Protein AF-0000000084941839 (afdb_homodimer)

Sequence (1114 aa):
MEEETMTANKMTRRGFLGLGAAAGVLAAGAALAGCSPKQRTEEESKEAAVEGPDTIDESLIADTVDCDVVVCGLGVSGVAALRAAAESGAKVVGVEKTSVPNCRSSMFAAFNCDTARQLGVEDIDPAAIANELMIQMAHRGDYRVINKWLANCGEAFEWYVGAYDGLLMVGPEDEYPEDPEQIYLYADAMAAPYRFGIDHERNFSGCCCVGGGNETHRPILEANIQKALDTGNAQTFFDSPVVQLDVADGRVTGAVCQNLADGSYTRYVAAKGVVLATGDYSFNDDMLKQYAPWVYANKDKYLFSHEAMDMNGNHASMGDGQRLGIAAGGHVDVAPHAVMAHIFQFGAEFFLELNERGQRFCNEDLSMTNIAKVMVNQPGSKVFQIVDATAEDYYPVETMLGYIRSDGEMFSAEADTLEDLAAQLGFTGEDAQEFVVSVERYNELCAKGHDDDFGKAAEKMHAIATPPFKAITYDTLKHTSVDDVSCMRLLVTMGGLVTNDNAQVLDDDLRPIAGLYAVGNTQGGRFVDDYPFSLSGASHGAALTYGYLAGKHVAQQMEEETMTANKMTRRGFLGLGAAAGVLAAGAALAGCSPKQRTEEESKEAAVEGPDTIDESLIADTVDCDVVVCGLGVSGVAALRAAAESGAKVVGVEKTSVPNCRSSMFAAFNCDTARQLGVEDIDPAAIANELMIQMAHRGDYRVINKWLANCGEAFEWYVGAYDGLLMVGPEDEYPEDPEQIYLYADAMAAPYRFGIDHERNFSGCCCVGGGNETHRPILEANIQKALDTGNAQTFFDSPVVQLDVADGRVTGAVCQNLADGSYTRYVAAKGVVLATGDYSFNDDMLKQYAPWVYANKDKYLFSHEAMDMNGNHASMGDGQRLGIAAGGHVDVAPHAVMAHIFQFGAEFFLELNERGQRFCNEDLSMTNIAKVMVNQPGSKVFQIVDATAEDYYPVETMLGYIRSDGEMFSAEADTLEDLAAQLGFTGEDAQEFVVSVERYNELCAKGHDDDFGKAAEKMHAIATPPFKAITYDTLKHTSVDDVSCMRLLVTMGGLVTNDNAQVLDDDLRPIAGLYAVGNTQGGRFVDDYPFSLSGASHGAALTYGYLAGKHVAQQ

Foldseek 3Di:
DDPPPPPPPPPDPVVPPPVPPPPPPPCPDDPPPPPDPPDPDPPVVPDVPLAFFDDDDPVQAPAEAEWAEEQFAQEQLSLLLLLLQLVLPTQYEYEHQAQAHDYDFFKAQAAPAPLCVLQPADHDDQVVVLVLQCVQQVNQFFSQQSSLLSVCLHVLVCVLQVLDPQEAEAHPPRDDDPALAHKYKHWDPPCDQDDPLAAPGAAHRRMMGIGGDDHGCRNSSVSSNVSSVVSVRYYYYYSWHWRAFDDDPLATFWTWIANNVPGGIYIYGHNLFYEYAQFAQLPALVCCVQAPVVCNVCVLLADAQRWDAHPVGHTRRRLNLQSNCVVSFFDWRHHNFAFDKFFPDPLQQQWFKAALLLAGQANSSDHRRVVQVSLCPTVLSKMKTKAFPCCCVVDVQQVSQVVQAVVPDRFQDWDQDLLVRCVSVPDDDNSSVSNNVNLVVLQVCLVVLADPPHGNHSVSRDHHDHDRMTIDMQRSNPCPDSSNSSGMYTHGIAIAGEARNLQFGAGPVGHGRGRYGYAARNYHSQGGNYRDPNYPNSRVSSRSSSSNSNSNVSSVD/DDPPPPPPPPPDPVVPPPPPPPPPPPCPDDPPPPPDPPDPDPPVVPDVPLAFFDDDDPVQAPAEAEWAEEQFAQEQLSLLLLLLQLVLPTQYEYEHQAPAHAYDFFKAQAADAPLCVLQPADHDDQVVVLVQQCVQQVNQFFSQQSSLLSVCLHVLVCVLQVLDPQEAEAHPPRDDDPALAHKYKHWDPPDDQDDPLAAPGAAHRRMMGIGGDDHGCRNSSVSSNVSSVVSVRYYYYYSWHWRAFDDDPLATFWTWIANNVPGGIYIYGHNLFYEYAQFAQLPALVCCVQAPVVCSVCVLLADAPRWDAHPVGHTRRRLNLQSNCVVSFFDWRHHNFAFDKFFPDPLQQQWFKAALLLAGFANSSDHRRVVQVSLSPTVLSKMKTKAFPCCCVVDVQQVSQVVQAVVPDRFQDWDQDLLVRCVSVPDDDNSSVSNVVNLVVLQVCLVVLADPPHGNHSVSRDHHDHDRMTIDMQRSNPCPDVSNSSGMYTHGIAIAGEARNLQFGAGPVGHGRGRYGYAARNYHSQGGNYRDPNYPNSRSSSRSSSSNSNSNVSSVD

Nearest PDB structures (foldseek):
  1q9i-assembly1_A  TM=7.075E-01  e=1.533E-30  Shewanella frigidimarina
  1p2e-assembly1_A  TM=7.133E-01  e=4.123E-30  Shewanella frigidimarina
  2bs2-assembly1_A  TM=5.502E-01  e=2.051E-16  Wolinella succinogenes
  5xmj-assembly1_A  TM=5.283E-01  e=3.463E-16  Megalodesulfovibrio gigas
  1qlb-assembly1_D  TM=5.433E-01  e=2.229E-15  Wolinella succinogenes

Organism: Slackia exigua (strain ATCC 700122 / DSM 15923 / CIP 105133 / JCM 11022 / KCTC 5966 / S-7) (NCBI:txid649764)

InterPro domains:
  IPR003953 FAD-dependent oxidoreductase 2, FAD-binding domain [PF00890] (68-525)
  IPR006311 Twin-arginine translocation pathway, signal sequence [PS51318] (1-33)
  IPR027477 Succinate dehydrogenase/fumarate reductase flavoprotein, catalytic domain superfamily [G3DSA:3.90.700.10] (345-476)
  IPR027477 Succinate dehydrogenase/fumarate reductase flavoprotein, catalytic domain superfamily [SSF56425] (348-473)
  IPR036188 FAD/NAD(P)-binding domain superfamily [G3DSA:3.50.50.60] (67-551)
  IPR036188 FAD/NAD(P)-binding domain superfamily [SSF51905] (64-556)
  IPR050315 FAD-dependent oxidoreductase 2 [PTHR43400] (64-556)

Solvent-accessible surface area (backbone atoms only — not comparable to full-atom values): 56462 Å² total; per-residue (Å²): 138,82,80,79,76,82,77,75,81,74,82,63,81,78,74,64,63,77,74,58,58,74,63,51,70,79,77,78,78,72,82,70,75,76,75,64,77,74,71,78,58,84,71,75,72,60,54,92,61,85,67,42,68,70,83,78,61,73,90,56,49,73,44,78,43,84,40,28,31,35,24,36,19,38,29,60,14,16,38,30,19,44,24,33,14,14,75,60,67,24,37,29,41,35,26,16,44,25,77,59,75,47,76,86,66,36,41,26,22,25,34,70,33,71,65,30,45,61,22,61,33,56,74,68,65,50,41,62,53,47,52,52,45,29,53,44,16,66,34,61,38,34,48,56,43,44,40,51,32,54,73,38,13,14,59,39,46,51,58,47,56,64,46,31,84,80,67,39,80,32,26,81,87,50,73,77,76,84,55,61,67,52,42,29,36,32,47,54,75,82,40,60,77,61,42,88,87,56,49,75,64,69,44,48,46,35,24,37,30,42,39,34,41,60,58,39,43,42,71,37,54,52,28,32,48,49,54,13,40,71,62,72,28,3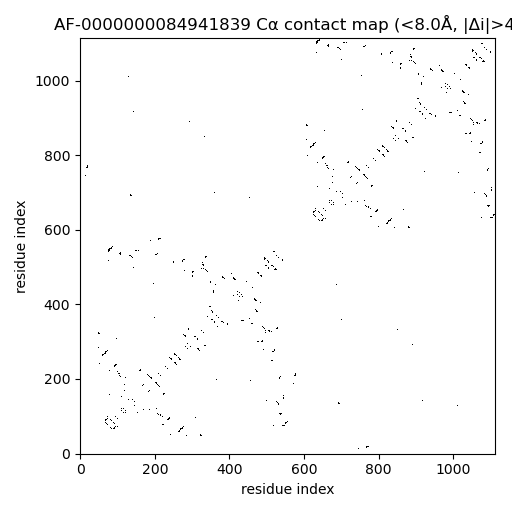8,46,75,42,58,28,20,37,71,57,41,70,39,70,55,97,76,23,36,40,28,36,32,26,34,33,67,90,80,66,46,25,39,33,39,40,11,78,38,16,35,36,30,17,38,38,24,30,74,73,21,65,70,55,25,53,67,29,28,43,51,52,48,76,41,46,79,38,42,41,72,71,73,74,54,48,26,86,84,68,44,75,52,34,52,25,57,37,39,30,44,39,42,63,73,47,33,24,60,54,71,40,53,29,8,52,45,43,37,26,76,53,87,66,39,41,47,41,52,53,26,37,73,57,18,40,68,65,64,47,44,52,46,55,42,43,44,46,43,54,44,39,61,74,35,50,84,23,28,41,33,39,47,44,28,58,63,44,64,79,81,39,65,54,68,63,51,41,57,69,48,25,71,80,63,65,62,65,70,33,70,23,76,42,65,69,54,31,32,47,65,71,65,38,52,73,70,26,29,54,32,33,46,52,38,47,51,50,49,33,52,26,40,75,68,54,45,36,87,76,49,43,41,34,52,93,39,52,62,63,66,79,46,60,51,32,35,30,38,69,32,35,18,66,61,72,73,40,93,53,46,40,38,21,31,31,38,66,45,36,31,38,15,30,26,39,50,72,65,25,30,24,13,25,88,71,64,43,70,36,48,29,34,31,31,22,34,34,14,18,16,38,64,42,25,53,32,57,56,79,36,40,53,27,44,68,50,16,41,12,33,21,41,7,34,52,31,13,43,52,43,43,69,96,138,81,82,79,76,80,77,75,80,73,81,61,78,78,74,66,63,77,76,60,59,75,62,51,68,80,78,77,77,73,83,70,76,76,75,65,78,74,71,79,59,84,68,74,73,60,55,90,61,84,66,44,66,70,83,78,60,73,89,55,50,74,44,76,43,84,39,29,32,35,26,37,19,38,30,60,14,17,38,30,19,45,23,32,13,14,76,60,67,24,36,28,40,34,27,16,44,26,78,60,76,47,76,84,66,36,42,25,23,25,34,70,33,72,65,32,44,60,24,62,33,57,74,70,65,50,41,62,53,46,53,54,43,29,52,42,16,64,34,61,38,34,49,58,42,43,40,50,31,55,73,38,12,15,60,40,47,50,56,47,57,63,46,31,82,79,66,38,80,31,26,82,88,48,73,78,76,84,54,60,67,52,42,29,37,32,49,52,76,81,41,59,79,61,41,87,88,55,48,76,65,70,42,48,47,34,25,36,29,42,40,33,43,58,58,39,44,42,70,36,55,52,28,31,48,47,56,15,41,71,63,72,28,38,46,78,41,58,27,20,36,74,57,42,70,39,70,55,96,76,23,36,40,28,36,32,26,34,34,68,89,80,66,44,26,39,33,38,39,10,77,36,15,36,37,29,18,38,37,24,28,76,74,23,66,72,55,24,53,67,30,29,44,50,54,49,76,41,46,80,38,42,41,75,52,84,74,52,49,26,88,86,68,44,76,53,34,52,24,57,36,40,30,46,38,41,64,74,47,31,25,61,55,70,40,52,27,8,52,45,45,38,25,76,54,86,66,39,41,47,41,53,53,27,36,72,55,19,40,66,63,64,47,44,54,47,54,42,43,43,46,41,54,44,38,63,73,35,49,82,24,27,38,33,38,47,42,28,58,62,43,62,80,81,40,64,54,70,65,50,40,57,70,48,26,71,79,62,68,62,64,68,33,68,24,76,42,65,68,55,31,32,47,64,72,65,37,53,74,69,26,30,52,33,34,47,52,40,47,53,50,49,31,52,26,40,73,68,53,46,38,87,76,47,45,43,34,50,93,39,53,61,64,68,78,46,59,50,34,35,28,37,67,33,36,20,68,60,72,73,40,98,53,46,42,39,21,32,28,35,63,45,37,32,38,16,30,26,39,51,73,66,25,31,25,13,25,87,69,65,43,72,37,49,30,35,30,30,21,34,35,14,18,16,37,63,42,25,52,32,55,53,78,34,40,54,27,43,69,50,17,42,12,34,21,41,7,34,52,30,12,43,52,45,45,71,96

pLDDT: mean 85.72, std 19.81, range [22.62, 98.94]

Radius of gyration: 30.37 Å; Cα contacts (8 Å, |Δi|>4): 2617; chains: 2; bounding box: 80×87×91 Å

Secondary structure (DSSP, 8-state):
------------GGGSGGGGGGG------------------TTTT-----PPPPPPPGGGEEEEEEEEEEEE--SHHHHHHHHHHHHTT--EEEE-SSSS-----SEEE--SSHHHHHHTPPP--HHHHHHHHHHHTTT-S-HHHHHHHHHHHHHHHHHHHTTSTTPEE--TTPPPPSSTT--EEEE-TT-PPP-TTT-SS--B--EEEEESSSSTTHHHHHHHHHHHHHTTSEEEESS--EEEEEEETTEEEEEEEE-TTT--EEEEEEEEEEEE-----TT-HHHHHHH-HHHHHTGGGEEE----B-TTS-BS-S-HHHHHHHHTTPPBPPSPBPEEEE---TTGGGSEEEETTS---S-S---HHHHHHHHHTSGGGEEEEEE-TTGGGTS-HHHHHHHH-TTS---SEEESSHHHHHHHTT--HHHHHHHHHHHHHHHHHHHHTS-TTT---GGG-----SSSEEEEEEETT----TT-TTSEEEEEE---B-B-TT-EEE-TTSPEEEEEEE-GGGBSSSSBSS---SBTTHHHHHHHHHHHHHHHHHHT-/------------GGGSGGGGGGG------------------TTTT-----PPPPPPPGGGEEEEEEEEEEEE--SHHHHHHHHHHHHTT--EEEE-SSSS-----SEEE--SSHHHHHHTPPP--HHHHHHHHHHHTTT-S-HHHHHHHHHHHHHHHHHHHTTSTTPEE--TTPPPPSSTT--EEEE-TT-PPP-TTT-SS--B--EEEEESSSSTTHHHHHHHHHHHHHTTSEEEESS--EEEEEEETTEEEEEEEE-TTT--EEEEEEEEEEEE-----TT-HHHHHHH-HHHHHTGGGEEE-S--B-TTS-BS-S-HHHHHHHHTTPPBPPSPBPEEEE---TTGGGSEEEETTS---S-S---HHHHHHHHHTSGGGEEEEEE-TTGGGTS-HHHHHHHH-TTS---SEEESSHHHHHHHTT--HHHHHHHHHHHHHHHHHHHHTS-TTT---GGG-----SSSEEEEEEETT----TT-TTSEEEEEE---B-B-TT-EEE-TTSPEEEEEEE-GGGBSSSSBSS---SBTTHHHHHHHHHHHHHHHHHHT-

Structure (mmCIF, N/CA/C/O backbone):
data_AF-0000000084941839-model_v1
#
loop_
_entity.id
_entity.type
_entity.pdbx_description
1 polymer 'Tat pathway signal sequence domain protein'
#
loop_
_atom_site.group_PDB
_atom_site.id
_atom_site.type_symbol
_atom_site.label_atom_id
_atom_site.label_alt_id
_atom_site.label_comp_id
_atom_site.label_asym_id
_atom_site.label_entity_id
_atom_site.label_seq_id
_atom_site.pdbx_PDB_ins_code
_atom_site.Cartn_x
_atom_site.Cartn_y
_atom_site.Cartn_z
_atom_site.occupancy
_atom_site.B_iso_or_equiv
_atom_site.auth_seq_id
_atom_site.auth_comp_id
_atom_site.auth_asym_id
_atom_site.auth_atom_id
_atom_site.pdbx_PDB_model_num
ATOM 1 N N . MET A 1 1 ? -26.016 19.984 -45.969 1 24.77 1 MET A N 1
ATOM 2 C CA . MET A 1 1 ? -25.5 20.25 -44.656 1 24.77 1 MET A CA 1
ATOM 3 C C . MET A 1 1 ? -25.703 19.047 -43.719 1 24.77 1 MET A C 1
ATOM 5 O O . MET A 1 1 ? -26.812 18.781 -43.25 1 24.77 1 MET A O 1
ATOM 9 N N . GLU A 1 2 ? -25.078 17.781 -43.906 1 24.02 2 GLU A N 1
ATOM 10 C CA . GLU A 1 2 ? -25.375 16.359 -43.719 1 24.02 2 GLU A CA 1
ATOM 11 C C . GLU A 1 2 ? -25.141 15.938 -42.281 1 24.02 2 GLU A C 1
ATOM 13 O O . GLU A 1 2 ? -24.078 16.203 -41.688 1 24.02 2 GLU A O 1
ATOM 18 N N . GLU A 1 3 ? -26.25 15.805 -41.469 1 23.88 3 GLU A N 1
ATOM 19 C CA . GLU A 1 3 ? -26.469 15.477 -40.062 1 23.88 3 GLU A CA 1
ATOM 20 C C . GLU A 1 3 ? -25.797 14.156 -39.688 1 23.88 3 GLU A C 1
ATOM 22 O O . GLU A 1 3 ? -26.188 13.094 -40.188 1 23.88 3 GLU A O 1
ATOM 27 N N . GLU A 1 4 ? -24.469 14.094 -39.562 1 23.94 4 GLU A N 1
ATOM 28 C CA . GLU A 1 4 ? -23.688 12.891 -39.281 1 23.94 4 GLU A CA 1
ATOM 29 C C . GLU A 1 4 ? -24.125 12.266 -37.969 1 23.94 4 GLU A C 1
ATOM 31 O O . GLU A 1 4 ? -24.016 12.883 -36.906 1 23.94 4 GLU A O 1
ATOM 36 N N . THR A 1 5 ? -25.156 11.375 -37.969 1 23.33 5 THR A N 1
ATOM 37 C CA . THR A 1 5 ? -25.844 10.602 -36.938 1 23.33 5 THR A CA 1
ATOM 38 C C . THR A 1 5 ? -24.828 9.805 -36.125 1 23.33 5 THR A C 1
ATOM 40 O O . THR A 1 5 ? -24.062 9.016 -36.656 1 23.33 5 THR A O 1
ATOM 43 N N . MET A 1 6 ? -24.391 10.297 -34.906 1 23.59 6 MET A N 1
ATOM 44 C CA . MET A 1 6 ? -23.516 9.719 -33.875 1 23.59 6 MET A CA 1
ATOM 45 C C . MET A 1 6 ? -24.016 8.352 -33.438 1 23.59 6 MET A C 1
ATOM 47 O O . MET A 1 6 ? -25.125 8.227 -32.906 1 23.59 6 MET A O 1
ATOM 51 N N . THR A 1 7 ? -23.812 7.277 -34.25 1 22.64 7 THR A N 1
ATOM 52 C CA . THR A 1 7 ? -24.219 5.902 -33.969 1 22.64 7 THR A CA 1
ATOM 53 C C . THR A 1 7 ? -23.797 5.465 -32.594 1 22.64 7 THR A C 1
ATOM 55 O O . THR A 1 7 ? -22.609 5.477 -32.25 1 22.64 7 THR A O 1
ATOM 58 N N . ALA A 1 8 ? -24.641 5.551 -31.516 1 26.36 8 ALA A N 1
ATOM 59 C CA . ALA A 1 8 ? -24.641 4.965 -30.188 1 26.36 8 ALA A CA 1
ATOM 60 C C . ALA A 1 8 ? -24.25 3.494 -30.219 1 26.36 8 ALA A C 1
ATOM 62 O O . ALA A 1 8 ? -24.891 2.691 -30.906 1 26.36 8 ALA A O 1
ATOM 63 N N . ASN A 1 9 ? -22.953 3.189 -30.172 1 24.44 9 ASN A N 1
ATOM 64 C CA . ASN A 1 9 ? -22.469 1.819 -30.078 1 24.44 9 ASN A CA 1
ATOM 65 C C . ASN A 1 9 ? -23.281 1.006 -29.078 1 24.44 9 ASN A C 1
ATOM 67 O O . ASN A 1 9 ? -23.281 1.303 -27.875 1 24.44 9 ASN A O 1
ATOM 71 N N . LYS A 1 10 ? -24.438 0.364 -29.484 1 26.31 10 LYS A N 1
ATOM 72 C CA . LYS A 1 10 ? -25.281 -0.622 -28.828 1 26.31 10 LYS A CA 1
ATOM 73 C C . LYS A 1 10 ? -24.438 -1.665 -28.094 1 26.31 10 LYS A C 1
ATOM 75 O O . LYS A 1 10 ? -23.625 -2.363 -28.703 1 26.31 10 LYS A O 1
ATOM 80 N N . MET A 1 11 ? -24.219 -1.519 -26.828 1 25.91 11 MET A N 1
ATOM 81 C CA . MET A 1 11 ? -23.656 -2.51 -25.906 1 25.91 11 MET A CA 1
ATOM 82 C C . MET A 1 11 ? -24.359 -3.854 -26.078 1 25.91 11 MET A C 1
ATOM 84 O O . MET A 1 11 ? -25.562 -3.967 -25.812 1 25.91 11 MET A O 1
ATOM 88 N N . THR A 1 12 ? -24.188 -4.641 -27.172 1 24.91 12 THR A N 1
ATOM 89 C CA . THR A 1 12 ? -24.797 -5.949 -27.375 1 24.91 12 THR A CA 1
ATOM 90 C C . THR A 1 12 ? -24.656 -6.805 -26.109 1 24.91 12 THR A C 1
ATOM 92 O O . THR A 1 12 ? -23.75 -6.578 -25.297 1 24.91 12 THR A O 1
ATOM 95 N N . ARG A 1 13 ? -25.734 -7.668 -25.781 1 25.05 13 ARG A N 1
ATOM 96 C CA . ARG A 1 13 ? -25.969 -8.703 -24.766 1 25.05 13 ARG A CA 1
ATOM 97 C C . ARG A 1 13 ? -24.75 -9.594 -24.609 1 25.05 13 ARG A C 1
ATOM 99 O O . ARG A 1 13 ? -24.672 -10.398 -23.688 1 25.05 13 ARG A O 1
ATOM 106 N N . ARG A 1 14 ? -23.984 -9.812 -25.703 1 24.14 14 ARG A N 1
ATOM 107 C CA . ARG A 1 14 ? -22.938 -10.836 -25.75 1 24.14 14 ARG A CA 1
ATOM 108 C C . ARG A 1 14 ? -21.875 -10.578 -24.672 1 24.14 14 ARG A C 1
ATOM 110 O O . ARG A 1 14 ? -21.094 -11.461 -24.344 1 24.14 14 ARG A O 1
ATOM 117 N N . GLY A 1 15 ? -21.688 -9.32 -24.438 1 26.67 15 GLY A N 1
ATOM 118 C CA . GLY A 1 15 ? -20.516 -9.078 -23.609 1 26.67 15 GLY A CA 1
ATOM 119 C C . GLY A 1 15 ? -20.719 -9.516 -22.172 1 26.67 15 GLY A C 1
ATOM 120 O O . GLY A 1 15 ? -19.812 -9.352 -21.344 1 26.67 15 GLY A O 1
ATOM 121 N N . PHE A 1 16 ? -22 -9.633 -21.688 1 25.78 16 PHE A N 1
ATOM 122 C CA . PHE A 1 16 ? -22.312 -9.703 -20.266 1 25.78 16 PHE A CA 1
ATOM 123 C C . PHE A 1 16 ? -22.031 -11.102 -19.719 1 25.78 16 PHE A C 1
ATOM 125 O O . PHE A 1 16 ? -21.859 -11.281 -18.516 1 25.78 16 PHE A O 1
ATOM 132 N N . LEU A 1 17 ? -22.109 -12.211 -20.469 1 27.2 17 LEU A N 1
ATOM 133 C CA . LEU A 1 17 ? -22.281 -13.562 -19.938 1 27.2 17 LEU A CA 1
ATOM 134 C C . LEU A 1 17 ? -21.016 -14.047 -19.25 1 27.2 17 LEU A C 1
ATOM 136 O O . LEU A 1 17 ? -21.016 -15.109 -18.625 1 27.2 17 LEU A O 1
ATOM 140 N N . GLY A 1 18 ? -19.938 -13.523 -19.672 1 27.64 18 GLY A N 1
ATOM 141 C CA . GLY A 1 18 ? -18.797 -14.305 -19.203 1 27.64 18 GLY A CA 1
ATOM 142 C C . GLY A 1 18 ? -18.641 -14.266 -17.688 1 27.64 18 GLY A C 1
ATOM 143 O O . GLY A 1 18 ? -17.75 -14.914 -17.141 1 27.64 18 GLY A O 1
ATOM 144 N N . LEU A 1 19 ? -19.141 -13.242 -17.094 1 28.06 19 LEU A N 1
ATOM 145 C CA . LEU A 1 19 ? -18.672 -13.133 -15.719 1 28.06 19 LEU A CA 1
ATOM 146 C C . LEU A 1 19 ? -19.391 -14.141 -14.82 1 28.06 19 LEU A C 1
ATOM 148 O O . LEU A 1 19 ? -19.156 -14.172 -13.609 1 28.06 19 LEU A O 1
ATOM 152 N N . GLY A 1 20 ? -20.594 -14.75 -15.273 1 27.61 20 GLY A N 1
ATOM 153 C CA . GLY A 1 20 ? -21.531 -15.367 -14.352 1 27.61 20 GLY A CA 1
ATOM 154 C C . GLY A 1 20 ? -21.016 -16.672 -13.766 1 27.61 20 GLY A C 1
ATOM 155 O O . GLY A 1 20 ? -21.656 -17.25 -12.875 1 27.61 20 GLY A O 1
ATOM 156 N N . ALA A 1 21 ? -20.219 -17.422 -14.516 1 28.25 21 ALA A N 1
ATOM 157 C CA . ALA A 1 21 ? -20.344 -18.844 -14.195 1 28.25 21 ALA A CA 1
ATOM 158 C C . ALA A 1 21 ? -19.812 -19.125 -12.789 1 28.25 21 ALA A C 1
ATOM 160 O O . ALA A 1 21 ? -19.562 -20.281 -12.445 1 28.25 21 ALA A O 1
ATOM 161 N N . ALA A 1 22 ? -19.438 -18.172 -12.094 1 27.8 22 ALA A N 1
ATOM 162 C CA . ALA A 1 22 ? -18.891 -18.75 -10.867 1 27.8 22 ALA A CA 1
ATOM 163 C C . ALA A 1 22 ? -19.984 -19.406 -10.023 1 27.8 22 ALA A C 1
ATOM 165 O O . ALA A 1 22 ? -19.688 -20.016 -8.992 1 27.8 22 ALA A O 1
ATOM 166 N N . ALA A 1 23 ? -21.312 -19.094 -10.25 1 27.36 23 ALA A N 1
ATOM 167 C CA . ALA A 1 23 ? -22.156 -19.359 -9.094 1 27.36 23 ALA A CA 1
ATOM 168 C C . ALA A 1 23 ? -22.484 -20.844 -8.984 1 27.36 23 ALA A C 1
ATOM 170 O O . ALA A 1 23 ? -23.359 -21.25 -8.227 1 27.36 23 ALA A O 1
ATOM 171 N N . GLY A 1 24 ? -22.188 -21.734 -9.898 1 25.73 24 GLY A N 1
ATOM 172 C CA . GLY A 1 24 ? -22.953 -22.953 -9.672 1 25.73 24 GLY A CA 1
ATOM 173 C C . GLY A 1 24 ? -22.609 -23.641 -8.359 1 25.73 24 GLY A C 1
ATOM 174 O O . GLY A 1 24 ? -21.562 -24.266 -8.242 1 25.73 24 GLY A O 1
ATOM 175 N N . VAL A 1 25 ? -22.75 -23.016 -7.223 1 26.11 25 VAL A N 1
ATOM 176 C CA . VAL A 1 25 ? -22.656 -23.766 -5.973 1 26.11 25 VAL A CA 1
ATOM 177 C C . VAL A 1 25 ? -23.734 -24.859 -5.953 1 26.11 25 VAL A C 1
ATOM 179 O O . VAL A 1 25 ? -24.922 -24.578 -6.102 1 26.11 25 VAL A O 1
ATOM 182 N N . LEU A 1 26 ? -23.547 -26.047 -6.465 1 22.89 26 LEU A N 1
ATOM 183 C CA . LEU A 1 26 ? -24.422 -27.141 -6.094 1 22.89 26 LEU A CA 1
ATOM 184 C C . LEU A 1 26 ? -24.656 -27.172 -4.586 1 22.89 26 LEU A C 1
ATOM 186 O O . LEU A 1 26 ? -23.703 -27.109 -3.807 1 22.89 26 LEU A O 1
ATOM 190 N N . ALA A 1 27 ? -25.906 -26.891 -4.086 1 25.44 27 ALA A N 1
ATOM 191 C CA . ALA A 1 27 ? -26.609 -27 -2.812 1 25.44 27 ALA A CA 1
ATOM 192 C C . ALA A 1 27 ? -26.562 -28.422 -2.273 1 25.44 27 ALA A C 1
ATOM 194 O O . ALA A 1 27 ? -27.312 -29.297 -2.727 1 25.44 27 ALA A O 1
ATOM 195 N N . ALA A 1 28 ? -25.625 -29.312 -2.27 1 25.56 28 ALA A N 1
ATOM 196 C CA . ALA A 1 28 ? -25.938 -30.484 -1.444 1 25.56 28 ALA A CA 1
ATOM 197 C C . ALA A 1 28 ? -26.375 -30.062 -0.042 1 25.56 28 ALA A C 1
ATOM 199 O O . ALA A 1 28 ? -25.734 -29.203 0.58 1 25.56 28 ALA A O 1
ATOM 200 N N . GLY A 1 29 ? -27.688 -30.297 0.452 1 25.44 29 GLY A N 1
ATOM 201 C CA . GLY A 1 29 ? -28.531 -30.016 1.609 1 25.44 29 GLY A CA 1
ATOM 202 C C . GLY A 1 29 ? -27.875 -30.422 2.922 1 25.44 29 GLY A C 1
ATOM 203 O O . GLY A 1 29 ? -28.328 -31.359 3.58 1 25.44 29 GLY A O 1
ATOM 204 N N . ALA A 1 30 ? -26.688 -30.828 3.178 1 26.2 30 ALA A N 1
ATOM 205 C CA . ALA A 1 30 ? -26.578 -31.203 4.586 1 26.2 30 ALA A CA 1
ATOM 206 C C . ALA A 1 30 ? -26.938 -30.031 5.496 1 26.2 30 ALA A C 1
ATOM 208 O O . ALA A 1 30 ? -26.656 -28.875 5.18 1 26.2 30 ALA A O 1
ATOM 209 N N . ALA A 1 31 ? -27.969 -30.219 6.441 1 24.42 31 ALA A N 1
ATOM 210 C CA . ALA A 1 31 ? -28.484 -29.438 7.562 1 24.42 31 ALA A CA 1
ATOM 211 C C . ALA A 1 31 ? -27.359 -28.75 8.32 1 24.42 31 ALA A C 1
ATOM 213 O O . ALA A 1 31 ? -26.594 -29.391 9.039 1 24.42 31 ALA A O 1
ATOM 214 N N . LEU A 1 32 ? -26.672 -27.922 7.723 1 24.8 32 LEU A N 1
ATOM 215 C CA . LEU A 1 32 ? -25.719 -27.188 8.547 1 24.8 32 LEU A CA 1
ATOM 216 C C . LEU A 1 32 ? -26.422 -26.453 9.688 1 24.8 32 LEU A C 1
ATOM 218 O O . LEU A 1 32 ? -27.312 -25.641 9.445 1 24.8 32 LEU A O 1
ATOM 222 N N . ALA A 1 33 ? -26.609 -27.125 10.898 1 26.72 33 ALA A N 1
ATOM 223 C CA . ALA A 1 33 ? -26.969 -26.469 12.156 1 26.72 33 ALA A CA 1
ATOM 224 C C . ALA A 1 33 ? -26.344 -25.094 12.266 1 26.72 33 ALA A C 1
ATOM 226 O O . ALA A 1 33 ? -25.203 -24.891 11.828 1 26.72 33 ALA A O 1
ATOM 227 N N . GLY A 1 34 ? -27.109 -24.078 12.367 1 27.91 34 GLY A N 1
ATOM 228 C CA . GLY A 1 34 ? -26.953 -22.641 12.516 1 27.91 34 GLY A CA 1
ATOM 229 C C . GLY A 1 34 ? -25.891 -22.25 13.516 1 27.91 34 GLY A C 1
ATOM 230 O O . GLY A 1 34 ? -26.062 -22.438 14.727 1 27.91 34 GLY A O 1
ATOM 231 N N . CYS A 1 35 ? -24.641 -22.609 13.297 1 27.81 35 CYS A N 1
ATOM 232 C CA . CYS A 1 35 ? -23.75 -22.109 14.328 1 27.81 35 CYS A CA 1
ATOM 233 C C . CYS A 1 35 ? -23.953 -20.625 14.547 1 27.81 35 CYS A C 1
ATOM 235 O O . CYS A 1 35 ? -23.891 -19.828 13.602 1 27.81 35 CYS A O 1
ATOM 237 N N . SER A 1 36 ? -24.781 -20.25 15.5 1 27.17 36 SER A N 1
ATOM 238 C CA . SER A 1 36 ? -24.891 -18.906 16.047 1 27.17 36 SER A CA 1
ATOM 239 C C . SER A 1 36 ? -23.531 -18.234 16.141 1 27.17 36 SER A C 1
ATOM 241 O O . SER A 1 36 ? -22.562 -18.859 16.562 1 27.17 36 SER A O 1
ATOM 243 N N . PRO A 1 37 ? -23.328 -17.234 15.406 1 31.61 37 PRO A N 1
ATOM 244 C CA . PRO A 1 37 ? -22.047 -16.562 15.586 1 31.61 37 PRO A CA 1
ATOM 245 C C . PRO A 1 37 ? -21.672 -16.406 17.062 1 31.61 37 PRO A C 1
ATOM 247 O O . PRO A 1 37 ? -22.484 -15.977 17.875 1 31.61 37 PRO A O 1
ATOM 250 N N . LYS A 1 38 ? -20.859 -17.297 17.516 1 31.61 38 LYS A N 1
ATOM 251 C CA . LYS A 1 38 ? -20.375 -17.094 18.875 1 31.61 38 LYS A CA 1
ATOM 252 C C . LYS A 1 38 ? -20.094 -15.625 19.156 1 31.61 38 LYS A C 1
ATOM 254 O O . LYS A 1 38 ? -19.344 -14.984 18.406 1 31.61 38 LYS A O 1
ATOM 259 N N . GLN A 1 39 ? -20.859 -14.922 19.891 1 28.86 39 GLN A N 1
ATOM 260 C CA . GLN A 1 39 ? -20.609 -13.602 20.453 1 28.86 39 GLN A CA 1
ATOM 261 C C . GLN A 1 39 ? -19.172 -13.5 20.984 1 28.86 39 GLN A C 1
ATOM 263 O O . GLN A 1 39 ? -18.734 -14.344 21.766 1 28.86 39 GLN A O 1
ATOM 268 N N . ARG A 1 40 ? -18.266 -12.844 20.266 1 33.88 40 ARG A N 1
ATOM 269 C CA . ARG A 1 40 ? -16.953 -12.547 20.828 1 33.88 40 ARG A CA 1
ATOM 270 C C . ARG A 1 40 ? -17.062 -12.172 22.297 1 33.88 40 ARG A C 1
ATOM 272 O O . ARG A 1 40 ? -17.859 -11.312 22.672 1 33.88 40 ARG A O 1
ATOM 279 N N . THR A 1 41 ? -16.641 -13.141 23.109 1 32.44 41 THR A N 1
ATOM 280 C CA . THR A 1 41 ? -16.578 -12.789 24.531 1 32.44 41 THR A CA 1
ATOM 281 C C . THR A 1 41 ? -15.758 -11.516 24.734 1 32.44 41 THR A C 1
ATOM 283 O O . THR A 1 41 ? -14.93 -11.164 23.891 1 32.44 41 THR A O 1
ATOM 286 N N . GLU A 1 42 ? -16.016 -10.547 25.625 1 35.94 42 GLU A N 1
ATOM 287 C CA . GLU A 1 42 ? -15.375 -9.352 26.156 1 35.94 42 GLU A CA 1
ATOM 288 C C . GLU A 1 42 ? -13.859 -9.547 26.266 1 35.94 42 GLU A C 1
ATOM 290 O O . GLU A 1 42 ? -13.094 -8.586 26.156 1 35.94 42 GLU A O 1
ATOM 295 N N . GLU A 1 43 ? -13.352 -10.672 26.547 1 36.09 43 GLU A N 1
ATOM 296 C CA . GLU A 1 43 ? -11.945 -10.914 26.859 1 36.09 43 GLU A CA 1
ATOM 297 C C . GLU A 1 43 ? -11.086 -10.898 25.594 1 36.09 43 GLU A C 1
ATOM 299 O O . GLU A 1 43 ? -9.93 -10.477 25.625 1 36.09 43 GLU A O 1
ATOM 304 N N . GLU A 1 44 ? -11.453 -11.484 24.547 1 36.75 44 GLU A N 1
ATOM 305 C CA . GLU A 1 44 ? -10.625 -11.688 23.359 1 36.75 44 GLU A CA 1
ATOM 306 C C . GLU A 1 44 ? -10.352 -10.375 22.641 1 36.75 44 GLU A C 1
ATOM 308 O O . GLU A 1 44 ? -9.461 -10.297 21.781 1 36.75 44 GLU A O 1
ATOM 313 N N . SER A 1 45 ? -11.297 -9.547 22.609 1 38.62 45 SER A N 1
ATOM 314 C CA . SER A 1 45 ? -11.023 -8.273 21.969 1 38.62 45 SER A CA 1
ATOM 315 C C . SER A 1 45 ? -9.891 -7.527 22.656 1 38.62 45 SER A C 1
ATOM 317 O O . SER A 1 45 ? -9.633 -6.359 22.359 1 38.62 45 SER A O 1
ATOM 319 N N . LYS A 1 46 ? -9.414 -8.039 23.75 1 38.06 46 LYS A N 1
ATOM 320 C CA . LYS A 1 46 ? -8.398 -7.238 24.422 1 38.06 46 LYS A CA 1
ATOM 321 C C . LYS A 1 46 ? -7.082 -7.25 23.641 1 38.06 46 LYS A C 1
ATOM 323 O O . LYS A 1 46 ? -6.156 -7.984 23.984 1 38.06 46 LYS A O 1
ATOM 328 N N . GLU A 1 47 ? -7.051 -7.238 22.375 1 44.62 47 GLU A N 1
ATOM 329 C CA . GLU A 1 47 ? -5.785 -6.902 21.734 1 44.62 47 GLU A CA 1
ATOM 330 C C . GLU A 1 47 ? -5.004 -5.879 22.562 1 44.62 47 GLU A C 1
ATOM 332 O O . GLU A 1 47 ? -5.598 -5.004 23.188 1 44.62 47 GLU A O 1
ATOM 337 N N . ALA A 1 48 ? -3.697 -6.059 22.844 1 49.31 48 ALA A N 1
ATOM 338 C CA . ALA A 1 48 ? -2.848 -5.152 23.609 1 49.31 48 ALA A CA 1
ATOM 339 C C . ALA A 1 48 ? -3.152 -3.695 23.281 1 49.31 48 ALA A C 1
ATOM 341 O O . ALA A 1 48 ? -2.613 -3.15 22.312 1 49.31 48 ALA A O 1
ATOM 342 N N . ALA A 1 49 ? -4.332 -3.297 23.562 1 57.44 49 ALA A N 1
ATOM 343 C CA . ALA A 1 49 ? -4.855 -1.946 23.375 1 57.44 49 ALA A CA 1
ATOM 344 C C . ALA A 1 49 ? -3.879 -0.898 23.906 1 57.44 49 ALA A C 1
ATOM 346 O O . ALA A 1 49 ? -3.283 -1.074 24.969 1 57.44 49 ALA A O 1
ATOM 347 N N . VAL A 1 50 ? -3.393 0.016 22.969 1 72 50 VAL A N 1
ATOM 348 C CA . VAL A 1 50 ? -2.666 1.196 23.438 1 72 50 VAL A CA 1
ATOM 349 C C . VAL A 1 50 ? -3.369 1.798 24.641 1 72 50 VAL A C 1
ATOM 351 O O . VAL A 1 50 ? -4.547 2.156 24.578 1 72 50 VAL A O 1
ATOM 354 N N . GLU A 1 51 ? -2.742 1.523 25.75 1 72.94 51 GLU A N 1
ATOM 355 C CA . GLU A 1 51 ? -3.326 2.01 27 1 72.94 51 GLU A CA 1
ATOM 356 C C . GLU A 1 51 ? -3.176 3.523 27.125 1 72.94 51 GLU A C 1
ATOM 358 O O . GLU A 1 51 ? -2.137 4.082 26.766 1 72.94 51 GLU A O 1
ATOM 363 N N . GLY A 1 52 ? -4.305 4.121 27.422 1 74.81 52 GLY A N 1
ATOM 364 C CA . GLY A 1 52 ? -4.234 5.539 27.734 1 74.81 52 GLY A CA 1
ATOM 365 C C . GLY A 1 52 ? -3.424 5.828 28.984 1 74.81 52 GLY A C 1
ATOM 366 O O . GLY A 1 52 ? -3.104 4.914 29.75 1 74.81 52 GLY A O 1
ATOM 367 N N . PRO A 1 53 ? -3.006 7.105 29.094 1 79.88 53 PRO A N 1
ATOM 368 C CA . PRO A 1 53 ? -2.227 7.469 30.281 1 79.88 53 PRO A CA 1
ATOM 369 C C . PRO A 1 53 ? -3.047 7.402 31.562 1 79.88 53 PRO A C 1
ATOM 371 O O . PRO A 1 53 ? -4.281 7.375 31.516 1 79.88 53 PRO A O 1
ATOM 374 N N . ASP A 1 54 ? -2.332 7.312 32.656 1 76.25 54 ASP A N 1
ATOM 375 C CA . ASP A 1 54 ? -2.961 7.301 33.969 1 76.25 54 ASP A CA 1
ATOM 376 C C . ASP A 1 54 ? -3.604 8.656 34.281 1 76.25 54 ASP A C 1
ATOM 378 O O . ASP A 1 54 ? -3.1 9.695 33.875 1 76.25 54 ASP A O 1
ATOM 382 N N . THR A 1 55 ? -4.676 8.57 35.031 1 88.25 55 THR A N 1
ATOM 383 C CA . THR A 1 55 ? -5.328 9.797 35.469 1 88.25 55 THR A CA 1
ATOM 384 C C . THR A 1 55 ? -4.531 10.453 36.594 1 88.25 55 THR A C 1
ATOM 386 O O . THR A 1 55 ? -4.031 9.766 37.5 1 88.25 55 THR A O 1
ATOM 389 N N . ILE A 1 56 ? -4.434 11.734 36.531 1 93.31 56 ILE A N 1
ATOM 390 C CA . ILE A 1 56 ? -3.701 12.484 37.562 1 93.31 56 ILE A CA 1
ATOM 391 C C . ILE A 1 56 ? -4.605 12.742 38.75 1 93.31 56 ILE A C 1
ATOM 393 O O . ILE A 1 56 ? -5.738 13.203 38.594 1 93.31 56 ILE A O 1
ATOM 397 N N . ASP A 1 57 ? -4.039 12.5 39.969 1 93 57 ASP A N 1
ATOM 398 C CA . ASP A 1 57 ? -4.781 12.766 41.219 1 93 57 ASP A CA 1
ATOM 399 C C . ASP A 1 57 ? -5.117 14.25 41.344 1 93 57 ASP A C 1
ATOM 401 O O . ASP A 1 57 ? -4.25 15.102 41.156 1 93 57 ASP A O 1
ATOM 405 N N . GLU A 1 58 ? -6.332 14.5 41.688 1 93.5 58 GLU A N 1
ATOM 406 C CA . GLU A 1 58 ? -6.816 15.875 41.781 1 93.5 58 GLU A CA 1
ATOM 407 C C . GLU A 1 58 ? -5.984 16.688 42.75 1 93.5 58 GLU A C 1
ATOM 409 O O . GLU A 1 58 ? -5.797 17.891 42.562 1 93.5 58 GLU A O 1
ATOM 414 N N . SER A 1 59 ? -5.473 16.047 43.75 1 93.38 59 SER A N 1
ATOM 415 C CA . SER A 1 59 ? -4.707 16.719 44.812 1 93.38 59 SER A CA 1
ATOM 416 C C . SER A 1 59 ? -3.369 17.219 44.281 1 93.38 59 SER A C 1
ATOM 418 O O . SER A 1 59 ? -2.732 18.078 44.875 1 93.38 59 SER A O 1
ATOM 420 N N . LEU A 1 60 ? -2.998 16.75 43.094 1 93.62 60 LEU A N 1
ATOM 421 C CA . LEU A 1 60 ? -1.699 17.109 42.531 1 93.62 60 LEU A CA 1
ATOM 422 C C . LEU A 1 60 ? -1.821 18.297 41.594 1 93.62 60 LEU A C 1
ATOM 424 O O . LEU A 1 60 ? -0.812 18.875 41.188 1 93.62 60 LEU A O 1
ATOM 428 N N . ILE A 1 61 ? -3.018 18.688 41.281 1 96.94 61 ILE A N 1
ATOM 429 C CA . ILE A 1 61 ? -3.246 19.828 40.406 1 96.94 61 ILE A CA 1
ATOM 430 C C . ILE A 1 61 ? -3.029 21.125 41.188 1 96.94 61 ILE A C 1
ATOM 432 O O . ILE A 1 61 ? -3.822 21.484 42.062 1 96.94 61 ILE A O 1
ATOM 436 N N . ALA A 1 62 ? -2.049 21.859 40.781 1 96.69 62 ALA A N 1
ATOM 437 C CA . ALA A 1 62 ? -1.622 23.047 41.531 1 96.69 62 ALA A CA 1
ATOM 438 C C . ALA A 1 62 ? -2.436 24.281 41.125 1 96.69 62 ALA A C 1
ATOM 440 O O . ALA A 1 62 ? -2.615 25.203 41.906 1 96.69 62 ALA A O 1
ATOM 441 N N . ASP A 1 63 ? -2.881 24.312 39.906 1 96.94 63 ASP A N 1
ATOM 442 C CA . ASP A 1 63 ? -3.584 25.484 39.375 1 96.94 63 ASP A CA 1
ATOM 443 C C . ASP A 1 63 ? -4.613 25.078 38.312 1 96.94 63 ASP A C 1
ATOM 445 O O . ASP A 1 63 ? -4.473 24.031 37.688 1 96.94 63 ASP A O 1
ATOM 449 N N . THR A 1 64 ? -5.66 25.875 38.219 1 98.12 64 THR A N 1
ATOM 450 C CA . THR A 1 64 ? -6.68 25.719 37.188 1 98.12 64 THR A CA 1
ATOM 451 C C . THR A 1 64 ? -6.891 27.031 36.438 1 98.12 64 THR A C 1
ATOM 453 O O . THR A 1 64 ? -7.152 28.062 37.062 1 98.12 64 THR A O 1
ATOM 456 N N . VAL A 1 65 ? -6.75 26.984 35.156 1 98.25 65 VAL A N 1
ATOM 457 C CA . VAL A 1 65 ? -6.832 28.172 34.312 1 98.25 65 VAL A CA 1
ATOM 458 C C . VAL A 1 65 ? -7.953 28.016 33.312 1 98.25 65 VAL A C 1
ATOM 460 O O . VAL A 1 65 ? -8.031 26.984 32.594 1 98.25 65 VAL A O 1
ATOM 463 N N . ASP A 1 66 ? -8.812 29.031 33.219 1 98.5 66 ASP A N 1
ATOM 464 C CA . ASP A 1 66 ? -9.875 29.016 32.219 1 98.5 66 ASP A CA 1
ATOM 465 C C . ASP A 1 66 ? -9.398 29.625 30.891 1 98.5 66 ASP A C 1
ATOM 467 O O . ASP A 1 66 ? -8.695 30.641 30.891 1 98.5 66 ASP A O 1
ATOM 471 N N . CYS A 1 67 ? -9.727 29.031 29.828 1 98.62 67 CYS A N 1
ATOM 472 C CA . CYS A 1 67 ? -9.484 29.516 28.469 1 98.62 67 CYS A CA 1
ATOM 473 C C . CYS A 1 67 ? -10.523 28.984 27.5 1 98.62 67 CYS A C 1
ATOM 475 O O . CYS A 1 67 ? -11.492 28.344 27.906 1 98.62 67 CYS A O 1
ATOM 477 N N . ASP A 1 68 ? -10.438 29.391 26.234 1 98.81 68 ASP A N 1
ATOM 478 C CA . ASP A 1 68 ? -11.367 28.891 25.219 1 98.81 68 ASP A CA 1
ATOM 479 C C . ASP A 1 68 ? -10.828 27.641 24.547 1 98.81 68 ASP A C 1
ATOM 481 O O . ASP A 1 68 ? -11.578 26.688 24.297 1 98.81 68 ASP A O 1
ATOM 485 N N . VAL A 1 69 ? -9.539 27.688 24.203 1 98.94 69 VAL A N 1
ATOM 486 C CA . VAL A 1 69 ? -8.914 26.609 23.438 1 98.94 69 VAL A CA 1
ATOM 487 C C . VAL A 1 69 ? -7.559 26.266 24.047 1 98.94 69 VAL A C 1
ATOM 489 O O . VAL A 1 69 ? -6.801 27.156 24.438 1 98.94 69 VAL A O 1
ATOM 492 N N . VAL A 1 70 ? -7.25 25.016 24.172 1 98.94 70 VAL A N 1
ATOM 493 C CA . VAL A 1 70 ? -5.91 24.531 24.516 1 98.94 70 VAL A CA 1
ATOM 494 C C . VAL A 1 70 ? -5.297 23.828 23.297 1 98.94 70 VAL A C 1
ATOM 496 O O . VAL A 1 70 ? -5.91 22.938 22.719 1 98.94 70 VAL A O 1
ATOM 499 N N . VAL A 1 71 ? -4.168 24.266 22.875 1 98.94 71 VAL A N 1
ATOM 500 C CA . VAL A 1 71 ? -3.408 23.609 21.812 1 98.94 71 VAL A CA 1
ATOM 501 C C . VAL A 1 71 ? -2.246 22.828 22.422 1 98.94 71 VAL A C 1
ATOM 503 O O . VAL A 1 71 ? -1.365 23.406 23.062 1 98.94 71 VAL A O 1
ATOM 506 N N . CYS A 1 72 ? -2.223 21.516 22.234 1 98.88 72 CYS A N 1
ATOM 507 C CA . CYS A 1 72 ? -1.195 20.641 22.781 1 98.88 72 CYS A CA 1
ATOM 508 C C . CYS A 1 72 ? -0.146 20.297 21.734 1 98.88 72 CYS A C 1
ATOM 510 O O . CYS A 1 72 ? -0.362 19.422 20.906 1 98.88 72 CYS A O 1
ATOM 512 N N . GLY A 1 73 ? 1.019 20.828 21.875 1 98.62 73 GLY A N 1
ATOM 513 C CA . GLY A 1 73 ? 2.096 20.703 20.906 1 98.62 73 GLY A CA 1
ATOM 514 C C . GLY A 1 73 ? 2.262 21.938 20.047 1 98.62 73 GLY A C 1
ATOM 515 O O . GLY A 1 73 ? 1.287 22.438 19.484 1 98.62 73 GLY A O 1
ATOM 516 N N . LEU A 1 74 ? 3.508 22.391 20 1 98.38 74 LEU A N 1
ATOM 517 C CA . LEU A 1 74 ? 3.791 23.578 19.219 1 98.38 74 LEU A CA 1
ATOM 518 C C . LEU A 1 74 ? 4.801 23.281 18.109 1 98.38 74 LEU A C 1
ATOM 520 O O . LEU A 1 74 ? 5.852 23.922 18.031 1 98.38 74 LEU A O 1
ATOM 524 N N . GLY A 1 75 ? 4.445 22.297 17.281 1 96.81 75 GLY A N 1
ATOM 525 C CA . GLY A 1 75 ? 5 22.141 15.945 1 96.81 75 GLY A CA 1
ATOM 526 C C . GLY A 1 75 ? 4.277 22.969 14.898 1 96.81 75 GLY A C 1
ATOM 527 O O . GLY A 1 75 ? 3.543 23.891 15.227 1 96.81 75 GLY A O 1
ATOM 528 N N . VAL A 1 76 ? 4.41 22.594 13.68 1 96.94 76 VAL A N 1
ATOM 529 C CA . VAL A 1 76 ? 3.85 23.375 12.586 1 96.94 76 VAL A CA 1
ATOM 530 C C . VAL A 1 76 ? 2.33 23.438 12.719 1 96.94 76 VAL A C 1
ATOM 532 O O . VAL A 1 76 ? 1.739 24.516 12.641 1 96.94 76 VAL A O 1
ATOM 535 N N . SER A 1 77 ? 1.708 22.328 12.93 1 98.31 77 SER A N 1
ATOM 536 C CA . SER A 1 77 ? 0.251 22.281 12.992 1 98.31 77 SER A CA 1
ATOM 537 C C . SER A 1 77 ? -0.27 22.969 14.25 1 98.31 77 SER A C 1
ATOM 539 O O . SER A 1 77 ? -1.27 23.688 14.195 1 98.31 77 SER A O 1
ATOM 541 N N . GLY A 1 78 ? 0.416 22.797 15.383 1 98.75 78 GLY A N 1
ATOM 542 C CA . GLY A 1 78 ? -0.006 23.406 16.625 1 98.75 78 GLY A CA 1
ATOM 543 C C . GLY A 1 78 ? 0.131 24.922 16.625 1 98.75 78 GLY A C 1
ATOM 544 O O . GLY A 1 78 ? -0.761 25.641 17.078 1 98.75 78 GLY A O 1
ATOM 545 N N . VAL A 1 79 ? 1.219 25.391 16.109 1 98.81 79 VAL A N 1
ATOM 546 C CA . VAL A 1 79 ? 1.442 26.844 16.016 1 98.81 79 VAL A CA 1
ATOM 547 C C . VAL A 1 79 ? 0.404 27.469 15.094 1 98.81 79 VAL A C 1
ATOM 549 O O . VAL A 1 79 ? -0.117 28.547 15.383 1 98.81 79 VAL A O 1
ATOM 552 N N . ALA A 1 80 ? 0.122 26.797 13.992 1 98.88 80 ALA A N 1
ATOM 553 C CA . ALA A 1 80 ? -0.916 27.297 13.086 1 98.88 80 ALA A CA 1
ATOM 554 C C . ALA A 1 80 ? -2.268 27.359 13.789 1 98.88 80 ALA A C 1
ATOM 556 O O . ALA A 1 80 ? -2.996 28.344 13.656 1 98.88 80 ALA A O 1
ATOM 557 N N . ALA A 1 81 ? -2.605 26.328 14.531 1 98.94 81 ALA A N 1
ATOM 558 C CA . ALA A 1 81 ? -3.871 26.297 15.258 1 98.94 81 ALA A CA 1
ATOM 559 C C . ALA A 1 81 ? -3.914 27.391 16.328 1 98.94 81 ALA A C 1
ATOM 561 O O . ALA A 1 81 ? -4.934 28.062 16.484 1 98.94 81 ALA A O 1
ATOM 562 N N . LEU A 1 82 ? -2.809 27.562 17.047 1 98.94 82 LEU A N 1
ATOM 563 C CA . LEU A 1 82 ? -2.676 28.594 18.078 1 98.94 82 LEU A CA 1
ATOM 564 C C . LEU A 1 82 ? -2.98 29.984 17.5 1 98.94 82 LEU A C 1
ATOM 566 O O . LEU A 1 82 ? -3.84 30.703 18.016 1 98.94 82 LEU A O 1
ATOM 570 N N . ARG A 1 83 ? -2.303 30.297 16.453 1 98.94 83 ARG A N 1
ATOM 571 C CA . ARG A 1 83 ? -2.453 31.625 15.867 1 98.94 83 ARG A CA 1
ATOM 572 C C . ARG A 1 83 ? -3.844 31.812 15.266 1 98.94 83 ARG A C 1
ATOM 574 O O . ARG A 1 83 ? -4.492 32.844 15.484 1 98.94 83 ARG A O 1
ATOM 581 N N . ALA A 1 84 ? -4.305 30.859 14.477 1 98.94 84 ALA A N 1
ATOM 582 C CA . ALA A 1 84 ? -5.594 30.969 13.805 1 98.94 84 ALA A CA 1
ATOM 583 C C . ALA A 1 84 ? -6.727 31.141 14.82 1 98.94 84 ALA A C 1
ATOM 585 O O . ALA A 1 84 ? -7.633 31.953 14.609 1 98.94 84 ALA A O 1
ATOM 586 N N . ALA A 1 85 ? -6.641 30.391 15.883 1 98.94 85 ALA A N 1
ATOM 587 C CA . ALA A 1 85 ? -7.664 30.5 16.922 1 98.94 85 ALA A CA 1
ATOM 588 C C . ALA A 1 85 ? -7.598 31.875 17.609 1 98.94 85 ALA A C 1
ATOM 590 O O . ALA A 1 85 ? -8.633 32.5 17.828 1 98.94 85 ALA A O 1
ATOM 591 N N . ALA A 1 86 ? -6.43 32.281 17.922 1 98.94 86 ALA A N 1
ATOM 592 C CA . ALA A 1 86 ? -6.242 33.594 18.594 1 98.94 86 ALA A CA 1
ATOM 593 C C . ALA A 1 86 ? -6.727 34.719 17.719 1 98.94 86 ALA A C 1
ATOM 595 O O . ALA A 1 86 ? -7.406 35.656 18.188 1 98.94 86 ALA A O 1
ATOM 596 N N . GLU A 1 87 ? -6.363 34.688 16.453 1 98.81 87 GLU A N 1
ATOM 597 C CA . GLU A 1 87 ? -6.777 35.719 15.492 1 98.81 87 GLU A CA 1
ATOM 598 C C . GLU A 1 87 ? -8.297 35.719 15.32 1 98.81 87 GLU A C 1
ATOM 600 O O . GLU A 1 87 ? -8.875 36.75 14.953 1 98.81 87 GLU A O 1
ATOM 605 N N . SER A 1 88 ? -8.867 34.594 15.617 1 98.69 88 SER A N 1
ATOM 606 C CA . SER A 1 88 ? -10.32 34.469 15.516 1 98.69 88 SER A CA 1
ATOM 607 C C . SER A 1 88 ? -11 34.938 16.797 1 98.69 88 SER A C 1
ATOM 609 O O . SER A 1 88 ? -12.227 34.812 16.938 1 98.69 88 SER A O 1
ATOM 611 N N . GLY A 1 89 ? -10.234 35.281 17.797 1 98.56 89 GLY A N 1
ATOM 612 C CA . GLY A 1 89 ? -10.773 35.938 18.984 1 98.56 89 GLY A CA 1
ATOM 613 C C . GLY A 1 89 ? -10.844 35.031 20.188 1 98.56 89 GLY A C 1
ATOM 614 O O . GLY A 1 89 ? -11.258 35.469 21.266 1 98.56 89 GLY A O 1
ATOM 615 N N . ALA A 1 90 ? -10.438 33.844 20.094 1 98.88 90 ALA A N 1
ATOM 616 C CA . ALA A 1 90 ? -10.477 32.906 21.219 1 98.88 90 ALA A CA 1
ATOM 617 C C . ALA A 1 90 ? -9.289 33.125 22.156 1 98.88 90 ALA A C 1
ATOM 619 O O . ALA A 1 90 ? -8.195 33.5 21.703 1 98.88 90 ALA A O 1
ATOM 620 N N . LYS A 1 91 ? -9.516 32.938 23.406 1 98.81 91 LYS A N 1
ATOM 621 C CA . LYS A 1 91 ? -8.422 32.844 24.359 1 98.81 91 LYS A CA 1
ATOM 622 C C . LYS A 1 91 ? -7.742 31.484 24.297 1 98.81 91 LYS A C 1
ATOM 624 O O . LYS A 1 91 ? -8.344 30.469 24.656 1 98.81 91 LYS A O 1
ATOM 629 N N . VAL A 1 92 ? -6.465 31.516 23.922 1 98.88 92 VAL A N 1
ATOM 630 C CA . VAL A 1 92 ? -5.824 30.25 23.578 1 98.88 92 VAL A CA 1
ATOM 631 C C . VAL A 1 92 ? -4.594 30.047 24.469 1 98.88 92 VAL A C 1
ATOM 633 O O . VAL A 1 92 ? -3.832 30.984 24.703 1 98.88 92 VAL A O 1
ATOM 636 N N . VAL A 1 93 ? -4.434 28.844 24.969 1 98.88 93 VAL A N 1
ATOM 637 C CA . VAL A 1 93 ? -3.213 28.406 25.656 1 98.88 93 VAL A CA 1
ATOM 638 C C . VAL A 1 93 ? -2.508 27.344 24.828 1 98.88 93 VAL A C 1
ATOM 640 O O . VAL A 1 93 ? -3.102 26.312 24.484 1 98.88 93 VAL A O 1
ATOM 643 N N . GLY A 1 94 ? -1.282 27.625 24.438 1 98.88 94 GLY A N 1
ATOM 644 C CA . GLY A 1 94 ? -0.441 26.625 23.781 1 98.88 94 GLY A CA 1
ATOM 645 C C . GLY A 1 94 ? 0.591 26.016 24.703 1 98.88 94 GLY A C 1
ATOM 646 O O . GLY A 1 94 ? 1.331 26.734 25.375 1 98.88 94 GLY A O 1
ATOM 647 N N . VAL A 1 95 ? 0.624 24.672 24.734 1 98.81 95 VAL A N 1
ATOM 648 C CA . VAL A 1 95 ? 1.603 24 25.578 1 98.81 95 VAL A CA 1
ATOM 649 C C . VAL A 1 95 ? 2.52 23.141 24.719 1 98.81 95 VAL A C 1
ATOM 651 O O . VAL A 1 95 ? 2.094 22.594 23.688 1 98.81 95 VAL A O 1
ATOM 654 N N . GLU A 1 96 ? 3.766 22.984 25.094 1 98.62 96 GLU A N 1
ATOM 655 C CA . GLU A 1 96 ? 4.777 22.234 24.359 1 98.62 96 GLU A CA 1
ATOM 656 C C . GLU A 1 96 ? 5.66 21.438 25.312 1 98.62 96 GLU A C 1
ATOM 658 O O . GLU A 1 96 ? 6.102 21.953 26.344 1 98.62 96 GLU A O 1
ATOM 663 N N . LYS A 1 97 ? 5.812 20.188 24.906 1 98.06 97 LYS A N 1
ATOM 664 C CA . LYS A 1 97 ? 6.594 19.234 25.703 1 98.06 97 LYS A CA 1
ATOM 665 C C . LYS A 1 97 ? 8.062 19.625 25.734 1 98.06 97 LYS A C 1
ATOM 667 O O . LYS A 1 97 ? 8.742 19.453 26.75 1 98.06 97 LYS A O 1
ATOM 672 N N . THR A 1 98 ? 8.594 20.156 24.672 1 97.62 98 THR A N 1
ATOM 673 C CA . THR A 1 98 ? 10.008 20.5 24.562 1 97.62 98 THR A CA 1
ATOM 674 C C . THR A 1 98 ? 10.227 21.969 24.938 1 97.62 98 THR A C 1
ATOM 676 O O . THR A 1 98 ? 9.273 22.703 25.188 1 97.62 98 THR A O 1
ATOM 679 N N . SER A 1 99 ? 11.508 22.391 24.969 1 97.38 99 SER A N 1
ATOM 680 C CA . SER A 1 99 ? 11.867 23.719 25.469 1 97.38 99 SER A CA 1
ATOM 681 C C . SER A 1 99 ? 11.75 24.766 24.375 1 97.38 99 SER A C 1
ATOM 683 O O . SER A 1 99 ? 11.828 25.969 24.641 1 97.38 99 SER A O 1
ATOM 685 N N . VAL A 1 100 ? 11.531 24.297 23.141 1 94.12 100 VAL A N 1
ATOM 686 C CA . VAL A 1 100 ? 11.398 25.188 22 1 94.12 100 VAL A CA 1
ATOM 687 C C . VAL A 1 100 ? 10.328 24.656 21.047 1 94.12 100 VAL A C 1
ATOM 689 O O . VAL A 1 100 ? 9.992 23.469 21.078 1 94.12 100 VAL A O 1
ATOM 692 N N . PRO A 1 101 ? 9.773 25.609 20.266 1 94.31 101 PRO A N 1
ATOM 693 C CA . PRO A 1 101 ? 8.891 25.078 19.219 1 94.31 101 PRO A CA 1
ATOM 694 C C . PRO A 1 101 ? 9.625 24.172 18.234 1 94.31 101 PRO A C 1
ATOM 696 O O . PRO A 1 101 ? 10.82 24.344 18 1 94.31 101 PRO A O 1
ATOM 699 N N . ASN A 1 102 ? 8.953 23.234 17.656 1 90.19 102 ASN A N 1
ATOM 700 C CA . ASN A 1 102 ? 9.609 22.219 16.828 1 90.19 102 ASN A CA 1
ATOM 701 C C . ASN A 1 102 ? 9.266 22.391 15.352 1 90.19 102 ASN A C 1
ATOM 703 O O . ASN A 1 102 ? 8.125 22.688 15.008 1 90.19 102 ASN A O 1
ATOM 707 N N . CYS A 1 103 ? 10.297 22.375 14.539 1 84.94 103 CYS A N 1
ATOM 708 C CA . CYS A 1 103 ? 10.102 22.344 13.094 1 84.94 103 CYS A CA 1
ATOM 709 C C . CYS A 1 103 ? 11.094 21.406 12.422 1 84.94 103 CYS A C 1
ATOM 711 O O . CYS A 1 103 ? 12.188 21.172 12.945 1 84.94 103 CYS A O 1
ATOM 713 N N . ARG A 1 104 ? 10.844 20.703 11.477 1 75.25 104 ARG A N 1
ATOM 714 C CA . ARG A 1 104 ? 11.727 19.719 10.852 1 75.25 104 ARG A CA 1
ATOM 715 C C . ARG A 1 104 ? 11.914 20.016 9.367 1 75.25 104 ARG A C 1
ATOM 717 O O . ARG A 1 104 ? 13.016 19.875 8.836 1 75.25 104 ARG A O 1
ATOM 724 N N . SER A 1 105 ? 10.922 20.297 8.57 1 80.31 105 SER A N 1
ATOM 725 C CA . SER A 1 105 ? 10.992 20.344 7.109 1 80.31 105 SER A CA 1
ATOM 726 C C . SER A 1 105 ? 10.852 21.781 6.609 1 80.31 105 SER A C 1
ATOM 728 O O . SER A 1 105 ? 10.359 22.656 7.328 1 80.31 105 SER A O 1
ATOM 730 N N . SER A 1 106 ? 11.586 21.938 5.395 1 90.19 106 SER A N 1
ATOM 731 C CA . SER A 1 106 ? 11.477 23.234 4.742 1 90.19 106 SER A CA 1
ATOM 732 C C . SER A 1 106 ? 10.539 23.172 3.539 1 90.19 106 SER A C 1
ATOM 734 O O . SER A 1 106 ? 10.375 24.172 2.824 1 90.19 106 SER A O 1
ATOM 736 N N . MET A 1 107 ? 9.945 22.047 3.35 1 92.81 107 MET A N 1
ATOM 737 C CA . MET A 1 107 ? 9.125 21.859 2.152 1 92.81 107 MET A CA 1
ATOM 738 C C . MET A 1 107 ? 7.648 21.766 2.514 1 92.81 107 MET A C 1
ATOM 740 O O . MET A 1 107 ? 7.273 21.047 3.443 1 92.81 107 MET A O 1
ATOM 744 N N . PHE A 1 108 ? 6.867 22.547 1.841 1 96.31 108 PHE A N 1
ATOM 745 C CA . PHE A 1 108 ? 5.422 22.578 2.045 1 96.31 108 PHE A CA 1
ATOM 746 C C . PHE A 1 108 ? 4.684 22.375 0.727 1 96.31 108 PHE A C 1
ATOM 748 O O . PHE A 1 108 ? 4.887 23.125 -0.226 1 96.31 108 PHE A O 1
ATOM 755 N N . ALA A 1 109 ? 3.852 21.359 0.664 1 96.31 109 ALA A N 1
ATOM 756 C CA . ALA A 1 109 ? 2.92 21.328 -0.46 1 96.31 109 ALA A CA 1
ATOM 757 C C . ALA A 1 109 ? 1.973 22.531 -0.424 1 96.31 109 ALA A C 1
ATOM 759 O O . ALA A 1 109 ? 1.152 22.641 0.489 1 96.31 109 ALA A O 1
ATOM 760 N N . ALA A 1 110 ? 2.117 23.375 -1.334 1 97.44 110 ALA A N 1
ATOM 761 C CA . ALA A 1 110 ? 1.326 24.594 -1.456 1 97.44 110 ALA A CA 1
ATOM 762 C C . ALA A 1 110 ? 1.259 25.062 -2.908 1 97.44 110 ALA A C 1
ATOM 764 O O . ALA A 1 110 ? 2.289 25.203 -3.57 1 97.44 110 ALA A O 1
ATOM 765 N N . PHE A 1 111 ? 0.063 25.297 -3.395 1 96.44 111 PHE A N 1
ATOM 766 C CA . PHE A 1 111 ? -0.18 25.719 -4.77 1 96.44 111 PHE A CA 1
ATOM 767 C C . PHE A 1 111 ? -1.518 26.438 -4.883 1 96.44 111 PHE A C 1
ATOM 769 O O . PHE A 1 111 ? -2.238 26.578 -3.895 1 96.44 111 PHE A O 1
ATOM 776 N N . ASN A 1 112 ? -1.789 27.016 -6.031 1 97.25 112 ASN A N 1
ATOM 777 C CA . ASN A 1 112 ? -3.027 27.719 -6.34 1 97.25 112 ASN A CA 1
ATOM 778 C C . ASN A 1 112 ? -3.211 28.938 -5.441 1 97.25 112 ASN A C 1
ATOM 780 O O . ASN A 1 112 ? -4.293 29.156 -4.891 1 97.25 112 ASN A O 1
ATOM 784 N N . CYS A 1 113 ? -2.133 29.688 -5.18 1 97.56 113 CYS A N 1
ATOM 785 C CA . CYS A 1 113 ? -2.111 30.953 -4.465 1 97.56 113 CYS A CA 1
ATOM 786 C C . CYS A 1 113 ? -1.084 31.906 -5.07 1 97.56 113 CYS A C 1
ATOM 788 O O . CYS A 1 113 ? -0.27 31.5 -5.902 1 97.56 113 CYS A O 1
ATOM 790 N N . ASP A 1 114 ? -1.139 33.156 -4.684 1 97.06 114 ASP A N 1
ATOM 791 C CA . ASP A 1 114 ? -0.275 34.156 -5.285 1 97.06 114 ASP A CA 1
ATOM 792 C C . ASP A 1 114 ? 1.194 33.875 -4.98 1 97.06 114 ASP A C 1
ATOM 794 O O . ASP A 1 114 ? 2.051 34 -5.859 1 97.06 114 ASP A O 1
ATOM 798 N N . THR A 1 115 ? 1.525 33.5 -3.789 1 96.81 115 THR A N 1
ATOM 799 C CA . THR A 1 115 ? 2.895 33.188 -3.389 1 96.81 115 THR A CA 1
ATOM 800 C C . THR A 1 115 ? 3.471 32.062 -4.25 1 96.81 115 THR A C 1
ATOM 802 O O . THR A 1 115 ? 4.578 32.188 -4.773 1 96.81 115 THR A O 1
ATOM 805 N N . ALA A 1 116 ? 2.754 30.984 -4.398 1 96.19 116 ALA A N 1
ATOM 806 C CA . ALA A 1 116 ? 3.207 29.844 -5.203 1 96.19 116 ALA A CA 1
ATOM 807 C C . ALA A 1 116 ? 3.426 30.266 -6.656 1 96.19 116 ALA A C 1
ATOM 809 O O . ALA A 1 116 ? 4.422 29.875 -7.273 1 96.19 116 ALA A O 1
ATOM 810 N N . ARG A 1 117 ? 2.537 31.047 -7.18 1 95.69 117 ARG A N 1
ATOM 811 C CA . ARG A 1 117 ? 2.654 31.516 -8.555 1 95.69 117 ARG A CA 1
ATOM 812 C C . ARG A 1 117 ? 3.898 32.375 -8.727 1 95.69 117 ARG A C 1
ATOM 814 O O . ARG A 1 117 ? 4.59 32.281 -9.742 1 95.69 117 ARG A O 1
ATOM 821 N N . GLN A 1 118 ? 4.133 33.188 -7.746 1 95.38 118 GLN A N 1
ATOM 822 C CA . GLN A 1 118 ? 5.316 34.062 -7.789 1 95.38 118 GLN A CA 1
ATOM 823 C C . GLN A 1 118 ? 6.594 33.219 -7.793 1 95.38 118 GLN A C 1
ATOM 825 O O . GLN A 1 118 ? 7.605 33.625 -8.367 1 95.38 118 GLN A O 1
ATOM 830 N N . LEU A 1 119 ? 6.551 32.094 -7.207 1 95.38 119 LEU A N 1
ATOM 831 C CA . LEU A 1 119 ? 7.707 31.203 -7.133 1 95.38 119 LEU A CA 1
ATOM 832 C C . LEU A 1 119 ? 7.82 30.359 -8.391 1 95.38 119 LEU A C 1
ATOM 834 O O . LEU A 1 119 ? 8.82 29.656 -8.594 1 95.38 119 LEU A O 1
ATOM 838 N N . GLY A 1 120 ? 6.789 30.359 -9.203 1 92.88 120 GLY A N 1
ATOM 839 C CA . GLY A 1 120 ? 6.828 29.625 -10.453 1 92.88 120 GLY A CA 1
ATOM 840 C C . GLY A 1 120 ? 6.047 28.328 -10.398 1 92.88 120 GLY A C 1
ATOM 841 O O . GLY A 1 120 ? 6.145 27.5 -11.312 1 92.88 120 GLY A O 1
ATOM 842 N N . VAL A 1 121 ? 5.285 28.125 -9.344 1 93.44 121 VAL A N 1
ATOM 843 C CA . VAL A 1 121 ? 4.441 26.938 -9.25 1 93.44 121 VAL A CA 1
ATOM 844 C C . VAL A 1 121 ? 3.137 27.172 -10.008 1 93.44 121 VAL A C 1
ATOM 846 O O . VAL A 1 121 ? 2.379 28.094 -9.688 1 93.44 121 VAL A O 1
ATOM 849 N N . GLU A 1 122 ? 2.879 26.375 -10.984 1 91.12 122 GLU A N 1
ATOM 850 C CA . GLU A 1 122 ? 1.646 26.484 -11.758 1 91.12 122 GLU A CA 1
ATOM 851 C C . GLU A 1 122 ? 0.449 25.953 -10.977 1 91.12 122 GLU A C 1
ATOM 853 O O . GLU A 1 122 ? 0.608 25.125 -10.086 1 91.12 122 GLU A O 1
ATOM 858 N N . ASP A 1 123 ? -0.662 26.5 -11.344 1 93.88 123 ASP A N 1
ATOM 859 C CA . ASP A 1 123 ? -1.879 25.984 -10.719 1 93.88 123 ASP A CA 1
ATOM 860 C C . ASP A 1 123 ? -2.107 24.531 -11.078 1 93.88 123 ASP A C 1
ATOM 862 O O . ASP A 1 123 ? -1.838 24.109 -12.211 1 93.88 123 ASP A O 1
ATOM 866 N N . ILE A 1 124 ? -2.574 23.781 -10.156 1 90.88 124 ILE A N 1
ATOM 867 C CA . ILE A 1 124 ? -2.791 22.344 -10.312 1 90.88 124 ILE A CA 1
ATOM 868 C C . ILE A 1 124 ? -4.215 22 -9.883 1 90.88 124 ILE A C 1
ATOM 870 O O . ILE A 1 124 ? -4.766 22.609 -8.969 1 90.88 124 ILE A O 1
ATOM 874 N N . ASP A 1 125 ? -4.824 21.016 -10.562 1 89.56 125 ASP A N 1
ATOM 875 C CA . ASP A 1 125 ? -6.102 20.469 -10.109 1 89.56 125 ASP A CA 1
ATOM 876 C C . ASP A 1 125 ? -5.926 19.609 -8.859 1 89.56 125 ASP A C 1
ATOM 878 O O . ASP A 1 125 ? -5.344 18.531 -8.922 1 89.56 125 ASP A O 1
ATOM 882 N N . PRO A 1 126 ? -6.477 20.078 -7.734 1 92.88 126 PRO A N 1
ATOM 883 C CA . PRO A 1 126 ? -6.281 19.312 -6.496 1 92.88 126 PRO A CA 1
ATOM 884 C C . PRO A 1 126 ? -6.82 17.891 -6.582 1 92.88 126 PRO A C 1
ATOM 886 O O . PRO A 1 126 ? -6.273 16.984 -5.957 1 92.88 126 PRO A O 1
ATOM 889 N N . ALA A 1 127 ? -7.844 17.688 -7.328 1 87.31 127 ALA A N 1
ATOM 890 C CA . ALA A 1 127 ? -8.453 16.359 -7.434 1 87.31 127 ALA A CA 1
ATOM 891 C C . ALA A 1 127 ? -7.512 15.375 -8.102 1 87.31 127 ALA A C 1
ATOM 893 O O . ALA A 1 127 ? -7.516 14.188 -7.773 1 87.31 127 ALA A O 1
ATOM 894 N N . ALA A 1 128 ? -6.734 15.828 -9.062 1 86.56 128 ALA A N 1
ATOM 895 C CA . ALA A 1 128 ? -5.75 14.969 -9.703 1 86.56 128 ALA A CA 1
ATOM 896 C C . ALA A 1 128 ? -4.707 14.484 -8.695 1 86.56 128 ALA A C 1
ATOM 898 O O . ALA A 1 128 ? -4.305 13.312 -8.727 1 86.56 128 ALA A O 1
ATOM 899 N N . ILE A 1 129 ? -4.266 15.398 -7.844 1 90.94 129 ILE A N 1
ATOM 900 C CA . ILE A 1 129 ? -3.305 15.047 -6.805 1 90.94 129 ILE A CA 1
ATOM 901 C C . ILE A 1 129 ? -3.939 14.062 -5.824 1 90.94 129 ILE A C 1
ATOM 903 O O . ILE A 1 129 ? -3.334 13.047 -5.477 1 90.94 129 ILE A O 1
ATOM 907 N N . ALA A 1 130 ? -5.148 14.391 -5.414 1 91.88 130 ALA A N 1
ATOM 908 C CA . ALA A 1 130 ? -5.836 13.539 -4.449 1 91.88 130 ALA A CA 1
ATOM 909 C C . ALA A 1 130 ? -5.965 12.109 -4.965 1 91.88 130 ALA A C 1
ATOM 911 O O . ALA A 1 130 ? -5.707 11.148 -4.23 1 91.88 130 ALA A O 1
ATOM 912 N N . ASN A 1 131 ? -6.371 11.953 -6.188 1 87.88 131 ASN A N 1
ATOM 913 C CA . ASN A 1 131 ? -6.551 10.625 -6.762 1 87.88 131 ASN A CA 1
ATOM 914 C C . ASN A 1 131 ? -5.23 9.859 -6.824 1 87.88 131 ASN A C 1
ATOM 916 O O . ASN A 1 131 ? -5.195 8.656 -6.559 1 87.88 131 ASN A O 1
ATOM 920 N N . GLU A 1 132 ? -4.176 10.539 -7.176 1 87.44 132 GLU A N 1
ATOM 921 C CA . GLU A 1 132 ? -2.869 9.891 -7.211 1 87.44 132 GLU A CA 1
ATOM 922 C C . GLU A 1 132 ? -2.422 9.469 -5.816 1 87.44 132 GLU A C 1
ATOM 924 O O . GLU A 1 132 ? -1.887 8.375 -5.633 1 87.44 132 GLU A O 1
ATOM 929 N N . LEU A 1 133 ? -2.609 10.367 -4.859 1 91.12 133 LEU A N 1
ATOM 930 C CA . LEU A 1 133 ? -2.246 10.039 -3.486 1 91.12 133 LEU A CA 1
ATOM 931 C C . LEU A 1 133 ? -3.025 8.82 -2.994 1 91.12 133 LEU A C 1
ATOM 933 O O . LEU A 1 133 ? -2.467 7.953 -2.32 1 91.12 133 LEU A O 1
ATOM 937 N N . MET A 1 134 ? -4.277 8.734 -3.316 1 89.5 134 MET A N 1
ATOM 938 C CA . MET A 1 134 ? -5.121 7.625 -2.883 1 89.5 134 MET A CA 1
ATOM 939 C C . MET A 1 134 ? -4.617 6.305 -3.455 1 89.5 134 MET A C 1
ATOM 941 O O . MET A 1 134 ? -4.613 5.285 -2.762 1 89.5 134 MET A O 1
ATOM 945 N N . ILE A 1 135 ? -4.195 6.312 -4.684 1 83.88 135 ILE A N 1
ATOM 946 C CA . ILE A 1 135 ? -3.648 5.113 -5.309 1 83.88 135 ILE A CA 1
ATOM 947 C C . ILE A 1 135 ? -2.428 4.633 -4.527 1 83.88 135 ILE A C 1
ATOM 949 O O . ILE A 1 135 ? -2.312 3.449 -4.211 1 83.88 135 ILE A O 1
ATOM 953 N N . GLN A 1 136 ? -1.583 5.543 -4.16 1 86.44 136 GLN A N 1
ATOM 954 C CA . GLN A 1 136 ? -0.335 5.195 -3.49 1 86.44 136 GLN A CA 1
ATOM 955 C C . GLN A 1 136 ? -0.589 4.742 -2.057 1 86.44 136 GLN A C 1
ATOM 957 O O . GLN A 1 136 ? 0.252 4.07 -1.455 1 86.44 136 GLN A O 1
ATOM 962 N N . MET A 1 137 ? -1.737 5.074 -1.526 1 89.38 137 MET A N 1
ATOM 963 C CA . MET A 1 137 ? -2.098 4.684 -0.167 1 89.38 137 MET A CA 1
ATOM 964 C C . MET A 1 137 ? -3.066 3.506 -0.177 1 89.38 137 MET A C 1
ATOM 966 O O . MET A 1 137 ? -3.77 3.266 0.806 1 89.38 137 MET A O 1
ATOM 970 N N . ALA A 1 138 ? -3.203 2.869 -1.266 1 83.38 138 ALA A N 1
ATOM 971 C CA . ALA A 1 138 ? -4.09 1.723 -1.445 1 83.38 138 ALA A CA 1
ATOM 972 C C . ALA A 1 138 ? -5.547 2.109 -1.19 1 83.38 138 ALA A C 1
ATOM 974 O O . ALA A 1 138 ? -6.336 1.291 -0.717 1 83.38 138 ALA A O 1
ATOM 975 N N . HIS A 1 139 ? -5.871 3.42 -1.317 1 86.75 139 HIS A N 1
ATOM 976 C CA . HIS A 1 139 ? -7.203 4.004 -1.201 1 86.75 139 HIS A CA 1
ATOM 977 C C . HIS A 1 139 ? -7.727 3.9 0.228 1 86.75 139 HIS A C 1
ATOM 979 O O . HIS A 1 139 ? -8.938 3.834 0.446 1 86.75 139 HIS A O 1
ATOM 985 N N . ARG A 1 140 ? -6.84 3.869 1.158 1 87.5 140 ARG A N 1
ATOM 986 C CA . ARG A 1 140 ? -7.242 3.715 2.553 1 87.5 140 ARG A CA 1
ATOM 987 C C . ARG A 1 140 ? -7.309 5.066 3.256 1 87.5 140 ARG A C 1
ATOM 989 O O . ARG A 1 140 ? -7.84 5.168 4.363 1 87.5 140 ARG A O 1
ATOM 996 N N . GLY A 1 141 ? -6.766 6.094 2.66 1 90.62 141 GLY A N 1
ATOM 997 C CA . GLY A 1 141 ? -6.91 7.426 3.219 1 90.62 141 GLY A CA 1
ATOM 998 C C . GLY A 1 141 ? -8.336 7.934 3.189 1 90.62 141 GLY A C 1
ATOM 999 O O . GLY A 1 141 ? -9.219 7.297 2.604 1 90.62 141 GLY A O 1
ATOM 1000 N N . ASP A 1 142 ? -8.57 9.031 3.885 1 92 142 ASP A N 1
ATOM 1001 C CA . ASP A 1 142 ? -9.883 9.68 3.84 1 92 142 ASP A CA 1
ATOM 1002 C C . ASP A 1 142 ? -9.93 10.758 2.762 1 92 142 ASP A C 1
ATOM 1004 O O . ASP A 1 142 ? -9.312 11.812 2.908 1 92 142 ASP A O 1
ATOM 1008 N N . TYR A 1 143 ? -10.727 10.539 1.686 1 91.06 143 TYR A N 1
ATOM 1009 C CA . TYR A 1 143 ? -10.828 11.445 0.547 1 91.06 143 TYR A CA 1
ATOM 1010 C C . TYR A 1 143 ? -11.211 12.852 0.998 1 91.06 143 TYR A C 1
ATOM 1012 O O . TYR A 1 143 ? -10.688 13.844 0.473 1 91.06 143 TYR A O 1
ATOM 1020 N N . ARG A 1 144 ? -12.094 12.938 1.93 1 90.62 144 ARG A N 1
ATOM 1021 C CA . ARG A 1 144 ? -12.602 14.227 2.379 1 90.62 144 ARG A CA 1
ATOM 1022 C C . ARG A 1 144 ? -11.508 15.039 3.064 1 90.62 144 ARG A C 1
ATOM 1024 O O . ARG A 1 144 ? -11.375 16.234 2.82 1 90.62 144 ARG A O 1
ATOM 1031 N N . VAL A 1 145 ? -10.719 14.336 3.92 1 94.62 145 VAL A N 1
ATOM 1032 C CA . VAL A 1 145 ? -9.625 14.969 4.641 1 94.62 145 VAL A CA 1
ATOM 1033 C C . VAL A 1 145 ? -8.555 15.43 3.654 1 94.62 145 VAL A C 1
ATOM 1035 O O . VAL A 1 145 ? -8.07 16.562 3.727 1 94.62 145 VAL A O 1
ATOM 1038 N N . ILE A 1 146 ? -8.242 14.625 2.688 1 95.5 146 ILE A N 1
ATOM 1039 C CA . ILE A 1 146 ? -7.191 14.906 1.712 1 95.5 146 ILE A CA 1
ATOM 1040 C C . ILE A 1 146 ? -7.637 16.031 0.791 1 95.5 146 ILE A C 1
ATOM 1042 O O . ILE A 1 146 ? -6.875 16.984 0.54 1 95.5 146 ILE A O 1
ATOM 1046 N N . ASN A 1 147 ? -8.875 16.016 0.339 1 94 147 ASN A N 1
ATOM 1047 C CA . ASN A 1 147 ? -9.391 17.031 -0.572 1 94 147 ASN A CA 1
ATOM 1048 C C . ASN A 1 147 ? -9.43 18.406 0.087 1 94 147 ASN A C 1
ATOM 1050 O O . ASN A 1 147 ? -9.102 19.422 -0.545 1 94 147 ASN A O 1
ATOM 1054 N N . LYS A 1 148 ? -9.859 18.438 1.3 1 95.25 148 LYS A N 1
ATOM 1055 C CA . LYS A 1 148 ? -9.938 19.703 2.008 1 95.25 148 LYS A CA 1
ATOM 1056 C C . LYS A 1 148 ? -8.547 20.312 2.186 1 95.25 148 LYS A C 1
ATOM 1058 O O . LYS A 1 148 ? -8.367 21.531 2.012 1 95.25 148 LYS A O 1
ATOM 1063 N N . TRP A 1 149 ? -7.617 19.547 2.535 1 97.56 149 TRP A N 1
ATOM 1064 C CA . TRP A 1 149 ? -6.238 20 2.643 1 97.56 149 TRP A CA 1
ATOM 1065 C C . TRP A 1 149 ? -5.758 20.594 1.318 1 97.56 149 TRP A C 1
ATOM 1067 O O . TRP A 1 149 ? -5.262 21.719 1.275 1 97.56 149 TRP A O 1
ATOM 1077 N N . LEU A 1 150 ? -5.918 19.812 0.294 1 97.06 150 LEU A N 1
ATOM 1078 C CA . LEU A 1 150 ? -5.383 20.203 -1.003 1 97.06 150 LEU A CA 1
ATOM 1079 C C . LEU A 1 150 ? -6.074 21.469 -1.514 1 97.06 150 LEU A C 1
ATOM 1081 O O . LEU A 1 150 ? -5.438 22.312 -2.139 1 97.06 150 LEU A O 1
ATOM 1085 N N . ALA A 1 151 ? -7.293 21.625 -1.213 1 95.56 151 ALA A N 1
ATOM 1086 C CA . ALA A 1 151 ? -8.062 22.781 -1.657 1 95.56 151 ALA A CA 1
ATOM 1087 C C . ALA A 1 151 ? -7.629 24.047 -0.919 1 95.56 151 ALA A C 1
ATOM 1089 O O . ALA A 1 151 ? -7.84 25.156 -1.402 1 95.56 151 ALA A O 1
ATOM 1090 N N . ASN A 1 152 ? -6.984 23.906 0.249 1 97.94 152 ASN A N 1
ATOM 1091 C CA . ASN A 1 152 ? -6.73 25.078 1.092 1 97.94 152 ASN A CA 1
ATOM 1092 C C . ASN A 1 152 ? -5.238 25.266 1.34 1 97.94 152 ASN A C 1
ATOM 1094 O O . ASN A 1 152 ? -4.836 26.219 2.018 1 97.94 152 ASN A O 1
ATOM 1098 N N . CYS A 1 153 ? -4.43 24.438 0.771 1 98.44 153 CYS A N 1
ATOM 1099 C CA . CYS A 1 153 ? -3.01 24.422 1.107 1 98.44 153 CYS A CA 1
ATOM 1100 C C . CYS A 1 153 ? -2.352 25.75 0.71 1 98.44 153 CYS A C 1
ATOM 1102 O O . CYS A 1 153 ? -1.492 26.25 1.432 1 98.44 153 CYS A O 1
ATOM 1104 N N . GLY A 1 154 ? -2.73 26.344 -0.414 1 98.38 154 GLY A N 1
ATOM 1105 C CA . GLY A 1 154 ? -2.158 27.594 -0.854 1 98.38 154 GLY A CA 1
ATOM 1106 C C . GLY A 1 154 ? -2.449 28.75 0.092 1 98.38 154 GLY A C 1
ATOM 1107 O O . GLY A 1 154 ? -1.538 29.484 0.485 1 98.38 154 GLY A O 1
ATOM 1108 N N . GLU A 1 155 ? -3.674 28.906 0.453 1 98.38 155 GLU A N 1
ATOM 1109 C CA . GLU A 1 155 ? -4.094 29.969 1.363 1 98.38 155 GLU A CA 1
ATOM 1110 C C . GLU A 1 155 ? -3.391 29.844 2.713 1 98.38 155 GLU A C 1
ATOM 1112 O O . GLU A 1 155 ? -2.902 30.844 3.258 1 98.38 155 GLU A O 1
ATOM 1117 N N . ALA A 1 156 ? -3.365 28.641 3.26 1 98.75 156 ALA A N 1
ATOM 1118 C CA . ALA A 1 156 ? -2.732 28.406 4.555 1 98.75 156 ALA A CA 1
ATOM 1119 C C . ALA A 1 156 ? -1.247 28.75 4.512 1 98.75 156 ALA A C 1
ATOM 1121 O O . ALA A 1 156 ? -0.715 29.359 5.449 1 98.75 156 ALA A O 1
ATOM 1122 N N . PHE A 1 157 ? -0.615 28.359 3.416 1 98.31 157 PHE A N 1
ATOM 1123 C CA . PHE A 1 157 ? 0.815 28.609 3.285 1 98.31 157 PHE A CA 1
ATOM 1124 C C . PHE A 1 157 ? 1.1 30.094 3.182 1 98.31 157 PHE A C 1
ATOM 1126 O O . PHE A 1 157 ? 2.012 30.609 3.834 1 98.31 157 PHE A O 1
ATOM 1133 N N . GLU A 1 158 ? 0.328 30.766 2.361 1 98.06 158 GLU A N 1
ATOM 1134 C CA . GLU A 1 158 ? 0.487 32.219 2.207 1 98.06 158 GLU A CA 1
ATOM 1135 C C . GLU A 1 158 ? 0.293 32.938 3.539 1 98.06 158 GLU A C 1
ATOM 1137 O O . GLU A 1 158 ? 1.054 33.844 3.873 1 98.06 158 GLU A O 1
ATOM 1142 N N . TRP A 1 159 ? -0.709 32.531 4.238 1 98.62 159 TRP A N 1
ATOM 1143 C CA . TRP A 1 159 ? -0.97 33.031 5.574 1 98.62 159 TRP A CA 1
ATOM 1144 C C . TRP A 1 159 ? 0.212 32.781 6.5 1 98.62 159 TRP A C 1
ATOM 1146 O O . TRP A 1 159 ? 0.651 33.688 7.227 1 98.62 159 TRP A O 1
ATOM 1156 N N . TYR A 1 160 ? 0.799 31.672 6.5 1 98.12 160 TYR A N 1
ATOM 1157 C CA . TYR A 1 160 ? 1.874 31.219 7.379 1 98.12 160 TYR A CA 1
ATOM 1158 C C . TYR A 1 160 ? 3.152 32 7.125 1 98.12 160 TYR A C 1
ATOM 1160 O O . TYR A 1 160 ? 3.74 32.562 8.055 1 98.12 160 TYR A O 1
ATOM 1168 N N . VAL A 1 161 ? 3.547 32.094 5.871 1 97.56 161 VAL A N 1
ATOM 1169 C CA . VAL A 1 161 ? 4.82 32.75 5.559 1 97.56 161 VAL A CA 1
ATOM 1170 C C . VAL A 1 161 ? 4.684 34.25 5.664 1 97.56 161 VAL A C 1
ATOM 1172 O O . VAL A 1 161 ? 5.668 34.969 5.887 1 97.56 161 VAL A O 1
ATOM 1175 N N . GLY A 1 162 ? 3.482 34.75 5.609 1 97.5 162 GLY A N 1
ATOM 1176 C CA . GLY A 1 162 ? 3.221 36.188 5.73 1 97.5 162 GLY A CA 1
ATOM 1177 C C . GLY A 1 162 ? 3.5 36.719 7.121 1 97.5 162 GLY A C 1
ATOM 1178 O O . GLY A 1 162 ? 3.598 37.938 7.312 1 97.5 162 GLY A O 1
ATOM 1179 N N . ALA A 1 163 ? 3.639 35.844 8.055 1 97.81 163 ALA A N 1
ATOM 1180 C CA . ALA A 1 163 ? 3.916 36.25 9.422 1 97.81 163 ALA A CA 1
ATOM 1181 C C . ALA A 1 163 ? 5.328 36.812 9.547 1 97.81 163 ALA A C 1
ATOM 1183 O O . ALA A 1 163 ? 5.617 37.594 10.469 1 97.81 163 ALA A O 1
ATOM 1184 N N . TYR A 1 164 ? 6.199 36.375 8.711 1 96.44 164 TYR A N 1
ATOM 1185 C CA . TYR A 1 164 ? 7.605 36.75 8.805 1 96.44 164 TYR A CA 1
ATOM 1186 C C . TYR A 1 164 ? 7.895 37.969 7.938 1 96.44 164 TYR A C 1
ATOM 1188 O O . TYR A 1 164 ? 7.641 37.969 6.73 1 96.44 164 TYR A O 1
ATOM 1196 N N . ASP A 1 165 ? 8.508 38.906 8.633 1 93.06 165 ASP A N 1
ATOM 1197 C CA . ASP A 1 165 ? 8.898 40.094 7.918 1 93.06 165 ASP A CA 1
ATOM 1198 C C . ASP A 1 165 ? 10.234 39.906 7.207 1 93.06 165 ASP A C 1
ATOM 1200 O O . ASP A 1 165 ? 11.133 39.25 7.723 1 93.06 165 ASP A O 1
ATOM 1204 N N . GLY A 1 166 ? 10.422 40.312 6.004 1 91.31 166 GLY A N 1
ATOM 1205 C CA . GLY A 1 166 ? 11.695 40.312 5.301 1 91.31 166 GLY A CA 1
ATOM 1206 C C . GLY A 1 166 ? 11.883 39.062 4.43 1 91.31 166 GLY A C 1
ATOM 1207 O O . GLY A 1 166 ? 13.008 38.719 4.074 1 91.31 166 GLY A O 1
ATOM 1208 N N . LEU A 1 167 ? 10.844 38.406 4.219 1 94.06 167 LEU A N 1
ATOM 1209 C CA . LEU A 1 167 ? 10.898 37.219 3.385 1 94.06 167 LEU A CA 1
ATOM 1210 C C . LEU A 1 167 ? 11.203 37.562 1.935 1 94.06 167 LEU A C 1
ATOM 1212 O O . LEU A 1 167 ? 10.57 38.469 1.367 1 94.06 167 LEU A O 1
ATOM 1216 N N . LEU A 1 168 ? 12.211 36.875 1.392 1 95.25 168 LEU A N 1
ATOM 1217 C CA . LEU A 1 168 ? 12.531 37.062 -0.02 1 95.25 168 LEU A CA 1
ATOM 1218 C C . LEU A 1 168 ? 11.898 35.938 -0.864 1 95.25 168 LEU A C 1
ATOM 1220 O O . LEU A 1 168 ? 11.938 34.781 -0.484 1 95.25 168 LEU A O 1
ATOM 1224 N N . MET A 1 169 ? 11.32 36.344 -1.955 1 95.81 169 MET A N 1
ATOM 1225 C CA . MET A 1 169 ? 10.781 35.406 -2.922 1 95.81 169 MET A CA 1
ATOM 1226 C C . MET A 1 169 ? 11.758 35.188 -4.066 1 95.81 169 MET A C 1
ATOM 1228 O O . MET A 1 169 ? 12.148 36.125 -4.75 1 95.81 169 MET A O 1
ATOM 1232 N N . VAL A 1 170 ? 12.117 33.938 -4.219 1 95.38 170 VAL A N 1
ATOM 1233 C CA . VAL A 1 170 ? 13.047 33.594 -5.289 1 95.38 170 VAL A CA 1
ATOM 1234 C C . VAL A 1 170 ? 12.312 32.812 -6.387 1 95.38 170 VAL A C 1
ATOM 1236 O O . VAL A 1 170 ? 12.125 31.609 -6.281 1 95.38 170 VAL A O 1
ATOM 1239 N N . GLY A 1 171 ? 11.953 33.531 -7.426 1 92.12 171 GLY A N 1
ATOM 1240 C CA . GLY A 1 171 ? 11.305 32.906 -8.57 1 92.12 171 GLY A CA 1
ATOM 1241 C C . GLY A 1 171 ? 12.258 32.125 -9.453 1 92.12 171 GLY A C 1
ATOM 1242 O O . GLY A 1 171 ? 13.461 32.062 -9.18 1 92.12 171 GLY A O 1
ATOM 1243 N N . PRO A 1 172 ? 11.672 31.594 -10.531 1 88.38 172 PRO A N 1
ATOM 1244 C CA . PRO A 1 172 ? 12.477 30.719 -11.391 1 88.38 172 PRO A CA 1
ATOM 1245 C C . PRO A 1 172 ? 13.656 31.453 -12.031 1 88.38 172 PRO A C 1
ATOM 1247 O O . PRO A 1 172 ? 14.688 30.828 -12.312 1 88.38 172 PRO A O 1
ATOM 1250 N N . GLU A 1 173 ? 13.609 32.75 -12.242 1 90.62 173 GLU A N 1
ATOM 1251 C CA . GLU A 1 173 ? 14.641 33.5 -12.945 1 90.62 173 GLU A CA 1
ATOM 1252 C C . GLU A 1 173 ? 15.492 34.312 -11.977 1 90.62 173 GLU A C 1
ATOM 1254 O O . GLU A 1 173 ? 16.438 35 -12.391 1 90.62 173 GLU A O 1
ATOM 1259 N N . ASP A 1 174 ? 15.172 34.156 -10.75 1 93 174 ASP A N 1
ATOM 1260 C CA . ASP A 1 174 ? 15.859 34.969 -9.758 1 93 174 ASP A CA 1
ATOM 1261 C C . ASP A 1 174 ? 17.109 34.25 -9.242 1 93 174 ASP A C 1
ATOM 1263 O O . ASP A 1 174 ? 17.188 33.031 -9.273 1 93 174 ASP A O 1
ATOM 1267 N N . GLU A 1 175 ? 18.047 35.062 -8.797 1 92.12 175 GLU A N 1
ATOM 1268 C CA . GLU A 1 175 ? 19.234 34.531 -8.141 1 92.12 175 GLU A CA 1
ATOM 1269 C C . GLU A 1 175 ? 19 34.281 -6.652 1 92.12 175 GLU A C 1
ATOM 1271 O O . GLU A 1 175 ? 18.234 35.031 -6.023 1 92.12 175 GLU A O 1
ATOM 1276 N N . TYR A 1 176 ? 19.672 33.375 -6.156 1 91.25 176 TYR A N 1
ATOM 1277 C CA . TYR A 1 176 ? 19.594 33.125 -4.719 1 91.25 176 TYR A CA 1
ATOM 1278 C C . TYR A 1 176 ? 20.344 34.188 -3.939 1 91.25 176 TYR A C 1
ATOM 1280 O O . TYR A 1 176 ? 21.328 34.75 -4.438 1 91.25 176 TYR A O 1
ATOM 1288 N N . PRO A 1 177 ? 19.891 34.344 -2.744 1 92.75 177 PRO A N 1
ATOM 1289 C CA . PRO A 1 177 ? 20.547 35.375 -1.952 1 92.75 177 PRO A CA 1
ATOM 1290 C C . PRO A 1 177 ? 21.984 35 -1.575 1 92.75 177 PRO A C 1
ATOM 1292 O O . PRO A 1 177 ? 22.266 33.844 -1.286 1 92.75 177 PRO A O 1
ATOM 1295 N N . GLU A 1 178 ? 22.828 36 -1.522 1 92.31 178 GLU A N 1
ATOM 1296 C CA . GLU A 1 178 ? 24.219 35.812 -1.121 1 92.31 178 GLU A CA 1
ATOM 1297 C C . GLU A 1 178 ? 24.344 35.656 0.392 1 92.31 178 GLU A C 1
ATOM 1299 O O . GLU A 1 178 ? 25.188 34.906 0.882 1 92.31 178 GLU A O 1
ATOM 1304 N N . ASP A 1 179 ? 23.547 36.406 1.075 1 92.62 179 ASP A N 1
ATOM 1305 C CA . ASP A 1 179 ? 23.516 36.344 2.531 1 92.62 179 ASP A CA 1
ATOM 1306 C C . ASP A 1 179 ? 22.953 35 2.998 1 92.62 179 ASP A C 1
ATOM 1308 O O . ASP A 1 179 ? 21.766 34.719 2.818 1 92.62 179 ASP A O 1
ATOM 1312 N N . PRO A 1 180 ? 23.719 34.156 3.609 1 89.31 180 PRO A N 1
ATOM 1313 C CA . PRO A 1 180 ? 23.219 32.875 4.039 1 89.31 180 PRO A CA 1
ATOM 1314 C C . PRO A 1 180 ? 22.141 32.969 5.117 1 89.31 180 PRO A C 1
ATOM 1316 O O . PRO A 1 180 ? 21.406 32 5.359 1 89.31 180 PRO A O 1
ATOM 1319 N N . GLU A 1 181 ? 22.016 34.094 5.723 1 90 181 GLU A N 1
ATOM 1320 C CA . GLU A 1 181 ? 21.047 34.281 6.801 1 90 181 GLU A CA 1
ATOM 1321 C C . GLU A 1 181 ? 19.703 34.75 6.262 1 90 181 GLU A C 1
ATOM 1323 O O . GLU A 1 181 ? 18.688 34.719 6.969 1 90 181 GLU A O 1
ATOM 1328 N N . GLN A 1 182 ? 19.672 35.188 4.996 1 93.75 182 GLN A N 1
ATOM 1329 C CA . GLN A 1 182 ? 18.422 35.625 4.383 1 93.75 182 GLN A CA 1
ATOM 1330 C C . GLN A 1 182 ? 17.453 34.469 4.199 1 93.75 182 GLN A C 1
ATOM 1332 O O . GLN A 1 182 ? 17.75 33.5 3.494 1 93.75 182 GLN A O 1
ATOM 1337 N N . ILE A 1 183 ? 16.328 34.656 4.879 1 94.69 183 ILE A N 1
ATOM 1338 C CA . ILE A 1 183 ? 15.273 33.656 4.695 1 94.69 183 ILE A CA 1
ATOM 1339 C C . ILE A 1 183 ? 14.555 33.906 3.371 1 94.69 183 ILE A C 1
ATOM 1341 O O . ILE A 1 183 ? 14.172 35.031 3.068 1 94.69 183 ILE A O 1
ATOM 1345 N N . TYR A 1 184 ? 14.375 32.875 2.555 1 95.25 184 TYR A N 1
ATOM 1346 C CA . TYR A 1 184 ? 13.734 33.031 1.254 1 95.25 184 TYR A CA 1
ATOM 1347 C C . TYR A 1 184 ? 12.875 31.828 0.923 1 95.25 184 TYR A C 1
ATOM 1349 O O . TYR A 1 184 ? 13.016 30.766 1.543 1 95.25 184 TYR A O 1
ATOM 1357 N N . LEU A 1 185 ? 11.938 32.094 0.018 1 95.62 185 LEU A N 1
ATOM 1358 C CA . LEU A 1 185 ? 11.102 31.031 -0.529 1 95.62 185 LEU A CA 1
ATOM 1359 C C . LEU A 1 185 ? 11.516 30.688 -1.953 1 95.62 185 LEU A C 1
ATOM 1361 O O . LEU A 1 185 ? 11.953 31.562 -2.705 1 95.62 185 LEU A O 1
ATOM 1365 N N . TYR A 1 186 ? 11.391 29.438 -2.299 1 93.69 186 TYR A N 1
ATOM 1366 C CA . TYR A 1 186 ? 11.609 28.969 -3.66 1 93.69 186 TYR A CA 1
ATOM 1367 C C . TYR A 1 186 ? 10.773 27.734 -3.947 1 93.69 186 TYR A C 1
ATOM 1369 O O . TYR A 1 186 ? 10.188 27.141 -3.033 1 93.69 186 TYR A O 1
ATOM 1377 N N . ALA A 1 187 ? 10.562 27.438 -5.199 1 92.25 187 ALA A N 1
ATOM 1378 C CA . ALA A 1 187 ? 9.812 26.234 -5.578 1 92.25 187 ALA A CA 1
ATOM 1379 C C . ALA A 1 187 ? 10.734 25.031 -5.73 1 92.25 187 ALA A C 1
ATOM 1381 O O . ALA A 1 187 ? 11.891 25.172 -6.133 1 92.25 187 ALA A O 1
ATOM 1382 N N . ASP A 1 188 ? 10.141 23.875 -5.246 1 80.12 188 ASP A N 1
ATOM 1383 C CA . ASP A 1 188 ? 10.852 22.625 -5.488 1 80.12 188 ASP A CA 1
ATOM 1384 C C . ASP A 1 188 ? 10.883 22.281 -6.977 1 80.12 188 ASP A C 1
ATOM 1386 O O . ASP A 1 188 ? 9.828 22.078 -7.594 1 80.12 188 ASP A O 1
ATOM 1390 N N . ALA A 1 189 ? 12.062 22.359 -7.602 1 62.62 189 ALA A N 1
ATOM 1391 C CA . ALA A 1 189 ? 12.258 22.203 -9.039 1 62.62 189 ALA A CA 1
ATOM 1392 C C . ALA A 1 189 ? 12.109 20.734 -9.461 1 62.62 189 ALA A C 1
ATOM 1394 O O . ALA A 1 189 ? 12.211 20.406 -10.641 1 62.62 189 ALA A O 1
ATOM 1395 N N . MET A 1 190 ? 12.008 19.875 -8.5 1 55.44 190 MET A N 1
ATOM 1396 C CA . MET A 1 190 ? 12.047 18.469 -8.875 1 55.44 190 MET A CA 1
ATOM 1397 C C . MET A 1 190 ? 10.945 18.141 -9.875 1 55.44 190 MET A C 1
ATOM 1399 O O . MET A 1 190 ? 10.977 17.094 -10.523 1 55.44 190 MET A O 1
ATOM 1403 N N . ALA A 1 191 ? 9.922 19.031 -10.055 1 57.09 191 ALA A N 1
ATOM 1404 C CA . ALA A 1 191 ? 8.828 18.328 -10.711 1 57.09 191 ALA A CA 1
ATOM 1405 C C . ALA A 1 191 ? 8.766 18.672 -12.195 1 57.09 191 ALA A C 1
ATOM 1407 O O . ALA A 1 191 ? 8.336 19.766 -12.562 1 57.09 191 ALA A O 1
ATOM 1408 N N . ALA A 1 192 ? 9.828 18 -12.992 1 61.31 192 ALA A N 1
ATOM 1409 C CA . ALA A 1 192 ? 9.492 17.938 -14.414 1 61.31 192 ALA A CA 1
ATOM 1410 C C . ALA A 1 192 ? 8.125 17.281 -14.617 1 61.31 192 ALA A C 1
ATOM 1412 O O . ALA A 1 192 ? 7.691 16.469 -13.805 1 61.31 192 ALA A O 1
ATOM 1413 N N . PRO A 1 193 ? 7.418 17.812 -15.57 1 65.75 193 PRO A N 1
ATOM 1414 C CA . PRO A 1 193 ? 6.137 17.172 -15.867 1 65.75 193 PRO A CA 1
ATOM 1415 C C . PRO A 1 193 ? 6.254 15.656 -16.016 1 65.75 193 PRO A C 1
ATOM 1417 O O . PRO A 1 193 ? 7.234 15.164 -16.578 1 65.75 193 PRO A O 1
ATOM 1420 N N . TYR A 1 194 ? 5.402 15.008 -15.359 1 72.19 194 TYR A N 1
ATOM 1421 C CA . TYR A 1 194 ? 5.332 13.555 -15.469 1 72.19 194 TYR A CA 1
ATOM 1422 C C . TYR A 1 194 ? 5.219 13.133 -16.922 1 72.19 194 TYR A C 1
ATOM 1424 O O . TYR A 1 194 ? 4.383 13.648 -17.672 1 72.19 194 TYR A O 1
ATOM 1432 N N . ARG A 1 195 ? 6.129 12.336 -17.406 1 74.31 195 ARG A N 1
ATOM 1433 C CA . ARG A 1 195 ? 6.117 11.773 -18.75 1 74.31 195 ARG A CA 1
ATOM 1434 C C . ARG A 1 195 ? 5.633 10.328 -18.75 1 74.31 195 ARG A C 1
ATOM 1436 O O . ARG A 1 195 ? 6.348 9.438 -18.297 1 74.31 195 ARG A O 1
ATOM 1443 N N . PHE A 1 196 ? 4.332 10.211 -19.25 1 68.06 196 PHE A N 1
ATOM 1444 C CA . PHE A 1 196 ? 3.736 8.883 -19.266 1 68.06 196 PHE A CA 1
ATOM 1445 C C . PHE A 1 196 ? 4.602 7.91 -20.062 1 68.06 196 PHE A C 1
ATOM 1447 O O . PHE A 1 196 ? 5.055 8.227 -21.172 1 68.06 196 PHE A O 1
ATOM 1454 N N . GLY A 1 197 ? 4.879 6.766 -19.5 1 67.12 197 GLY A N 1
ATOM 1455 C CA . GLY A 1 197 ? 5.676 5.738 -20.156 1 67.12 197 GLY A CA 1
ATOM 1456 C C . GLY A 1 197 ? 7.164 5.883 -19.906 1 67.12 197 GLY A C 1
ATOM 1457 O O . GLY A 1 197 ? 7.934 4.949 -20.141 1 67.12 197 GLY A O 1
ATOM 1458 N N . ILE A 1 198 ? 7.574 7.02 -19.359 1 75.94 198 ILE A N 1
ATOM 1459 C CA . ILE A 1 198 ? 8.992 7.258 -19.125 1 75.94 198 ILE A CA 1
ATOM 1460 C C . ILE A 1 198 ? 9.258 7.309 -17.609 1 75.94 198 ILE A C 1
ATOM 1462 O O . ILE A 1 198 ? 10.133 6.602 -17.109 1 75.94 198 ILE A O 1
ATOM 1466 N N . ASP A 1 199 ? 8.398 8.078 -16.984 1 76.75 199 ASP A N 1
ATOM 1467 C CA . ASP A 1 199 ? 8.57 8.211 -15.547 1 76.75 199 ASP A CA 1
ATOM 1468 C C . ASP A 1 199 ? 7.785 7.133 -14.805 1 76.75 199 ASP A C 1
ATOM 1470 O O . ASP A 1 199 ? 6.629 6.855 -15.133 1 76.75 199 ASP A O 1
ATOM 1474 N N . HIS A 1 200 ? 8.445 6.523 -13.93 1 76.62 200 HIS A N 1
ATOM 1475 C CA . HIS A 1 200 ? 7.832 5.43 -13.188 1 76.62 200 HIS A CA 1
ATOM 1476 C C . HIS A 1 200 ? 6.844 5.957 -12.148 1 76.62 200 HIS A C 1
ATOM 1478 O O . HIS A 1 200 ? 5.781 5.367 -11.945 1 76.62 200 HIS A O 1
ATOM 1484 N N . GLU A 1 201 ? 7.164 7 -11.531 1 77.62 201 GLU A N 1
ATOM 1485 C CA . GLU A 1 201 ? 6.309 7.598 -10.508 1 77.62 201 GLU A CA 1
ATOM 1486 C C . GLU A 1 201 ? 5.789 8.961 -10.953 1 77.62 201 GLU A C 1
ATOM 1488 O O . GLU A 1 201 ? 6.516 9.734 -11.578 1 77.62 201 GLU A O 1
ATOM 1493 N N . ARG A 1 202 ? 4.453 9.18 -10.758 1 79.25 202 ARG A N 1
ATOM 1494 C CA . ARG A 1 202 ? 3.84 10.453 -11.117 1 79.25 202 ARG A CA 1
ATOM 1495 C C . ARG A 1 202 ? 4.062 11.5 -10.031 1 79.25 202 ARG A C 1
ATOM 1497 O O . ARG A 1 202 ? 3.564 11.352 -8.914 1 79.25 202 ARG A O 1
ATOM 1504 N N . ASN A 1 203 ? 4.75 12.539 -10.359 1 83.81 203 ASN A N 1
ATOM 1505 C CA . ASN A 1 203 ? 5.043 13.609 -9.414 1 83.81 203 ASN A CA 1
ATOM 1506 C C . ASN A 1 203 ? 4.367 14.922 -9.82 1 83.81 203 ASN A C 1
ATOM 1508 O O . ASN A 1 203 ? 4.188 15.188 -11.008 1 83.81 203 ASN A O 1
ATOM 1512 N N . PHE A 1 204 ? 3.916 15.688 -8.859 1 87.75 204 PHE A N 1
ATOM 1513 C CA . PHE A 1 204 ? 3.309 17 -9.07 1 87.75 204 PHE A CA 1
ATOM 1514 C C . PHE A 1 204 ? 4.211 18.109 -8.539 1 87.75 204 PHE A C 1
ATOM 1516 O O . PHE A 1 204 ? 4.832 17.953 -7.484 1 87.75 204 PHE A O 1
ATOM 1523 N N . SER A 1 205 ? 4.289 19.203 -9.336 1 87.81 205 SER A N 1
ATOM 1524 C CA . SER A 1 205 ? 5.074 20.359 -8.93 1 87.81 205 SER A CA 1
ATOM 1525 C C . SER A 1 205 ? 4.246 21.312 -8.07 1 87.81 205 SER A C 1
ATOM 1527 O O . SER A 1 205 ? 3.881 22.391 -8.523 1 87.81 205 SER A O 1
ATOM 1529 N N . GLY A 1 206 ? 3.979 21.016 -6.93 1 92.12 206 GLY A N 1
ATOM 1530 C CA . GLY A 1 206 ? 3.166 21.828 -6.043 1 92.12 206 GLY A CA 1
ATOM 1531 C C . GLY A 1 206 ? 3.785 22.031 -4.672 1 92.12 206 GLY A C 1
ATOM 1532 O O . GLY A 1 206 ? 3.092 21.969 -3.656 1 92.12 206 GLY A O 1
ATOM 1533 N N . CYS A 1 207 ? 5.113 22.281 -4.66 1 94 207 CYS A N 1
ATOM 1534 C CA . CYS A 1 207 ? 5.82 22.375 -3.387 1 94 207 CYS A CA 1
ATOM 1535 C C . CYS A 1 207 ? 6.578 23.703 -3.287 1 94 207 CYS A C 1
ATOM 1537 O O . CYS A 1 207 ? 7.305 24.078 -4.207 1 94 207 CYS A O 1
ATOM 1539 N N . CYS A 1 208 ? 6.391 24.391 -2.229 1 95.31 208 CYS A N 1
ATOM 1540 C CA . CYS A 1 208 ? 7.145 25.594 -1.88 1 95.31 208 CYS A CA 1
ATOM 1541 C C . CYS A 1 208 ? 8.125 25.312 -0.747 1 95.31 208 CYS A C 1
ATOM 1543 O O . CYS A 1 208 ? 7.777 24.641 0.227 1 95.31 208 CYS A O 1
ATOM 1545 N N . CYS A 1 209 ? 9.32 25.828 -0.851 1 93.81 209 CYS A N 1
ATOM 1546 C CA . CYS A 1 209 ? 10.398 25.531 0.087 1 93.81 209 CYS A CA 1
ATOM 1547 C C . CYS A 1 209 ? 10.898 26.797 0.77 1 93.81 209 CYS A C 1
ATOM 1549 O O . CYS A 1 209 ? 10.781 27.891 0.212 1 93.81 209 CYS A O 1
ATOM 1551 N N . VAL A 1 210 ? 11.352 26.641 1.953 1 93.94 210 VAL A N 1
ATOM 1552 C CA . VAL A 1 210 ? 12 27.719 2.703 1 93.94 210 VAL A CA 1
ATOM 1553 C C . VAL A 1 210 ? 13.508 27.469 2.762 1 93.94 210 VAL A C 1
ATOM 1555 O O . VAL A 1 210 ? 13.945 26.359 3.096 1 93.94 210 VAL A O 1
ATOM 1558 N N . GLY A 1 211 ? 14.211 28.438 2.32 1 91.44 211 GLY A N 1
ATOM 1559 C CA . GLY A 1 211 ? 15.664 28.391 2.391 1 91.44 211 GLY A CA 1
ATOM 1560 C C . GLY A 1 211 ? 16.266 29.484 3.242 1 91.44 211 GLY A C 1
ATOM 1561 O O . GLY A 1 211 ? 15.555 30.406 3.656 1 91.44 211 GLY A O 1
ATOM 1562 N N . GLY A 1 212 ? 17.516 29.266 3.492 1 86.62 212 GLY A N 1
ATOM 1563 C CA . GLY A 1 212 ? 18.25 30.266 4.246 1 86.62 212 GLY A CA 1
ATOM 1564 C C . GLY A 1 212 ? 18.25 30.016 5.742 1 86.62 212 GLY A C 1
ATOM 1565 O O . GLY A 1 212 ? 17.438 29.234 6.238 1 86.62 212 GLY A O 1
ATOM 1566 N N . GLY A 1 213 ? 19.203 30.484 6.34 1 76.94 213 GLY A N 1
ATOM 1567 C CA . GLY A 1 213 ? 19.312 30.344 7.781 1 76.94 213 GLY A CA 1
ATOM 1568 C C . GLY A 1 213 ? 19.703 28.938 8.211 1 76.94 213 GLY A C 1
ATOM 1569 O O . GLY A 1 213 ? 19.875 28.047 7.371 1 76.94 213 GLY A O 1
ATOM 1570 N N . ASN A 1 214 ? 19.953 28.672 9.453 1 66.56 214 ASN A N 1
ATOM 1571 C CA . ASN A 1 214 ? 20.453 27.406 9.984 1 66.56 214 ASN A CA 1
ATOM 1572 C C . ASN A 1 214 ? 19.312 26.5 10.438 1 66.56 214 ASN A C 1
ATOM 1574 O O . ASN A 1 214 ? 19.531 25.344 10.773 1 66.56 214 ASN A O 1
ATOM 1578 N N . GLU A 1 215 ? 18.234 27.109 10.484 1 63.19 215 GLU A N 1
ATOM 1579 C CA . GLU A 1 215 ? 17.234 26.328 11.211 1 63.19 215 GLU A CA 1
ATOM 1580 C C . GLU A 1 215 ? 15.992 26.078 10.367 1 63.19 215 GLU A C 1
ATOM 1582 O O . GLU A 1 215 ? 14.875 26.062 10.883 1 63.19 215 GLU A O 1
ATOM 1587 N N . THR A 1 216 ? 16.031 25.719 9.172 1 76 216 THR A N 1
ATOM 1588 C CA . THR A 1 216 ? 14.891 25.391 8.312 1 76 216 THR A CA 1
ATOM 1589 C C . THR A 1 216 ? 13.922 26.562 8.242 1 76 216 THR A C 1
ATOM 1591 O O . THR A 1 216 ? 14.242 27.609 7.664 1 76 216 THR A O 1
ATOM 1594 N N . HIS A 1 217 ? 12.758 26.359 8.773 1 88 217 HIS A N 1
ATOM 1595 C CA . HIS A 1 217 ? 11.789 27.453 8.711 1 88 217 HIS A CA 1
ATOM 1596 C C . HIS A 1 217 ? 11.406 27.938 10.102 1 88 217 HIS A C 1
ATOM 1598 O O . HIS A 1 217 ? 10.328 28.5 10.297 1 88 217 HIS A O 1
ATOM 1604 N N . ARG A 1 218 ? 12.281 27.781 11.117 1 91.44 218 ARG A N 1
ATOM 1605 C CA . ARG A 1 218 ? 12.031 28.141 12.508 1 91.44 218 ARG A CA 1
ATOM 1606 C C . ARG A 1 218 ? 11.734 29.625 12.641 1 91.44 218 ARG A C 1
ATOM 1608 O O . ARG A 1 218 ? 10.836 30.016 13.391 1 91.44 218 ARG A O 1
ATOM 1615 N N . PRO A 1 219 ? 12.5 30.484 11.953 1 93.19 219 PRO A N 1
ATOM 1616 C CA . PRO A 1 219 ? 12.164 31.906 12.078 1 93.19 219 PRO A CA 1
ATOM 1617 C C . PRO A 1 219 ? 10.719 32.219 11.695 1 93.19 219 PRO A C 1
ATOM 1619 O O . PRO A 1 219 ? 10.07 33.062 12.328 1 93.19 219 PRO A O 1
ATOM 1622 N N . ILE A 1 220 ? 10.258 31.562 10.719 1 95.94 220 ILE A N 1
ATOM 1623 C CA . ILE A 1 220 ? 8.875 31.766 10.289 1 95.94 220 ILE A CA 1
ATOM 1624 C C . ILE A 1 220 ? 7.926 31.203 11.344 1 95.94 220 ILE A C 1
ATOM 1626 O O . ILE A 1 220 ? 6.906 31.812 11.656 1 95.94 220 ILE A O 1
ATOM 1630 N N . LEU A 1 221 ? 8.258 30 11.875 1 96.69 221 LEU A N 1
ATOM 1631 C CA . LEU A 1 221 ? 7.449 29.391 12.93 1 96.69 221 LEU A CA 1
ATOM 1632 C C . LEU A 1 221 ? 7.352 30.312 14.141 1 96.69 221 LEU A C 1
ATOM 1634 O O . LEU A 1 221 ? 6.262 30.531 14.68 1 96.69 221 LEU A O 1
ATOM 1638 N N . GLU A 1 222 ? 8.422 30.891 14.57 1 96 222 GLU A N 1
ATOM 1639 C CA . GLU A 1 222 ? 8.477 31.766 15.727 1 96 222 GLU A CA 1
ATOM 1640 C C . GLU A 1 222 ? 7.727 33.062 15.453 1 96 222 GLU A C 1
ATOM 1642 O O . GLU A 1 222 ? 7.094 33.625 16.359 1 96 222 GLU A O 1
ATOM 1647 N N . ALA A 1 223 ? 7.801 33.562 14.234 1 97.56 223 ALA A N 1
ATOM 1648 C CA . ALA A 1 223 ? 7.031 34.719 13.859 1 97.56 223 ALA A CA 1
ATOM 1649 C C . ALA A 1 223 ? 5.535 34.469 13.992 1 97.56 223 ALA A C 1
ATOM 1651 O O . ALA A 1 223 ? 4.773 35.375 14.359 1 97.56 223 ALA A O 1
ATOM 1652 N N . ASN A 1 224 ? 5.121 33.312 13.648 1 98.56 224 ASN A N 1
ATOM 1653 C CA . ASN A 1 224 ? 3.711 32.969 13.789 1 98.56 224 ASN A CA 1
ATOM 1654 C C . ASN A 1 224 ? 3.291 32.906 15.258 1 98.56 224 ASN A C 1
ATOM 1656 O O . ASN A 1 224 ? 2.178 33.281 15.609 1 98.56 224 ASN A O 1
ATOM 1660 N N . ILE A 1 225 ? 4.164 32.375 16.109 1 98.75 225 ILE A N 1
ATOM 1661 C CA . ILE A 1 225 ? 3.893 32.375 17.531 1 98.75 225 ILE A CA 1
ATOM 1662 C C . ILE A 1 225 ? 3.758 33.844 18.016 1 98.75 225 ILE A C 1
ATOM 1664 O O . ILE A 1 225 ? 2.83 34.156 18.75 1 98.75 225 ILE A O 1
ATOM 1668 N N . GLN A 1 226 ? 4.637 34.688 17.547 1 98.62 226 GLN A N 1
ATOM 1669 C CA . GLN A 1 226 ? 4.602 36.094 17.953 1 98.62 226 GLN A CA 1
ATOM 1670 C C . GLN A 1 226 ? 3.307 36.75 17.5 1 98.62 226 GLN A C 1
ATOM 1672 O O . GLN A 1 226 ? 2.711 37.531 18.25 1 98.62 226 GLN A O 1
ATOM 1677 N N . LYS A 1 227 ? 2.906 36.438 16.281 1 98.75 227 LYS A N 1
ATOM 1678 C CA . LYS A 1 227 ? 1.644 37 15.797 1 98.75 227 LYS A CA 1
ATOM 1679 C C . LYS A 1 227 ? 0.48 36.562 16.688 1 98.75 227 LYS A C 1
ATOM 1681 O O . LYS A 1 227 ? -0.439 37.344 16.938 1 98.75 227 LYS A O 1
ATOM 1686 N N . ALA A 1 228 ? 0.502 35.375 17.109 1 98.81 228 ALA A N 1
ATOM 1687 C CA . ALA A 1 228 ? -0.528 34.906 18.031 1 98.81 228 ALA A CA 1
ATOM 1688 C C . ALA A 1 228 ? -0.501 35.688 19.344 1 98.81 228 ALA A C 1
ATOM 1690 O O . ALA A 1 228 ? -1.543 36.125 19.828 1 98.81 228 ALA A O 1
ATOM 1691 N N . LEU A 1 229 ? 0.653 35.844 19.906 1 98.69 229 LEU A N 1
ATOM 1692 C CA . LEU A 1 229 ? 0.827 36.562 21.156 1 98.69 229 LEU A CA 1
ATOM 1693 C C . LEU A 1 229 ? 0.399 38 21.016 1 98.69 229 LEU A C 1
ATOM 1695 O O . LEU A 1 229 ? -0.203 38.562 21.938 1 98.69 229 LEU A O 1
ATOM 1699 N N . ASP A 1 230 ? 0.67 38.562 19.891 1 98.56 230 ASP A N 1
ATOM 1700 C CA . ASP A 1 230 ? 0.386 39.969 19.641 1 98.56 230 ASP A CA 1
ATOM 1701 C C . ASP A 1 230 ? -1.118 40.219 19.609 1 98.56 230 ASP A C 1
ATOM 1703 O O . ASP A 1 230 ? -1.559 41.375 19.75 1 98.56 230 ASP A O 1
ATOM 1707 N N . THR A 1 231 ? -1.856 39.188 19.422 1 98.44 231 THR A N 1
ATOM 1708 C CA . THR A 1 231 ? -3.305 39.344 19.453 1 98.44 231 THR A CA 1
ATOM 1709 C C . THR A 1 231 ? -3.77 39.719 20.875 1 98.44 231 THR A C 1
ATOM 1711 O O . THR A 1 231 ? -4.863 40.25 21.047 1 98.44 231 THR A O 1
ATOM 1714 N N . GLY A 1 232 ? -3.004 39.312 21.891 1 98.5 232 GLY A N 1
ATOM 1715 C CA . GLY A 1 232 ? -3.398 39.438 23.281 1 98.5 232 GLY A CA 1
ATOM 1716 C C . GLY A 1 232 ? -4.273 38.312 23.766 1 98.5 232 GLY A C 1
ATOM 1717 O O . GLY A 1 232 ? -4.633 38.25 24.953 1 98.5 232 GLY A O 1
ATOM 1718 N N . ASN A 1 233 ? -4.531 37.375 22.906 1 98.75 233 ASN A N 1
ATOM 1719 C CA . ASN A 1 233 ? -5.453 36.281 23.219 1 98.75 233 ASN A CA 1
ATOM 1720 C C . ASN A 1 233 ? -4.711 34.969 23.438 1 98.75 233 ASN A C 1
ATOM 1722 O O . ASN A 1 233 ? -5.324 33.938 23.781 1 98.75 233 ASN A O 1
ATOM 1726 N N . ALA A 1 234 ? -3.381 35 23.312 1 98.81 234 ALA A N 1
ATOM 1727 C CA . ALA A 1 234 ? -2.658 33.719 23.328 1 98.81 234 ALA A CA 1
ATOM 1728 C C . ALA A 1 234 ? -1.557 33.719 24.391 1 98.81 234 ALA A C 1
ATOM 1730 O O . ALA A 1 234 ? -0.948 34.781 24.641 1 98.81 234 ALA A O 1
ATOM 1731 N N . GLN A 1 235 ? -1.318 32.562 24.953 1 98.69 235 GLN A N 1
ATOM 1732 C CA . GLN A 1 235 ? -0.179 32.281 25.812 1 98.69 235 GLN A CA 1
ATOM 1733 C C . GLN A 1 235 ? 0.462 30.953 25.453 1 98.69 235 GLN A C 1
ATOM 1735 O O . GLN A 1 235 ? -0.223 30.031 25.016 1 98.69 235 GLN A O 1
ATOM 1740 N N . THR A 1 236 ? 1.765 30.922 25.656 1 98.69 236 THR A N 1
ATOM 1741 C CA . THR A 1 236 ? 2.467 29.672 25.391 1 98.69 236 THR A CA 1
ATOM 1742 C C . THR A 1 236 ? 3.262 29.234 26.625 1 98.69 236 THR A C 1
ATOM 1744 O O . THR A 1 236 ? 3.801 30.062 27.344 1 98.69 236 THR A O 1
ATOM 1747 N N . PHE A 1 237 ? 3.289 27.938 26.859 1 98.38 237 PHE A N 1
ATOM 1748 C CA . PHE A 1 237 ? 4.078 27.328 27.922 1 98.38 237 PHE A CA 1
ATOM 1749 C C . PHE A 1 237 ? 4.922 26.188 27.375 1 98.38 237 PHE A C 1
ATOM 1751 O O . PHE A 1 237 ? 4.387 25.234 26.797 1 98.38 237 PHE A O 1
ATOM 1758 N N . PHE A 1 238 ? 6.152 26.234 27.516 1 98.25 238 PHE A N 1
ATOM 1759 C CA . PHE A 1 238 ? 7.098 25.188 27.109 1 98.25 238 PHE A CA 1
ATOM 1760 C C . PHE A 1 238 ? 7.453 24.297 28.281 1 98.25 238 PHE A C 1
ATOM 1762 O O . PHE A 1 238 ? 7.047 24.547 29.422 1 98.25 238 PHE A O 1
ATOM 1769 N N . ASP A 1 239 ? 8.117 23.125 27.969 1 98.44 239 ASP A N 1
ATOM 1770 C CA . ASP A 1 239 ? 8.43 22.125 28.984 1 98.44 239 ASP A CA 1
ATOM 1771 C C . ASP A 1 239 ? 7.176 21.719 29.766 1 98.44 239 ASP A C 1
ATOM 1773 O O . ASP A 1 239 ? 7.223 21.562 30.984 1 98.44 239 ASP A O 1
ATOM 1777 N N . SER A 1 240 ? 6.121 21.641 29.047 1 98.25 240 SER A N 1
ATOM 1778 C CA . SER A 1 240 ? 4.809 21.422 29.641 1 98.25 240 SER A CA 1
ATOM 1779 C C . SER A 1 240 ? 4.008 20.391 28.859 1 98.25 240 SER A C 1
ATOM 1781 O O . SER A 1 240 ? 2.988 20.703 28.25 1 98.25 240 SER A O 1
ATOM 1783 N N . PRO A 1 241 ? 4.406 19.125 28.953 1 98.25 241 PRO A N 1
ATOM 1784 C CA . PRO A 1 241 ? 3.65 18.078 28.266 1 98.25 241 PRO A CA 1
ATOM 1785 C C . PRO A 1 241 ? 2.223 17.938 28.781 1 98.25 241 PRO A C 1
ATOM 1787 O O . PRO A 1 241 ? 1.986 18.062 29.984 1 98.25 241 PRO A O 1
ATOM 1790 N N . VAL A 1 242 ? 1.258 17.75 27.859 1 98.56 242 VAL A N 1
ATOM 1791 C CA . VAL A 1 242 ? -0.095 17.359 28.234 1 98.56 242 VAL A CA 1
ATOM 1792 C C . VAL A 1 242 ? -0.103 15.906 28.688 1 98.56 242 VAL A C 1
ATOM 1794 O O . VAL A 1 242 ? 0.502 15.047 28.047 1 98.56 242 VAL A O 1
ATOM 1797 N N . VAL A 1 243 ? -0.804 15.633 29.812 1 97.88 243 VAL A N 1
ATOM 1798 C CA . VAL A 1 243 ? -0.691 14.281 30.359 1 97.88 243 VAL A CA 1
ATOM 1799 C C . VAL A 1 243 ? -2.084 13.688 30.562 1 97.88 243 VAL A C 1
ATOM 1801 O O . VAL A 1 243 ? -2.227 12.484 30.781 1 97.88 243 VAL A O 1
ATOM 1804 N N . GLN A 1 244 ? -3.105 14.547 30.422 1 98.06 244 GLN A N 1
ATOM 1805 C CA . GLN A 1 244 ? -4.473 14.086 30.625 1 98.06 244 GLN A CA 1
ATOM 1806 C C . GLN A 1 244 ? -5.473 14.984 29.891 1 98.06 244 GLN A C 1
ATOM 1808 O O . GLN A 1 244 ? -5.301 16.203 29.859 1 98.06 244 GLN A O 1
ATOM 1813 N N . LEU A 1 245 ? -6.488 14.336 29.297 1 98.44 245 LEU A N 1
ATOM 1814 C CA . LEU A 1 245 ? -7.66 15.078 28.844 1 98.44 245 LEU A CA 1
ATOM 1815 C C . LEU A 1 245 ? -8.789 14.977 29.875 1 98.44 245 LEU A C 1
ATOM 1817 O O . LEU A 1 245 ? -9.008 13.914 30.453 1 98.44 245 LEU A O 1
ATOM 1821 N N . ASP A 1 246 ? -9.422 16.031 30.125 1 98 246 ASP A N 1
ATOM 1822 C CA . ASP A 1 246 ? -10.633 16.016 30.938 1 98 246 ASP A CA 1
ATOM 1823 C C . ASP A 1 246 ? -11.875 15.805 30.078 1 98 246 ASP A C 1
ATOM 1825 O O . ASP A 1 246 ? -12.062 16.5 29.078 1 98 246 ASP A O 1
ATOM 1829 N N . VAL A 1 247 ? -12.656 14.836 30.453 1 96.94 247 VAL A N 1
ATOM 1830 C CA . VAL A 1 247 ? -13.883 14.516 29.734 1 96.94 247 VAL A CA 1
ATOM 1831 C C . VAL A 1 247 ? -15.078 14.609 30.672 1 96.94 247 VAL A C 1
ATOM 1833 O O . VAL A 1 247 ? -15.039 14.086 31.781 1 96.94 247 VAL A O 1
ATOM 1836 N N . ALA A 1 248 ? -16.062 15.359 30.328 1 96.38 248 ALA A N 1
ATOM 1837 C CA . ALA A 1 248 ? -17.312 15.461 31.062 1 96.38 248 ALA A CA 1
ATOM 1838 C C . ALA A 1 248 ? -18.516 15.297 30.109 1 96.38 248 ALA A C 1
ATOM 1840 O O . ALA A 1 248 ? -18.625 16.031 29.125 1 96.38 248 ALA A O 1
ATOM 1841 N N . ASP A 1 249 ? -19.438 14.352 30.438 1 95.25 249 ASP A N 1
ATOM 1842 C CA . ASP A 1 249 ? -20.641 14.078 29.672 1 95.25 249 ASP A CA 1
ATOM 1843 C C . ASP A 1 249 ? -20.312 13.844 28.203 1 95.25 249 ASP A C 1
ATOM 1845 O O . ASP A 1 249 ? -20.953 14.422 27.312 1 95.25 249 ASP A O 1
ATOM 1849 N N . GLY A 1 250 ? -19.156 13.234 27.969 1 94.06 250 GLY A N 1
ATOM 1850 C CA . GLY A 1 250 ? -18.797 12.836 26.625 1 94.06 250 GLY A CA 1
ATOM 1851 C C . GLY A 1 250 ? -18.078 13.93 25.859 1 94.06 250 GLY A C 1
ATOM 1852 O O . GLY A 1 250 ? -17.688 13.734 24.703 1 94.06 250 GLY A O 1
ATOM 1853 N N . ARG A 1 251 ? -17.938 15.047 26.531 1 97.38 251 ARG A N 1
ATOM 1854 C CA . ARG A 1 251 ? -17.234 16.172 25.906 1 97.38 251 ARG A CA 1
ATOM 1855 C C . ARG A 1 251 ? -15.852 16.375 26.516 1 97.38 251 ARG A C 1
ATOM 1857 O O . ARG A 1 251 ? -15.688 16.266 27.734 1 97.38 251 ARG A O 1
ATOM 1864 N N . VAL A 1 252 ? -14.867 16.609 25.688 1 98.5 252 VAL A N 1
ATOM 1865 C CA . VAL A 1 252 ? -13.562 17.016 26.188 1 98.5 252 VAL A CA 1
ATOM 1866 C C . VAL A 1 252 ? -13.617 18.484 26.625 1 98.5 252 VAL A C 1
ATOM 1868 O O . VAL A 1 252 ? -13.93 19.359 25.828 1 98.5 252 VAL A O 1
ATOM 1871 N N . THR A 1 253 ? -13.234 18.719 27.875 1 98.44 253 THR A N 1
ATOM 1872 C CA . THR A 1 253 ? -13.469 20.031 28.469 1 98.44 253 THR A CA 1
ATOM 1873 C C . THR A 1 253 ? -12.148 20.688 28.859 1 98.44 253 THR A C 1
ATOM 1875 O O . THR A 1 253 ? -12.133 21.828 29.312 1 98.44 253 THR A O 1
ATOM 1878 N N . GLY A 1 254 ? -11.109 19.969 28.703 1 98.5 254 GLY A N 1
ATOM 1879 C CA . GLY A 1 254 ? -9.836 20.562 29.078 1 98.5 254 GLY A CA 1
ATOM 1880 C C . GLY A 1 254 ? -8.695 19.562 29.078 1 98.5 254 GLY A C 1
ATOM 1881 O O . GLY A 1 254 ? -8.828 18.453 28.531 1 98.5 254 GLY A O 1
ATOM 1882 N N . ALA A 1 255 ? -7.539 20.031 29.609 1 98.62 255 ALA A N 1
ATOM 1883 C CA . ALA A 1 255 ? -6.324 19.219 29.672 1 98.62 255 ALA A CA 1
ATOM 1884 C C . ALA A 1 255 ? -5.504 19.547 30.922 1 98.62 255 ALA A C 1
ATOM 1886 O O . ALA A 1 255 ? -5.551 20.672 31.422 1 98.62 255 ALA A O 1
ATOM 1887 N N . VAL A 1 256 ? -4.828 18.547 31.375 1 98.69 256 VAL A N 1
ATOM 1888 C CA . VAL A 1 256 ? -3.863 18.719 32.469 1 98.69 256 VAL A CA 1
ATOM 1889 C C . VAL A 1 256 ? -2.443 18.625 31.906 1 98.69 256 VAL A C 1
ATOM 1891 O O . VAL A 1 256 ? -2.125 17.703 31.156 1 98.69 256 VAL A O 1
ATOM 1894 N N . CYS A 1 257 ? -1.637 19.562 32.25 1 98.5 257 CYS A N 1
ATOM 1895 C CA . CYS A 1 257 ? -0.251 19.625 31.812 1 98.5 257 CYS A CA 1
ATOM 1896 C C . CYS A 1 257 ? 0.711 19.594 33 1 98.5 257 CYS A C 1
ATOM 1898 O O . CYS A 1 257 ? 0.397 20.109 34.062 1 98.5 257 CYS A O 1
ATOM 1900 N N . GLN A 1 258 ? 1.833 18.969 32.781 1 98 258 GLN A N 1
ATOM 1901 C CA . GLN A 1 258 ? 2.873 18.906 33.781 1 98 258 GLN A CA 1
ATOM 1902 C C . GLN A 1 258 ? 3.984 19.922 33.5 1 98 258 GLN A C 1
ATOM 1904 O O . GLN A 1 258 ? 4.488 19.984 32.375 1 98 258 GLN A O 1
ATOM 1909 N N . ASN A 1 259 ? 4.301 20.688 34.438 1 97.12 259 ASN A N 1
ATOM 1910 C CA . ASN A 1 259 ? 5.523 21.484 34.375 1 97.12 259 ASN A CA 1
ATOM 1911 C C . ASN A 1 259 ? 6.762 20.641 34.625 1 97.12 259 ASN A C 1
ATOM 1913 O O . ASN A 1 259 ? 6.984 20.203 35.75 1 97.12 259 ASN A O 1
ATOM 1917 N N . LEU A 1 260 ? 7.574 20.453 33.656 1 97.44 260 LEU A N 1
ATOM 1918 C CA . LEU A 1 260 ? 8.703 19.531 33.781 1 97.44 260 LEU A CA 1
ATOM 1919 C C . LEU A 1 260 ? 9.789 20.125 34.656 1 97.44 260 LEU A C 1
ATOM 1921 O O . LEU A 1 260 ? 10.633 19.406 35.188 1 97.44 260 LEU A O 1
ATOM 1925 N N . ALA A 1 261 ? 9.789 21.422 34.844 1 95.44 261 ALA A N 1
ATOM 1926 C CA . ALA A 1 261 ? 10.812 22.078 35.656 1 95.44 261 ALA A CA 1
ATOM 1927 C C . ALA A 1 261 ? 10.617 21.781 37.125 1 95.44 261 ALA A C 1
ATOM 1929 O O . ALA A 1 261 ? 11.586 21.609 37.875 1 95.44 261 ALA A O 1
ATOM 1930 N N . ASP A 1 262 ? 9.305 21.734 37.594 1 94.19 262 ASP A N 1
ATOM 1931 C CA . ASP A 1 262 ? 9.086 21.578 39.031 1 94.19 262 ASP A CA 1
ATOM 1932 C C . ASP A 1 262 ? 8.133 20.422 39.344 1 94.19 262 ASP A C 1
ATOM 1934 O O . ASP A 1 262 ? 7.848 20.125 40.5 1 94.19 262 ASP A O 1
ATOM 1938 N N . GLY A 1 263 ? 7.582 19.828 38.281 1 94.44 263 GLY A N 1
ATOM 1939 C CA . GLY A 1 263 ? 6.777 18.625 38.469 1 94.44 263 GLY A CA 1
ATOM 1940 C C . GLY A 1 263 ? 5.32 18.922 38.781 1 94.44 263 GLY A C 1
ATOM 1941 O O . GLY A 1 263 ? 4.5 18.016 38.844 1 94.44 263 GLY A O 1
ATOM 1942 N N . SER A 1 264 ? 4.926 20.188 38.844 1 95.69 264 SER A N 1
ATOM 1943 C CA . SER A 1 264 ? 3.551 20.562 39.156 1 95.69 264 SER A CA 1
ATOM 1944 C C . SER A 1 264 ? 2.629 20.344 37.969 1 95.69 264 SER A C 1
ATOM 1946 O O . SER A 1 264 ? 3.098 20.188 36.844 1 95.69 264 SER A O 1
ATOM 1948 N N . TYR A 1 265 ? 1.35 20.266 38.312 1 98.19 265 TYR A N 1
ATOM 1949 C CA . TYR A 1 265 ? 0.343 20.094 37.25 1 98.19 265 TYR A CA 1
ATOM 1950 C C . TYR A 1 265 ? -0.591 21.281 37.188 1 98.19 265 TYR A C 1
ATOM 1952 O O . TYR A 1 265 ? -0.967 21.859 38.219 1 98.19 265 TYR A O 1
ATOM 1960 N N . THR A 1 266 ? -0.886 21.734 36.031 1 98.5 266 THR A N 1
ATOM 1961 C CA . THR A 1 266 ? -1.864 22.797 35.781 1 98.5 266 THR A CA 1
ATOM 1962 C C . THR A 1 266 ? -3.008 22.266 34.906 1 98.5 266 THR A C 1
ATOM 1964 O O . THR A 1 266 ? -2.773 21.578 33.906 1 98.5 266 THR A O 1
ATOM 1967 N N . ARG A 1 267 ? -4.25 22.578 35.344 1 98.56 267 ARG A N 1
ATOM 1968 C CA . ARG A 1 267 ? -5.434 22.266 34.531 1 98.56 267 ARG A CA 1
ATOM 1969 C C . ARG A 1 267 ? -5.867 23.469 33.719 1 98.56 267 ARG A C 1
ATOM 1971 O O . ARG A 1 267 ? -6.012 24.578 34.25 1 98.56 267 ARG A O 1
ATOM 1978 N N . TYR A 1 268 ? -5.992 23.25 32.5 1 98.81 268 TYR A N 1
ATOM 1979 C CA . TYR A 1 268 ? -6.574 24.234 31.609 1 98.81 268 TYR A CA 1
ATOM 1980 C C . TYR A 1 268 ? -7.984 23.844 31.188 1 98.81 268 TYR A C 1
ATOM 1982 O O . TYR A 1 268 ? -8.18 22.828 30.516 1 98.81 268 TYR A O 1
ATOM 1990 N N . VAL A 1 269 ? -8.961 24.594 31.594 1 98.62 269 VAL A N 1
ATOM 1991 C CA . VAL A 1 269 ? -10.352 24.359 31.219 1 98.62 269 VAL A CA 1
ATOM 1992 C C . VAL A 1 269 ? -10.664 25.047 29.906 1 98.62 269 VAL A C 1
ATOM 1994 O O . VAL A 1 269 ? -10.617 26.266 29.797 1 98.62 269 VAL A O 1
ATOM 1997 N N . ALA A 1 270 ? -10.938 24.297 28.906 1 98.5 270 ALA A N 1
ATOM 1998 C CA . ALA A 1 270 ? -11.133 24.797 27.547 1 98.5 270 ALA A CA 1
ATOM 1999 C C . ALA A 1 270 ? -12.617 24.828 27.188 1 98.5 270 ALA A C 1
ATOM 2001 O O . ALA A 1 270 ? -13.203 23.812 26.828 1 98.5 270 ALA A O 1
ATOM 2002 N N . ALA A 1 271 ? -13.195 25.938 27.094 1 98.31 271 ALA A N 1
ATOM 2003 C CA . ALA A 1 271 ? -14.625 26.094 26.859 1 98.31 271 ALA A CA 1
ATOM 2004 C C . ALA A 1 271 ? -15.016 25.641 25.453 1 98.31 271 ALA A C 1
ATOM 2006 O O . ALA A 1 271 ? -16.125 25.141 25.25 1 98.31 271 ALA A O 1
ATOM 2007 N N . LYS A 1 272 ? -14.102 25.797 24.562 1 98.5 272 LYS A N 1
ATOM 2008 C CA . LYS A 1 272 ? -14.438 25.516 23.172 1 98.5 272 LYS A CA 1
ATOM 2009 C C . LYS A 1 272 ? -13.797 24.219 22.688 1 98.5 272 LYS A C 1
ATOM 2011 O O . LYS A 1 272 ? -14.344 23.531 21.828 1 98.5 272 LYS A O 1
ATOM 2016 N N . GLY A 1 273 ? -12.609 23.922 23.203 1 98.62 273 GLY A N 1
ATOM 2017 C CA . GLY A 1 273 ? -12.078 22.625 22.812 1 98.62 273 GLY A CA 1
ATOM 2018 C C . GLY A 1 273 ? -10.578 22.516 23.016 1 98.62 273 GLY A C 1
ATOM 2019 O O . GLY A 1 273 ? -9.93 23.484 23.406 1 98.62 273 GLY A O 1
ATOM 2020 N N . VAL A 1 274 ? -10.062 21.312 22.812 1 98.94 274 VAL A N 1
ATOM 2021 C CA . VAL A 1 274 ? -8.648 20.953 22.875 1 98.94 274 VAL A CA 1
ATOM 2022 C C . VAL A 1 274 ? -8.172 20.484 21.5 1 98.94 274 VAL A C 1
ATOM 2024 O O . VAL A 1 274 ? -8.836 19.656 20.859 1 98.94 274 VAL A O 1
ATOM 2027 N N . VAL A 1 275 ? -7.047 21.016 20.984 1 98.94 275 VAL A N 1
ATOM 2028 C CA . VAL A 1 275 ? -6.426 20.578 19.75 1 98.94 275 VAL A CA 1
ATOM 2029 C C . VAL A 1 275 ? -5.164 19.766 20.047 1 98.94 275 VAL A C 1
ATOM 2031 O O . VAL A 1 275 ? -4.184 20.312 20.562 1 98.94 275 VAL A O 1
ATOM 2034 N N . LEU A 1 276 ? -5.207 18.5 19.734 1 98.94 276 LEU A N 1
ATOM 2035 C CA . LEU A 1 276 ? -4.031 17.656 19.875 1 98.94 276 LEU A CA 1
ATOM 2036 C C . LEU A 1 276 ? -3.111 17.797 18.672 1 98.94 276 LEU A C 1
ATOM 2038 O O . LEU A 1 276 ? -3.479 17.406 17.547 1 98.94 276 LEU A O 1
ATOM 2042 N N . ALA A 1 277 ? -1.964 18.344 18.812 1 98.75 277 ALA A N 1
ATOM 2043 C CA . ALA A 1 277 ? -0.908 18.531 17.812 1 98.75 277 ALA A CA 1
ATOM 2044 C C . ALA A 1 277 ? 0.43 18.016 18.328 1 98.75 277 ALA A C 1
ATOM 2046 O O . ALA A 1 277 ? 1.448 18.703 18.234 1 98.75 277 ALA A O 1
ATOM 2047 N N . THR A 1 278 ? 0.483 16.812 18.828 1 97.94 278 THR A N 1
ATOM 2048 C CA . THR A 1 278 ? 1.589 16.328 19.641 1 97.94 278 THR A CA 1
ATOM 2049 C C . THR A 1 278 ? 2.566 15.508 18.797 1 97.94 278 THR A C 1
ATOM 2051 O O . THR A 1 278 ? 3.504 14.914 19.328 1 97.94 278 THR A O 1
ATOM 2054 N N . GLY A 1 279 ? 2.375 15.445 17.562 1 96.31 279 GLY A N 1
ATOM 2055 C CA . GLY A 1 279 ? 3.338 14.781 16.688 1 96.31 279 GLY A CA 1
ATOM 2056 C C . GLY A 1 279 ? 3.131 13.281 16.609 1 96.31 279 GLY A C 1
ATOM 2057 O O . GLY A 1 279 ? 1.997 12.805 16.672 1 96.31 279 GLY A O 1
ATOM 2058 N N . ASP A 1 280 ? 4.234 12.555 16.344 1 95.44 280 ASP A N 1
ATOM 2059 C CA . ASP A 1 280 ? 4.137 11.148 15.969 1 95.44 280 ASP A CA 1
ATOM 2060 C C . ASP A 1 280 ? 4.582 10.242 17.125 1 95.44 280 ASP A C 1
ATOM 2062 O O . ASP A 1 280 ? 4.574 10.648 18.281 1 95.44 280 ASP A O 1
ATOM 2066 N N . TYR A 1 281 ? 4.797 8.906 16.828 1 95.94 281 TYR A N 1
ATOM 2067 C CA . TYR A 1 281 ? 5.121 7.93 17.859 1 95.94 281 TYR A CA 1
ATOM 2068 C C . TYR A 1 281 ? 6.34 7.102 17.453 1 95.94 281 TYR A C 1
ATOM 2070 O O . TYR A 1 281 ? 6.422 5.914 17.781 1 95.94 281 TYR A O 1
ATOM 2078 N N . SER A 1 282 ? 7.273 7.66 16.75 1 93.56 282 SER A N 1
ATOM 2079 C CA . SER A 1 282 ? 8.414 6.973 16.156 1 93.56 282 SER A CA 1
ATOM 2080 C C . SER A 1 282 ? 9.266 6.289 17.219 1 93.56 282 SER A C 1
ATOM 2082 O O . SER A 1 282 ? 9.984 5.332 16.922 1 93.56 282 SER A O 1
ATOM 2084 N N . PHE A 1 283 ? 9.18 6.781 18.438 1 94.12 283 PHE A N 1
ATOM 2085 C CA . PHE A 1 283 ? 10.047 6.23 19.469 1 94.12 283 PHE A CA 1
ATOM 2086 C C . PHE A 1 283 ? 9.234 5.438 20.5 1 94.12 283 PHE A C 1
ATOM 2088 O O . PHE A 1 283 ? 9.727 5.145 21.594 1 94.12 283 PHE A O 1
ATOM 2095 N N . ASN A 1 284 ? 8.031 5.145 20.188 1 94.81 284 ASN A N 1
ATOM 2096 C CA . ASN A 1 284 ? 7.18 4.281 21 1 94.81 284 ASN A CA 1
ATOM 2097 C C . ASN A 1 284 ? 7.121 2.863 20.438 1 94.81 284 ASN A C 1
ATOM 2099 O O . ASN A 1 284 ? 6.32 2.578 19.547 1 94.81 284 ASN A O 1
ATOM 2103 N N . ASP A 1 285 ? 7.828 1.933 21.016 1 92.56 285 ASP A N 1
ATOM 2104 C CA . ASP A 1 285 ? 7.988 0.585 20.484 1 92.56 285 ASP A CA 1
ATOM 2105 C C . ASP A 1 285 ? 6.652 -0.152 20.438 1 92.56 285 ASP A C 1
ATOM 2107 O O . ASP A 1 285 ? 6.371 -0.895 19.5 1 92.56 285 ASP A O 1
ATOM 2111 N N . ASP A 1 286 ? 5.891 0.042 21.438 1 92.88 286 ASP A N 1
ATOM 2112 C CA . ASP A 1 286 ? 4.605 -0.647 21.484 1 92.88 286 ASP A CA 1
ATOM 2113 C C . ASP A 1 286 ? 3.703 -0.206 20.344 1 92.88 286 ASP A C 1
ATOM 2115 O O . ASP A 1 286 ? 3.041 -1.034 19.703 1 92.88 286 ASP A O 1
ATOM 2119 N N . MET A 1 287 ? 3.719 1.067 20.094 1 94.06 287 MET A N 1
ATOM 2120 C CA . MET A 1 287 ? 2.896 1.577 19 1 94.06 287 MET A CA 1
ATOM 2121 C C . MET A 1 287 ? 3.473 1.166 17.641 1 94.06 287 MET A C 1
ATOM 2123 O O . MET A 1 287 ? 2.727 0.845 16.719 1 94.06 287 MET A O 1
ATOM 2127 N N . LEU A 1 288 ? 4.812 1.177 17.5 1 92.12 288 LEU A N 1
ATOM 2128 C CA . LEU A 1 288 ? 5.434 0.72 16.266 1 92.12 288 LEU A CA 1
ATOM 2129 C C . LEU A 1 288 ? 5.059 -0.729 15.977 1 92.12 288 LEU A C 1
ATOM 2131 O O . LEU A 1 288 ? 4.727 -1.071 14.836 1 92.12 288 LEU A O 1
ATOM 2135 N N . LYS A 1 289 ? 5.082 -1.554 16.953 1 88.06 289 LYS A N 1
ATOM 2136 C CA . LYS A 1 289 ? 4.742 -2.965 16.781 1 88.06 289 LYS A CA 1
ATOM 2137 C C . LYS A 1 289 ? 3.309 -3.133 16.297 1 88.06 289 LYS A C 1
ATOM 2139 O O . LYS A 1 289 ? 3.035 -3.982 15.445 1 88.06 289 LYS A O 1
ATOM 2144 N N . GLN A 1 290 ? 2.516 -2.328 16.797 1 87.38 290 GLN A N 1
ATOM 2145 C CA . GLN A 1 290 ? 1.092 -2.477 16.516 1 87.38 290 GLN A CA 1
ATOM 2146 C C . GLN A 1 290 ? 0.727 -1.836 15.18 1 87.38 290 GLN A C 1
ATOM 2148 O O . GLN A 1 290 ? -0.066 -2.391 14.414 1 87.38 290 GLN A O 1
ATOM 2153 N N . TYR A 1 291 ? 1.28 -0.672 14.891 1 90.94 291 TYR A N 1
ATOM 2154 C CA . TYR A 1 291 ? 0.72 0.13 13.812 1 90.94 291 TYR A CA 1
ATOM 2155 C C . TYR A 1 291 ? 1.688 0.212 12.633 1 90.94 291 TYR A C 1
ATOM 2157 O O . TYR A 1 291 ? 1.291 0.557 11.516 1 90.94 291 TYR A O 1
ATOM 2165 N N . ALA A 1 292 ? 2.926 -0.065 12.875 1 89.19 292 ALA A N 1
ATOM 2166 C CA . ALA A 1 292 ? 3.951 -0.039 11.836 1 89.19 292 ALA A CA 1
ATOM 2167 C C . ALA A 1 292 ? 4.922 -1.205 12 1 89.19 292 ALA A C 1
ATOM 2169 O O . ALA A 1 292 ? 6.129 -1 12.133 1 89.19 292 ALA A O 1
ATOM 2170 N N . PRO A 1 293 ? 4.438 -2.365 11.805 1 82.31 293 PRO A N 1
ATOM 2171 C CA . PRO A 1 293 ? 5.254 -3.543 12.117 1 82.31 293 PRO A CA 1
ATOM 2172 C C . PRO A 1 293 ? 6.492 -3.65 11.227 1 82.31 293 PRO A C 1
ATOM 2174 O O . PRO A 1 293 ? 7.527 -4.16 11.656 1 82.31 293 PRO A O 1
ATOM 2177 N N . TRP A 1 294 ? 6.398 -3.236 10.055 1 80.62 294 TRP A N 1
ATOM 2178 C CA . TRP A 1 294 ? 7.555 -3.312 9.164 1 80.62 294 TRP A CA 1
ATOM 2179 C C . TRP A 1 294 ? 8.711 -2.475 9.695 1 80.62 294 TRP A C 1
ATOM 2181 O O . TRP A 1 294 ? 9.875 -2.877 9.609 1 80.62 294 TRP A O 1
ATOM 2191 N N . VAL A 1 295 ? 8.352 -1.307 10.227 1 83.19 295 VAL A N 1
ATOM 2192 C CA . VAL A 1 295 ? 9.375 -0.435 10.805 1 83.19 295 VAL A CA 1
ATOM 2193 C C . VAL A 1 295 ? 9.93 -1.055 12.086 1 83.19 295 VAL A C 1
ATOM 2195 O O . VAL A 1 295 ? 11.141 -1.037 12.32 1 83.19 295 VAL A O 1
ATOM 2198 N N . TYR A 1 296 ? 9.055 -1.541 12.836 1 86.06 296 TYR A N 1
ATOM 2199 C CA . TYR A 1 296 ? 9.5 -2.164 14.078 1 86.06 296 TYR A CA 1
ATOM 2200 C C . TYR A 1 296 ? 10.438 -3.334 13.797 1 86.06 296 TYR A C 1
ATOM 2202 O O . TYR A 1 296 ? 11.469 -3.48 14.461 1 86.06 296 TYR A O 1
ATOM 2210 N N . ALA A 1 297 ? 10.094 -4.16 12.828 1 80.06 297 ALA A N 1
ATOM 2211 C CA . ALA A 1 297 ? 10.875 -5.348 12.492 1 80.06 297 ALA A CA 1
ATOM 2212 C C . ALA A 1 297 ? 12.258 -4.961 11.969 1 80.06 297 ALA A C 1
ATOM 2214 O O . ALA A 1 297 ? 13.211 -5.727 12.102 1 80.06 297 ALA A O 1
ATOM 2215 N N . ASN A 1 298 ? 12.367 -3.771 11.43 1 80.69 298 ASN A N 1
ATOM 2216 C CA . ASN A 1 298 ? 13.617 -3.334 10.82 1 80.69 298 ASN A CA 1
ATOM 2217 C C . ASN A 1 298 ? 14.203 -2.119 11.539 1 80.69 298 ASN A C 1
ATOM 2219 O O . ASN A 1 298 ? 14.891 -1.303 10.93 1 80.69 298 ASN A O 1
ATOM 2223 N N . LYS A 1 299 ? 13.883 -1.941 12.75 1 81.62 299 LYS A N 1
ATOM 2224 C CA . LYS A 1 299 ? 14.211 -0.725 13.484 1 81.62 299 LYS A CA 1
ATOM 2225 C C . LYS A 1 299 ? 15.719 -0.494 13.523 1 81.62 299 LYS A C 1
ATOM 2227 O O . LYS A 1 299 ? 16.172 0.649 13.586 1 81.62 299 LYS A O 1
ATOM 2232 N N . ASP A 1 300 ? 16.5 -1.57 13.422 1 79.06 300 ASP A N 1
ATOM 2233 C CA . ASP A 1 300 ? 17.969 -1.466 13.461 1 79.06 300 ASP A CA 1
ATOM 2234 C C . ASP A 1 300 ? 18.5 -0.946 12.125 1 79.06 300 ASP A C 1
ATOM 2236 O O . ASP A 1 300 ? 19.672 -0.542 12.047 1 79.06 300 ASP A O 1
ATOM 2240 N N . LYS A 1 301 ? 17.688 -0.905 11.156 1 80.12 301 LYS A N 1
ATOM 2241 C CA . LYS A 1 301 ? 18.109 -0.489 9.82 1 80.12 301 LYS A CA 1
ATOM 2242 C C . LYS A 1 301 ? 17.75 0.971 9.562 1 80.12 301 LYS A C 1
ATOM 2244 O O . LYS A 1 301 ? 18.109 1.533 8.523 1 80.12 301 LYS A O 1
ATOM 2249 N N . TYR A 1 302 ? 17.047 1.569 10.5 1 77.94 302 TYR A N 1
ATOM 2250 C CA . TYR A 1 302 ? 16.609 2.955 10.359 1 77.94 302 TYR A CA 1
ATOM 2251 C C . TYR A 1 302 ? 17.344 3.859 11.344 1 77.94 302 TYR A C 1
ATOM 2253 O O . TYR A 1 302 ? 17.594 3.465 12.484 1 77.94 302 TYR A O 1
ATOM 2261 N N . LEU A 1 303 ? 17.719 5.02 10.805 1 78.62 303 LEU A N 1
ATOM 2262 C CA . LEU A 1 303 ? 18.125 6.109 11.688 1 78.62 303 LEU A CA 1
ATOM 2263 C C . LEU A 1 303 ? 16.969 7.062 11.938 1 78.62 303 LEU A C 1
ATOM 2265 O O . LEU A 1 303 ? 16.359 7.57 11 1 78.62 303 LEU A O 1
ATOM 2269 N N . PHE A 1 304 ? 16.766 7.297 13.172 1 76.38 304 PHE A N 1
ATOM 2270 C CA . PHE A 1 304 ? 15.742 8.266 13.531 1 76.38 304 PHE A CA 1
ATOM 2271 C C . PHE A 1 304 ? 16.344 9.656 13.688 1 76.38 304 PHE A C 1
ATOM 2273 O O . PHE A 1 304 ? 16.891 9.992 14.742 1 76.38 304 PHE A O 1
ATOM 2280 N N . SER A 1 305 ? 16.391 10.508 12.68 1 69.5 305 SER A N 1
ATOM 2281 C CA . SER A 1 305 ? 17.25 11.68 12.562 1 69.5 305 SER A CA 1
ATOM 2282 C C . SER A 1 305 ? 16.562 12.938 13.086 1 69.5 305 SER A C 1
ATOM 2284 O O . SER A 1 305 ? 17.234 13.922 13.422 1 69.5 305 SER A O 1
ATOM 2286 N N . HIS A 1 306 ? 15.359 13.102 13.336 1 76.31 306 HIS A N 1
ATOM 2287 C CA . HIS A 1 306 ? 14.75 14.383 13.656 1 76.31 306 HIS A CA 1
ATOM 2288 C C . HIS A 1 306 ? 13.914 14.297 14.938 1 76.31 306 HIS A C 1
ATOM 2290 O O . HIS A 1 306 ? 12.852 14.906 15.031 1 76.31 306 HIS A O 1
ATOM 2296 N N . GLU A 1 307 ? 14.641 13.742 15.844 1 85.12 307 GLU A N 1
ATOM 2297 C CA . GLU A 1 307 ? 13.914 13.57 17.094 1 85.12 307 GLU A CA 1
ATOM 2298 C C . GLU A 1 307 ? 14.195 14.719 18.062 1 85.12 307 GLU A C 1
ATOM 2300 O O . GLU A 1 307 ? 15.344 15.125 18.234 1 85.12 307 GLU A O 1
ATOM 2305 N N . ALA A 1 308 ? 13.117 15.281 18.562 1 90.88 308 ALA A N 1
ATOM 2306 C CA . ALA A 1 308 ? 13.227 16.266 19.656 1 90.88 308 ALA A CA 1
ATOM 2307 C C . ALA A 1 308 ? 13.219 15.57 21.016 1 90.88 308 ALA A C 1
ATOM 2309 O O . ALA A 1 308 ? 12.719 14.445 21.141 1 90.88 308 ALA A O 1
ATOM 2310 N N . MET A 1 309 ? 13.805 16.297 21.938 1 94.81 309 MET A N 1
ATOM 2311 C CA . MET A 1 309 ? 13.836 15.789 23.312 1 94.81 309 MET A CA 1
ATOM 2312 C C . MET A 1 309 ? 13.297 16.828 24.281 1 94.81 309 MET A C 1
ATOM 2314 O O . MET A 1 309 ? 13.398 18.031 24.047 1 94.81 309 MET A O 1
ATOM 2318 N N . ASP A 1 310 ? 12.719 16.359 25.328 1 96.19 310 ASP A N 1
ATOM 2319 C CA . ASP A 1 310 ? 12.312 17.297 26.375 1 96.19 310 ASP A CA 1
ATOM 2320 C C . ASP A 1 310 ? 13.5 17.703 27.234 1 96.19 310 ASP A C 1
ATOM 2322 O O . ASP A 1 310 ? 14.625 17.266 27 1 96.19 310 ASP A O 1
ATOM 2326 N N . MET A 1 311 ? 13.242 18.531 28.203 1 96.69 311 MET A N 1
ATOM 2327 C CA . MET A 1 311 ? 14.32 19.109 28.984 1 96.69 311 MET A CA 1
ATOM 2328 C C . MET A 1 311 ? 15.008 18.047 29.844 1 96.69 311 MET A C 1
ATOM 2330 O O . MET A 1 311 ? 16.125 18.25 30.328 1 96.69 311 MET A O 1
ATOM 2334 N N . ASN A 1 312 ? 14.375 16.875 30.031 1 96.5 312 ASN A N 1
ATOM 2335 C CA . ASN A 1 312 ? 14.938 15.797 30.828 1 96.5 312 ASN A CA 1
ATOM 2336 C C . ASN A 1 312 ? 15.633 14.758 29.953 1 96.5 312 ASN A C 1
ATOM 2338 O O . ASN A 1 312 ? 16.094 13.727 30.438 1 96.5 312 ASN A O 1
ATOM 2342 N N . GLY A 1 313 ? 15.633 14.953 28.688 1 95.06 313 GLY A N 1
ATOM 2343 C CA . GLY A 1 313 ? 16.344 14.062 27.781 1 95.06 313 GLY A CA 1
ATOM 2344 C C . GLY A 1 313 ? 15.469 12.93 27.25 1 95.06 313 GLY A C 1
ATOM 2345 O O . GLY A 1 313 ? 15.969 11.977 26.656 1 95.06 313 GLY A O 1
ATOM 2346 N N . ASN A 1 314 ? 14.242 13 27.516 1 95.56 314 ASN A N 1
ATOM 2347 C CA . ASN A 1 314 ? 13.328 11.992 26.984 1 95.56 314 ASN A CA 1
ATOM 2348 C C . ASN A 1 314 ? 12.852 12.344 25.578 1 95.56 314 ASN A C 1
ATOM 2350 O O . ASN A 1 314 ? 12.68 13.523 25.25 1 95.56 314 ASN A O 1
ATOM 2354 N N . HIS A 1 315 ? 12.602 11.289 24.781 1 95.5 315 HIS A N 1
ATOM 2355 C CA . HIS A 1 315 ? 12.133 11.484 23.406 1 95.5 315 HIS A CA 1
ATOM 2356 C C . HIS A 1 315 ? 10.758 12.141 23.391 1 95.5 315 HIS A C 1
ATOM 2358 O O . HIS A 1 315 ? 9.906 11.836 24.234 1 95.5 315 HIS A O 1
ATOM 2364 N N . ALA A 1 316 ? 10.508 12.945 22.406 1 95.31 316 ALA A N 1
ATOM 2365 C CA . ALA A 1 316 ? 9.25 13.672 22.297 1 95.31 316 ALA A CA 1
ATOM 2366 C C . ALA A 1 316 ? 8.227 12.875 21.484 1 95.31 316 ALA A C 1
ATOM 2368 O O . ALA A 1 316 ? 7.027 12.93 21.781 1 95.31 316 ALA A O 1
ATOM 2369 N N . SER A 1 317 ? 8.586 12.117 20.469 1 95.31 317 SER A N 1
ATOM 2370 C CA . SER A 1 317 ? 7.691 11.422 19.562 1 95.31 317 SER A CA 1
ATOM 2371 C C . SER A 1 317 ? 7.219 10.094 20.156 1 95.31 317 SER A C 1
ATOM 2373 O O . SER A 1 317 ? 7.539 9.023 19.641 1 95.31 317 SER A O 1
ATOM 2375 N N . MET A 1 318 ? 6.355 10.211 21.125 1 96 318 MET A N 1
ATOM 2376 C CA . MET A 1 318 ? 5.973 9.039 21.906 1 96 318 MET A CA 1
ATOM 2377 C C . MET A 1 318 ? 4.504 8.688 21.688 1 96 318 MET A C 1
ATOM 2379 O O . MET A 1 318 ? 3.982 7.762 22.312 1 96 318 MET A O 1
ATOM 2383 N N . GLY A 1 319 ? 3.824 9.422 20.828 1 96.94 319 GLY A N 1
ATOM 2384 C CA . GLY A 1 319 ? 2.422 9.148 20.562 1 96.94 319 GLY A CA 1
ATOM 2385 C C . GLY A 1 319 ? 1.494 9.656 21.641 1 96.94 319 GLY A C 1
ATOM 2386 O O . GLY A 1 319 ? 0.41 9.109 21.844 1 96.94 319 GLY A O 1
ATOM 2387 N N . ASP A 1 320 ? 1.903 10.727 22.328 1 97.31 320 ASP A N 1
ATOM 2388 C CA . ASP A 1 320 ? 1.151 11.234 23.469 1 97.31 320 ASP A CA 1
ATOM 2389 C C . ASP A 1 320 ? -0.277 11.602 23.062 1 97.31 320 ASP A C 1
ATOM 2391 O O . ASP A 1 320 ? -1.234 11.195 23.734 1 97.31 320 ASP A O 1
ATOM 2395 N N . GLY A 1 321 ? -0.396 12.352 22 1 97.94 321 GLY A N 1
ATOM 2396 C CA . GLY A 1 321 ? -1.717 12.773 21.562 1 97.94 321 GLY A CA 1
ATOM 2397 C C . GLY A 1 321 ? -2.596 11.617 21.109 1 97.94 321 GLY A C 1
ATOM 2398 O O . GLY A 1 321 ? -3.793 11.602 21.406 1 97.94 321 GLY A O 1
ATOM 2399 N N . GLN A 1 322 ? -2.035 10.688 20.391 1 97.19 322 GLN A N 1
ATOM 2400 C CA . GLN A 1 322 ? -2.779 9.5 19.984 1 97.19 322 GLN A CA 1
ATOM 2401 C C . GLN A 1 322 ? -3.32 8.75 21.203 1 97.19 322 GLN A C 1
ATOM 2403 O O . GLN A 1 322 ? -4.504 8.414 21.25 1 97.19 322 GLN A O 1
ATOM 2408 N N . ARG A 1 323 ? -2.479 8.578 22.188 1 97.06 323 ARG A N 1
ATOM 2409 C CA . ARG A 1 323 ? -2.859 7.828 23.375 1 97.06 323 ARG A CA 1
ATOM 2410 C C . ARG A 1 323 ? -3.93 8.578 24.172 1 97.06 323 ARG A C 1
ATOM 2412 O O . ARG A 1 323 ? -4.891 7.969 24.641 1 97.06 323 ARG A O 1
ATOM 2419 N N . LEU A 1 324 ? -3.791 9.859 24.328 1 97.81 324 LEU A N 1
ATOM 2420 C CA . LEU A 1 324 ? -4.781 10.688 25.016 1 97.81 324 LEU A CA 1
ATOM 2421 C C . LEU A 1 324 ? -6.117 10.648 24.281 1 97.81 324 LEU A C 1
ATOM 2423 O O . LEU A 1 324 ? -7.172 10.531 24.906 1 97.81 324 LEU A O 1
ATOM 2427 N N . GLY A 1 325 ? -6.062 10.789 22.906 1 97.75 325 GLY A N 1
ATOM 2428 C CA . GLY A 1 325 ? -7.273 10.758 22.109 1 97.75 325 GLY A CA 1
ATOM 2429 C C . GLY A 1 325 ? -8.008 9.43 22.188 1 97.75 325 GLY A C 1
ATOM 2430 O O . GLY A 1 325 ? -9.242 9.398 22.25 1 97.75 325 GLY A O 1
ATOM 2431 N N . ILE A 1 326 ? -7.246 8.336 22.141 1 95.38 326 ILE A N 1
ATOM 2432 C CA . ILE A 1 326 ? -7.832 7.008 22.281 1 95.38 326 ILE A CA 1
ATOM 2433 C C . ILE A 1 326 ? -8.555 6.887 23.609 1 95.38 326 ILE A C 1
ATOM 2435 O O . ILE A 1 326 ? -9.688 6.414 23.672 1 95.38 326 ILE A O 1
ATOM 2439 N N . ALA A 1 327 ? -7.926 7.348 24.703 1 95.12 327 ALA A N 1
ATOM 2440 C CA . ALA A 1 327 ? -8.5 7.285 26.047 1 95.12 327 ALA A CA 1
ATOM 2441 C C . ALA A 1 327 ? -9.789 8.094 26.125 1 95.12 327 ALA A C 1
ATOM 2443 O O . ALA A 1 327 ? -10.695 7.762 26.891 1 95.12 327 ALA A O 1
ATOM 2444 N N . ALA A 1 328 ? -9.891 9.109 25.312 1 96.81 328 ALA A N 1
ATOM 2445 C CA . ALA A 1 328 ? -11.062 9.977 25.297 1 96.81 328 ALA A CA 1
ATOM 2446 C C . ALA A 1 328 ? -12.141 9.43 24.359 1 96.81 328 ALA A C 1
ATOM 2448 O O . ALA A 1 328 ? -13.195 10.047 24.188 1 96.81 328 ALA A O 1
ATOM 2449 N N . GLY A 1 329 ? -11.875 8.305 23.719 1 95.25 329 GLY A N 1
ATOM 2450 C CA . GLY A 1 329 ? -12.875 7.648 22.891 1 95.25 329 GLY A CA 1
ATOM 2451 C C . GLY A 1 329 ? -12.609 7.789 21.406 1 95.25 329 GLY A C 1
ATOM 2452 O O . GLY A 1 329 ? -13.43 7.375 20.578 1 95.25 329 GLY A O 1
ATOM 2453 N N . GLY A 1 330 ? -11.484 8.336 21.062 1 95.75 330 GLY A N 1
ATOM 2454 C CA . GLY A 1 330 ? -11.164 8.539 19.656 1 95.75 330 GLY A CA 1
ATOM 2455 C C . GLY A 1 330 ? -10.805 7.25 18.938 1 95.75 330 GLY A C 1
ATOM 2456 O O . GLY A 1 330 ? -10.133 6.383 19.516 1 95.75 330 GLY A O 1
ATOM 2457 N N . HIS A 1 331 ? -11.273 7.164 17.719 1 92.5 331 HIS A N 1
ATOM 2458 C CA . HIS A 1 331 ? -10.914 6.062 16.844 1 92.5 331 HIS A CA 1
ATOM 2459 C C . HIS A 1 331 ? -9.57 6.32 16.156 1 92.5 331 HIS A C 1
ATOM 2461 O O . HIS A 1 331 ? -9.297 7.441 15.734 1 92.5 331 HIS A O 1
ATOM 2467 N N . VAL A 1 332 ? -8.734 5.305 16.156 1 92.88 332 VAL A N 1
ATOM 2468 C CA . VAL A 1 332 ? -7.434 5.438 15.5 1 92.88 332 VAL A CA 1
ATOM 2469 C C . VAL A 1 332 ? -7.465 4.727 14.148 1 92.88 332 VAL A C 1
ATOM 2471 O O . VAL A 1 332 ? -8.195 3.746 13.977 1 92.88 332 VAL A O 1
ATOM 2474 N N . ASP A 1 333 ? -6.676 5.227 13.203 1 91.88 333 ASP A N 1
ATOM 2475 C CA . ASP A 1 333 ? -6.539 4.559 11.914 1 91.88 333 ASP A CA 1
ATOM 2476 C C . ASP A 1 333 ? -6.207 3.078 12.086 1 91.88 333 ASP A C 1
ATOM 2478 O O . ASP A 1 333 ? -5.418 2.715 12.961 1 91.88 333 ASP A O 1
ATOM 2482 N N . VAL A 1 334 ? -6.785 2.283 11.273 1 86.06 334 VAL A N 1
ATOM 2483 C CA . VAL A 1 334 ? -6.457 0.861 11.297 1 86.06 334 VAL A CA 1
ATOM 2484 C C . VAL A 1 334 ? -5.082 0.638 10.672 1 86.06 334 VAL A C 1
ATOM 2486 O O . VAL A 1 334 ? -4.75 1.248 9.648 1 86.06 334 VAL A O 1
ATOM 2489 N N . ALA A 1 335 ? -4.281 -0.136 11.266 1 88.19 335 ALA A N 1
ATOM 2490 C CA . ALA A 1 335 ? -2.963 -0.472 10.734 1 88.19 335 ALA A CA 1
ATOM 2491 C C . ALA A 1 335 ? -3.076 -1.142 9.367 1 88.19 335 ALA A C 1
ATOM 2493 O O . ALA A 1 335 ? -4.094 -1.764 9.055 1 88.19 335 ALA A O 1
ATOM 2494 N N . PRO A 1 336 ? -2.037 -1.118 8.602 1 87.81 336 PRO A N 1
ATOM 2495 C CA . PRO A 1 336 ? -0.741 -0.484 8.859 1 87.81 336 PRO A CA 1
ATOM 2496 C C . PRO A 1 336 ? -0.77 1.026 8.641 1 87.81 336 PRO A C 1
ATOM 2498 O O . PRO A 1 336 ? -1.451 1.51 7.73 1 87.81 336 PRO A O 1
ATOM 2501 N N . HIS A 1 337 ? -0.033 1.734 9.461 1 92.25 337 HIS A N 1
ATOM 2502 C CA . HIS A 1 337 ? 0.167 3.17 9.305 1 92.25 337 HIS A CA 1
ATOM 2503 C C . HIS A 1 337 ? 1.28 3.465 8.305 1 92.25 337 HIS A C 1
ATOM 2505 O O . HIS A 1 337 ? 2.098 2.592 8.008 1 92.25 337 HIS A O 1
ATOM 2511 N N . ALA A 1 338 ? 1.224 4.633 7.715 1 92 338 ALA A N 1
ATOM 2512 C CA . ALA A 1 338 ? 2.293 5.059 6.816 1 92 338 ALA A CA 1
ATOM 2513 C C . ALA A 1 338 ? 3.51 5.543 7.598 1 92 338 ALA A C 1
ATOM 2515 O O . ALA A 1 338 ? 3.375 6.062 8.711 1 92 338 ALA A O 1
ATOM 2516 N N . VAL A 1 339 ? 4.641 5.332 7.02 1 89.38 339 VAL A N 1
ATOM 2517 C CA . VAL A 1 339 ? 5.898 5.824 7.57 1 89.38 339 VAL A CA 1
ATOM 2518 C C . VAL A 1 339 ? 6.68 6.574 6.492 1 89.38 339 VAL A C 1
ATOM 2520 O O . VAL A 1 339 ? 6.676 6.176 5.324 1 89.38 339 VAL A O 1
ATOM 2523 N N . MET A 1 340 ? 7.223 7.637 6.863 1 89.69 340 MET A N 1
ATOM 2524 C CA . MET A 1 340 ? 8.133 8.359 5.977 1 89.69 340 MET A CA 1
ATOM 2525 C C . MET A 1 340 ? 9.578 7.996 6.27 1 89.69 340 MET A C 1
ATOM 2527 O O . MET A 1 340 ? 10.133 8.398 7.293 1 89.69 340 MET A O 1
ATOM 2531 N N . ALA A 1 341 ? 10.148 7.25 5.426 1 84.81 341 ALA A N 1
ATOM 2532 C CA . ALA A 1 341 ? 11.539 6.82 5.531 1 84.81 341 ALA A CA 1
ATOM 2533 C C . ALA A 1 341 ? 12.25 6.938 4.188 1 84.81 341 ALA A C 1
ATOM 2535 O O . ALA A 1 341 ? 11.695 6.562 3.15 1 84.81 341 ALA A O 1
ATOM 2536 N N . HIS A 1 342 ? 13.422 7.598 4.211 1 81.56 342 HIS A N 1
ATOM 2537 C CA . HIS A 1 342 ? 14.141 7.863 2.971 1 81.56 342 HIS A CA 1
ATOM 2538 C C . HIS A 1 342 ? 15.578 7.363 3.053 1 81.56 342 HIS A C 1
ATOM 2540 O O . HIS A 1 342 ? 16.141 7.242 4.145 1 81.56 342 HIS A O 1
ATOM 2546 N N . ILE A 1 343 ? 16.094 6.996 1.926 1 81.12 343 ILE A N 1
ATOM 2547 C CA . ILE A 1 343 ? 17.531 6.844 1.736 1 81.12 343 ILE A CA 1
ATOM 2548 C C . ILE A 1 343 ? 18.016 7.855 0.703 1 81.12 343 ILE A C 1
ATOM 2550 O O . ILE A 1 343 ? 17.375 8.062 -0.33 1 81.12 343 ILE A O 1
ATOM 2554 N N . PHE A 1 344 ? 19.016 8.531 0.982 1 76 344 PHE A N 1
ATOM 2555 C CA . PHE A 1 344 ? 19.516 9.57 0.084 1 76 344 PHE A CA 1
ATOM 2556 C C . PHE A 1 344 ? 20.359 8.969 -1.029 1 76 344 PHE A C 1
ATOM 2558 O O . PHE A 1 344 ? 21.578 8.875 -0.908 1 76 344 PHE A O 1
ATOM 2565 N N . GLN A 1 345 ? 19.688 8.516 -2.047 1 77.88 345 GLN A N 1
ATOM 2566 C CA . GLN A 1 345 ? 20.328 8.016 -3.252 1 77.88 345 GLN A CA 1
ATOM 2567 C C . GLN A 1 345 ? 20 8.891 -4.457 1 77.88 345 GLN A C 1
ATOM 2569 O O . GLN A 1 345 ? 19.453 8.406 -5.445 1 77.88 345 GLN A O 1
ATOM 2574 N N . PHE A 1 346 ? 20.516 10.055 -4.484 1 69.44 346 PHE A N 1
ATOM 2575 C CA . PHE A 1 346 ? 20.203 10.969 -5.582 1 69.44 346 PHE A CA 1
ATOM 2576 C C . PHE A 1 346 ? 20.734 10.422 -6.902 1 69.44 346 PHE A C 1
ATOM 2578 O O . PHE A 1 346 ? 21.875 9.922 -6.965 1 69.44 346 PHE A O 1
ATOM 2585 N N . GLY A 1 347 ? 19.891 10.422 -7.859 1 77.62 347 GLY A N 1
ATOM 2586 C CA . GLY A 1 347 ? 20.266 10.055 -9.219 1 77.62 347 GLY A CA 1
ATOM 2587 C C . GLY A 1 347 ? 20.234 8.562 -9.461 1 77.62 347 GLY A C 1
ATOM 2588 O O . GLY A 1 347 ? 20.656 8.094 -10.531 1 77.62 347 GLY A O 1
ATOM 2589 N N . ALA A 1 348 ? 19.703 7.84 -8.453 1 80 348 ALA A N 1
ATOM 2590 C CA . ALA A 1 348 ? 19.703 6.383 -8.578 1 80 348 ALA A CA 1
ATOM 2591 C C . ALA A 1 348 ? 19.016 5.949 -9.867 1 80 348 ALA A C 1
ATOM 2593 O O . ALA A 1 348 ? 19.375 4.926 -10.461 1 80 348 ALA A O 1
ATOM 2594 N N . GLU A 1 349 ? 18.094 6.723 -10.391 1 84.25 349 GLU A N 1
ATOM 2595 C CA . GLU A 1 349 ? 17.312 6.375 -11.586 1 84.25 349 GLU A CA 1
ATOM 2596 C C . GLU A 1 349 ? 18.219 6.293 -12.812 1 84.25 349 GLU A C 1
ATOM 2598 O O . GLU A 1 349 ? 17.844 5.691 -13.828 1 84.25 349 GLU A O 1
ATOM 2603 N N . PHE A 1 350 ? 19.453 6.812 -12.742 1 88.44 350 PHE A N 1
ATOM 2604 C CA . PHE A 1 350 ? 20.328 6.867 -13.898 1 88.44 350 PHE A CA 1
ATOM 2605 C C . PHE A 1 350 ? 21.375 5.762 -13.836 1 88.44 350 PHE A C 1
ATOM 2607 O O . PHE A 1 350 ? 22.141 5.566 -14.781 1 88.44 350 PHE A O 1
ATOM 2614 N N . PHE A 1 351 ? 21.359 5.082 -12.75 1 90.81 351 PHE A N 1
ATOM 2615 C CA . PHE A 1 351 ? 22.5 4.188 -12.547 1 90.81 351 PHE A CA 1
ATOM 2616 C C . PHE A 1 351 ? 22.031 2.766 -12.281 1 90.81 351 PHE A C 1
ATOM 2618 O O . PHE A 1 351 ? 20.828 2.523 -12.125 1 90.81 351 PHE A O 1
ATOM 2625 N N . LEU A 1 352 ? 23.031 1.855 -12.406 1 95.62 352 LEU A N 1
ATOM 2626 C CA . LEU A 1 352 ? 22.844 0.448 -12.078 1 95.62 352 LEU A CA 1
ATOM 2627 C C . LEU A 1 352 ? 23.109 0.196 -10.602 1 95.62 352 LEU A C 1
ATOM 2629 O O . LEU A 1 352 ? 24.062 0.726 -10.039 1 95.62 352 LEU A O 1
ATOM 2633 N N . GLU A 1 353 ? 22.234 -0.563 -9.969 1 95.56 353 GLU A N 1
ATOM 2634 C CA . GLU A 1 353 ? 22.453 -0.995 -8.594 1 95.56 353 GLU A CA 1
ATOM 2635 C C . GLU A 1 353 ? 22.516 -2.516 -8.5 1 95.56 353 GLU A C 1
ATOM 2637 O O . GLU A 1 353 ? 21.734 -3.217 -9.141 1 95.56 353 GLU A O 1
ATOM 2642 N N . LEU A 1 354 ? 23.5 -2.98 -7.758 1 96.25 354 LEU A N 1
ATOM 2643 C CA . LEU A 1 354 ? 23.672 -4.41 -7.523 1 96.25 354 LEU A CA 1
ATOM 2644 C C . LEU A 1 354 ? 23.625 -4.73 -6.035 1 96.25 354 LEU A C 1
ATOM 2646 O O . LEU A 1 354 ? 24.047 -3.916 -5.207 1 96.25 354 LEU A O 1
ATOM 2650 N N . ASN A 1 355 ? 23.078 -5.906 -5.688 1 92.5 355 ASN A N 1
ATOM 2651 C CA . ASN A 1 355 ? 23.094 -6.344 -4.297 1 92.5 355 ASN A CA 1
ATOM 2652 C C . ASN A 1 355 ? 24.375 -7.086 -3.951 1 92.5 355 ASN A C 1
ATOM 2654 O O . ASN A 1 355 ? 25.297 -7.141 -4.762 1 92.5 355 ASN A O 1
ATOM 2658 N N . GLU A 1 356 ? 24.516 -7.68 -2.791 1 92 356 GLU A N 1
ATOM 2659 C CA . GLU A 1 356 ? 25.734 -8.312 -2.291 1 92 356 GLU A CA 1
ATOM 2660 C C . GLU A 1 356 ? 26 -9.633 -3.006 1 92 356 GLU A C 1
ATOM 2662 O O . GLU A 1 356 ? 27.078 -10.203 -2.867 1 92 356 GLU A O 1
ATOM 2667 N N . ARG A 1 357 ? 25.094 -10.062 -3.816 1 90.19 357 ARG A N 1
ATOM 2668 C CA . ARG A 1 357 ? 25.281 -11.258 -4.625 1 90.19 357 ARG A CA 1
ATOM 2669 C C . ARG A 1 357 ? 25.672 -10.898 -6.059 1 90.19 357 ARG A C 1
ATOM 2671 O O . ARG A 1 357 ? 25.766 -11.781 -6.918 1 90.19 357 ARG A O 1
ATOM 2678 N N . GLY A 1 358 ? 25.812 -9.609 -6.312 1 94.12 358 GLY A N 1
ATOM 2679 C CA . GLY A 1 358 ? 26.172 -9.133 -7.637 1 94.12 358 GLY A CA 1
ATOM 2680 C C . GLY A 1 358 ? 25 -9.086 -8.602 1 94.12 358 GLY A C 1
ATOM 2681 O O . GLY A 1 358 ? 25.188 -9.055 -9.82 1 94.12 358 GLY A O 1
ATOM 2682 N N . GLN A 1 359 ? 23.797 -9.078 -8.047 1 92.19 359 GLN A N 1
ATOM 2683 C CA . GLN A 1 359 ? 22.609 -9.18 -8.883 1 92.19 359 GLN A CA 1
ATOM 2684 C C . GLN A 1 359 ? 21.828 -7.863 -8.914 1 92.19 359 GLN A C 1
ATOM 2686 O O . GLN A 1 359 ? 21.75 -7.168 -7.898 1 92.19 359 GLN A O 1
ATOM 2691 N N . ARG A 1 360 ? 21.391 -7.504 -10.117 1 93.94 360 ARG A N 1
ATOM 2692 C CA . ARG A 1 360 ? 20.375 -6.457 -10.227 1 93.94 360 ARG A CA 1
ATOM 2693 C C . ARG A 1 360 ? 19.047 -6.918 -9.648 1 93.94 360 ARG A C 1
ATOM 2695 O O . ARG A 1 360 ? 18.688 -8.086 -9.781 1 93.94 360 ARG A O 1
ATOM 2702 N N . PHE A 1 361 ? 18.234 -6.035 -9.008 1 90.44 361 PHE A N 1
ATOM 2703 C CA . PHE A 1 361 ? 17.125 -6.555 -8.203 1 90.44 361 PHE A CA 1
ATOM 2704 C C . PHE A 1 361 ? 15.883 -5.699 -8.383 1 90.44 361 PHE A C 1
ATOM 2706 O O . PHE A 1 361 ? 14.812 -6.047 -7.879 1 90.44 361 PHE A O 1
ATOM 2713 N N . CYS A 1 362 ? 16 -4.598 -9.109 1 91.81 362 CYS A N 1
ATOM 2714 C CA . CYS A 1 362 ? 14.82 -3.76 -9.289 1 91.81 362 CYS A CA 1
ATOM 2715 C C . CYS A 1 362 ? 15.008 -2.797 -10.453 1 91.81 362 CYS A C 1
ATOM 2717 O O . CYS A 1 362 ? 16.078 -2.754 -11.062 1 91.81 362 CYS A O 1
ATOM 2719 N N . ASN A 1 363 ? 13.867 -2.166 -10.906 1 92.75 363 ASN A N 1
ATOM 2720 C CA . ASN A 1 363 ? 13.953 -0.934 -11.688 1 92.75 363 ASN A CA 1
ATOM 2721 C C . ASN A 1 363 ? 14.461 0.231 -10.844 1 92.75 363 ASN A C 1
ATOM 2723 O O . ASN A 1 363 ? 13.773 0.683 -9.922 1 92.75 363 ASN A O 1
ATOM 2727 N N . GLU A 1 364 ? 15.578 0.761 -11.133 1 93.88 364 GLU A N 1
ATOM 2728 C CA . GLU A 1 364 ? 16.234 1.759 -10.289 1 93.88 364 GLU A CA 1
ATOM 2729 C C . GLU A 1 364 ? 15.516 3.104 -10.375 1 93.88 364 GLU A C 1
ATOM 2731 O O . GLU A 1 364 ? 15.781 4.004 -9.578 1 93.88 364 GLU A O 1
ATOM 2736 N N . ASP A 1 365 ? 14.641 3.252 -11.359 1 90.31 365 ASP A N 1
ATOM 2737 C CA . ASP A 1 365 ? 13.883 4.492 -11.492 1 90.31 365 ASP A CA 1
ATOM 2738 C C . ASP A 1 365 ? 12.805 4.594 -10.422 1 90.31 365 ASP A C 1
ATOM 2740 O O . ASP A 1 365 ? 11.609 4.562 -10.727 1 90.31 365 ASP A O 1
ATOM 2744 N N . LEU A 1 366 ? 13.25 4.676 -9.18 1 88.25 366 LEU A N 1
ATOM 2745 C CA . LEU A 1 366 ? 12.383 4.75 -8.008 1 88.25 366 LEU A CA 1
ATOM 2746 C C . LEU A 1 366 ? 12.781 5.922 -7.117 1 88.25 366 LEU A C 1
ATOM 2748 O O . LEU A 1 366 ? 13.945 6.32 -7.086 1 88.25 366 LEU A O 1
ATOM 2752 N N . SER A 1 367 ? 11.812 6.445 -6.453 1 83.62 367 SER A N 1
ATOM 2753 C CA . SER A 1 367 ? 12.086 7.48 -5.461 1 83.62 367 SER A CA 1
ATOM 2754 C C . SER A 1 367 ? 12.945 6.941 -4.324 1 83.62 367 SER A C 1
ATOM 2756 O O . SER A 1 367 ? 13.07 5.727 -4.156 1 83.62 367 SER A O 1
ATOM 2758 N N . MET A 1 368 ? 13.461 7.871 -3.514 1 81.62 368 MET A N 1
ATOM 2759 C CA . MET A 1 368 ? 14.336 7.535 -2.396 1 81.62 368 MET A CA 1
ATOM 2760 C C . MET A 1 368 ? 13.609 6.664 -1.377 1 81.62 368 MET A C 1
ATOM 2762 O O . MET A 1 368 ? 14.219 5.816 -0.726 1 81.62 368 MET A O 1
ATOM 2766 N N . THR A 1 369 ? 12.344 6.867 -1.263 1 83.12 369 THR A N 1
ATOM 2767 C CA . THR A 1 369 ? 11.555 6.078 -0.331 1 83.12 369 THR A CA 1
ATOM 2768 C C . THR A 1 369 ? 11.336 4.664 -0.867 1 83.12 369 THR A C 1
ATOM 2770 O O . THR A 1 369 ? 11.5 3.686 -0.133 1 83.12 369 THR A O 1
ATOM 2773 N N . ASN A 1 370 ? 11.008 4.555 -2.104 1 87.06 370 ASN A N 1
ATOM 2774 C CA . ASN A 1 370 ? 10.641 3.266 -2.676 1 87.06 370 ASN A CA 1
ATOM 2775 C C . ASN A 1 370 ? 11.867 2.379 -2.893 1 87.06 370 ASN A C 1
ATOM 2777 O O . ASN A 1 370 ? 11.797 1.162 -2.715 1 87.06 370 ASN A O 1
ATOM 2781 N N . ILE A 1 371 ? 12.977 2.973 -3.258 1 86.88 371 ILE A N 1
ATOM 2782 C CA . ILE A 1 371 ? 14.172 2.158 -3.439 1 86.88 371 ILE A CA 1
ATOM 2783 C C . ILE A 1 371 ? 14.656 1.646 -2.086 1 86.88 371 ILE A C 1
ATOM 2785 O O . ILE A 1 371 ? 15.18 0.532 -1.987 1 86.88 371 ILE A O 1
ATOM 2789 N N . ALA A 1 372 ? 14.484 2.475 -1.053 1 83.62 372 ALA A N 1
ATOM 2790 C CA . ALA A 1 372 ? 14.844 2.064 0.302 1 83.62 372 ALA A CA 1
ATOM 2791 C C . ALA A 1 372 ? 14.078 0.813 0.721 1 83.62 372 ALA A C 1
ATOM 2793 O O . ALA A 1 372 ? 14.648 -0.088 1.345 1 83.62 372 ALA A O 1
ATOM 2794 N N . LYS A 1 373 ? 12.852 0.741 0.405 1 83.5 373 LYS A N 1
ATOM 2795 C CA . LYS A 1 373 ? 12.016 -0.407 0.75 1 83.5 373 LYS A CA 1
ATOM 2796 C C . LYS A 1 373 ? 12.531 -1.68 0.082 1 83.5 373 LYS A C 1
ATOM 2798 O O . LYS A 1 373 ? 12.516 -2.754 0.685 1 83.5 373 LYS A O 1
ATOM 2803 N N . VAL A 1 374 ? 12.945 -1.537 -1.145 1 86.62 374 VAL A N 1
ATOM 2804 C CA . VAL A 1 374 ? 13.469 -2.689 -1.874 1 86.62 374 VAL A CA 1
ATOM 2805 C C . VAL A 1 374 ? 14.812 -3.113 -1.285 1 86.62 374 VAL A C 1
ATOM 2807 O O . VAL A 1 374 ? 15.07 -4.305 -1.12 1 86.62 374 VAL A O 1
ATOM 2810 N N . MET A 1 375 ? 15.594 -2.156 -0.894 1 86.31 375 MET A N 1
ATOM 2811 C CA . MET A 1 375 ? 16.953 -2.398 -0.406 1 86.31 375 MET A CA 1
ATOM 2812 C C . MET A 1 375 ? 16.922 -3.164 0.913 1 86.31 375 MET A C 1
ATOM 2814 O O . MET A 1 375 ? 17.781 -4.023 1.152 1 86.31 375 MET A O 1
ATOM 2818 N N . VAL A 1 376 ? 15.992 -2.848 1.722 1 80.69 376 VAL A N 1
ATOM 2819 C CA . VAL A 1 376 ? 15.922 -3.447 3.051 1 80.69 376 VAL A CA 1
ATOM 2820 C C . VAL A 1 376 ? 15.734 -4.957 2.926 1 80.69 376 VAL A C 1
ATOM 2822 O O . VAL A 1 376 ? 16.188 -5.719 3.781 1 80.69 376 VAL A O 1
ATOM 2825 N N . ASN A 1 377 ? 15.195 -5.402 1.798 1 79 377 ASN A N 1
ATOM 2826 C CA . ASN A 1 377 ? 14.906 -6.82 1.601 1 79 377 ASN A CA 1
ATOM 2827 C C . ASN A 1 377 ? 16.047 -7.527 0.871 1 79 377 ASN A C 1
ATOM 2829 O O . ASN A 1 377 ? 15.977 -8.734 0.626 1 79 377 ASN A O 1
ATOM 2833 N N . GLN A 1 378 ? 17.047 -6.77 0.542 1 85.5 378 GLN A N 1
ATOM 2834 C CA . GLN A 1 378 ? 18.203 -7.383 -0.103 1 85.5 378 GLN A CA 1
ATOM 2835 C C . GLN A 1 378 ? 19.172 -7.965 0.929 1 85.5 378 GLN A C 1
ATOM 2837 O O . GLN A 1 378 ? 19.141 -7.586 2.102 1 85.5 378 GLN A O 1
ATOM 2842 N N . PRO A 1 379 ? 20.047 -8.938 0.516 1 83.62 379 PRO A N 1
ATOM 2843 C CA . PRO A 1 379 ? 21.031 -9.492 1.458 1 83.62 379 PRO A CA 1
ATOM 2844 C C . PRO A 1 379 ? 21.859 -8.422 2.145 1 83.62 379 PRO A C 1
ATOM 2846 O O . PRO A 1 379 ? 22.422 -7.551 1.475 1 83.62 379 PRO A O 1
ATOM 2849 N N . GLY A 1 380 ? 21.828 -8.469 3.494 1 79.81 380 GLY A N 1
ATOM 2850 C CA . GLY A 1 380 ? 22.609 -7.527 4.277 1 79.81 380 GLY A CA 1
ATOM 2851 C C . GLY A 1 380 ? 22.031 -6.117 4.246 1 79.81 380 GLY A C 1
ATOM 2852 O O . GLY A 1 380 ? 22.609 -5.199 4.84 1 79.81 380 GLY A O 1
ATOM 2853 N N . SER A 1 381 ? 20.906 -5.961 3.516 1 85.5 381 SER A N 1
ATOM 2854 C CA . SER A 1 381 ? 20.328 -4.637 3.299 1 85.5 381 SER A CA 1
ATOM 2855 C C . SER A 1 381 ? 21.391 -3.658 2.785 1 85.5 381 SER A C 1
ATOM 2857 O O . SER A 1 381 ? 21.5 -2.539 3.289 1 85.5 381 SER A O 1
ATOM 2859 N N . LYS A 1 382 ? 22.188 -4.137 1.888 1 88.5 382 LYS A N 1
ATOM 2860 C CA . LYS A 1 382 ? 23.328 -3.42 1.318 1 88.5 382 LYS A CA 1
ATOM 2861 C C . LYS A 1 382 ? 23.328 -3.504 -0.205 1 88.5 382 LYS A C 1
ATOM 2863 O O . LYS A 1 382 ? 23.062 -4.566 -0.773 1 88.5 382 LYS A O 1
ATOM 2868 N N . VAL A 1 383 ? 23.516 -2.311 -0.842 1 92 383 VAL A N 1
ATOM 2869 C CA . VAL A 1 383 ? 23.547 -2.299 -2.301 1 92 383 VAL A CA 1
ATOM 2870 C C . VAL A 1 383 ? 24.703 -1.438 -2.791 1 92 383 VAL A C 1
ATOM 2872 O O . VAL A 1 383 ? 25.281 -0.675 -2.02 1 92 383 VAL A O 1
ATOM 2875 N N . PHE A 1 384 ? 25.062 -1.596 -4.051 1 93.94 384 PHE A N 1
ATOM 2876 C CA . PHE A 1 384 ? 26.172 -0.894 -4.699 1 93.94 384 PHE A CA 1
ATOM 2877 C C . PHE A 1 384 ? 25.688 -0.181 -5.957 1 93.94 384 PHE A C 1
ATOM 2879 O O . PHE A 1 384 ? 25.172 -0.816 -6.875 1 93.94 384 PHE A O 1
ATOM 2886 N N . GLN A 1 385 ? 25.781 1.083 -5.898 1 93.69 385 GLN A N 1
ATOM 2887 C CA . GLN A 1 385 ? 25.562 1.846 -7.125 1 93.69 385 GLN A CA 1
ATOM 2888 C C . GLN A 1 385 ? 26.844 1.92 -7.953 1 93.69 385 GLN A C 1
ATOM 2890 O O . GLN A 1 385 ? 27.875 2.367 -7.465 1 93.69 385 GLN A O 1
ATOM 2895 N N . ILE A 1 386 ? 26.812 1.446 -9.211 1 96.69 386 ILE A N 1
ATOM 2896 C CA . ILE A 1 386 ? 27.984 1.366 -10.07 1 96.69 386 ILE A CA 1
ATOM 2897 C C . ILE A 1 386 ? 27.953 2.48 -11.117 1 96.69 386 ILE A C 1
ATOM 2899 O O . ILE A 1 386 ? 26.922 2.682 -11.773 1 96.69 386 ILE A O 1
ATOM 2903 N N . VAL A 1 387 ? 29.047 3.191 -11.219 1 95.62 387 VAL A N 1
ATOM 2904 C CA . VAL A 1 387 ? 29.156 4.25 -12.219 1 95.62 387 VAL A CA 1
ATOM 2905 C C . VAL A 1 387 ? 30.469 4.098 -12.984 1 95.62 387 VAL A C 1
ATOM 2907 O O . VAL A 1 387 ? 31.375 3.373 -12.547 1 95.62 387 VAL A O 1
ATOM 2910 N N . ASP A 1 388 ? 30.5 4.645 -14.133 1 96.75 388 ASP A N 1
ATOM 2911 C CA . ASP A 1 388 ? 31.75 4.637 -14.875 1 96.75 388 ASP A CA 1
ATOM 2912 C C . ASP A 1 388 ? 32.25 6.059 -15.117 1 96.75 388 ASP A C 1
ATOM 2914 O O . ASP A 1 388 ? 31.797 7.004 -14.477 1 96.75 388 ASP A O 1
ATOM 2918 N N . ALA A 1 389 ? 33.25 6.211 -15.93 1 96.12 389 ALA A N 1
ATOM 2919 C CA . ALA A 1 389 ? 33.938 7.48 -16.109 1 96.12 389 ALA A CA 1
ATOM 2920 C C . ALA A 1 389 ? 33.031 8.516 -16.766 1 96.12 389 ALA A C 1
ATOM 2922 O O . ALA A 1 389 ? 33.25 9.727 -16.641 1 96.12 389 ALA A O 1
ATOM 2923 N N . THR A 1 390 ? 31.938 8.094 -17.406 1 95.81 390 THR A N 1
ATOM 2924 C CA . THR A 1 390 ? 31.109 9.016 -18.156 1 95.81 390 THR A CA 1
ATOM 2925 C C . THR A 1 390 ? 29.938 9.516 -17.297 1 95.81 390 THR A C 1
ATOM 2927 O O . THR A 1 390 ? 29.141 10.344 -17.75 1 95.81 390 THR A O 1
ATOM 2930 N N . ALA A 1 391 ? 29.844 9.07 -16.094 1 94.44 391 ALA A N 1
ATOM 2931 C CA . ALA A 1 391 ? 28.688 9.359 -15.242 1 94.44 391 ALA A CA 1
ATOM 2932 C C . ALA A 1 391 ? 28.484 10.859 -15.102 1 94.44 391 ALA A C 1
ATOM 2934 O O . ALA A 1 391 ? 27.344 11.336 -15.078 1 94.44 391 ALA A O 1
ATOM 2935 N N . GLU A 1 392 ? 29.484 11.625 -15.031 1 92.62 392 GLU A N 1
ATOM 2936 C CA . GLU A 1 392 ? 29.422 13.07 -14.82 1 92.62 392 GLU A CA 1
ATOM 2937 C C . GLU A 1 392 ? 28.797 13.773 -16.016 1 92.62 392 GLU A C 1
ATOM 2939 O O . GLU A 1 392 ? 28.359 14.922 -15.898 1 92.62 392 GLU A O 1
ATOM 2944 N N . ASP A 1 393 ? 28.719 13.094 -17.156 1 93.12 393 ASP A N 1
ATOM 2945 C CA . ASP A 1 393 ? 28.156 13.688 -18.375 1 93.12 393 ASP A CA 1
ATOM 2946 C C . ASP A 1 393 ? 26.641 13.82 -18.266 1 93.12 393 ASP A C 1
ATOM 2948 O O . ASP A 1 393 ? 26.047 14.656 -18.953 1 93.12 393 ASP A O 1
ATOM 2952 N N . TYR A 1 394 ? 26.062 12.969 -17.438 1 88.94 394 TYR A N 1
ATOM 2953 C CA . TYR A 1 394 ? 24.609 12.992 -17.422 1 88.94 394 TYR A CA 1
ATOM 2954 C C . TYR A 1 394 ? 24.078 13.18 -16 1 88.94 394 TYR A C 1
ATOM 2956 O O . TYR A 1 394 ? 22.891 13.453 -15.805 1 88.94 394 TYR A O 1
ATOM 2964 N N . TYR A 1 395 ? 24.938 13.094 -15.047 1 89.88 395 TYR A N 1
ATOM 2965 C CA . TYR A 1 395 ? 24.578 13.359 -13.664 1 89.88 395 TYR A CA 1
ATOM 2966 C C . TYR A 1 395 ? 25.781 13.859 -12.875 1 89.88 395 TYR A C 1
ATOM 2968 O O . TYR A 1 395 ? 26.875 13.312 -12.984 1 89.88 395 TYR A O 1
ATOM 2976 N N . PRO A 1 396 ? 25.578 14.914 -12.047 1 89.38 396 PRO A N 1
ATOM 2977 C CA . PRO A 1 396 ? 26.703 15.43 -11.258 1 89.38 396 PRO A CA 1
ATOM 2978 C C . PRO A 1 396 ? 26.984 14.594 -10.016 1 89.38 396 PRO A C 1
ATOM 2980 O O . PRO A 1 396 ? 26.75 15.039 -8.891 1 89.38 396 PRO A O 1
ATOM 2983 N N . VAL A 1 397 ? 27.641 13.484 -10.18 1 88.12 397 VAL A N 1
ATOM 2984 C CA . VAL A 1 397 ? 27.828 12.469 -9.148 1 88.12 397 VAL A CA 1
ATOM 2985 C C . VAL A 1 397 ? 28.703 13.016 -8.023 1 88.12 397 VAL A C 1
ATOM 2987 O O . VAL A 1 397 ? 28.344 12.93 -6.848 1 88.12 397 VAL A O 1
ATOM 2990 N N . GLU A 1 398 ? 29.812 13.594 -8.344 1 85.38 398 GLU A N 1
ATOM 2991 C CA . GLU A 1 398 ? 30.766 14.047 -7.336 1 85.38 398 GLU A CA 1
ATOM 2992 C C . GLU A 1 398 ? 30.188 15.188 -6.5 1 85.38 398 GLU A C 1
ATOM 2994 O O . GLU A 1 398 ? 30.344 15.211 -5.277 1 85.38 398 GLU A O 1
ATOM 2999 N N . THR A 1 399 ? 29.531 16.031 -7.207 1 82.81 399 THR A N 1
ATOM 3000 C CA . THR A 1 399 ? 28.891 17.141 -6.504 1 82.81 399 THR A CA 1
ATOM 3001 C C . THR A 1 399 ? 27.828 16.625 -5.539 1 82.81 399 THR A C 1
ATOM 3003 O O . THR A 1 399 ? 27.781 17.047 -4.383 1 82.81 399 THR A O 1
ATOM 3006 N N . MET A 1 400 ? 27.094 15.727 -5.996 1 80.5 400 MET A N 1
ATOM 3007 C CA . MET A 1 400 ? 26 15.211 -5.184 1 80.5 400 MET A CA 1
ATOM 3008 C C . MET A 1 400 ? 26.531 14.383 -4.02 1 80.5 400 MET A C 1
ATOM 3010 O O . MET A 1 400 ? 26 14.43 -2.914 1 80.5 400 MET A O 1
ATOM 3014 N N . LEU A 1 401 ? 27.531 13.625 -4.27 1 80.44 401 LEU A N 1
ATOM 3015 C CA . LEU A 1 401 ? 28.141 12.836 -3.209 1 80.44 401 LEU A CA 1
ATOM 3016 C C . LEU A 1 401 ? 28.688 13.727 -2.105 1 80.44 401 LEU A C 1
ATOM 3018 O O . LEU A 1 401 ? 28.641 13.375 -0.926 1 80.44 401 LEU A O 1
ATOM 3022 N N . GLY A 1 402 ? 29.25 14.836 -2.492 1 74.81 402 GLY A N 1
ATOM 3023 C CA . GLY A 1 402 ? 29.719 15.805 -1.52 1 74.81 402 GLY A CA 1
ATOM 3024 C C . GLY A 1 402 ? 28.625 16.328 -0.604 1 74.81 402 GLY A C 1
ATOM 3025 O O . GLY A 1 402 ? 28.875 16.578 0.578 1 74.81 402 GLY A O 1
ATOM 3026 N N . TYR A 1 403 ? 27.516 16.344 -1.176 1 69.12 403 TYR A N 1
ATOM 3027 C CA . TYR A 1 403 ? 26.375 16.828 -0.404 1 69.12 403 TYR A CA 1
ATOM 3028 C C . TYR A 1 403 ? 25.875 15.758 0.555 1 69.12 403 TYR A C 1
ATOM 3030 O O . TYR A 1 403 ? 25.406 16.062 1.654 1 69.12 403 TYR A O 1
ATOM 3038 N N . ILE A 1 404 ? 25.984 14.555 0.134 1 69.88 404 ILE A N 1
ATOM 3039 C CA . ILE A 1 404 ? 25.297 13.5 0.891 1 69.88 404 ILE A CA 1
ATOM 3040 C C . ILE A 1 404 ? 26.281 12.875 1.884 1 69.88 404 ILE A C 1
ATOM 3042 O O . ILE A 1 404 ? 25.875 12.383 2.939 1 69.88 404 ILE A O 1
ATOM 3046 N N . ARG A 1 405 ? 27.547 12.852 1.538 1 72.62 405 ARG A N 1
ATOM 3047 C CA . ARG A 1 405 ? 28.531 12.18 2.387 1 72.62 405 ARG A CA 1
ATOM 3048 C C . ARG A 1 405 ? 29.438 13.188 3.078 1 72.62 405 ARG A C 1
ATOM 3050 O O . ARG A 1 405 ? 30.516 13.516 2.57 1 72.62 405 ARG A O 1
ATOM 3057 N N . SER A 1 406 ? 28.984 13.594 4.207 1 60.88 406 SER A N 1
ATOM 3058 C CA . SER A 1 406 ? 29.719 14.602 4.961 1 60.88 406 SER A CA 1
ATOM 3059 C C . SER A 1 406 ? 31.016 14.023 5.531 1 60.88 406 SER A C 1
ATOM 3061 O O . SER A 1 406 ? 31.922 14.773 5.891 1 60.88 406 SER A O 1
ATOM 3063 N N . ASP A 1 407 ? 31.016 12.711 5.625 1 60.25 407 ASP A N 1
ATOM 3064 C CA . ASP A 1 407 ? 32.188 12.125 6.273 1 60.25 407 ASP A CA 1
ATOM 3065 C C . ASP A 1 407 ? 33.344 11.977 5.293 1 60.25 407 ASP A C 1
ATOM 3067 O O . ASP A 1 407 ? 34.438 11.531 5.672 1 60.25 407 ASP A O 1
ATOM 3071 N N . GLY A 1 408 ? 33.062 12.375 4.113 1 62.28 408 GLY A N 1
ATOM 3072 C CA . GLY A 1 408 ? 34.156 12.383 3.156 1 62.28 408 GLY A CA 1
ATOM 3073 C C . GLY A 1 408 ? 34.281 11.086 2.377 1 62.28 408 GLY A C 1
ATOM 3074 O O . GLY A 1 408 ? 35.062 10.984 1.438 1 62.28 408 GLY A O 1
ATOM 3075 N N . GLU A 1 409 ? 33.562 10.094 2.832 1 64.44 409 GLU A N 1
ATOM 3076 C CA . GLU A 1 409 ? 33.656 8.859 2.059 1 64.44 409 GLU A CA 1
ATOM 3077 C C . GLU A 1 409 ? 32.906 8.977 0.734 1 64.44 409 GLU A C 1
ATOM 3079 O O . GLU A 1 409 ? 31.672 8.969 0.708 1 64.44 409 GLU A O 1
ATOM 3084 N N . MET A 1 410 ? 33.594 9.156 -0.275 1 80.56 410 MET A N 1
ATOM 3085 C CA . MET A 1 410 ? 33.031 9.359 -1.602 1 80.56 410 MET A CA 1
ATOM 3086 C C . MET A 1 410 ? 32.688 8.031 -2.27 1 80.56 410 MET A C 1
ATOM 3088 O O . MET A 1 410 ? 31.734 7.355 -1.897 1 80.56 410 MET A O 1
ATOM 3092 N N . PHE A 1 411 ? 33.625 7.543 -2.98 1 89 411 PHE A N 1
ATOM 3093 C CA . PHE A 1 411 ? 33.469 6.254 -3.641 1 89 411 PHE A CA 1
ATOM 3094 C C . PHE A 1 411 ? 34.031 5.133 -2.779 1 89 411 PHE A C 1
ATOM 3096 O O . PHE A 1 411 ? 35.094 5.289 -2.156 1 89 411 PHE A O 1
ATOM 3103 N N . SER A 1 412 ? 33.375 4.109 -2.654 1 90.44 412 SER A N 1
ATOM 3104 C CA . SER A 1 412 ? 33.781 2.975 -1.836 1 90.44 412 SER A CA 1
ATOM 3105 C C . SER A 1 412 ? 34.875 2.162 -2.529 1 90.44 412 SER A C 1
ATOM 3107 O O . SER A 1 412 ? 35.594 1.412 -1.881 1 90.44 412 SER A O 1
ATOM 3109 N N . ALA A 1 413 ? 34.938 2.277 -3.857 1 95.12 413 ALA A N 1
ATOM 3110 C CA . ALA A 1 413 ? 35.938 1.571 -4.648 1 95.12 413 ALA A CA 1
ATOM 3111 C C . ALA A 1 413 ? 36.125 2.223 -6.02 1 95.12 413 ALA A C 1
ATOM 3113 O O . ALA A 1 413 ? 35.219 2.912 -6.504 1 95.12 413 ALA A O 1
ATOM 3114 N N . GLU A 1 414 ? 37.219 2.068 -6.559 1 96.81 414 GLU A N 1
ATOM 3115 C CA . GLU A 1 414 ? 37.594 2.508 -7.906 1 96.81 414 GLU A CA 1
ATOM 3116 C C . GLU A 1 414 ? 38.594 1.558 -8.547 1 96.81 414 GLU A C 1
ATOM 3118 O O . GLU A 1 414 ? 39.562 1.15 -7.906 1 96.81 414 GLU A O 1
ATOM 3123 N N . ALA A 1 415 ? 38.281 1.227 -9.805 1 98.31 415 ALA A N 1
ATOM 3124 C CA . ALA A 1 415 ? 39.156 0.307 -10.492 1 98.31 415 ALA A CA 1
ATOM 3125 C C . ALA A 1 415 ? 39.031 0.442 -12.008 1 98.31 415 ALA A C 1
ATOM 3127 O O . ALA A 1 415 ? 38.062 0.99 -12.508 1 98.31 415 ALA A O 1
ATOM 3128 N N . ASP A 1 416 ? 39.969 -0.127 -12.719 1 98.25 416 ASP A N 1
ATOM 3129 C CA . ASP A 1 416 ? 40 -0.033 -14.18 1 98.25 416 ASP A CA 1
ATOM 3130 C C . ASP A 1 416 ? 39.312 -1.245 -14.812 1 98.25 416 ASP A C 1
ATOM 3132 O O . ASP A 1 416 ? 39 -1.244 -16.016 1 98.25 416 ASP A O 1
ATOM 3136 N N . THR A 1 417 ? 39.094 -2.229 -14.008 1 98.25 417 THR A N 1
ATOM 3137 C CA . THR A 1 417 ? 38.312 -3.379 -14.484 1 98.25 417 THR A CA 1
ATOM 3138 C C . THR A 1 417 ? 37.188 -3.701 -13.531 1 98.25 417 THR A C 1
ATOM 3140 O O . THR A 1 417 ? 37.25 -3.377 -12.344 1 98.25 417 THR A O 1
ATOM 3143 N N . LEU A 1 418 ? 36.156 -4.34 -14.094 1 98.38 418 LEU A N 1
ATOM 3144 C CA . LEU A 1 418 ? 35.031 -4.727 -13.281 1 98.38 418 LEU A CA 1
ATOM 3145 C C . LEU A 1 418 ? 35.406 -5.785 -12.258 1 98.38 418 LEU A C 1
ATOM 3147 O O . LEU A 1 418 ? 34.906 -5.789 -11.133 1 98.38 418 LEU A O 1
ATOM 3151 N N . GLU A 1 419 ? 36.312 -6.691 -12.625 1 98.25 419 GLU A N 1
ATOM 3152 C CA . GLU A 1 419 ? 36.812 -7.727 -11.719 1 98.25 419 GLU A CA 1
ATOM 3153 C C . GLU A 1 419 ? 37.5 -7.117 -10.508 1 98.25 419 GLU A C 1
ATOM 3155 O O . GLU A 1 419 ? 37.25 -7.523 -9.367 1 98.25 419 GLU A O 1
ATOM 3160 N N . ASP A 1 420 ? 38.312 -6.133 -10.789 1 98.31 420 ASP A N 1
ATOM 3161 C CA . ASP A 1 420 ? 39.031 -5.469 -9.703 1 98.31 420 ASP A CA 1
ATOM 3162 C C . ASP A 1 420 ? 38.094 -4.672 -8.82 1 98.31 420 ASP A C 1
ATOM 3164 O O . ASP A 1 420 ? 38.25 -4.613 -7.602 1 98.31 420 ASP A O 1
ATOM 3168 N N . LEU A 1 421 ? 37.125 -4.031 -9.438 1 98.38 421 LEU A N 1
ATOM 3169 C CA . LEU A 1 421 ? 36.125 -3.305 -8.664 1 98.38 421 LEU A CA 1
ATOM 3170 C C . LEU A 1 421 ? 35.375 -4.246 -7.73 1 98.38 421 LEU A C 1
ATOM 3172 O O . LEU A 1 421 ? 35.188 -3.947 -6.547 1 98.38 421 LEU A O 1
ATOM 3176 N N . ALA A 1 422 ? 34.938 -5.406 -8.25 1 98.25 422 ALA A N 1
ATOM 3177 C CA . ALA A 1 422 ? 34.219 -6.406 -7.461 1 98.25 422 ALA A CA 1
ATOM 3178 C C . ALA A 1 422 ? 35.062 -6.879 -6.281 1 98.25 422 ALA A C 1
ATOM 3180 O O . ALA A 1 422 ? 34.562 -7.008 -5.164 1 98.25 422 ALA A O 1
ATOM 3181 N N . ALA A 1 423 ? 36.344 -7.078 -6.535 1 97.94 423 ALA A N 1
ATOM 3182 C CA . ALA A 1 423 ? 37.25 -7.543 -5.492 1 97.94 423 ALA A CA 1
ATOM 3183 C C . ALA A 1 423 ? 37.406 -6.5 -4.383 1 97.94 423 ALA A C 1
ATOM 3185 O O . ALA A 1 423 ? 37.406 -6.844 -3.197 1 97.94 423 ALA A O 1
ATOM 3186 N N . GLN A 1 424 ? 37.5 -5.258 -4.742 1 97.38 424 GLN A N 1
ATOM 3187 C CA . GLN A 1 424 ? 37.625 -4.18 -3.77 1 97.38 424 GLN A CA 1
ATOM 3188 C C . GLN A 1 424 ? 36.375 -4.051 -2.914 1 97.38 424 GLN A C 1
ATOM 3190 O O . GLN A 1 424 ? 36.438 -3.631 -1.758 1 97.38 424 GLN A O 1
ATOM 3195 N N . LEU A 1 425 ? 35.25 -4.41 -3.48 1 96.38 425 LEU A N 1
ATOM 3196 C CA . LEU A 1 425 ? 34 -4.309 -2.783 1 96.38 425 LEU A CA 1
ATOM 3197 C C . LEU A 1 425 ? 33.719 -5.559 -1.95 1 96.38 425 LEU A C 1
ATOM 3199 O O . LEU A 1 425 ? 32.719 -5.641 -1.255 1 96.38 425 LEU A O 1
ATOM 3203 N N . GLY A 1 426 ? 34.562 -6.582 -2.09 1 95.5 426 GLY A N 1
ATOM 3204 C CA . GLY A 1 426 ? 34.469 -7.746 -1.223 1 95.5 426 GLY A CA 1
ATOM 3205 C C . GLY A 1 426 ? 33.75 -8.914 -1.857 1 95.5 426 GLY A C 1
ATOM 3206 O O . GLY A 1 426 ? 33.469 -9.922 -1.198 1 95.5 426 GLY A O 1
ATOM 3207 N N . PHE A 1 427 ? 33.406 -8.797 -3.158 1 96.38 427 PHE A N 1
ATOM 3208 C CA . PHE A 1 427 ? 32.781 -9.906 -3.855 1 96.38 427 PHE A CA 1
ATOM 3209 C C . PHE A 1 427 ? 33.781 -11.031 -4.102 1 96.38 427 PHE A C 1
ATOM 3211 O O . PHE A 1 427 ? 34.906 -10.781 -4.488 1 96.38 427 PHE A O 1
ATOM 3218 N N . THR A 1 428 ? 33.375 -12.219 -3.777 1 95.62 428 THR A N 1
ATOM 3219 C CA . THR A 1 428 ? 34.219 -13.383 -3.99 1 95.62 428 THR A CA 1
ATOM 3220 C C . THR A 1 428 ? 33.438 -14.516 -4.648 1 95.62 428 THR A C 1
ATOM 3222 O O . THR A 1 428 ? 32.219 -14.477 -4.699 1 95.62 428 THR A O 1
ATOM 3225 N N . GLY A 1 429 ? 34.125 -15.398 -5.316 1 95.06 429 GLY A N 1
ATOM 3226 C CA . GLY A 1 429 ? 33.531 -16.609 -5.863 1 95.06 429 GLY A CA 1
ATOM 3227 C C . GLY A 1 429 ? 32.438 -16.328 -6.895 1 95.06 429 GLY A C 1
ATOM 3228 O O . GLY A 1 429 ? 32.656 -15.555 -7.836 1 95.06 429 GLY A O 1
ATOM 3229 N N . GLU A 1 430 ? 31.328 -16.969 -6.688 1 91.88 430 GLU A N 1
ATOM 3230 C CA . GLU A 1 430 ? 30.219 -16.859 -7.633 1 91.88 430 GLU A CA 1
ATOM 3231 C C . GLU A 1 430 ? 29.625 -15.461 -7.648 1 91.88 430 GLU A C 1
ATOM 3233 O O . GLU A 1 430 ? 29.172 -14.984 -8.688 1 91.88 430 GLU A O 1
ATOM 3238 N N . ASP A 1 431 ? 29.719 -14.812 -6.527 1 93.31 431 ASP A N 1
ATOM 3239 C CA . ASP A 1 431 ? 29.172 -13.461 -6.438 1 93.31 431 ASP A CA 1
ATOM 3240 C C . ASP A 1 431 ? 30 -12.477 -7.27 1 93.31 431 ASP A C 1
ATOM 3242 O O . ASP A 1 431 ? 29.453 -11.562 -7.883 1 93.31 431 ASP A O 1
ATOM 3246 N N . ALA A 1 432 ? 31.312 -12.688 -7.277 1 97.31 432 ALA A N 1
ATOM 3247 C CA . ALA A 1 432 ? 32.188 -11.836 -8.086 1 97.31 432 ALA A CA 1
ATOM 3248 C C . ALA A 1 432 ? 31.922 -12.023 -9.57 1 97.31 432 ALA A C 1
ATOM 3250 O O . ALA A 1 432 ? 31.906 -11.055 -10.336 1 97.31 432 ALA A O 1
ATOM 3251 N N . GLN A 1 433 ? 31.75 -13.234 -9.938 1 97.25 433 GLN A N 1
ATOM 3252 C CA . GLN A 1 433 ? 31.422 -13.523 -11.328 1 97.25 433 GLN A CA 1
ATOM 3253 C C . GLN A 1 433 ? 30.078 -12.906 -11.711 1 97.25 433 GLN A C 1
ATOM 3255 O O . GLN A 1 433 ? 29.938 -12.32 -12.781 1 97.25 433 GLN A O 1
ATOM 3260 N N . GLU A 1 434 ? 29.125 -13.102 -10.789 1 95.31 434 GLU A N 1
ATOM 3261 C CA . GLU A 1 434 ? 27.797 -12.562 -11.031 1 95.31 434 GLU A CA 1
ATOM 3262 C C . GLU A 1 434 ? 27.828 -11.039 -11.156 1 95.31 434 GLU A C 1
ATOM 3264 O O . GLU A 1 434 ? 27.078 -10.453 -11.938 1 95.31 434 GLU A O 1
ATOM 3269 N N . PHE A 1 435 ? 28.719 -10.383 -10.414 1 97.62 435 PHE A N 1
ATOM 3270 C CA . PHE A 1 435 ? 28.906 -8.938 -10.484 1 97.62 435 PHE A CA 1
ATOM 3271 C C . PHE A 1 435 ? 29.234 -8.5 -11.906 1 97.62 435 PHE A C 1
ATOM 3273 O O . PHE A 1 435 ? 28.594 -7.602 -12.453 1 97.62 435 PHE A O 1
ATOM 3280 N N . VAL A 1 436 ? 30.094 -9.164 -12.5 1 98.31 436 VAL A N 1
ATOM 3281 C CA . VAL A 1 436 ? 30.547 -8.82 -13.844 1 98.31 436 VAL A CA 1
ATOM 3282 C C . VAL A 1 436 ? 29.469 -9.148 -14.859 1 98.31 436 VAL A C 1
ATOM 3284 O O . VAL A 1 436 ? 29.172 -8.344 -15.742 1 98.31 436 VAL A O 1
ATOM 3287 N N . VAL A 1 437 ? 28.844 -10.289 -14.711 1 97.75 437 VAL A N 1
ATOM 3288 C CA . VAL A 1 437 ? 27.812 -10.742 -15.625 1 97.75 437 VAL A CA 1
ATOM 3289 C C . VAL A 1 437 ? 26.641 -9.758 -15.609 1 97.75 437 VAL A C 1
ATOM 3291 O O . VAL A 1 437 ? 26.062 -9.453 -16.656 1 97.75 437 VAL A O 1
ATOM 3294 N N . SER A 1 438 ? 26.297 -9.281 -14.406 1 97.44 438 SER A N 1
ATOM 3295 C CA . SER A 1 438 ? 25.188 -8.344 -14.266 1 97.44 438 SER A CA 1
ATOM 3296 C C . SER A 1 438 ? 25.469 -7.027 -14.969 1 97.44 438 SER A C 1
ATOM 3298 O O . SER A 1 438 ? 24.594 -6.461 -15.625 1 97.44 438 SER A O 1
ATOM 3300 N N . VAL A 1 439 ? 26.672 -6.512 -14.82 1 98.25 439 VAL A N 1
ATOM 3301 C CA . VAL A 1 439 ? 27.031 -5.266 -15.484 1 98.25 439 VAL A CA 1
ATOM 3302 C C . VAL A 1 439 ? 27.016 -5.465 -17 1 98.25 439 VAL A C 1
ATOM 3304 O O . VAL A 1 439 ? 26.531 -4.613 -17.734 1 98.25 439 VAL A O 1
ATOM 3307 N N . GLU A 1 440 ? 27.562 -6.535 -17.453 1 97.81 440 GLU A N 1
ATOM 3308 C CA . GLU A 1 440 ? 27.578 -6.828 -18.891 1 97.81 440 GLU A CA 1
ATOM 3309 C C . GLU A 1 440 ? 26.172 -6.969 -19.453 1 97.81 440 GLU A C 1
ATOM 3311 O O . GLU A 1 440 ? 25.875 -6.469 -20.531 1 97.81 440 GLU A O 1
ATOM 3316 N N . ARG A 1 441 ? 25.375 -7.652 -18.672 1 97.31 441 ARG A N 1
ATOM 3317 C CA . ARG A 1 441 ? 23.984 -7.785 -19.078 1 97.31 441 ARG A CA 1
ATOM 3318 C C . ARG A 1 441 ? 23.312 -6.422 -19.188 1 97.31 441 ARG A C 1
ATOM 3320 O O . ARG A 1 441 ? 22.578 -6.152 -20.141 1 97.31 441 ARG A O 1
ATOM 3327 N N . TYR A 1 442 ? 23.562 -5.637 -18.203 1 97.38 442 TYR A N 1
ATOM 3328 C CA . TYR A 1 442 ? 23 -4.293 -18.219 1 97.38 442 TYR A CA 1
ATOM 3329 C C . TYR A 1 442 ? 23.484 -3.52 -19.438 1 97.38 442 TYR A C 1
ATOM 3331 O O . TYR A 1 442 ? 22.703 -2.803 -20.078 1 97.38 442 TYR A O 1
ATOM 3339 N N . ASN A 1 443 ? 24.703 -3.658 -19.797 1 98.12 443 ASN A N 1
ATOM 3340 C CA . ASN A 1 443 ? 25.266 -3.008 -20.984 1 98.12 443 ASN A CA 1
ATOM 3341 C C . ASN A 1 443 ? 24.594 -3.51 -22.266 1 98.12 443 ASN A C 1
ATOM 3343 O O . ASN A 1 443 ? 24.375 -2.734 -23.188 1 98.12 443 ASN A O 1
ATOM 3347 N N . GLU A 1 444 ? 24.312 -4.773 -22.328 1 97.88 444 GLU A N 1
ATOM 3348 C CA . GLU A 1 444 ? 23.594 -5.328 -23.484 1 97.88 444 GLU A CA 1
ATOM 3349 C C . GLU A 1 444 ? 22.203 -4.707 -23.609 1 97.88 444 GLU A C 1
ATOM 3351 O O . GLU A 1 444 ? 21.75 -4.414 -24.719 1 97.88 444 GLU A O 1
ATOM 3356 N N . LEU A 1 445 ? 21.531 -4.543 -22.484 1 96.69 445 LEU A N 1
ATOM 3357 C CA . LEU A 1 445 ? 20.203 -3.939 -22.484 1 96.69 445 LEU A CA 1
ATOM 3358 C C . LEU A 1 445 ? 20.266 -2.479 -22.922 1 96.69 445 LEU A C 1
ATOM 3360 O O . LEU A 1 445 ? 19.391 -2.004 -23.641 1 96.69 445 LEU A O 1
ATOM 3364 N N . CYS A 1 446 ? 21.25 -1.786 -22.453 1 96.94 446 CYS A N 1
ATOM 3365 C CA . CYS A 1 446 ? 21.469 -0.408 -22.891 1 96.94 446 CYS A CA 1
ATOM 3366 C C . CYS A 1 446 ? 21.641 -0.327 -24.406 1 96.94 446 CYS A C 1
ATOM 3368 O O . CYS A 1 446 ? 21.047 0.54 -25.047 1 96.94 446 CYS A O 1
ATOM 3370 N N . ALA A 1 447 ? 22.422 -1.193 -24.922 1 97.25 447 ALA A N 1
ATOM 3371 C CA . ALA A 1 447 ? 22.656 -1.227 -26.375 1 97.25 447 ALA A CA 1
ATOM 3372 C C . ALA A 1 447 ? 21.375 -1.54 -27.125 1 97.25 447 ALA A C 1
ATOM 3374 O O . ALA A 1 447 ? 21.125 -0.992 -28.203 1 97.25 447 ALA A O 1
ATOM 3375 N N . LYS A 1 448 ? 20.609 -2.398 -26.531 1 95.81 448 LYS A N 1
ATOM 3376 C CA . LYS A 1 448 ? 19.328 -2.783 -27.109 1 95.81 448 LYS A CA 1
ATOM 3377 C C . LYS A 1 448 ? 18.328 -1.63 -27.047 1 95.81 448 LYS A C 1
ATOM 3379 O O . LYS A 1 448 ? 17.391 -1.565 -27.859 1 95.81 448 LYS A O 1
ATOM 3384 N N . GLY A 1 449 ? 18.438 -0.8 -26.078 1 94.94 449 GLY A N 1
ATOM 3385 C CA . GLY A 1 449 ? 17.531 0.328 -25.891 1 94.94 449 GLY A CA 1
ATOM 3386 C C . GLY A 1 449 ? 16.266 -0.042 -25.156 1 94.94 449 GLY A C 1
ATOM 3387 O O . GLY A 1 449 ? 15.258 0.672 -25.25 1 94.94 449 GLY A O 1
ATOM 3388 N N . HIS A 1 450 ? 16.266 -1.181 -24.578 1 93.12 450 HIS A N 1
ATOM 3389 C CA . HIS A 1 450 ? 15.125 -1.665 -23.812 1 93.12 450 HIS A CA 1
ATOM 3390 C C . HIS A 1 450 ? 15.578 -2.545 -22.641 1 93.12 450 HIS A C 1
ATOM 3392 O O . HIS A 1 450 ? 16.406 -3.445 -22.828 1 93.12 450 HIS A O 1
ATOM 3398 N N . ASP A 1 451 ? 15.078 -2.221 -21.469 1 94.12 451 ASP A N 1
ATOM 3399 C CA . ASP A 1 451 ? 15.391 -3.014 -20.281 1 94.12 451 ASP A CA 1
ATOM 3400 C C . ASP A 1 451 ? 14.43 -4.191 -20.141 1 94.12 451 ASP A C 1
ATOM 3402 O O . ASP A 1 451 ? 13.445 -4.109 -19.406 1 94.12 451 ASP A O 1
ATOM 3406 N N . ASP A 1 452 ? 14.805 -5.281 -20.688 1 88.62 452 ASP A N 1
ATOM 3407 C CA . ASP A 1 452 ? 13.969 -6.477 -20.688 1 88.62 452 ASP A CA 1
ATOM 3408 C C . ASP A 1 452 ? 13.844 -7.07 -19.297 1 88.62 452 ASP A C 1
ATOM 3410 O O . ASP A 1 452 ? 12.969 -7.895 -19.031 1 88.62 452 ASP A O 1
ATOM 3414 N N . ASP A 1 453 ? 14.703 -6.625 -18.422 1 89.62 453 ASP A N 1
ATOM 3415 C CA . ASP A 1 453 ? 14.758 -7.277 -17.109 1 89.62 453 ASP A CA 1
ATOM 3416 C C . ASP A 1 453 ? 13.836 -6.59 -16.125 1 89.62 453 ASP A C 1
ATOM 3418 O O . ASP A 1 453 ? 13.094 -7.254 -15.383 1 89.62 453 ASP A O 1
ATOM 3422 N N . PHE A 1 454 ? 13.859 -5.18 -16.078 1 91.56 454 PHE A N 1
ATOM 3423 C CA . PHE A 1 454 ? 13.117 -4.508 -15.023 1 91.56 454 PHE A CA 1
ATOM 3424 C C . PHE A 1 454 ? 12.344 -3.32 -15.578 1 91.56 454 PHE A C 1
ATOM 3426 O O . PHE A 1 454 ? 11.586 -2.67 -14.844 1 91.56 454 PHE A O 1
ATOM 3433 N N . GLY A 1 455 ? 12.523 -2.969 -16.797 1 89.12 455 GLY A N 1
ATOM 3434 C CA . GLY A 1 455 ? 11.672 -2.002 -17.484 1 89.12 455 GLY A CA 1
ATOM 3435 C C . GLY A 1 455 ? 12.086 -0.565 -17.234 1 89.12 455 GLY A C 1
ATOM 3436 O O . GLY A 1 455 ? 11.258 0.345 -17.281 1 89.12 455 GLY A O 1
ATOM 3437 N N . LYS A 1 456 ? 13.297 -0.391 -16.891 1 91.94 456 LYS A N 1
ATOM 3438 C CA . LYS A 1 456 ? 13.797 0.977 -16.797 1 91.94 456 LYS A CA 1
ATOM 3439 C C . LYS A 1 456 ? 13.672 1.693 -18.141 1 91.94 456 LYS A C 1
ATOM 3441 O O . LYS A 1 456 ? 13.945 1.108 -19.188 1 91.94 456 LYS A O 1
ATOM 3446 N N . ALA A 1 457 ? 13.25 2.969 -18.125 1 90.75 457 ALA A N 1
ATOM 3447 C CA . ALA A 1 457 ? 13.086 3.717 -19.359 1 90.75 457 ALA A CA 1
ATOM 3448 C C . ALA A 1 457 ? 14.406 3.832 -20.109 1 90.75 457 ALA A C 1
ATOM 3450 O O . ALA A 1 457 ? 15.453 4.059 -19.5 1 90.75 457 ALA A O 1
ATOM 3451 N N . ALA A 1 458 ? 14.289 3.756 -21.391 1 92.44 458 ALA A N 1
ATOM 3452 C CA . ALA A 1 458 ? 15.477 3.773 -22.234 1 92.44 458 ALA A CA 1
ATOM 3453 C C . ALA A 1 458 ? 16.281 5.051 -22.031 1 92.44 458 ALA A C 1
ATOM 3455 O O . ALA A 1 458 ? 17.516 5.023 -22.031 1 92.44 458 ALA A O 1
ATOM 3456 N N . GLU A 1 459 ? 15.633 6.18 -21.797 1 91.88 459 GLU A N 1
ATOM 3457 C CA . GLU A 1 459 ? 16.266 7.484 -21.641 1 91.88 459 GLU A CA 1
ATOM 3458 C C . GLU A 1 459 ? 17.078 7.555 -20.359 1 91.88 459 GLU A C 1
ATOM 3460 O O . GLU A 1 459 ? 17.922 8.438 -20.203 1 91.88 459 GLU A O 1
ATOM 3465 N N . LYS A 1 460 ? 16.875 6.625 -19.516 1 93 460 LYS A N 1
ATOM 3466 C CA . LYS A 1 460 ? 17.547 6.648 -18.219 1 93 460 LYS A CA 1
ATOM 3467 C C . LYS A 1 460 ? 18.594 5.539 -18.125 1 93 460 LYS A C 1
ATOM 3469 O O . LYS A 1 460 ? 19.203 5.348 -17.062 1 93 460 LYS A O 1
ATOM 3474 N N . MET A 1 461 ? 18.734 4.793 -19.141 1 95.12 461 MET A N 1
ATOM 3475 C CA . MET A 1 461 ? 19.719 3.719 -19.172 1 95.12 461 MET A CA 1
ATOM 3476 C C . MET A 1 461 ? 21.062 4.23 -19.688 1 95.12 461 MET A C 1
ATOM 3478 O O . MET A 1 461 ? 21.141 4.754 -20.797 1 95.12 461 MET A O 1
ATOM 3482 N N . HIS A 1 462 ? 22.094 4.113 -18.938 1 96.44 462 HIS A N 1
ATOM 3483 C CA . HIS A 1 462 ? 23.453 4.477 -19.297 1 96.44 462 HIS A CA 1
ATOM 3484 C C . HIS A 1 462 ? 24.406 3.311 -19.062 1 96.44 462 HIS A C 1
ATOM 3486 O O . HIS A 1 462 ? 24.547 2.826 -17.938 1 96.44 462 HIS A O 1
ATOM 3492 N N . ALA A 1 463 ? 25.094 2.963 -20.078 1 97.38 463 ALA A N 1
ATOM 3493 C CA . ALA A 1 463 ? 25.984 1.811 -20.016 1 97.38 463 ALA A CA 1
ATOM 3494 C C . ALA A 1 463 ? 27.156 2.074 -19.062 1 97.38 463 ALA A C 1
ATOM 3496 O O . ALA A 1 463 ? 27.609 3.211 -18.938 1 97.38 463 ALA A O 1
ATOM 3497 N N . ILE A 1 464 ? 27.578 1.064 -18.422 1 97.81 464 ILE A N 1
ATOM 3498 C CA . ILE A 1 464 ? 28.781 1.048 -17.594 1 97.81 464 ILE A CA 1
ATOM 3499 C C . ILE A 1 464 ? 29.906 0.341 -18.344 1 97.81 464 ILE A C 1
ATOM 3501 O O . ILE A 1 464 ? 30.141 -0.854 -18.141 1 97.81 464 ILE A O 1
ATOM 3505 N N . ALA A 1 465 ? 30.656 1.131 -19.094 1 96.88 465 ALA A N 1
ATOM 3506 C CA . ALA A 1 465 ? 31.547 0.474 -20.047 1 96.88 465 ALA A CA 1
ATOM 3507 C C . ALA A 1 465 ? 32.906 1.157 -20.062 1 96.88 465 ALA A C 1
ATOM 3509 O O . ALA A 1 465 ? 33.875 0.586 -20.562 1 96.88 465 ALA A O 1
ATOM 3510 N N . THR A 1 466 ? 33 2.328 -19.562 1 97.69 466 THR A N 1
ATOM 3511 C CA . THR A 1 466 ? 34.219 3.105 -19.688 1 97.69 466 THR A CA 1
ATOM 3512 C C . THR A 1 466 ? 34.906 3.248 -18.328 1 97.69 466 THR A C 1
ATOM 3514 O O . THR A 1 466 ? 34.406 3.943 -17.438 1 97.69 466 THR A O 1
ATOM 3517 N N . PRO A 1 467 ? 36.031 2.701 -18.094 1 97.31 467 PRO A N 1
ATOM 3518 C CA . PRO A 1 467 ? 36.75 2.869 -16.812 1 97.31 467 PRO A CA 1
ATOM 3519 C C . PRO A 1 467 ? 37.281 4.293 -16.625 1 97.31 467 PRO A C 1
ATOM 3521 O O . PRO A 1 467 ? 37.406 5.047 -17.594 1 97.31 467 PRO A O 1
ATOM 3524 N N . PRO A 1 468 ? 37.781 4.645 -15.5 1 97.56 468 PRO A N 1
ATOM 3525 C CA . PRO A 1 468 ? 37.625 3.838 -14.289 1 97.56 468 PRO A CA 1
ATOM 3526 C C . PRO A 1 468 ? 36.156 3.639 -13.883 1 97.56 468 PRO A C 1
ATOM 3528 O O . PRO A 1 468 ? 35.344 4.52 -14.102 1 97.56 468 PRO A O 1
ATOM 3531 N N . PHE A 1 469 ? 35.938 2.434 -13.344 1 98 469 PHE A N 1
ATOM 3532 C CA . PHE A 1 469 ? 34.656 2.109 -12.719 1 98 469 PHE A CA 1
ATOM 3533 C C . PHE A 1 469 ? 34.688 2.449 -11.234 1 98 469 PHE A C 1
ATOM 3535 O O . PHE A 1 469 ? 35.688 2.291 -10.57 1 98 469 PHE A O 1
ATOM 3542 N N . LYS A 1 470 ? 33.594 2.959 -10.734 1 96.44 470 LYS A N 1
ATOM 3543 C CA . LYS A 1 470 ? 33.469 3.324 -9.32 1 96.44 470 LYS A CA 1
ATOM 3544 C C . LYS A 1 470 ? 32.156 2.787 -8.727 1 96.44 470 LYS A C 1
ATOM 3546 O O . LYS A 1 470 ? 31.234 2.445 -9.453 1 96.44 470 LYS A O 1
ATOM 3551 N N . ALA A 1 471 ? 32.219 2.686 -7.383 1 95.19 471 ALA A N 1
ATOM 3552 C CA . ALA A 1 471 ? 31.016 2.217 -6.68 1 95.19 471 ALA A CA 1
ATOM 3553 C C . ALA A 1 471 ? 30.703 3.105 -5.477 1 95.19 471 ALA A C 1
ATOM 3555 O O . ALA A 1 471 ? 31.625 3.617 -4.824 1 95.19 471 ALA A O 1
ATOM 3556 N N . ILE A 1 472 ? 29.469 3.354 -5.289 1 90.56 472 ILE A N 1
ATOM 3557 C CA . ILE A 1 472 ? 28.938 3.965 -4.07 1 90.56 472 ILE A CA 1
ATOM 3558 C C . ILE A 1 472 ? 28.172 2.924 -3.264 1 90.56 472 ILE A C 1
ATOM 3560 O O . ILE A 1 472 ? 27.203 2.346 -3.758 1 90.56 472 ILE A O 1
ATOM 3564 N N . THR A 1 473 ? 28.609 2.676 -2.008 1 89.44 473 THR A N 1
ATOM 3565 C CA . THR A 1 473 ? 27.984 1.653 -1.182 1 89.44 473 THR A CA 1
ATOM 3566 C C . THR A 1 473 ? 26.938 2.273 -0.258 1 89.44 473 THR A C 1
ATOM 3568 O O . THR A 1 473 ? 27.219 3.266 0.42 1 89.44 473 THR A O 1
ATOM 3571 N N . TYR A 1 474 ? 25.781 1.751 -0.353 1 87.31 474 TYR A N 1
ATOM 3572 C CA . TYR A 1 474 ? 24.719 2.059 0.602 1 87.31 474 TYR A CA 1
ATOM 3573 C C . TYR A 1 474 ? 24.469 0.882 1.536 1 87.31 474 TYR A C 1
ATOM 3575 O O . TYR A 1 474 ? 23.984 -0.171 1.105 1 87.31 474 TYR A O 1
ATOM 3583 N N . ASP A 1 475 ? 24.859 1.039 2.76 1 84.62 475 ASP A N 1
ATOM 3584 C CA . ASP A 1 475 ? 24.75 0.023 3.803 1 84.62 475 ASP A CA 1
ATOM 3585 C C . ASP A 1 475 ? 23.859 0.499 4.949 1 84.62 475 ASP A C 1
ATOM 3587 O O . ASP A 1 475 ? 24.281 1.319 5.77 1 84.62 475 ASP A O 1
ATOM 3591 N N . THR A 1 476 ? 22.656 -0.062 4.988 1 79.88 476 THR A N 1
ATOM 3592 C CA . THR A 1 476 ? 21.672 0.433 5.945 1 79.88 476 THR A CA 1
ATOM 3593 C C . THR A 1 476 ? 22.062 0.056 7.371 1 79.88 476 THR A C 1
ATOM 3595 O O . THR A 1 476 ? 21.547 0.619 8.336 1 79.88 476 THR A O 1
ATOM 3598 N N . LEU A 1 477 ? 22.969 -0.907 7.512 1 76.62 477 LEU A N 1
ATOM 3599 C CA . LEU A 1 477 ? 23.344 -1.367 8.836 1 76.62 477 LEU A CA 1
ATOM 3600 C C . LEU A 1 477 ? 24.484 -0.52 9.398 1 76.62 477 LEU A C 1
ATOM 3602 O O . LEU A 1 477 ? 24.828 -0.621 10.578 1 76.62 477 LEU A O 1
ATOM 3606 N N . LYS A 1 478 ? 25.094 0.245 8.492 1 68.81 478 LYS A N 1
ATOM 3607 C CA . LYS A 1 478 ? 26.203 1.083 8.961 1 68.81 478 LYS A CA 1
ATOM 3608 C C . LYS A 1 478 ? 25.688 2.383 9.57 1 68.81 478 LYS A C 1
ATOM 3610 O O . LYS A 1 478 ? 26.469 3.234 9.992 1 68.81 478 LYS A O 1
ATOM 3615 N N . HIS A 1 479 ? 24.719 2.289 10.516 1 58.06 479 HIS A N 1
ATOM 3616 C CA . HIS A 1 479 ? 24.062 3.428 11.141 1 58.06 479 HIS A CA 1
ATOM 3617 C C . HIS A 1 479 ? 25.047 4.25 11.969 1 58.06 479 HIS A C 1
ATOM 3619 O O . HIS A 1 479 ? 25.078 4.145 13.195 1 58.06 479 HIS A O 1
ATOM 3625 N N . THR A 1 480 ? 26.078 4.82 11.414 1 51.94 480 THR A N 1
ATOM 3626 C CA . THR A 1 480 ? 27.094 5.363 12.305 1 51.94 480 THR A CA 1
ATOM 3627 C C . THR A 1 480 ? 26.719 6.77 12.758 1 51.94 480 THR A C 1
ATOM 3629 O O . THR A 1 480 ? 27.047 7.176 13.875 1 51.94 480 THR A O 1
ATOM 3632 N N . SER A 1 481 ? 26.234 7.566 11.961 1 54.84 481 SER A N 1
ATOM 3633 C CA . SER A 1 481 ? 25.969 8.945 12.367 1 54.84 481 SER A CA 1
ATOM 3634 C C . SER A 1 481 ? 24.906 9.586 11.477 1 54.84 481 SER A C 1
ATOM 3636 O O . SER A 1 481 ? 24.641 9.102 10.375 1 54.84 481 SER A O 1
ATOM 3638 N N . VAL A 1 482 ? 24.078 10.344 12.086 1 55.41 482 VAL A N 1
ATOM 3639 C CA . VAL A 1 482 ? 23.141 11.172 11.328 1 55.41 482 VAL A CA 1
ATOM 3640 C C . VAL A 1 482 ? 23.812 11.688 10.062 1 55.41 482 VAL A C 1
ATOM 3642 O O . VAL A 1 482 ? 23.141 12.023 9.086 1 55.41 482 VAL A O 1
ATOM 3645 N N . ASP A 1 483 ? 25.156 11.5 10.117 1 56.44 483 ASP A N 1
ATOM 3646 C CA . ASP A 1 483 ? 25.906 12.008 8.977 1 56.44 483 ASP A CA 1
ATOM 3647 C C . ASP A 1 483 ? 26.125 10.906 7.938 1 56.44 483 ASP A C 1
ATOM 3649 O O . ASP A 1 483 ? 26.531 11.195 6.809 1 56.44 483 ASP A O 1
ATOM 3653 N N . ASP A 1 484 ? 25.812 9.75 8.406 1 59.91 484 ASP A N 1
ATOM 3654 C CA . ASP A 1 484 ? 25.953 8.648 7.461 1 59.91 484 ASP A CA 1
ATOM 3655 C C . ASP A 1 484 ? 24.719 8.531 6.57 1 59.91 484 ASP A C 1
ATOM 3657 O O . ASP A 1 484 ? 23.625 8.18 7.043 1 59.91 484 ASP A O 1
ATOM 3661 N N . VAL A 1 485 ? 24.812 8.961 5.355 1 60.41 485 VAL A N 1
ATOM 3662 C CA . VAL A 1 485 ? 23.703 9.078 4.418 1 60.41 485 VAL A CA 1
ATOM 3663 C C . VAL A 1 485 ? 23.438 7.73 3.756 1 60.41 485 VAL A C 1
ATOM 3665 O O . VAL A 1 485 ? 22.578 7.621 2.881 1 60.41 485 VAL A O 1
ATOM 3668 N N . SER A 1 486 ? 24.125 6.699 4.289 1 67.31 486 SER A N 1
ATOM 3669 C CA . SER A 1 486 ? 23.953 5.41 3.629 1 67.31 486 SER A CA 1
ATOM 3670 C C . SER A 1 486 ? 22.844 4.598 4.285 1 67.31 486 SER A C 1
ATOM 3672 O O . SER A 1 486 ? 22.516 3.504 3.822 1 67.31 486 SER A O 1
ATOM 3674 N N . CYS A 1 487 ? 22.219 5.277 5.262 1 72.06 487 CYS A N 1
ATOM 3675 C CA . CYS A 1 487 ? 21.188 4.504 5.945 1 72.06 487 CYS A CA 1
ATOM 3676 C C . CYS A 1 487 ? 19.797 5.07 5.672 1 72.06 487 CYS A C 1
ATOM 3678 O O . CYS A 1 487 ? 19.672 6.211 5.223 1 72.06 487 CYS A O 1
ATOM 3680 N N . MET A 1 488 ? 18.844 4.242 5.918 1 79.5 488 MET A N 1
ATOM 3681 C CA . MET A 1 488 ? 17.453 4.676 5.867 1 79.5 488 MET A CA 1
ATOM 3682 C C . MET A 1 488 ? 17.109 5.574 7.051 1 79.5 488 MET A C 1
ATOM 3684 O O . MET A 1 488 ? 17.484 5.273 8.188 1 79.5 488 MET A O 1
ATOM 3688 N N . ARG A 1 489 ? 16.531 6.723 6.727 1 83.5 489 ARG A N 1
ATOM 3689 C CA . ARG A 1 489 ? 16.156 7.676 7.762 1 83.5 489 ARG A CA 1
ATOM 3690 C C . ARG A 1 489 ? 14.641 7.684 7.965 1 83.5 489 ARG A C 1
ATOM 3692 O O . ARG A 1 489 ? 13.883 7.977 7.035 1 83.5 489 ARG A O 1
ATOM 3699 N N . LEU A 1 490 ? 14.281 7.254 9.141 1 87.75 490 LEU A N 1
ATOM 3700 C CA . LEU A 1 490 ? 12.875 7.406 9.516 1 87.75 490 LEU A CA 1
ATOM 3701 C C . LEU A 1 490 ? 12.594 8.828 9.977 1 87.75 490 LEU A C 1
ATOM 3703 O O . LEU A 1 490 ? 13.117 9.266 11.008 1 87.75 490 LEU A O 1
ATOM 3707 N N . LEU A 1 491 ? 11.789 9.492 9.242 1 88.5 491 LEU A N 1
ATOM 3708 C CA . LEU A 1 491 ? 11.523 10.891 9.562 1 88.5 491 LEU A CA 1
ATOM 3709 C C . LEU A 1 491 ? 10.328 11.023 10.492 1 88.5 491 LEU A C 1
ATOM 3711 O O . LEU A 1 491 ? 10.336 11.836 11.422 1 88.5 491 LEU A O 1
ATOM 3715 N N . VAL A 1 492 ? 9.305 10.258 10.227 1 91.94 492 VAL A N 1
ATOM 3716 C CA . VAL A 1 492 ? 8.094 10.367 11.031 1 91.94 492 VAL A CA 1
ATOM 3717 C C . VAL A 1 492 ? 7.184 9.172 10.773 1 91.94 492 VAL A C 1
ATOM 3719 O O . VAL A 1 492 ? 7.258 8.555 9.703 1 91.94 492 VAL A O 1
ATOM 3722 N N . THR A 1 493 ? 6.414 8.781 11.758 1 92.44 493 THR A N 1
ATOM 3723 C CA . THR A 1 493 ? 5.285 7.875 11.57 1 92.44 493 THR A CA 1
ATOM 3724 C C . THR A 1 493 ? 3.99 8.656 11.367 1 92.44 493 THR A C 1
ATOM 3726 O O . THR A 1 493 ? 3.818 9.742 11.938 1 92.44 493 THR A O 1
ATOM 3729 N N . MET A 1 494 ? 3.221 8.07 10.531 1 92.75 494 MET A N 1
ATOM 3730 C CA . MET A 1 494 ? 1.965 8.75 10.242 1 92.75 494 MET A CA 1
ATOM 3731 C C . MET A 1 494 ? 0.771 7.855 10.555 1 92.75 494 MET A C 1
ATOM 3733 O O . MET A 1 494 ? 0.895 6.629 10.555 1 92.75 494 MET A O 1
ATOM 3737 N N . GLY A 1 495 ? -0.349 8.328 10.695 1 89.94 495 GLY A N 1
ATOM 3738 C CA . GLY A 1 495 ? -1.544 7.691 11.227 1 89.94 495 GLY A CA 1
ATOM 3739 C C . GLY A 1 495 ? -1.907 8.172 12.625 1 89.94 495 GLY A C 1
ATOM 3740 O O . GLY A 1 495 ? -1.025 8.469 13.43 1 89.94 495 GLY A O 1
ATOM 3741 N N . GLY A 1 496 ? -3.086 8.266 12.836 1 95.69 496 GLY A N 1
ATOM 3742 C CA . GLY A 1 496 ? -3.508 8.844 14.102 1 95.69 496 GLY A CA 1
ATOM 3743 C C . GLY A 1 496 ? -5.008 8.766 14.32 1 95.69 496 GLY A C 1
ATOM 3744 O O . GLY A 1 496 ? -5.648 7.789 13.93 1 95.69 496 GLY A O 1
ATOM 3745 N N . LEU A 1 497 ? -5.449 9.711 15.078 1 97.25 497 LEU A N 1
ATOM 3746 C CA . LEU A 1 497 ? -6.871 9.781 15.406 1 97.25 497 LEU A CA 1
ATOM 3747 C C . LEU A 1 497 ? -7.691 10.164 14.188 1 97.25 497 LEU A C 1
ATOM 3749 O O . LEU A 1 497 ? -7.457 11.211 13.578 1 97.25 497 LEU A O 1
ATOM 3753 N N . VAL A 1 498 ? -8.625 9.312 13.836 1 94.94 498 VAL A N 1
ATOM 3754 C CA . VAL A 1 498 ? -9.492 9.578 12.695 1 94.94 498 VAL A CA 1
ATOM 3755 C C . VAL A 1 498 ? -10.289 10.859 12.938 1 94.94 498 VAL A C 1
ATOM 3757 O O . VAL A 1 498 ? -10.812 11.07 14.031 1 94.94 498 VAL A O 1
ATOM 3760 N N . THR A 1 499 ? -10.32 11.727 11.938 1 96 499 THR A N 1
ATOM 3761 C CA . THR A 1 499 ? -11.047 12.992 12.047 1 96 499 THR A CA 1
ATOM 3762 C C . THR A 1 499 ? -11.992 13.18 10.867 1 96 499 THR A C 1
ATOM 3764 O O . THR A 1 499 ? -11.844 12.531 9.836 1 96 499 THR A O 1
ATOM 3767 N N . ASN A 1 500 ? -12.977 14.016 11.086 1 91.88 500 ASN A N 1
ATOM 3768 C CA . ASN A 1 500 ? -13.68 14.555 9.93 1 91.88 500 ASN A CA 1
ATOM 3769 C C . ASN A 1 500 ? -12.875 15.664 9.25 1 91.88 500 ASN A C 1
ATOM 3771 O O . ASN A 1 500 ? -11.734 15.922 9.625 1 91.88 500 ASN A O 1
ATOM 3775 N N . ASP A 1 501 ? -13.406 16.328 8.227 1 91.88 501 ASP A N 1
ATOM 3776 C CA . ASP A 1 501 ? -12.648 17.281 7.422 1 91.88 501 ASP A CA 1
ATOM 3777 C C . ASP A 1 501 ? -12.523 18.625 8.133 1 91.88 501 ASP A C 1
ATOM 3779 O O . ASP A 1 501 ? -11.867 19.531 7.633 1 91.88 501 ASP A O 1
ATOM 3783 N N . ASN A 1 502 ? -13.047 18.781 9.406 1 96 502 ASN A N 1
ATOM 3784 C CA . ASN A 1 502 ? -12.781 19.922 10.273 1 96 502 ASN A CA 1
ATOM 3785 C C . ASN A 1 502 ? -11.727 19.594 11.328 1 96 502 ASN A C 1
ATOM 3787 O O . ASN A 1 502 ? -11.453 20.391 12.219 1 96 502 ASN A O 1
ATOM 3791 N N . ALA A 1 503 ? -11.234 18.375 11.297 1 98 503 ALA A N 1
ATOM 3792 C CA . ALA A 1 503 ? -10.188 17.859 12.172 1 98 503 ALA A CA 1
ATOM 3793 C C . ALA A 1 503 ? -10.75 17.484 13.539 1 98 503 ALA A C 1
ATOM 3795 O O . ALA A 1 503 ? -10 17.359 14.516 1 98 503 ALA A O 1
ATOM 3796 N N . GLN A 1 504 ? -12.094 17.406 13.656 1 98.06 504 GLN A N 1
ATOM 3797 C CA . GLN A 1 504 ? -12.672 16.875 14.883 1 98.06 504 GLN A CA 1
ATOM 3798 C C . GLN A 1 504 ? -12.461 15.359 14.984 1 98.06 504 GLN A C 1
ATOM 3800 O O . GLN A 1 504 ? -12.688 14.633 14.016 1 98.06 504 GLN A O 1
ATOM 3805 N N . VAL A 1 505 ? -12.008 14.938 16.094 1 98.12 505 VAL A N 1
ATOM 3806 C CA . VAL A 1 505 ? -11.742 13.516 16.312 1 98.12 505 VAL A CA 1
ATOM 3807 C C . VAL A 1 505 ? -13.062 12.742 16.328 1 98.12 505 VAL A C 1
ATOM 3809 O O . VAL A 1 505 ? -14.047 13.195 16.922 1 98.12 505 VAL A O 1
ATOM 3812 N N . LEU A 1 506 ? -13.047 11.602 15.664 1 94.12 506 LEU A N 1
ATOM 3813 C CA . LEU A 1 506 ? -14.242 10.766 15.578 1 94.12 506 LEU A CA 1
ATOM 3814 C C . LEU A 1 506 ? -14.125 9.562 16.516 1 94.12 506 LEU A C 1
ATOM 3816 O O . LEU A 1 506 ? -13.023 9.062 16.766 1 94.12 506 LEU A O 1
ATOM 3820 N N . ASP A 1 507 ? -15.242 9.148 17.047 1 93 507 ASP A N 1
ATOM 3821 C CA . ASP A 1 507 ? -15.289 7.934 17.844 1 93 507 ASP A CA 1
ATOM 3822 C C . ASP A 1 507 ? -15.445 6.691 16.969 1 93 507 ASP A C 1
ATOM 3824 O O . ASP A 1 507 ? -15.281 6.762 15.758 1 93 507 ASP A O 1
ATOM 3828 N N . ASP A 1 508 ? -15.688 5.527 17.5 1 83.19 508 ASP A N 1
ATOM 3829 C CA . ASP A 1 508 ? -15.734 4.258 16.781 1 83.19 508 ASP A CA 1
ATOM 3830 C C . ASP A 1 508 ? -16.938 4.203 15.836 1 83.19 508 ASP A C 1
ATOM 3832 O O . ASP A 1 508 ? -16.953 3.408 14.898 1 83.19 508 ASP A O 1
ATOM 3836 N N . ASP A 1 509 ? -17.922 5.113 16.125 1 78.31 509 ASP A N 1
ATOM 3837 C CA . ASP A 1 509 ? -19.094 5.18 15.273 1 78.31 509 ASP A CA 1
ATOM 3838 C C . ASP A 1 509 ? -18.969 6.312 14.25 1 78.31 509 ASP A C 1
ATOM 3840 O O . ASP A 1 509 ? -19.938 6.672 13.594 1 78.31 509 ASP A O 1
ATOM 3844 N N . LEU A 1 510 ? -17.781 6.977 14.289 1 82.88 510 LEU A N 1
ATOM 3845 C CA . LEU A 1 510 ? -17.422 8.047 13.367 1 82.88 510 LEU A CA 1
ATOM 3846 C C . LEU A 1 510 ? -18.266 9.289 13.617 1 82.88 510 LEU A C 1
ATOM 3848 O O . LEU A 1 510 ? -18.734 9.93 12.672 1 82.88 510 LEU A O 1
ATOM 3852 N N . ARG A 1 511 ? -18.625 9.43 14.82 1 88.56 511 ARG A N 1
ATOM 3853 C CA . ARG A 1 511 ? -19.219 10.68 15.273 1 88.56 511 ARG A CA 1
ATOM 3854 C C . ARG A 1 511 ? -18.188 11.578 15.945 1 88.56 511 ARG A C 1
ATOM 3856 O O . ARG A 1 511 ? -17.328 11.086 16.672 1 88.56 511 ARG A O 1
ATOM 3863 N N . PRO A 1 512 ? -18.312 12.82 15.711 1 94.19 512 PRO A N 1
ATOM 3864 C CA . PRO A 1 512 ? -17.328 13.711 16.328 1 94.19 512 PRO A CA 1
ATOM 3865 C C . PRO A 1 512 ? -17.406 13.711 17.859 1 94.19 512 PRO A C 1
ATOM 3867 O O . PRO A 1 512 ? -18.5 13.664 18.422 1 94.19 512 PRO A O 1
ATOM 3870 N N . ILE A 1 513 ? -16.312 13.641 18.5 1 97.31 513 ILE A N 1
ATOM 3871 C CA . ILE A 1 513 ? -16.203 13.867 19.938 1 97.31 513 ILE A CA 1
ATOM 3872 C C . ILE A 1 513 ? -16.172 15.367 20.219 1 97.31 513 ILE A C 1
ATOM 3874 O O . ILE A 1 513 ? -15.242 16.062 19.781 1 97.31 513 ILE A O 1
ATOM 3878 N N . ALA A 1 514 ? -17.156 15.828 20.906 1 97.88 514 ALA A N 1
ATOM 3879 C CA . ALA A 1 514 ? -17.281 17.266 21.156 1 97.88 514 ALA A CA 1
ATOM 3880 C C . ALA A 1 514 ? -16.031 17.797 21.875 1 97.88 514 ALA A C 1
ATOM 3882 O O . ALA A 1 514 ? -15.57 17.188 22.844 1 97.88 514 ALA A O 1
ATOM 3883 N N . GLY A 1 515 ? -15.453 18.844 21.344 1 98.69 515 GLY A N 1
ATOM 3884 C CA . GLY A 1 515 ? -14.367 19.547 22 1 98.69 515 GLY A CA 1
ATOM 3885 C C . GLY A 1 515 ? -13 18.953 21.703 1 98.69 515 GLY A C 1
ATOM 3886 O O . GLY A 1 515 ? -11.992 19.406 22.25 1 98.69 515 GLY A O 1
ATOM 3887 N N . LEU A 1 516 ? -12.922 17.953 20.844 1 98.88 516 LEU A N 1
ATOM 3888 C CA . LEU A 1 516 ? -11.633 17.312 20.609 1 98.88 516 LEU A CA 1
ATOM 3889 C C . LEU A 1 516 ? -11.25 17.406 19.141 1 98.88 516 LEU A C 1
ATOM 3891 O O . LEU A 1 516 ? -12.023 17.016 18.266 1 98.88 516 LEU A O 1
ATOM 3895 N N . TYR A 1 517 ? -10.062 17.938 18.922 1 98.88 517 TYR A N 1
ATOM 3896 C CA . TYR A 1 517 ? -9.484 18.062 17.594 1 98.88 517 TYR A CA 1
ATOM 3897 C C . TYR A 1 517 ? -8.117 17.391 17.531 1 98.88 517 TYR A C 1
ATOM 3899 O O . TYR A 1 517 ? -7.438 17.25 18.547 1 98.88 517 TYR A O 1
ATOM 3907 N N . ALA A 1 518 ? -7.723 16.938 16.359 1 98.88 518 ALA A N 1
ATOM 3908 C CA . ALA A 1 518 ? -6.371 16.422 16.125 1 98.88 518 ALA A CA 1
ATOM 3909 C C . ALA A 1 518 ? -5.82 16.938 14.797 1 98.88 518 ALA A C 1
ATOM 3911 O O . ALA A 1 518 ? -6.531 16.938 13.789 1 98.88 518 ALA A O 1
ATOM 3912 N N . VAL A 1 519 ? -4.566 17.375 14.812 1 98.62 519 VAL A N 1
ATOM 3913 C CA . VAL A 1 519 ? -3.922 17.906 13.609 1 98.62 519 VAL A CA 1
ATOM 3914 C C . VAL A 1 519 ? -2.475 17.422 13.547 1 98.62 519 VAL A C 1
ATOM 3916 O O . VAL A 1 519 ? -1.947 16.891 14.531 1 98.62 519 VAL A O 1
ATOM 3919 N N . GLY A 1 520 ? -1.84 17.562 12.383 1 97.44 520 GLY A N 1
ATOM 3920 C CA . GLY A 1 520 ? -0.479 17.078 12.195 1 97.44 520 GLY A CA 1
ATOM 3921 C C . GLY A 1 520 ? -0.368 15.57 12.234 1 97.44 520 GLY A C 1
ATOM 3922 O O . GLY A 1 520 ? -1.268 14.867 11.773 1 97.44 520 GLY A O 1
ATOM 3923 N N . ASN A 1 521 ? 0.734 15.133 12.734 1 96.31 521 ASN A N 1
ATOM 3924 C CA . ASN A 1 521 ? 0.983 13.695 12.719 1 96.31 521 ASN A CA 1
ATOM 3925 C C . ASN A 1 521 ? 0.148 12.969 13.766 1 96.31 521 ASN A C 1
ATOM 3927 O O . ASN A 1 521 ? 0.126 11.734 13.805 1 96.31 521 ASN A O 1
ATOM 3931 N N . THR A 1 522 ? -0.604 13.727 14.539 1 98.06 522 THR A N 1
ATOM 3932 C CA . THR A 1 522 ? -1.558 13.141 15.477 1 98.06 522 THR A CA 1
ATOM 3933 C C . THR A 1 522 ? -2.883 12.844 14.781 1 98.06 522 THR A C 1
ATOM 3935 O O . THR A 1 522 ? -3.686 12.055 15.281 1 98.06 522 THR A O 1
ATOM 3938 N N . GLN A 1 523 ? -3.068 13.461 13.688 1 97.88 523 GLN A N 1
ATOM 3939 C CA . GLN A 1 523 ? -4.305 13.352 12.914 1 97.88 523 GLN A CA 1
ATOM 3940 C C . GLN A 1 523 ? -4.285 12.117 12.016 1 97.88 523 GLN A C 1
ATOM 3942 O O . GLN A 1 523 ? -3.27 11.82 11.375 1 97.88 523 GLN A O 1
ATOM 3947 N N . GLY A 1 524 ? -5.395 11.398 12.039 1 95 524 GLY A N 1
ATOM 3948 C CA . GLY A 1 524 ? -5.598 10.281 11.133 1 95 524 GLY A CA 1
ATOM 3949 C C . GLY A 1 524 ? -6.305 10.68 9.852 1 95 524 GLY A C 1
ATOM 3950 O O . GLY A 1 524 ? -6.758 11.812 9.711 1 95 524 GLY A O 1
ATOM 3951 N N . GLY A 1 525 ? -6.34 9.734 8.906 1 90.06 525 GLY A N 1
ATOM 3952 C CA . GLY A 1 525 ? -7.051 9.922 7.652 1 90.06 525 GLY A CA 1
ATOM 3953 C C . GLY A 1 525 ? -6.211 10.609 6.59 1 90.06 525 GLY A C 1
ATOM 3954 O O . GLY A 1 525 ? -6.609 10.68 5.426 1 90.06 525 GLY A O 1
ATOM 3955 N N . ARG A 1 526 ? -5.039 11.117 6.938 1 92.31 526 ARG A N 1
ATOM 3956 C CA . ARG A 1 526 ? -4.195 11.859 6 1 92.31 526 ARG A CA 1
ATOM 3957 C C . ARG A 1 526 ? -3.326 10.906 5.18 1 92.31 526 ARG A C 1
ATOM 3959 O O . ARG A 1 526 ? -3.518 10.773 3.971 1 92.31 526 ARG A O 1
ATOM 3966 N N . PHE A 1 527 ? -2.4 10.211 5.844 1 93.06 527 PHE A N 1
ATOM 3967 C CA . PHE A 1 527 ? -1.497 9.273 5.191 1 93.06 527 PHE A CA 1
ATOM 3968 C C . PHE A 1 527 ? -1.51 7.922 5.902 1 93.06 527 PHE A C 1
ATOM 3970 O O . PHE A 1 527 ? -1.175 7.836 7.086 1 93.06 527 PHE A O 1
ATOM 3977 N N . VAL A 1 528 ? -1.9 6.945 5.168 1 89.69 528 VAL A N 1
ATOM 3978 C CA . VAL A 1 528 ? -1.96 5.598 5.723 1 89.69 528 VAL A CA 1
ATOM 3979 C C . VAL A 1 528 ? -1.402 4.598 4.715 1 89.69 528 VAL A C 1
ATOM 3981 O O . VAL A 1 528 ? -1.181 4.938 3.551 1 89.69 528 VAL A O 1
ATOM 3984 N N . ASP A 1 529 ? -1.045 3.438 5.129 1 87.38 529 ASP A N 1
ATOM 3985 C CA . ASP A 1 529 ? -0.488 2.342 4.34 1 87.38 529 ASP A CA 1
ATOM 3986 C C . ASP A 1 529 ? 0.907 2.688 3.824 1 87.38 529 ASP A C 1
ATOM 3988 O O . ASP A 1 529 ? 1.91 2.271 4.406 1 87.38 529 ASP A O 1
ATOM 3992 N N . ASP A 1 530 ? 0.977 3.508 2.893 1 87.19 530 ASP A N 1
ATOM 3993 C CA . ASP A 1 530 ? 2.244 3.996 2.361 1 87.19 530 ASP A CA 1
ATOM 3994 C C . ASP A 1 530 ? 2.229 5.516 2.211 1 87.19 530 ASP A C 1
ATOM 3996 O O . ASP A 1 530 ? 1.196 6.102 1.873 1 87.19 530 ASP A O 1
ATOM 4000 N N . TYR A 1 531 ? 3.344 6.094 2.543 1 89.62 531 TYR A N 1
ATOM 4001 C CA . TYR A 1 531 ? 3.453 7.531 2.34 1 89.62 531 TYR A CA 1
ATOM 4002 C C . TYR A 1 531 ? 3.697 7.859 0.872 1 89.62 531 TYR A C 1
ATOM 4004 O O . TYR A 1 531 ? 4.691 7.418 0.288 1 89.62 531 TYR A O 1
ATOM 4012 N N . PRO A 1 532 ? 2.797 8.672 0.306 1 86.5 532 PRO A N 1
ATOM 4013 C CA . PRO A 1 532 ? 2.939 8.969 -1.121 1 86.5 532 PRO A CA 1
ATOM 4014 C C . PRO A 1 532 ? 4.07 9.945 -1.409 1 86.5 532 PRO A C 1
ATOM 4016 O O . PRO A 1 532 ? 4.262 10.914 -0.667 1 86.5 532 PRO A O 1
ATOM 4019 N N . PHE A 1 533 ? 4.824 9.711 -2.443 1 83.12 533 PHE A N 1
ATOM 4020 C CA . PHE A 1 533 ? 5.949 10.562 -2.809 1 83.12 533 PHE A CA 1
ATOM 4021 C C . PHE A 1 533 ? 5.602 11.438 -4.008 1 83.12 533 PHE A C 1
ATOM 4023 O O . PHE A 1 533 ? 6.461 12.156 -4.531 1 83.12 533 PHE A O 1
ATOM 4030 N N . SER A 1 534 ? 4.383 11.531 -4.367 1 87 534 SER A N 1
ATOM 4031 C CA . SER A 1 534 ? 3.969 12.219 -5.586 1 87 534 SER A CA 1
ATOM 4032 C C . SER A 1 534 ? 3.891 13.727 -5.367 1 87 534 SER A C 1
ATOM 4034 O O . SER A 1 534 ? 3.828 14.492 -6.332 1 87 534 SER A O 1
ATOM 4036 N N . LEU A 1 535 ? 3.893 14.125 -4.16 1 90.94 535 LEU A N 1
ATOM 4037 C CA . LEU A 1 535 ? 3.809 15.547 -3.826 1 90.94 535 LEU A CA 1
ATOM 4038 C C . LEU A 1 535 ? 4.758 15.891 -2.686 1 90.94 535 LEU A C 1
ATOM 4040 O O . LEU A 1 535 ? 4.473 15.594 -1.522 1 90.94 535 LEU A O 1
ATOM 4044 N N . SER A 1 536 ? 5.824 16.562 -3.07 1 90.31 536 SER A N 1
ATOM 4045 C CA . SER A 1 536 ? 6.793 16.953 -2.051 1 90.31 536 SER A CA 1
ATOM 4046 C C . SER A 1 536 ? 6.16 17.875 -1.016 1 90.31 536 SER A C 1
ATOM 4048 O O . SER A 1 536 ? 5.352 18.75 -1.36 1 90.31 536 SER A O 1
ATOM 4050 N N . GLY A 1 537 ? 6.539 17.672 0.262 1 93.19 537 GLY A N 1
ATOM 4051 C CA . GLY A 1 537 ? 6.062 18.547 1.322 1 93.19 537 GLY A CA 1
ATOM 4052 C C . GLY A 1 537 ? 4.633 18.25 1.737 1 93.19 537 GLY A C 1
ATOM 4053 O O . GLY A 1 537 ? 4.023 19.016 2.48 1 93.19 537 GLY A O 1
ATOM 4054 N N . ALA A 1 538 ? 4.129 17.109 1.276 1 94.69 538 ALA A N 1
ATOM 4055 C CA . ALA A 1 538 ? 2.729 16.766 1.518 1 94.69 538 ALA A CA 1
ATOM 4056 C C . ALA A 1 538 ? 2.418 16.734 3.012 1 94.69 538 ALA A C 1
ATOM 4058 O O . ALA A 1 538 ? 1.417 17.312 3.453 1 94.69 538 ALA A O 1
ATOM 4059 N N . SER A 1 539 ? 3.242 16.141 3.822 1 94.44 539 SER A N 1
ATOM 4060 C CA . SER A 1 539 ? 2.977 16.016 5.25 1 94.44 539 SER A CA 1
ATOM 4061 C C . SER A 1 539 ? 2.953 17.375 5.926 1 94.44 539 SER A C 1
ATOM 4063 O O . SER A 1 539 ? 2.045 17.672 6.703 1 94.44 539 SER A O 1
ATOM 4065 N N . HIS A 1 540 ? 3.893 18.219 5.621 1 95.12 540 HIS A N 1
ATOM 4066 C CA . HIS A 1 540 ? 3.949 19.547 6.199 1 95.12 540 HIS A CA 1
ATOM 4067 C C . HIS A 1 540 ? 2.791 20.422 5.711 1 95.12 540 HIS A C 1
ATOM 4069 O O . HIS A 1 540 ? 2.23 21.203 6.48 1 95.12 540 HIS A O 1
ATOM 4075 N N . GLY A 1 541 ? 2.598 20.312 4.418 1 96.88 541 GLY A N 1
ATOM 4076 C CA . GLY A 1 541 ? 1.466 21.047 3.887 1 96.88 541 GLY A CA 1
ATOM 4077 C C . GLY A 1 541 ? 0.153 20.688 4.559 1 96.88 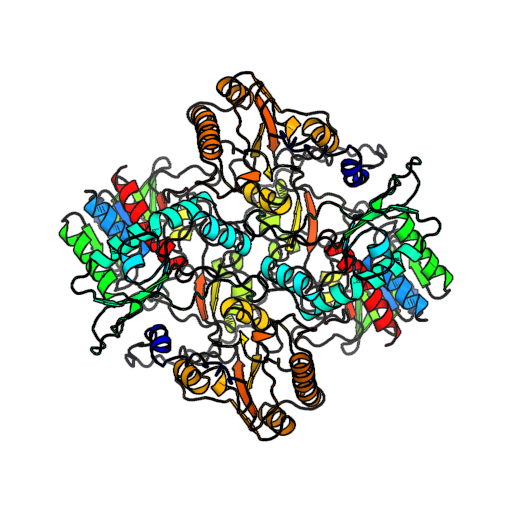541 GLY A C 1
ATOM 4078 O O . GLY A 1 541 ? -0.631 21.578 4.902 1 96.88 541 GLY A O 1
ATOM 4079 N N . ALA A 1 542 ? -0.058 19.406 4.727 1 97.56 542 ALA A N 1
ATOM 4080 C CA . ALA A 1 542 ? -1.28 18.953 5.379 1 97.56 542 ALA A CA 1
ATOM 4081 C C . ALA A 1 542 ? -1.323 19.391 6.84 1 97.56 542 ALA A C 1
ATOM 4083 O O . ALA A 1 542 ? -2.371 19.812 7.34 1 97.56 542 ALA A O 1
ATOM 4084 N N . ALA A 1 543 ? -0.194 19.281 7.543 1 97.5 543 ALA A N 1
ATOM 4085 C CA . ALA A 1 543 ? -0.114 19.688 8.945 1 97.5 543 ALA A CA 1
ATOM 4086 C C . ALA A 1 543 ? -0.445 21.156 9.109 1 97.5 543 ALA A C 1
ATOM 4088 O O . ALA A 1 543 ? -1.28 21.531 9.938 1 97.5 543 ALA A O 1
ATOM 4089 N N . LEU A 1 544 ? 0.184 21.969 8.297 1 98.38 544 LEU A N 1
ATOM 4090 C CA . LEU A 1 544 ? -0.036 23.406 8.352 1 98.38 544 LEU A CA 1
ATOM 4091 C C . LEU A 1 544 ? -1.494 23.75 8.062 1 98.38 544 LEU A C 1
ATOM 4093 O O . LEU A 1 544 ? -2.117 24.516 8.797 1 98.38 544 LEU A O 1
ATOM 4097 N N . THR A 1 545 ? -2.01 23.156 7.016 1 98.75 545 THR A N 1
ATOM 4098 C CA . THR A 1 545 ? -3.352 23.484 6.547 1 98.75 545 THR A CA 1
ATOM 4099 C C . THR A 1 545 ? -4.395 23.109 7.598 1 98.75 545 THR A C 1
ATOM 4101 O O . THR A 1 545 ? -5.293 23.891 7.898 1 98.75 545 THR A O 1
ATOM 4104 N N . TYR A 1 546 ? -4.242 21.969 8.156 1 98.75 546 TYR A N 1
ATOM 4105 C CA . TYR A 1 546 ? -5.246 21.547 9.117 1 98.75 546 TYR A CA 1
ATOM 4106 C C . TYR A 1 546 ? -5.09 22.312 10.438 1 98.75 546 TYR A C 1
ATOM 4108 O O . TYR A 1 546 ? -6.078 22.578 11.125 1 98.75 546 TYR A O 1
ATOM 4116 N N . GLY A 1 547 ? -3.828 22.656 10.844 1 98.88 547 GLY A N 1
ATOM 4117 C CA . GLY A 1 547 ? -3.697 23.562 11.977 1 98.88 547 GLY A CA 1
ATOM 4118 C C . GLY A 1 547 ? -4.453 24.875 11.781 1 98.88 547 GLY A C 1
ATOM 4119 O O . GLY A 1 547 ? -5.191 25.297 12.672 1 98.88 547 GLY A O 1
ATOM 4120 N N . TYR A 1 548 ? -4.289 25.469 10.625 1 98.88 548 TYR A N 1
ATOM 4121 C CA . TYR A 1 548 ? -4.922 26.719 10.227 1 98.88 548 TYR A CA 1
ATOM 4122 C C . TYR A 1 548 ? -6.441 26.594 10.25 1 98.88 548 TYR A C 1
ATOM 4124 O O . TYR A 1 548 ? -7.125 27.422 10.875 1 98.88 548 TYR A O 1
ATOM 4132 N N . LEU A 1 549 ? -6.953 25.516 9.664 1 98.69 549 LEU A N 1
ATOM 4133 C CA . LEU A 1 549 ? -8.391 25.328 9.531 1 98.69 549 LEU A CA 1
ATOM 4134 C C . LEU A 1 549 ? -9.016 24.969 10.883 1 98.69 549 LEU A C 1
ATOM 4136 O O . LEU A 1 549 ? -10.078 25.469 11.234 1 98.69 549 LEU A O 1
ATOM 4140 N N . ALA A 1 550 ? -8.375 24.078 11.617 1 98.75 550 ALA A N 1
ATOM 4141 C CA . ALA A 1 550 ? -8.891 23.641 12.906 1 98.75 550 ALA A CA 1
ATOM 4142 C C . ALA A 1 550 ? -8.922 24.781 13.914 1 98.75 550 ALA A C 1
ATOM 4144 O O . ALA A 1 550 ? -9.859 24.891 14.711 1 98.75 550 ALA A O 1
ATOM 4145 N N . GLY A 1 551 ? -7.855 25.594 13.875 1 98.88 551 GLY A N 1
ATOM 4146 C CA . GLY A 1 551 ? -7.848 26.766 14.742 1 98.88 551 GLY A CA 1
ATOM 4147 C C . GLY A 1 551 ? -9.039 27.672 14.523 1 98.88 551 GLY A C 1
ATOM 4148 O O . GLY A 1 551 ? -9.688 28.109 15.484 1 98.88 551 GLY A O 1
ATOM 4149 N N . LYS A 1 552 ? -9.352 27.953 13.289 1 98.69 552 LYS A N 1
ATOM 4150 C CA . LYS A 1 552 ? -10.5 28.781 12.953 1 98.69 552 LYS A CA 1
ATOM 4151 C C . LYS A 1 552 ? -11.805 28.125 13.375 1 98.69 552 LYS A C 1
ATOM 4153 O O . LYS A 1 552 ? -12.688 28.781 13.938 1 98.69 552 LYS A O 1
ATOM 4158 N N . HIS A 1 553 ? -11.93 26.844 13.125 1 98.62 553 HIS A N 1
ATOM 4159 C CA . HIS A 1 553 ? -13.164 26.109 13.391 1 98.62 553 HIS A CA 1
ATOM 4160 C C . HIS A 1 553 ? -13.445 26.031 14.891 1 98.62 553 HIS A C 1
ATOM 4162 O O . HIS A 1 553 ? -14.578 26.266 15.32 1 98.62 553 HIS A O 1
ATOM 4168 N N . VAL A 1 554 ? -12.414 25.688 15.68 1 98.62 554 VAL A N 1
ATOM 4169 C CA . VAL A 1 554 ? -12.609 25.5 17.109 1 98.62 554 VAL A CA 1
ATOM 4170 C C . VAL A 1 554 ? -12.953 26.844 17.766 1 98.62 554 VAL A C 1
ATOM 4172 O O . VAL A 1 554 ? -13.734 26.906 18.719 1 98.62 554 VAL A O 1
ATOM 4175 N N . ALA A 1 555 ? -12.391 27.891 17.25 1 98.38 555 ALA A N 1
ATOM 4176 C CA . ALA A 1 555 ? -12.656 29.219 17.797 1 98.38 555 ALA A CA 1
ATOM 4177 C C . ALA A 1 555 ? -14.117 29.625 17.594 1 98.38 555 ALA A C 1
ATOM 4179 O O . ALA A 1 555 ? -14.656 30.422 18.344 1 98.38 555 ALA A O 1
ATOM 4180 N N . GLN A 1 556 ? -14.758 29.078 16.625 1 96.44 556 GLN A N 1
ATOM 4181 C CA . GLN A 1 556 ? -16.125 29.438 16.266 1 96.44 556 GLN A CA 1
ATOM 4182 C C . GLN A 1 556 ? -17.141 28.594 17.031 1 96.44 556 GLN A C 1
ATOM 4184 O O . GLN A 1 556 ? -18.344 28.844 16.953 1 96.44 556 GLN A O 1
ATOM 4189 N N . GLN A 1 557 ? -16.625 27.672 17.719 1 94 557 GLN A N 1
ATOM 4190 C CA . GLN A 1 557 ? -17.547 26.844 18.484 1 94 557 GLN A CA 1
ATOM 4191 C C . GLN A 1 557 ? -18.109 27.594 19.688 1 94 557 GLN A C 1
ATOM 4193 O O . GLN A 1 557 ? -19.266 27.375 20.078 1 94 557 GLN A O 1
ATOM 4198 N N . MET B 1 1 ? 22.984 21.641 -46.969 1 23.75 1 MET B N 1
ATOM 4199 C CA . MET B 1 1 ? 23.094 20.422 -46.188 1 23.75 1 MET B CA 1
ATOM 4200 C C . MET B 1 1 ? 23.312 20.75 -44.719 1 23.75 1 MET B C 1
ATOM 4202 O O . MET B 1 1 ? 24.453 20.812 -44.25 1 23.75 1 MET B O 1
ATOM 4206 N N . GLU B 1 2 ? 22.641 21.703 -44.031 1 23.95 2 GLU B N 1
ATOM 4207 C CA . GLU B 1 2 ? 22.844 22.578 -42.875 1 23.95 2 GLU B CA 1
ATOM 4208 C C . GLU B 1 2 ? 22.703 21.812 -41.562 1 23.95 2 GLU B C 1
ATOM 4210 O O . GLU B 1 2 ? 21.703 21.109 -41.344 1 23.95 2 GLU B O 1
ATOM 4215 N N . GLU B 1 3 ? 23.828 21.469 -40.875 1 23.44 3 GLU B N 1
ATOM 4216 C CA . GLU B 1 3 ? 24.172 20.703 -39.688 1 23.44 3 GLU B CA 1
ATOM 4217 C C . GLU B 1 3 ? 23.453 21.266 -38.438 1 23.44 3 GLU B C 1
ATOM 4219 O O . GLU B 1 3 ? 23.719 22.391 -38.031 1 23.44 3 GLU B O 1
ATOM 4224 N N . GLU B 1 4 ? 22.156 21.109 -38.312 1 24.2 4 GLU B N 1
ATOM 4225 C CA . GLU B 1 4 ? 21.344 21.625 -37.219 1 24.2 4 GLU B CA 1
ATOM 4226 C C . GLU B 1 4 ? 21.859 21.109 -35.875 1 24.2 4 GLU B C 1
ATOM 4228 O O . GLU B 1 4 ? 21.875 19.906 -35.625 1 24.2 4 GLU B O 1
ATOM 4233 N N . THR B 1 5 ? 22.828 21.844 -35.219 1 23.39 5 THR B N 1
ATOM 4234 C CA . THR B 1 5 ? 23.562 21.672 -33.969 1 23.39 5 THR B CA 1
ATOM 4235 C C . THR B 1 5 ? 22.609 21.453 -32.812 1 23.39 5 THR B C 1
ATOM 4237 O O . THR B 1 5 ? 21.719 22.266 -32.562 1 23.39 5 THR B O 1
ATOM 4240 N N . MET B 1 6 ? 22.391 20.188 -32.344 1 23.5 6 MET B N 1
ATOM 4241 C CA . MET B 1 6 ? 21.641 19.656 -31.203 1 23.5 6 MET B CA 1
ATOM 4242 C C . MET B 1 6 ? 22.078 20.328 -29.906 1 23.5 6 MET B C 1
ATOM 4244 O O . MET B 1 6 ? 23.219 20.156 -29.469 1 23.5 6 MET B O 1
ATOM 4248 N N . THR B 1 7 ? 21.719 21.594 -29.672 1 22.62 7 THR B N 1
ATOM 4249 C CA . THR B 1 7 ? 22.078 22.344 -28.469 1 22.62 7 THR B CA 1
ATOM 4250 C C . THR B 1 7 ? 21.766 21.531 -27.219 1 22.62 7 THR B C 1
ATOM 4252 O O . THR B 1 7 ? 20.609 21.172 -26.969 1 22.62 7 THR B O 1
ATOM 4255 N N . ALA B 1 8 ? 22.703 20.75 -26.625 1 26.02 8 ALA B N 1
ATOM 4256 C CA . ALA B 1 8 ? 22.828 20.125 -25.297 1 26.02 8 ALA B CA 1
ATOM 4257 C C . ALA B 1 8 ? 22.406 21.109 -24.203 1 26.02 8 ALA B C 1
ATOM 4259 O O . ALA B 1 8 ? 22.969 22.188 -24.078 1 26.02 8 ALA B O 1
ATOM 4260 N N . ASN B 1 9 ? 21.141 21.172 -23.891 1 23.77 9 ASN B N 1
ATOM 4261 C CA . ASN B 1 9 ? 20.656 21.953 -22.766 1 23.77 9 ASN B CA 1
ATOM 4262 C C . ASN B 1 9 ? 21.531 21.766 -21.531 1 23.77 9 ASN B C 1
ATOM 4264 O O . ASN B 1 9 ? 21.625 20.656 -20.984 1 23.77 9 ASN B O 1
ATOM 4268 N N . LYS B 1 10 ? 22.672 22.531 -21.375 1 26.25 10 LYS B N 1
ATOM 4269 C CA . LYS B 1 10 ? 23.578 22.719 -20.25 1 26.25 10 LYS B CA 1
ATOM 4270 C C . LYS B 1 10 ? 22.797 22.844 -18.938 1 26.25 10 LYS B C 1
ATOM 4272 O O . LYS B 1 10 ? 21.969 23.734 -18.781 1 26.25 10 LYS B O 1
ATOM 4277 N N . MET B 1 11 ? 22.656 21.797 -18.203 1 25.73 11 MET B N 1
ATOM 4278 C CA . MET B 1 11 ? 22.188 21.75 -16.812 1 25.73 11 MET B CA 1
ATOM 4279 C C . MET B 1 11 ? 22.906 22.781 -15.961 1 25.73 11 MET B C 1
ATOM 4281 O O . MET B 1 11 ? 24.109 22.703 -15.773 1 25.73 11 MET B O 1
ATOM 4285 N N . THR B 1 12 ? 22.672 24.125 -16.078 1 24.7 12 THR B N 1
ATOM 4286 C CA . THR B 1 12 ? 23.297 25.172 -15.281 1 24.7 12 THR B CA 1
ATOM 4287 C C . THR B 1 12 ? 23.266 24.797 -13.797 1 24.7 12 THR B C 1
ATOM 4289 O O . THR B 1 12 ? 22.438 24 -13.367 1 24.7 12 THR B O 1
ATOM 4292 N N . ARG B 1 13 ? 24.406 25.172 -12.992 1 25.06 13 ARG B N 1
ATOM 4293 C CA . ARG B 1 13 ? 24.734 25.125 -11.562 1 25.06 13 ARG B CA 1
ATOM 4294 C C . ARG B 1 13 ? 23.531 25.547 -10.719 1 25.06 13 ARG B C 1
ATOM 4296 O O . ARG B 1 13 ? 23.531 25.375 -9.5 1 25.06 13 ARG B O 1
ATOM 4303 N N . ARG B 1 14 ? 22.703 26.469 -11.219 1 24.19 14 ARG B N 1
ATOM 4304 C CA . ARG B 1 14 ? 21.672 27.125 -10.414 1 24.19 14 ARG B CA 1
ATOM 4305 C C . ARG B 1 14 ? 20.703 26.109 -9.836 1 24.19 14 ARG B C 1
ATOM 4307 O O . ARG B 1 14 ? 19.922 26.422 -8.922 1 24.19 14 ARG B O 1
ATOM 4314 N N . GLY B 1 15 ? 20.5 25.078 -10.586 1 26.33 15 GLY B N 1
ATOM 4315 C CA . GLY B 1 15 ? 19.406 24.234 -10.148 1 26.33 15 GLY B CA 1
ATOM 4316 C C . GLY B 1 15 ? 19.703 23.469 -8.875 1 26.33 15 GLY B C 1
ATOM 4317 O O . GLY B 1 15 ? 18.859 22.734 -8.375 1 26.33 15 GLY B O 1
ATOM 4318 N N . PHE B 1 16 ? 21.031 23.219 -8.547 1 25.53 16 PHE B N 1
ATOM 4319 C CA . PHE B 1 16 ? 21.438 22.219 -7.562 1 25.53 16 PHE B CA 1
ATOM 4320 C C . PHE B 1 16 ? 21.234 22.734 -6.145 1 25.53 16 PHE B C 1
ATOM 4322 O O . PHE B 1 16 ? 21.156 21.953 -5.195 1 25.53 16 PHE B O 1
ATOM 4329 N N . LEU B 1 17 ? 21.25 24.047 -5.828 1 26.72 17 LEU B N 1
ATOM 4330 C CA . LEU B 1 17 ? 21.5 24.547 -4.484 1 26.72 17 LEU B CA 1
ATOM 4331 C C . LEU B 1 17 ? 20.312 24.281 -3.568 1 26.72 17 LEU B C 1
ATOM 4333 O O . LEU B 1 17 ? 20.391 24.516 -2.359 1 26.72 17 LEU B O 1
ATOM 4337 N N . GLY B 1 18 ? 19.188 24.203 -4.148 1 27.22 18 GLY B N 1
ATOM 4338 C CA . GLY B 1 18 ? 18.109 24.328 -3.172 1 27.22 18 GLY B CA 1
ATOM 4339 C C . GLY B 1 18 ? 18.062 23.172 -2.193 1 27.22 18 GLY B C 1
ATOM 4340 O O . GLY B 1 18 ? 17.219 23.141 -1.299 1 27.22 18 GLY B O 1
ATOM 4341 N N . LEU B 1 19 ? 18.578 22.062 -2.596 1 27.73 19 LEU B N 1
ATOM 4342 C CA . LEU B 1 19 ? 18.219 20.953 -1.736 1 27.73 19 LEU B CA 1
ATOM 4343 C C . LEU B 1 19 ? 19 20.984 -0.428 1 27.73 19 LEU B C 1
ATOM 4345 O O . LEU B 1 19 ? 18.844 20.094 0.414 1 27.73 19 LEU B O 1
ATOM 4349 N N . GLY B 1 20 ? 20.188 21.75 -0.325 1 27.2 20 GLY B N 1
ATOM 4350 C CA . GLY B 1 20 ? 21.188 21.5 0.694 1 27.2 20 GLY B CA 1
ATOM 4351 C C . GLY B 1 20 ? 20.75 21.922 2.086 1 27.2 20 GLY B C 1
ATOM 4352 O O . GLY B 1 20 ? 21.438 21.656 3.068 1 27.2 20 GLY B O 1
ATOM 4353 N N . ALA B 1 21 ? 19.906 22.938 2.215 1 28.06 21 ALA B N 1
ATOM 4354 C CA . ALA B 1 21 ? 20.078 23.641 3.484 1 28.06 21 ALA B CA 1
ATOM 4355 C C . ALA B 1 21 ? 19.656 22.766 4.656 1 28.06 21 ALA B C 1
ATOM 4357 O O . ALA B 1 21 ? 19.406 23.281 5.754 1 28.06 21 ALA B O 1
ATOM 4358 N N . ALA B 1 22 ? 19.328 21.594 4.441 1 27.42 22 ALA B N 1
ATOM 4359 C CA . ALA B 1 22 ? 18.859 21.031 5.703 1 27.42 22 ALA B CA 1
ATOM 4360 C C . ALA B 1 22 ? 20 20.891 6.699 1 27.42 22 ALA B C 1
ATOM 4362 O O . ALA B 1 22 ? 19.781 20.562 7.867 1 27.42 22 ALA B O 1
ATOM 4363 N N . ALA B 1 23 ? 21.328 20.875 6.246 1 27.22 23 ALA B N 1
ATOM 4364 C CA . ALA B 1 23 ? 22.219 20.203 7.184 1 27.22 23 ALA B CA 1
ATOM 4365 C C . ALA B 1 23 ? 22.578 21.109 8.344 1 27.22 23 ALA B C 1
ATOM 4367 O O . ALA B 1 23 ? 23.516 20.828 9.109 1 27.22 23 ALA B O 1
ATOM 4368 N N . GLY B 1 24 ? 22.281 22.375 8.438 1 25.56 24 GLY B N 1
ATOM 4369 C CA . GLY B 1 24 ? 23.109 23.016 9.445 1 25.56 24 GLY B CA 1
ATOM 4370 C C . GLY B 1 24 ? 22.844 22.484 10.844 1 25.56 24 GLY B C 1
ATOM 4371 O O . GLY B 1 24 ? 21.844 22.828 11.461 1 25.56 24 GLY B O 1
ATOM 4372 N N . VAL B 1 25 ? 22.984 21.219 11.125 1 25.98 25 VAL B N 1
ATOM 4373 C CA . VAL B 1 25 ? 22.969 20.812 12.523 1 25.98 25 VAL B CA 1
ATOM 4374 C C . VAL B 1 25 ? 24.109 21.5 13.273 1 25.98 25 VAL B C 1
ATOM 4376 O O . VAL B 1 25 ? 25.281 21.391 12.883 1 25.98 25 VAL B O 1
ATOM 4379 N N . LEU B 1 26 ? 23.984 22.688 13.82 1 22.94 26 LEU B N 1
ATOM 4380 C CA . LEU B 1 26 ? 24.938 23.141 14.828 1 22.94 26 LEU B CA 1
ATOM 4381 C C . LEU B 1 26 ? 25.203 22.031 15.844 1 22.94 26 LEU B C 1
ATOM 4383 O O . LEU B 1 26 ? 24.266 21.453 16.406 1 22.94 26 LEU B O 1
ATOM 4387 N N . ALA B 1 27 ? 26.453 21.422 15.852 1 25.69 27 ALA B N 1
ATOM 4388 C CA . ALA B 1 27 ? 27.203 20.516 16.734 1 25.69 27 ALA B CA 1
ATOM 4389 C C . ALA B 1 27 ? 27.312 21.094 18.141 1 25.69 27 ALA B C 1
ATOM 4391 O O . ALA B 1 27 ? 28.125 22 18.391 1 25.69 27 ALA B O 1
ATOM 4392 N N . ALA B 1 28 ? 26.438 21.688 18.875 1 25.86 28 ALA B N 1
ATOM 4393 C CA . ALA B 1 28 ? 26.891 21.859 20.25 1 25.86 28 ALA B CA 1
ATOM 4394 C C . ALA B 1 28 ? 27.375 20.531 20.828 1 25.86 28 ALA B C 1
ATOM 4396 O O . ALA B 1 28 ? 26.734 19.5 20.672 1 25.86 28 ALA B O 1
ATOM 4397 N N . GLY B 1 29 ? 28.734 20.328 21.234 1 25.47 29 GLY B N 1
ATOM 4398 C CA . GLY B 1 29 ? 29.625 19.281 21.703 1 25.47 29 GLY B CA 1
ATOM 4399 C C . GLY B 1 29 ? 29.094 18.547 22.922 1 25.47 29 GLY B C 1
ATOM 4400 O O . GLY B 1 29 ? 29.688 18.641 24 1 25.47 29 GLY B O 1
ATOM 4401 N N . ALA B 1 30 ? 27.984 18.641 23.531 1 25.33 30 ALA B N 1
ATOM 4402 C CA . ALA B 1 30 ? 28.031 17.828 24.75 1 25.33 30 ALA B CA 1
ATOM 4403 C C . ALA B 1 30 ? 28.359 16.375 24.438 1 25.33 30 ALA B C 1
ATOM 4405 O O . ALA B 1 30 ? 27.953 15.844 23.406 1 25.33 30 ALA B O 1
ATOM 4406 N N . ALA B 1 31 ? 29.453 15.75 25.109 1 24.38 31 ALA B N 1
ATOM 4407 C CA . ALA B 1 31 ? 29.969 14.391 25.219 1 24.38 31 ALA B CA 1
ATOM 4408 C C . ALA B 1 31 ? 28.844 13.375 25.281 1 24.38 31 ALA B C 1
ATOM 4410 O O . ALA B 1 31 ? 28.141 13.281 26.281 1 24.38 31 ALA B O 1
ATOM 4411 N N . LEU B 1 32 ? 28.094 13.25 24.312 1 24.62 32 LEU B N 1
ATOM 4412 C CA . LEU B 1 32 ? 27.156 12.125 24.406 1 24.62 32 LEU B CA 1
ATOM 4413 C C . LEU B 1 32 ? 27.906 10.812 24.625 1 24.62 32 LEU B C 1
ATOM 4415 O O . LEU B 1 32 ? 28.766 10.445 23.812 1 24.62 32 LEU B O 1
ATOM 4419 N N . ALA B 1 33 ? 28.219 10.398 25.906 1 27.05 33 ALA B N 1
ATOM 4420 C CA . ALA B 1 33 ? 28.641 9.047 26.266 1 27.05 33 ALA B CA 1
ATOM 4421 C C . ALA B 1 33 ? 27.969 8 25.375 1 27.05 33 ALA B C 1
ATOM 4423 O O . ALA B 1 33 ? 26.797 8.141 25.016 1 27.05 33 ALA B O 1
ATOM 4424 N N . GLY B 1 34 ? 28.719 7.258 24.641 1 27.95 34 GLY B N 1
ATOM 4425 C CA . GLY B 1 34 ? 28.547 6.176 23.688 1 27.95 34 GLY B CA 1
ATOM 4426 C C . GLY B 1 34 ? 27.547 5.129 24.141 1 27.95 34 GLY B C 1
ATOM 4427 O O . GLY B 1 34 ? 27.828 4.359 25.062 1 27.95 34 GLY B O 1
ATOM 4428 N N . CYS B 1 35 ? 26.297 5.473 24.359 1 27.91 35 CYS B N 1
ATOM 4429 C CA . CYS B 1 35 ? 25.484 4.32 24.734 1 27.91 35 CYS B CA 1
ATOM 4430 C C . CYS B 1 35 ? 25.703 3.172 23.75 1 27.91 35 CYS B C 1
ATOM 4432 O O . CYS B 1 35 ? 25.562 3.35 22.531 1 27.91 35 CYS B O 1
ATOM 4434 N N . SER B 1 36 ? 26.578 2.273 24.078 1 27.17 36 SER B N 1
ATOM 4435 C CA . SER B 1 36 ? 26.719 0.972 23.438 1 27.17 36 SER B CA 1
ATOM 4436 C C . SER B 1 36 ? 25.359 0.394 23.047 1 27.17 36 SER B C 1
ATOM 4438 O O . SER B 1 36 ? 24.406 0.461 23.828 1 27.17 36 SER B O 1
ATOM 4440 N N . PRO B 1 37 ? 25.125 0.266 21.828 1 31.56 37 PRO B N 1
ATOM 4441 C CA . PRO B 1 37 ? 23.859 -0.375 21.484 1 31.56 37 PRO B CA 1
ATOM 4442 C C . PRO B 1 37 ? 23.547 -1.594 22.359 1 31.56 37 PRO B C 1
ATOM 4444 O O . PRO B 1 37 ? 24.406 -2.471 22.5 1 31.56 37 PRO B O 1
ATOM 4447 N N . LYS B 1 38 ? 22.797 -1.416 23.359 1 31.42 38 LYS B N 1
ATOM 4448 C CA . LYS B 1 38 ? 22.391 -2.596 24.125 1 31.42 38 LYS B CA 1
ATOM 4449 C C . LYS B 1 38 ? 22.094 -3.773 23.203 1 31.42 38 LYS B C 1
ATOM 4451 O O . LYS B 1 38 ? 21.297 -3.65 22.281 1 31.42 38 LYS B O 1
ATOM 4456 N N . GLN B 1 39 ? 22.875 -4.762 23.109 1 28.53 39 GLN B N 1
ATOM 4457 C CA . GLN B 1 39 ? 22.625 -6.062 22.5 1 28.53 39 GLN B CA 1
ATOM 4458 C C . GLN B 1 39 ? 21.219 -6.562 22.812 1 28.53 39 GLN B C 1
ATOM 4460 O O . GLN B 1 39 ? 20.828 -6.617 23.984 1 28.53 39 GLN B O 1
ATOM 4465 N N . ARG B 1 40 ? 20.266 -6.473 21.906 1 33.88 40 ARG B N 1
ATOM 4466 C CA . ARG B 1 40 ? 18.969 -7.117 22.094 1 33.88 40 ARG B CA 1
ATOM 4467 C C . ARG B 1 40 ? 19.141 -8.477 22.766 1 33.88 40 ARG B C 1
ATOM 4469 O O . ARG B 1 40 ? 19.938 -9.305 22.312 1 33.88 40 ARG B O 1
ATOM 4476 N N . THR B 1 41 ? 18.781 -8.492 24.047 1 32.56 41 THR B N 1
ATOM 4477 C CA . THR B 1 41 ? 18.766 -9.789 24.703 1 32.56 41 THR B CA 1
ATOM 4478 C C . THR B 1 41 ? 17.922 -10.789 23.906 1 32.56 41 THR B C 1
ATOM 4480 O O . THR B 1 41 ? 17.047 -10.391 23.125 1 32.56 41 THR B O 1
ATOM 4483 N N . GLU B 1 42 ? 18.203 -12.102 23.719 1 36.09 42 GLU B N 1
ATOM 4484 C CA . GLU B 1 42 ? 17.531 -13.289 23.188 1 36.09 42 GLU B CA 1
ATOM 4485 C C . GLU B 1 42 ? 16.047 -13.273 23.5 1 36.09 42 GLU B C 1
ATOM 4487 O O . GLU B 1 42 ? 15.242 -13.852 22.766 1 36.09 42 GLU B O 1
ATOM 4492 N N . GLU B 1 43 ? 15.586 -12.75 24.562 1 35.97 43 GLU B N 1
ATOM 4493 C CA . GLU B 1 43 ? 14.211 -12.859 25.047 1 35.97 43 GLU B CA 1
ATOM 4494 C C . GLU B 1 43 ? 13.289 -11.93 24.266 1 35.97 43 GLU B C 1
ATOM 4496 O O . GLU B 1 43 ? 12.109 -12.227 24.078 1 35.97 43 GLU B O 1
ATOM 4501 N N . GLU B 1 44 ? 13.617 -10.734 24 1 36.59 44 GLU B N 1
ATOM 4502 C CA . GLU B 1 44 ? 12.734 -9.711 23.438 1 36.59 44 GLU B CA 1
ATOM 4503 C C . GLU B 1 44 ? 12.375 -10.023 22 1 36.59 44 GLU B C 1
ATOM 4505 O O . GLU B 1 44 ? 11.438 -9.445 21.438 1 36.59 44 GLU B O 1
ATOM 4510 N N . SER B 1 45 ? 13.281 -10.531 21.297 1 38.66 45 SER B N 1
ATOM 4511 C CA . SER B 1 45 ? 12.922 -10.859 19.922 1 38.66 45 SER B CA 1
ATOM 4512 C C . SER B 1 45 ? 11.797 -11.891 19.891 1 38.66 45 SER B C 1
ATOM 4514 O O . SER B 1 45 ? 11.469 -12.43 18.828 1 38.66 45 SER B O 1
ATOM 4516 N N . LYS B 1 46 ? 11.398 -12.391 21.016 1 37.84 46 LYS B N 1
ATOM 4517 C CA . LYS B 1 46 ? 10.406 -13.461 20.906 1 37.84 46 LYS B CA 1
ATOM 4518 C C . LYS B 1 46 ? 9.047 -12.906 20.5 1 37.84 46 LYS B C 1
ATOM 4520 O O . LYS B 1 46 ? 8.156 -12.758 21.328 1 37.84 46 LYS B O 1
ATOM 4525 N N . GLU B 1 47 ? 8.93 -11.969 19.656 1 44.03 47 GLU B N 1
ATOM 4526 C CA . GLU B 1 47 ? 7.621 -11.734 19.062 1 44.03 47 GLU B CA 1
ATOM 4527 C C . GLU B 1 47 ? 6.875 -13.047 18.844 1 44.03 47 GLU B C 1
ATOM 4529 O O . GLU B 1 47 ? 7.492 -14.078 18.547 1 44.03 47 GLU B O 1
ATOM 4534 N N . ALA B 1 48 ? 5.625 -13.219 19.234 1 49.44 48 ALA B N 1
ATOM 4535 C CA . ALA B 1 48 ? 4.82 -14.43 19.078 1 49.44 48 ALA B CA 1
ATOM 4536 C C . ALA B 1 48 ? 5.062 -15.078 17.719 1 49.44 48 ALA B C 1
ATOM 4538 O O . ALA B 1 48 ? 4.469 -14.672 16.719 1 49.44 48 ALA B O 1
ATOM 4539 N N . ALA B 1 49 ? 6.238 -15.508 17.531 1 57.38 49 ALA B N 1
ATOM 4540 C CA . ALA B 1 49 ? 6.699 -16.219 16.344 1 57.38 49 ALA B CA 1
ATOM 4541 C C . ALA B 1 49 ? 5.727 -17.328 15.961 1 57.38 49 ALA B C 1
ATOM 4543 O O . ALA B 1 49 ? 5.207 -18.031 16.828 1 57.38 49 ALA B O 1
ATOM 4544 N N . VAL B 1 50 ? 5.152 -17.219 14.703 1 72.25 50 VAL B N 1
ATOM 4545 C CA . VAL B 1 50 ? 4.414 -18.344 14.164 1 72.25 50 VAL B CA 1
ATOM 4546 C C . VAL B 1 50 ? 5.164 -19.641 14.461 1 72.25 50 VAL B C 1
ATOM 4548 O O . VAL B 1 50 ? 6.324 -19.797 14.07 1 72.25 50 VAL B O 1
ATOM 4551 N N . GLU B 1 51 ? 4.621 -20.312 15.445 1 72.88 51 GLU B N 1
ATOM 4552 C CA . GLU B 1 51 ? 5.254 -21.562 15.867 1 72.88 51 GLU B CA 1
ATOM 4553 C C . GLU B 1 51 ? 5.066 -22.656 14.82 1 72.88 51 GLU B C 1
ATOM 4555 O O . GLU B 1 51 ? 3.992 -22.781 14.227 1 72.88 51 GLU B O 1
ATOM 4560 N N . GLY B 1 52 ? 6.191 -23.25 14.484 1 74.94 52 GLY B N 1
ATOM 4561 C CA . GLY B 1 52 ? 6.094 -24.422 13.633 1 74.94 52 GLY B CA 1
ATOM 4562 C C . GLY B 1 52 ? 5.352 -25.562 14.289 1 74.94 52 GLY B C 1
ATOM 4563 O O . GLY B 1 52 ? 5.105 -25.547 15.492 1 74.94 52 GLY B O 1
ATOM 4564 N N . PRO B 1 53 ? 4.906 -26.5 13.438 1 79.69 53 PRO B N 1
ATOM 4565 C CA . PRO B 1 53 ? 4.191 -27.656 13.992 1 79.69 53 PRO B CA 1
ATOM 4566 C C . PRO B 1 53 ? 5.09 -28.562 14.836 1 79.69 53 PRO B C 1
ATOM 4568 O O . PRO B 1 53 ? 6.316 -28.469 14.75 1 79.69 53 PRO B O 1
ATOM 4571 N N . ASP B 1 54 ? 4.445 -29.328 15.656 1 76.62 54 ASP B N 1
ATOM 4572 C CA . ASP B 1 54 ? 5.152 -30.297 16.484 1 76.62 54 ASP B CA 1
ATOM 4573 C C . ASP B 1 54 ? 5.773 -31.406 15.641 1 76.62 54 ASP B C 1
ATOM 4575 O O . ASP B 1 54 ? 5.219 -31.781 14.609 1 76.62 54 ASP B O 1
ATOM 4579 N N . THR B 1 55 ? 6.898 -31.875 16.109 1 88.44 55 THR B N 1
ATOM 4580 C CA . THR B 1 55 ? 7.539 -33 15.453 1 88.44 55 THR B CA 1
ATOM 4581 C C . THR B 1 55 ? 6.801 -34.312 15.75 1 88.44 55 THR B C 1
ATOM 4583 O O . THR B 1 55 ? 6.379 -34.531 16.891 1 88.44 55 THR B O 1
ATOM 4586 N N . ILE B 1 56 ? 6.664 -35.094 14.758 1 93.31 56 ILE B N 1
ATOM 4587 C CA . ILE B 1 56 ? 5.973 -36.375 14.906 1 93.31 56 ILE B CA 1
ATOM 4588 C C . ILE B 1 56 ? 6.945 -37.438 15.445 1 93.31 56 ILE B C 1
ATOM 4590 O O . ILE B 1 56 ? 8.047 -37.594 14.914 1 93.31 56 ILE B O 1
ATOM 4594 N N . ASP B 1 57 ? 6.465 -38.219 16.469 1 92.94 57 ASP B N 1
ATOM 4595 C CA . ASP B 1 57 ? 7.277 -39.281 17.031 1 92.94 57 ASP B CA 1
ATOM 4596 C C . ASP B 1 57 ? 7.57 -40.344 15.977 1 92.94 57 ASP B C 1
ATOM 4598 O O . ASP B 1 57 ? 6.664 -40.812 15.273 1 92.94 57 ASP B O 1
ATOM 4602 N N . GLU B 1 58 ? 8.789 -40.75 15.922 1 93.5 58 GLU B N 1
ATOM 4603 C CA . GLU B 1 58 ? 9.227 -41.719 14.914 1 93.5 58 GLU B CA 1
ATOM 4604 C C . GLU B 1 58 ? 8.43 -43 15.008 1 93.5 58 GLU B C 1
ATOM 4606 O O . GLU B 1 58 ? 8.188 -43.688 14 1 93.5 58 GLU B O 1
ATOM 4611 N N . SER B 1 59 ? 8.016 -43.344 16.188 1 93.38 59 SER B N 1
ATOM 4612 C CA . SER B 1 59 ? 7.293 -44.594 16.422 1 93.38 59 SER B CA 1
ATOM 4613 C C . SER B 1 59 ? 5.91 -44.562 15.781 1 93.38 59 SER B C 1
ATOM 4615 O O . SER B 1 59 ? 5.285 -45.625 15.586 1 93.38 59 SER B O 1
ATOM 4617 N N . LEU B 1 60 ? 5.48 -43.406 15.391 1 93.62 60 LEU B N 1
ATOM 4618 C CA . LEU B 1 60 ? 4.141 -43.25 14.844 1 93.62 60 LEU B CA 1
ATOM 4619 C C . LEU B 1 60 ? 4.16 -43.312 13.32 1 93.62 60 LEU B C 1
ATOM 4621 O O . LEU B 1 60 ? 3.109 -43.406 12.68 1 93.62 60 LEU B O 1
ATOM 4625 N N . ILE B 1 61 ? 5.32 -43.344 12.742 1 96.94 61 ILE B N 1
ATOM 4626 C CA . ILE B 1 61 ? 5.453 -43.406 11.289 1 96.94 61 ILE B CA 1
ATOM 4627 C C . ILE B 1 61 ? 5.23 -44.844 10.836 1 96.94 61 ILE B C 1
ATOM 4629 O O . ILE B 1 61 ? 6.059 -45.75 11.102 1 96.94 61 ILE B O 1
ATOM 4633 N N . ALA B 1 62 ? 4.211 -45.062 10.102 1 96.75 62 ALA B N 1
ATOM 4634 C CA . ALA B 1 62 ? 3.785 -46.406 9.719 1 96.75 62 ALA B CA 1
ATOM 4635 C C . ALA B 1 62 ? 4.527 -46.875 8.469 1 96.75 62 ALA B C 1
ATOM 4637 O O . ALA B 1 62 ? 4.719 -48.094 8.281 1 96.75 62 ALA B O 1
ATOM 4638 N N . ASP B 1 63 ? 4.906 -46 7.598 1 96.88 63 ASP B N 1
ATOM 4639 C CA . ASP B 1 63 ? 5.539 -46.344 6.332 1 96.88 63 ASP B CA 1
ATOM 4640 C C . ASP B 1 63 ? 6.508 -45.25 5.875 1 96.88 63 ASP B C 1
ATOM 4642 O O . ASP B 1 63 ? 6.359 -44.094 6.25 1 96.88 63 ASP B O 1
ATOM 4646 N N . THR B 1 64 ? 7.512 -45.688 5.152 1 98.12 64 THR B N 1
ATOM 4647 C CA . THR B 1 64 ? 8.469 -44.781 4.516 1 98.12 64 THR B CA 1
ATOM 4648 C C . THR B 1 64 ? 8.586 -45.094 3.023 1 98.12 64 THR B C 1
ATOM 4650 O O . THR B 1 64 ? 8.852 -46.219 2.637 1 98.12 64 THR B O 1
ATOM 4653 N N . VAL B 1 65 ? 8.367 -44.094 2.24 1 98.25 65 VAL B N 1
ATOM 4654 C CA . VAL B 1 65 ? 8.359 -44.25 0.789 1 98.25 65 VAL B CA 1
ATOM 4655 C C . VAL B 1 65 ? 9.414 -43.344 0.162 1 98.25 65 VAL B C 1
ATOM 4657 O O . VAL B 1 65 ? 9.484 -42.156 0.473 1 98.25 65 VAL B O 1
ATOM 4660 N N . ASP B 1 66 ? 10.234 -43.938 -0.728 1 98.5 66 ASP B N 1
ATOM 4661 C CA . ASP B 1 66 ? 11.234 -43.156 -1.446 1 98.5 66 ASP B CA 1
ATOM 4662 C C . ASP B 1 66 ? 10.648 -42.562 -2.73 1 98.5 66 ASP B C 1
ATOM 4664 O O . ASP B 1 66 ? 9.906 -43.25 -3.447 1 98.5 66 ASP B O 1
ATOM 4668 N N . CYS B 1 67 ? 10.93 -41.344 -3.008 1 98.62 67 CYS B N 1
ATOM 4669 C CA . CYS B 1 67 ? 10.586 -40.656 -4.246 1 98.62 67 CYS B CA 1
ATOM 4670 C C . CYS B 1 67 ? 11.586 -39.562 -4.551 1 98.62 67 CYS B C 1
ATOM 4672 O O . CYS B 1 67 ? 12.594 -39.406 -3.863 1 98.62 67 CYS B O 1
ATOM 4674 N N . ASP B 1 68 ? 11.406 -38.875 -5.664 1 98.81 68 ASP B N 1
ATOM 4675 C CA . ASP B 1 68 ? 12.281 -37.75 -6.023 1 98.81 68 ASP B CA 1
ATOM 4676 C C . ASP B 1 68 ? 11.742 -36.438 -5.488 1 98.81 68 ASP B C 1
ATOM 4678 O O . ASP B 1 68 ? 12.508 -35.594 -4.988 1 98.81 68 ASP B O 1
ATOM 4682 N N . VAL B 1 69 ? 10.43 -36.25 -5.668 1 98.94 69 VAL B N 1
ATOM 4683 C CA . VAL B 1 69 ? 9.797 -34.969 -5.328 1 98.94 69 VAL B CA 1
ATOM 4684 C C . VAL B 1 69 ? 8.492 -35.219 -4.574 1 98.94 69 VAL B C 1
ATOM 4686 O O . VAL B 1 69 ? 7.73 -36.125 -4.934 1 98.94 69 VAL B O 1
ATOM 4689 N N . VAL B 1 70 ? 8.234 -34.5 -3.52 1 98.94 70 VAL B N 1
ATOM 4690 C CA . VAL B 1 70 ? 6.938 -34.469 -2.855 1 98.94 70 VAL B CA 1
ATOM 4691 C C . VAL B 1 70 ? 6.27 -33.125 -3.08 1 98.94 70 VAL B C 1
ATOM 4693 O O . VAL B 1 70 ? 6.875 -32.094 -2.828 1 98.94 70 VAL B O 1
ATOM 4696 N N . VAL B 1 71 ? 5.109 -33.125 -3.621 1 98.94 71 VAL B N 1
ATOM 4697 C CA . VAL B 1 71 ? 4.305 -31.906 -3.773 1 98.94 71 VAL B CA 1
ATOM 4698 C C . VAL B 1 71 ? 3.209 -31.875 -2.713 1 98.94 71 VAL B C 1
ATOM 4700 O O . VAL B 1 71 ? 2.352 -32.75 -2.672 1 98.94 71 VAL B O 1
ATOM 4703 N N . CYS B 1 72 ? 3.219 -30.875 -1.847 1 98.88 72 CYS B N 1
ATOM 4704 C CA . CYS B 1 72 ? 2.258 -30.734 -0.758 1 98.88 72 CYS B CA 1
ATOM 4705 C C . CYS B 1 72 ? 1.155 -29.75 -1.124 1 98.88 72 CYS B C 1
ATOM 4707 O O . CYS B 1 72 ? 1.348 -28.531 -1.032 1 98.88 72 CYS B O 1
ATOM 4709 N N . GLY B 1 73 ? -0.014 -30.234 -1.349 1 98.62 73 GLY B N 1
ATOM 4710 C CA . GLY B 1 73 ? -1.147 -29.453 -1.82 1 98.62 73 GLY B CA 1
ATOM 4711 C C . GLY B 1 73 ? -1.409 -29.625 -3.305 1 98.62 73 GLY B C 1
ATOM 4712 O O . GLY B 1 73 ? -0.49 -29.516 -4.121 1 98.62 73 GLY B O 1
ATOM 4713 N N . LEU B 1 74 ? -2.668 -29.922 -3.586 1 98.38 74 LEU B N 1
ATOM 4714 C CA . LEU B 1 74 ? -3.041 -30.125 -4.984 1 98.38 74 LEU B CA 1
ATOM 4715 C C . LEU B 1 74 ? -4.105 -29.125 -5.41 1 98.38 74 LEU B C 1
ATOM 4717 O O . LEU B 1 74 ? -5.184 -29.516 -5.867 1 98.38 74 LEU B O 1
ATOM 4721 N N . GLY B 1 75 ? -3.785 -27.844 -5.242 1 96.81 75 GLY B N 1
ATOM 4722 C CA . GLY B 1 75 ? -4.414 -26.75 -5.961 1 96.81 75 GLY B CA 1
ATOM 4723 C C . GLY B 1 75 ? -3.783 -26.484 -7.312 1 96.81 75 GLY B C 1
ATOM 4724 O O . GLY B 1 75 ? -3.061 -27.328 -7.848 1 96.81 75 GLY B O 1
ATOM 4725 N N . VAL B 1 76 ? -3.982 -25.328 -7.832 1 96.94 76 VAL B N 1
ATOM 4726 C CA . VAL B 1 76 ? -3.518 -25 -9.18 1 96.94 76 VAL B CA 1
ATOM 4727 C C . VAL B 1 76 ? -1.995 -25.109 -9.242 1 96.94 76 VAL B C 1
ATOM 4729 O O . VAL B 1 76 ? -1.446 -25.75 -10.141 1 96.94 76 VAL B O 1
ATOM 4732 N N . SER B 1 77 ? -1.322 -24.516 -8.297 1 98.31 77 SER B N 1
ATOM 4733 C CA . SER B 1 77 ? 0.137 -24.5 -8.328 1 98.31 77 SER B CA 1
ATOM 4734 C C . SER B 1 77 ? 0.714 -25.891 -8.055 1 98.31 77 SER B C 1
ATOM 4736 O O . SER B 1 77 ? 1.685 -26.297 -8.695 1 98.31 77 SER B O 1
ATOM 4738 N N . GLY B 1 78 ? 0.111 -26.641 -7.125 1 98.81 78 GLY B N 1
ATOM 4739 C CA . GLY B 1 78 ? 0.59 -27.969 -6.801 1 98.81 78 GLY B CA 1
ATOM 4740 C C . GLY B 1 78 ? 0.402 -28.969 -7.934 1 98.81 78 GLY B C 1
ATOM 4741 O O . GLY B 1 78 ? 1.297 -29.766 -8.227 1 98.81 78 GLY B O 1
ATOM 4742 N N . VAL B 1 79 ? -0.73 -28.922 -8.555 1 98.81 79 VAL B N 1
ATOM 4743 C CA . VAL B 1 79 ? -1.006 -29.812 -9.68 1 98.81 79 VAL B CA 1
ATOM 4744 C C . VAL B 1 79 ? -0.049 -29.5 -10.828 1 98.81 79 VAL B C 1
ATOM 4746 O O . VAL B 1 79 ? 0.453 -30.406 -11.492 1 98.81 79 VAL B O 1
ATOM 4749 N N . ALA B 1 80 ? 0.187 -28.219 -11.07 1 98.88 80 ALA B N 1
ATOM 4750 C CA . ALA B 1 80 ? 1.149 -27.844 -12.102 1 98.88 80 ALA B CA 1
ATOM 4751 C C . ALA B 1 80 ? 2.541 -28.375 -11.781 1 98.88 80 ALA B C 1
ATOM 4753 O O . ALA B 1 80 ? 3.225 -28.922 -12.656 1 98.88 80 ALA B O 1
ATOM 4754 N N . ALA B 1 81 ? 2.957 -28.25 -10.539 1 98.94 81 ALA B N 1
ATOM 4755 C CA . ALA B 1 81 ? 4.266 -28.75 -10.125 1 98.94 81 ALA B CA 1
ATOM 4756 C C . ALA B 1 81 ? 4.34 -30.266 -10.25 1 98.94 81 ALA B C 1
ATOM 4758 O O . ALA B 1 81 ? 5.348 -30.797 -10.711 1 98.94 81 ALA B O 1
ATOM 4759 N N . LEU B 1 82 ? 3.273 -30.953 -9.836 1 98.94 82 LEU B N 1
ATOM 4760 C CA . LEU B 1 82 ? 3.174 -32.406 -9.93 1 98.94 82 LEU B CA 1
ATOM 4761 C C . LEU B 1 82 ? 3.396 -32.875 -11.359 1 98.94 82 LEU B C 1
ATOM 4763 O O . LEU B 1 82 ? 4.262 -33.719 -11.617 1 98.94 82 LEU B O 1
ATOM 4767 N N . ARG B 1 83 ? 2.643 -32.312 -12.25 1 98.94 83 ARG B N 1
ATOM 4768 C CA . ARG B 1 83 ? 2.715 -32.75 -13.641 1 98.94 83 ARG B CA 1
ATOM 4769 C C . ARG B 1 83 ? 4.059 -32.375 -14.258 1 98.94 83 ARG B C 1
ATOM 4771 O O . ARG B 1 83 ? 4.688 -33.219 -14.93 1 98.94 83 ARG B O 1
ATOM 4778 N N . ALA B 1 84 ? 4.496 -31.141 -14.086 1 98.94 84 ALA B N 1
ATOM 4779 C CA . ALA B 1 84 ? 5.738 -30.688 -14.703 1 98.94 84 ALA B CA 1
ATOM 4780 C C . ALA B 1 84 ? 6.922 -31.531 -14.242 1 98.94 84 ALA B C 1
ATOM 4782 O O . ALA B 1 84 ? 7.785 -31.891 -15.047 1 98.94 84 ALA B O 1
ATOM 4783 N N . ALA B 1 85 ? 6.93 -31.844 -12.969 1 98.94 85 ALA B N 1
ATOM 4784 C CA . ALA B 1 85 ? 8.016 -32.656 -12.445 1 98.94 85 ALA B CA 1
ATOM 4785 C C . ALA B 1 85 ? 7.949 -34.094 -13.016 1 98.94 85 ALA B C 1
ATOM 4787 O O . ALA B 1 85 ? 8.969 -34.656 -13.422 1 98.94 85 ALA B O 1
ATOM 4788 N N . ALA B 1 86 ? 6.789 -34.625 -13.047 1 98.94 86 ALA B N 1
ATOM 4789 C CA . ALA B 1 86 ? 6.605 -36 -13.562 1 98.94 86 ALA B CA 1
ATOM 4790 C C . ALA B 1 86 ? 6.992 -36.062 -15.039 1 98.94 86 ALA B C 1
ATOM 4792 O O . ALA B 1 86 ? 7.672 -37 -15.453 1 98.94 86 ALA B O 1
ATOM 4793 N N . GLU B 1 87 ? 6.555 -35.094 -15.805 1 98.81 87 GLU B N 1
ATOM 4794 C CA . GLU B 1 87 ? 6.871 -35.031 -17.219 1 98.81 87 GLU B CA 1
ATOM 4795 C C . GLU B 1 87 ? 8.375 -34.875 -17.453 1 98.81 87 GLU B C 1
ATOM 4797 O O . GLU B 1 87 ? 8.898 -35.281 -18.5 1 98.81 87 GLU B O 1
ATOM 4802 N N . SER B 1 88 ? 8.992 -34.344 -16.453 1 98.69 88 SER B N 1
ATOM 4803 C CA . SER B 1 88 ? 10.438 -34.156 -16.531 1 98.69 88 SER B CA 1
ATOM 4804 C C . SER B 1 88 ? 11.188 -35.406 -16.078 1 98.69 88 SER B C 1
ATOM 4806 O O . SER B 1 88 ? 12.422 -35.406 -15.984 1 98.69 88 SER B O 1
ATOM 4808 N N . GLY B 1 89 ? 10.469 -36.406 -15.633 1 98.5 89 GLY B N 1
ATOM 4809 C CA . GLY B 1 89 ? 11.062 -37.719 -15.398 1 98.5 89 GLY B CA 1
ATOM 4810 C C . GLY B 1 89 ? 11.242 -38.031 -13.922 1 98.5 89 GLY B C 1
ATOM 4811 O O . GLY B 1 89 ? 11.711 -39.125 -13.562 1 98.5 89 GLY B O 1
ATOM 4812 N N . ALA B 1 90 ? 10.875 -37.188 -13.055 1 98.88 90 ALA B N 1
ATOM 4813 C CA . ALA B 1 90 ? 11.016 -37.406 -11.617 1 98.88 90 ALA B CA 1
ATOM 4814 C C . ALA B 1 90 ? 9.883 -38.312 -11.094 1 98.88 90 ALA B C 1
ATOM 4816 O O . ALA B 1 90 ? 8.75 -38.219 -11.578 1 98.88 90 ALA B O 1
ATOM 4817 N N . LYS B 1 91 ? 10.188 -39.094 -10.148 1 98.81 91 LYS B N 1
ATOM 4818 C CA . LYS B 1 91 ? 9.156 -39.781 -9.383 1 98.81 91 LYS B CA 1
ATOM 4819 C C . LYS B 1 91 ? 8.523 -38.875 -8.352 1 98.81 91 LYS B C 1
ATOM 4821 O O . LYS B 1 91 ? 9.172 -38.438 -7.391 1 98.81 91 LYS B O 1
ATOM 4826 N N . VAL B 1 92 ? 7.227 -38.625 -8.539 1 98.88 92 VAL B N 1
ATOM 4827 C CA . VAL B 1 92 ? 6.605 -37.562 -7.77 1 98.88 92 VAL B CA 1
ATOM 4828 C C . VAL B 1 92 ? 5.441 -38.125 -6.949 1 98.88 92 VAL B C 1
ATOM 4830 O O . VAL B 1 92 ? 4.664 -38.938 -7.445 1 98.88 92 VAL B O 1
ATOM 4833 N N . VAL B 1 93 ? 5.348 -37.719 -5.695 1 98.88 93 VAL B N 1
ATOM 4834 C CA . VAL B 1 93 ? 4.191 -37.969 -4.848 1 98.88 93 VAL B CA 1
ATOM 4835 C C . VAL B 1 93 ? 3.467 -36.656 -4.539 1 98.88 93 VAL B C 1
ATOM 4837 O O . VAL B 1 93 ? 4.07 -35.719 -4.023 1 98.88 93 VAL B O 1
ATOM 4840 N N . GLY B 1 94 ? 2.213 -36.594 -4.93 1 98.88 94 GLY 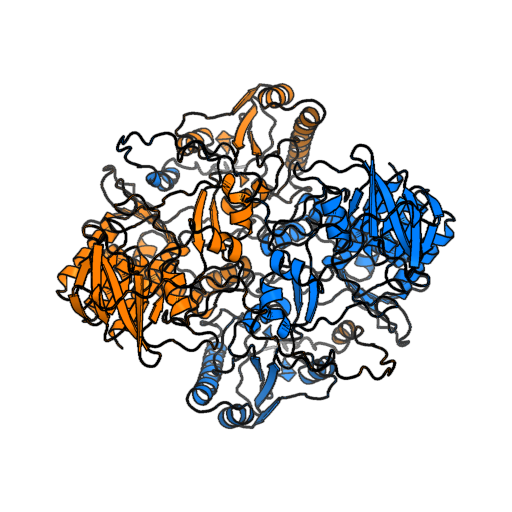B N 1
ATOM 4841 C CA . GLY B 1 94 ? 1.364 -35.469 -4.559 1 98.88 94 GLY B CA 1
ATOM 4842 C C . GLY B 1 94 ? 0.414 -35.781 -3.422 1 98.88 94 GLY B C 1
ATOM 4843 O O . GLY B 1 94 ? -0.309 -36.781 -3.473 1 98.88 94 GLY B O 1
ATOM 4844 N N . VAL B 1 95 ? 0.438 -34.938 -2.385 1 98.81 95 VAL B N 1
ATOM 4845 C CA . VAL B 1 95 ? -0.462 -35.125 -1.256 1 98.81 95 VAL B CA 1
ATOM 4846 C C . VAL B 1 95 ? -1.406 -33.938 -1.116 1 98.81 95 VAL B C 1
ATOM 4848 O O . VAL B 1 95 ? -1.028 -32.812 -1.411 1 98.81 95 VAL B O 1
ATOM 4851 N N . GLU B 1 96 ? -2.621 -34.156 -0.674 1 98.62 96 GLU B N 1
ATOM 4852 C CA . GLU B 1 96 ? -3.654 -33.156 -0.517 1 98.62 96 GLU B CA 1
ATOM 4853 C C . GLU B 1 96 ? -4.449 -33.344 0.769 1 98.62 96 GLU B C 1
ATOM 4855 O O . GLU B 1 96 ? -4.844 -34.469 1.082 1 98.62 96 GLU B O 1
ATOM 4860 N N . LYS B 1 97 ? -4.57 -32.219 1.455 1 98.06 97 LYS B N 1
ATOM 4861 C CA . LYS B 1 97 ? -5.266 -32.219 2.74 1 98.06 97 LYS B CA 1
ATOM 4862 C C . LYS B 1 97 ? -6.746 -32.531 2.564 1 98.06 97 LYS B C 1
ATOM 4864 O O . LYS B 1 97 ? -7.348 -33.219 3.408 1 98.06 97 LYS B O 1
ATOM 4869 N N . THR B 1 98 ? -7.367 -32.094 1.501 1 97.69 98 THR B N 1
ATOM 4870 C CA . THR B 1 98 ? -8.797 -32.312 1.269 1 97.69 98 THR B CA 1
ATOM 4871 C C . THR B 1 98 ? -9.047 -33.562 0.433 1 97.69 98 THR B C 1
ATOM 4873 O O . THR B 1 98 ? -8.102 -34.188 -0.023 1 97.69 98 THR B O 1
ATOM 4876 N N . SER B 1 99 ? -10.336 -33.875 0.209 1 97.44 99 SER B N 1
ATOM 4877 C CA . SER B 1 99 ? -10.703 -35.125 -0.434 1 97.44 99 SER B CA 1
ATOM 4878 C C . SER B 1 99 ? -10.695 -35 -1.953 1 97.44 99 SER B C 1
ATOM 4880 O O . SER B 1 99 ? -10.805 -36 -2.67 1 97.44 99 SER B O 1
ATOM 4882 N N . VAL B 1 100 ? -10.531 -33.781 -2.43 1 94.12 100 VAL B N 1
ATOM 4883 C CA . VAL B 1 100 ? -10.508 -33.5 -3.861 1 94.12 100 VAL B CA 1
ATOM 4884 C C . VAL B 1 100 ? -9.484 -32.406 -4.156 1 94.12 100 VAL B C 1
ATOM 4886 O O . VAL B 1 100 ? -9.094 -31.641 -3.264 1 94.12 100 VAL B O 1
ATOM 4889 N N . PRO B 1 101 ? -9 -32.406 -5.418 1 94.31 101 PRO B N 1
ATOM 4890 C CA . PRO B 1 101 ? -8.172 -31.25 -5.762 1 94.31 101 PRO B CA 1
ATOM 4891 C C . PRO B 1 101 ? -8.93 -29.922 -5.68 1 94.31 101 PRO B C 1
ATOM 4893 O O . PRO B 1 101 ? -10.148 -29.906 -5.879 1 94.31 101 PRO B O 1
ATOM 4896 N N . ASN B 1 102 ? -8.25 -28.859 -5.41 1 90.38 102 ASN B N 1
ATOM 4897 C CA . ASN B 1 102 ? -8.922 -27.594 -5.141 1 90.38 102 ASN B CA 1
ATOM 4898 C C . ASN B 1 102 ? -8.688 -26.594 -6.266 1 90.38 102 ASN B C 1
ATOM 4900 O O . ASN B 1 102 ? -7.582 -26.5 -6.797 1 90.38 102 ASN B O 1
ATOM 4904 N N . CYS B 1 103 ? -9.766 -25.984 -6.719 1 85.06 103 CYS B N 1
ATOM 4905 C CA . CYS B 1 103 ? -9.672 -24.891 -7.668 1 85.06 103 CYS B CA 1
ATOM 4906 C C . CYS B 1 103 ? -10.672 -23.781 -7.328 1 85.06 103 CYS B C 1
ATOM 4908 O O . CYS B 1 103 ? -11.711 -24.062 -6.73 1 85.06 103 CYS B O 1
ATOM 4910 N N . ARG B 1 104 ? -10.43 -22.609 -7.461 1 75.81 104 ARG B N 1
ATOM 4911 C CA . ARG B 1 104 ? -11.305 -21.516 -7.066 1 75.81 104 ARG B CA 1
ATOM 4912 C C . ARG B 1 104 ? -11.625 -20.609 -8.258 1 75.81 104 ARG B C 1
ATOM 4914 O O . ARG B 1 104 ? -12.781 -20.25 -8.469 1 75.81 104 ARG B O 1
ATOM 4921 N N . SER B 1 105 ? -10.734 -20.094 -9.008 1 80.25 105 SER B N 1
ATOM 4922 C CA . SER B 1 105 ? -10.93 -19.047 -10.008 1 80.25 105 SER B CA 1
ATOM 4923 C C . SER B 1 105 ? -10.859 -19.609 -11.422 1 80.25 105 SER B C 1
ATOM 4925 O O . SER B 1 105 ? -10.344 -20.703 -11.633 1 80.25 105 SER B O 1
ATOM 4927 N N . SER B 1 106 ? -11.656 -18.844 -12.289 1 90.06 106 SER B N 1
ATOM 4928 C CA . SER B 1 106 ? -11.625 -19.203 -13.703 1 90.06 106 SER B CA 1
ATOM 4929 C C . SER B 1 106 ? -10.766 -18.234 -14.508 1 90.06 106 SER B C 1
ATOM 4931 O O . SER B 1 106 ? -10.664 -18.359 -15.734 1 90.06 106 SER B O 1
ATOM 4933 N N . MET B 1 107 ? -10.141 -17.328 -13.82 1 92.75 107 MET B N 1
ATOM 4934 C CA . MET B 1 107 ? -9.391 -16.297 -14.523 1 92.75 107 MET B CA 1
ATOM 4935 C C . MET B 1 107 ? -7.891 -16.469 -14.312 1 92.75 107 MET B C 1
ATOM 4937 O O . MET B 1 107 ? -7.438 -16.688 -13.188 1 92.75 107 MET B O 1
ATOM 4941 N N . PHE B 1 108 ? -7.18 -16.453 -15.406 1 96.25 108 PHE B N 1
ATOM 4942 C CA . PHE B 1 108 ? -5.727 -16.594 -15.383 1 96.25 108 PHE B CA 1
ATOM 4943 C C . PHE B 1 108 ? -5.066 -15.445 -16.141 1 96.25 108 PHE B C 1
ATOM 4945 O O . PHE B 1 108 ? -5.352 -15.234 -17.328 1 96.25 108 PHE B O 1
ATOM 4952 N N . ALA B 1 109 ? -4.199 -14.711 -15.477 1 96.25 109 ALA B N 1
ATOM 4953 C CA . ALA B 1 109 ? -3.34 -13.82 -16.25 1 96.25 109 ALA B CA 1
ATOM 4954 C C . ALA B 1 109 ? -2.432 -14.609 -17.188 1 96.25 109 ALA B C 1
ATOM 4956 O O . ALA B 1 109 ? -1.56 -15.359 -16.734 1 96.25 109 ALA B O 1
ATOM 4957 N N . ALA B 1 110 ? -2.662 -14.492 -18.422 1 97.44 110 ALA B N 1
ATOM 4958 C CA . ALA B 1 110 ? -1.92 -15.188 -19.469 1 97.44 110 ALA B CA 1
ATOM 4959 C C . ALA B 1 110 ? -1.958 -14.398 -20.781 1 97.44 110 ALA B C 1
ATOM 4961 O O . ALA B 1 110 ? -3.033 -14.023 -21.25 1 97.44 110 ALA B O 1
ATOM 4962 N N . PHE B 1 111 ? -0.805 -14.156 -21.344 1 96.44 111 PHE B N 1
ATOM 4963 C CA . PHE B 1 111 ? -0.665 -13.391 -22.578 1 96.44 111 PHE B CA 1
ATOM 4964 C C . PHE B 1 111 ? 0.639 -13.742 -23.281 1 96.44 111 PHE B C 1
ATOM 4966 O O . PHE B 1 111 ? 1.42 -14.555 -22.781 1 96.44 111 PHE B O 1
ATOM 4973 N N . ASN B 1 112 ? 0.822 -13.242 -24.484 1 97.25 112 ASN B N 1
ATOM 4974 C CA . ASN B 1 112 ? 2.014 -13.445 -25.297 1 97.25 112 ASN B CA 1
ATOM 4975 C C . ASN B 1 112 ? 2.217 -14.914 -25.656 1 97.25 112 ASN B C 1
ATOM 4977 O O . ASN B 1 112 ? 3.326 -15.438 -25.531 1 97.25 112 ASN B O 1
ATOM 4981 N N . CYS B 1 113 ? 1.137 -15.633 -25.953 1 97.56 113 CYS B N 1
ATOM 4982 C CA . CYS B 1 113 ? 1.122 -17 -26.453 1 97.56 113 CYS B CA 1
ATOM 4983 C C . CYS B 1 113 ? 0.029 -17.203 -27.5 1 97.56 113 CYS B C 1
ATOM 4985 O O . CYS B 1 113 ? -0.824 -16.328 -27.672 1 97.56 113 CYS B O 1
ATOM 4987 N N . ASP B 1 114 ? 0.067 -18.297 -28.172 1 97.06 114 ASP B N 1
ATOM 4988 C CA . ASP B 1 114 ? -0.864 -18.531 -29.281 1 97.06 114 ASP B CA 1
ATOM 4989 C C . ASP B 1 114 ? -2.303 -18.625 -28.766 1 97.06 114 ASP B C 1
ATOM 4991 O O . ASP B 1 114 ? -3.215 -18.062 -29.391 1 97.06 114 ASP B O 1
ATOM 4995 N N . THR B 1 115 ? -2.549 -19.297 -27.688 1 96.81 115 THR B N 1
ATOM 4996 C CA . THR B 1 115 ? -3.879 -19.438 -27.109 1 96.81 115 THR B CA 1
ATOM 4997 C C . THR B 1 115 ? -4.473 -18.062 -26.781 1 96.81 115 THR B C 1
ATOM 4999 O O . THR B 1 115 ? -5.617 -17.781 -27.156 1 96.81 115 THR B O 1
ATOM 5002 N N . ALA B 1 116 ? -3.732 -17.219 -26.109 1 96.19 116 ALA B N 1
ATOM 5003 C CA . ALA B 1 116 ? -4.199 -15.875 -25.75 1 96.19 116 ALA B CA 1
ATOM 5004 C C . ALA B 1 116 ? -4.527 -15.062 -27 1 96.19 116 ALA B C 1
ATOM 5006 O O . ALA B 1 116 ? -5.547 -14.367 -27.047 1 96.19 116 ALA B O 1
ATOM 5007 N N . ARG B 1 117 ? -3.695 -15.141 -27.984 1 95.69 117 ARG B N 1
ATOM 5008 C CA . ARG B 1 117 ? -3.918 -14.422 -29.234 1 95.69 117 ARG B CA 1
ATOM 5009 C C . ARG B 1 117 ? -5.199 -14.891 -29.922 1 95.69 117 ARG B C 1
ATOM 5011 O O . ARG B 1 117 ? -5.949 -14.078 -30.469 1 95.69 117 ARG B O 1
ATOM 5018 N N . GLN B 1 118 ? -5.387 -16.172 -29.875 1 95.38 118 GLN B N 1
ATOM 5019 C CA . GLN B 1 118 ? -6.594 -16.734 -30.469 1 95.38 118 GLN B CA 1
ATOM 5020 C C . GLN B 1 118 ? -7.844 -16.219 -29.75 1 95.38 118 GLN B C 1
ATOM 5022 O O . GLN B 1 118 ? -8.906 -16.094 -30.375 1 95.38 118 GLN B O 1
ATOM 5027 N N . LEU B 1 119 ? -7.734 -15.922 -28.531 1 95.38 119 LEU B N 1
ATOM 5028 C CA . LEU B 1 119 ? -8.852 -15.422 -27.734 1 95.38 119 LEU B CA 1
ATOM 5029 C C . LEU B 1 119 ? -9.016 -13.922 -27.922 1 95.38 119 LEU B C 1
ATOM 5031 O O . LEU B 1 119 ? -10.008 -13.336 -27.453 1 95.38 119 LEU B O 1
ATOM 5035 N N . GLY B 1 120 ? -8.047 -13.281 -28.531 1 92.88 120 GLY B N 1
ATOM 5036 C CA . GLY B 1 120 ? -8.141 -11.852 -28.781 1 92.88 120 GLY B CA 1
ATOM 5037 C C . GLY B 1 120 ? -7.316 -11.016 -27.828 1 92.88 120 GLY B C 1
ATOM 5038 O O . GLY B 1 120 ? -7.445 -9.789 -27.797 1 92.88 120 GLY B O 1
ATOM 5039 N N . VAL B 1 121 ? -6.492 -11.68 -27.031 1 93.44 121 VAL B N 1
ATOM 5040 C CA . VAL B 1 121 ? -5.602 -10.953 -26.125 1 93.44 121 VAL B CA 1
ATOM 5041 C C . VAL B 1 121 ? -4.359 -10.5 -26.891 1 93.44 121 VAL B C 1
ATOM 5043 O O . VAL B 1 121 ? -3.613 -11.32 -27.422 1 93.44 121 VAL B O 1
ATOM 5046 N N . GLU B 1 122 ? -4.141 -9.211 -26.953 1 91.25 122 GLU B N 1
ATOM 5047 C CA . GLU B 1 122 ? -2.965 -8.672 -27.625 1 91.25 122 GLU B CA 1
ATOM 5048 C C . GLU B 1 122 ? -1.704 -8.883 -26.797 1 91.25 122 GLU B C 1
ATOM 5050 O O . GLU B 1 122 ? -1.778 -9.016 -25.562 1 91.25 122 GLU B O 1
ATOM 5055 N N . ASP B 1 123 ? -0.627 -8.938 -27.516 1 93.88 123 ASP B N 1
ATOM 5056 C CA . ASP B 1 123 ? 0.644 -9.039 -26.797 1 93.88 123 ASP B CA 1
ATOM 5057 C C . ASP B 1 123 ? 0.896 -7.797 -25.953 1 93.88 123 ASP B C 1
ATOM 5059 O O . ASP B 1 123 ? 0.57 -6.68 -26.359 1 93.88 123 ASP B O 1
ATOM 5063 N N . ILE B 1 124 ? 1.441 -7.988 -24.828 1 90.56 124 ILE B N 1
ATOM 5064 C CA . ILE B 1 124 ? 1.695 -6.922 -23.859 1 90.56 124 ILE B CA 1
ATOM 5065 C C . ILE B 1 124 ? 3.152 -6.977 -23.406 1 90.56 124 ILE B C 1
ATOM 5067 O O . ILE B 1 124 ? 3.742 -8.055 -23.312 1 90.56 124 ILE B O 1
ATOM 5071 N N . ASP B 1 125 ? 3.758 -5.809 -23.141 1 89 125 ASP B N 1
ATOM 5072 C CA . ASP B 1 125 ? 5.078 -5.754 -22.516 1 89 125 ASP B CA 1
ATOM 5073 C C . ASP B 1 125 ? 5.008 -6.137 -21.047 1 89 125 ASP B C 1
ATOM 5075 O O . ASP B 1 125 ? 4.465 -5.387 -20.234 1 89 125 ASP B O 1
ATOM 5079 N N . PRO B 1 126 ? 5.613 -7.266 -20.688 1 92.62 126 PRO B N 1
ATOM 5080 C CA . PRO B 1 126 ? 5.523 -7.707 -19.297 1 92.62 126 PRO B CA 1
ATOM 5081 C C . PRO B 1 126 ? 6.102 -6.688 -18.312 1 92.62 126 PRO B C 1
ATOM 5083 O O . PRO B 1 126 ? 5.629 -6.574 -17.188 1 92.62 126 PRO B O 1
ATOM 5086 N N . ALA B 1 127 ? 7.074 -5.957 -18.719 1 87.06 127 ALA B N 1
ATOM 5087 C CA . ALA B 1 127 ? 7.727 -4.988 -17.844 1 87.06 127 ALA B CA 1
ATOM 5088 C C . ALA B 1 127 ? 6.77 -3.859 -17.469 1 87.06 127 ALA B C 1
ATOM 5090 O O . ALA B 1 127 ? 6.836 -3.322 -16.359 1 87.06 127 ALA B O 1
ATOM 5091 N N . ALA B 1 128 ? 5.91 -3.465 -18.391 1 85.94 128 ALA B N 1
ATOM 5092 C CA . ALA B 1 128 ? 4.914 -2.439 -18.094 1 85.94 128 ALA B CA 1
ATOM 5093 C C . ALA B 1 128 ? 3.957 -2.902 -17 1 85.94 128 ALA B C 1
ATOM 5095 O O . ALA B 1 128 ? 3.598 -2.127 -16.109 1 85.94 128 ALA B O 1
ATOM 5096 N N . ILE B 1 129 ? 3.555 -4.16 -17.094 1 90.62 129 ILE B N 1
ATOM 5097 C CA . ILE B 1 129 ? 2.674 -4.734 -16.094 1 90.62 129 ILE B CA 1
ATOM 5098 C C . ILE B 1 129 ? 3.402 -4.809 -14.75 1 90.62 129 ILE B C 1
ATOM 5100 O O . ILE B 1 129 ? 2.855 -4.422 -13.719 1 90.62 129 ILE B O 1
ATOM 5104 N N . ALA B 1 130 ? 4.617 -5.309 -14.812 1 91.69 130 ALA B N 1
ATOM 5105 C CA . ALA B 1 130 ? 5.398 -5.461 -13.586 1 91.69 130 ALA B CA 1
ATOM 5106 C C . ALA B 1 130 ? 5.539 -4.129 -12.852 1 91.69 130 ALA B C 1
ATOM 5108 O O . ALA B 1 130 ? 5.359 -4.062 -11.633 1 91.69 130 ALA B O 1
ATOM 5109 N N . ASN B 1 131 ? 5.875 -3.084 -13.547 1 87.94 131 ASN B N 1
ATOM 5110 C CA . ASN B 1 131 ? 6.066 -1.772 -12.938 1 87.94 131 ASN B CA 1
ATOM 5111 C C . ASN B 1 131 ? 4.773 -1.252 -12.32 1 87.94 131 ASN B C 1
ATOM 5113 O O . ASN B 1 131 ? 4.789 -0.66 -11.234 1 87.94 131 ASN B O 1
ATOM 5117 N N . GLU B 1 132 ? 3.668 -1.471 -13 1 87.06 132 GLU B N 1
ATOM 5118 C CA . GLU B 1 132 ? 2.381 -1.052 -12.453 1 87.06 132 GLU B CA 1
ATOM 5119 C C . GLU B 1 132 ? 2.037 -1.837 -11.188 1 87.06 132 GLU B C 1
ATOM 5121 O O . GLU B 1 132 ? 1.553 -1.266 -10.211 1 87.06 132 GLU B O 1
ATOM 5126 N N . LEU B 1 133 ? 2.256 -3.137 -11.25 1 90.94 133 LEU B N 1
ATOM 5127 C CA . LEU B 1 133 ? 1.988 -3.963 -10.078 1 90.94 133 LEU B CA 1
ATOM 5128 C C . LEU B 1 133 ? 2.834 -3.514 -8.891 1 90.94 133 LEU B C 1
ATOM 5130 O O . LEU B 1 133 ? 2.346 -3.465 -7.758 1 90.94 133 LEU B O 1
ATOM 5134 N N . MET B 1 134 ? 4.07 -3.186 -9.117 1 89.31 134 MET B N 1
ATOM 5135 C CA . MET B 1 134 ? 4.973 -2.758 -8.055 1 89.31 134 MET B CA 1
ATOM 5136 C C . MET B 1 134 ? 4.477 -1.473 -7.402 1 89.31 134 MET B C 1
ATOM 5138 O O . MET B 1 134 ? 4.543 -1.324 -6.18 1 89.31 134 MET B O 1
ATOM 5142 N N . ILE B 1 135 ? 3.969 -0.558 -8.18 1 83.69 135 ILE B N 1
ATOM 5143 C CA . ILE B 1 135 ? 3.42 0.686 -7.652 1 83.69 135 ILE B CA 1
ATOM 5144 C C . ILE B 1 135 ? 2.266 0.377 -6.703 1 83.69 135 ILE B C 1
ATOM 5146 O O . ILE B 1 135 ? 2.209 0.911 -5.594 1 83.69 135 ILE B O 1
ATOM 5150 N N . GLN B 1 136 ? 1.423 -0.516 -7.105 1 86.25 136 GLN B N 1
ATOM 5151 C CA . GLN B 1 136 ? 0.229 -0.828 -6.324 1 86.25 136 GLN B CA 1
ATOM 5152 C C . GLN B 1 136 ? 0.584 -1.603 -5.059 1 86.25 136 GLN B C 1
ATOM 5154 O O . GLN B 1 136 ? -0.2 -1.644 -4.109 1 86.25 136 GLN B O 1
ATOM 5159 N N . MET B 1 137 ? 1.757 -2.195 -5.035 1 89.38 137 MET B N 1
ATOM 5160 C CA . MET B 1 137 ? 2.213 -2.953 -3.875 1 89.38 137 MET B CA 1
ATOM 5161 C C . MET B 1 137 ? 3.211 -2.145 -3.053 1 89.38 137 MET B C 1
ATOM 5163 O O . MET B 1 137 ? 3.98 -2.707 -2.271 1 89.38 137 MET B O 1
ATOM 5167 N N . ALA B 1 138 ? 3.293 -0.896 -3.289 1 83.31 138 ALA B N 1
ATOM 5168 C CA . ALA B 1 138 ? 4.199 0.015 -2.598 1 83.31 138 ALA B CA 1
ATOM 5169 C C . ALA B 1 138 ? 5.656 -0.39 -2.814 1 83.31 138 ALA B C 1
ATOM 5171 O O . ALA B 1 138 ? 6.5 -0.193 -1.936 1 83.31 138 ALA B O 1
ATOM 5172 N N . HIS B 1 139 ? 5.926 -1.136 -3.906 1 86.5 139 HIS B N 1
ATOM 5173 C CA . HIS B 1 139 ? 7.246 -1.57 -4.355 1 86.5 139 HIS B CA 1
ATOM 5174 C C . HIS B 1 139 ? 7.859 -2.568 -3.381 1 86.5 139 HIS B C 1
ATOM 5176 O O . HIS B 1 139 ? 9.086 -2.652 -3.26 1 86.5 139 HIS B O 1
ATOM 5182 N N . ARG B 1 140 ? 7.047 -3.281 -2.703 1 87.25 140 ARG B N 1
ATOM 5183 C CA . ARG B 1 140 ? 7.539 -4.219 -1.7 1 87.25 140 ARG B CA 1
ATOM 5184 C C . ARG B 1 140 ? 7.609 -5.633 -2.262 1 87.25 140 ARG B C 1
ATOM 5186 O O . ARG B 1 140 ? 8.195 -6.523 -1.644 1 87.25 140 ARG B O 1
ATOM 5193 N N . GLY B 1 141 ? 7.012 -5.883 -3.389 1 90.38 141 GLY B N 1
ATOM 5194 C CA . GLY B 1 141 ? 7.152 -7.18 -4.031 1 90.38 141 GLY B CA 1
ATOM 5195 C C . GLY B 1 141 ? 8.562 -7.453 -4.52 1 90.38 141 GLY B C 1
ATOM 5196 O O . GLY B 1 141 ? 9.422 -6.574 -4.477 1 90.38 141 GLY B O 1
ATOM 5197 N N . ASP B 1 142 ? 8.797 -8.695 -4.91 1 91.69 142 ASP B N 1
ATOM 5198 C CA . ASP B 1 142 ? 10.078 -9.047 -5.512 1 91.69 142 ASP B CA 1
ATOM 5199 C C . ASP B 1 142 ? 10.016 -8.945 -7.031 1 91.69 142 ASP B C 1
ATOM 5201 O O . ASP B 1 142 ? 9.383 -9.773 -7.691 1 91.69 142 ASP B O 1
ATOM 5205 N N . TYR B 1 143 ? 10.75 -7.977 -7.625 1 90.38 143 TYR B N 1
ATOM 5206 C CA . TYR B 1 143 ? 10.742 -7.711 -9.055 1 90.38 143 TYR B CA 1
ATOM 5207 C C . TYR B 1 143 ? 11.117 -8.969 -9.844 1 90.38 143 TYR B C 1
ATOM 5209 O O . TYR B 1 143 ? 10.539 -9.234 -10.898 1 90.38 143 TYR B O 1
ATOM 5217 N N . ARG B 1 144 ? 12.062 -9.688 -9.352 1 90 144 ARG B N 1
ATOM 5218 C CA . ARG B 1 144 ? 12.562 -10.859 -10.062 1 90 144 ARG B CA 1
ATOM 5219 C C . ARG B 1 144 ? 11.492 -11.945 -10.148 1 90 144 ARG B C 1
ATOM 5221 O O . ARG B 1 144 ? 11.305 -12.562 -11.203 1 90 144 ARG B O 1
ATOM 5228 N N . VAL B 1 145 ? 10.773 -12.156 -9.023 1 94.38 145 VAL B N 1
ATOM 5229 C CA . VAL B 1 145 ? 9.703 -13.148 -8.961 1 94.38 145 VAL B CA 1
ATOM 5230 C C . VAL B 1 145 ? 8.555 -12.727 -9.875 1 94.38 145 VAL B C 1
ATOM 5232 O O . VAL B 1 145 ? 8.047 -13.547 -10.648 1 94.38 145 VAL B O 1
ATOM 5235 N N . ILE B 1 146 ? 8.203 -11.484 -9.875 1 95.44 146 ILE B N 1
ATOM 5236 C CA . ILE B 1 146 ? 7.094 -10.961 -10.664 1 95.44 146 ILE B CA 1
ATOM 5237 C C . ILE B 1 146 ? 7.441 -11.008 -12.148 1 95.44 146 ILE B C 1
ATOM 5239 O O . ILE B 1 146 ? 6.637 -11.453 -12.969 1 95.44 146 ILE B O 1
ATOM 5243 N N . ASN B 1 147 ? 8.656 -10.609 -12.5 1 93.94 147 ASN B N 1
ATOM 5244 C CA . ASN B 1 147 ? 9.078 -10.578 -13.898 1 93.94 147 ASN B CA 1
ATOM 5245 C C . ASN B 1 147 ? 9.117 -11.977 -14.508 1 93.94 147 ASN B C 1
ATOM 5247 O O . ASN B 1 147 ? 8.719 -12.172 -15.656 1 93.94 147 ASN B O 1
ATOM 5251 N N . LYS B 1 148 ? 9.625 -12.898 -13.758 1 95.31 148 LYS B N 1
ATOM 5252 C CA . LYS B 1 148 ? 9.695 -14.273 -14.258 1 95.31 148 LYS B CA 1
ATOM 5253 C C . LYS B 1 148 ? 8.305 -14.844 -14.508 1 95.31 148 LYS B C 1
ATOM 5255 O O . LYS B 1 148 ? 8.078 -15.508 -15.523 1 95.31 148 LYS B O 1
ATOM 5260 N N . TRP B 1 149 ? 7.426 -14.617 -13.633 1 97.56 149 TRP B N 1
ATOM 5261 C CA . TRP B 1 149 ? 6.043 -15.039 -13.82 1 97.56 149 TRP B CA 1
ATOM 5262 C C . TRP B 1 149 ? 5.461 -14.438 -15.102 1 97.56 149 TRP B C 1
ATOM 5264 O O . TRP B 1 149 ? 4.934 -15.164 -15.945 1 97.56 149 TRP B O 1
ATOM 5274 N N . LEU B 1 150 ? 5.578 -13.148 -15.195 1 97 150 LEU B N 1
ATOM 5275 C CA . LEU B 1 150 ? 4.949 -12.453 -16.312 1 97 150 LEU B CA 1
ATOM 5276 C C . LEU B 1 150 ? 5.566 -12.883 -17.641 1 97 150 LEU B C 1
ATOM 5278 O O . LEU B 1 150 ? 4.867 -12.984 -18.641 1 97 150 LEU B O 1
ATOM 5282 N N . ALA B 1 151 ? 6.797 -13.18 -17.641 1 95.56 151 ALA B N 1
ATOM 5283 C CA . ALA B 1 151 ? 7.496 -13.586 -18.844 1 95.56 151 ALA B CA 1
ATOM 5284 C C . ALA B 1 151 ? 7.066 -14.984 -19.281 1 95.56 151 ALA B C 1
ATOM 5286 O O . ALA B 1 151 ? 7.207 -15.352 -20.453 1 95.56 151 ALA B O 1
ATOM 5287 N N . ASN B 1 152 ? 6.512 -15.797 -18.375 1 98 152 ASN B N 1
ATOM 5288 C CA . ASN B 1 152 ? 6.27 -17.203 -18.672 1 98 152 ASN B CA 1
ATOM 5289 C C . ASN B 1 152 ? 4.789 -17.547 -18.562 1 98 152 ASN B C 1
ATOM 5291 O O . ASN B 1 152 ? 4.398 -18.703 -18.812 1 98 152 ASN B O 1
ATOM 5295 N N . CYS B 1 153 ? 3.971 -16.609 -18.266 1 98.44 153 CYS B N 1
ATOM 5296 C CA . CYS B 1 153 ? 2.576 -16.891 -17.938 1 98.44 153 CYS B CA 1
ATOM 5297 C C . CYS B 1 153 ? 1.852 -17.469 -19.156 1 98.44 153 CYS B C 1
ATOM 5299 O O . CYS B 1 153 ? 1.026 -18.375 -19 1 98.44 153 CYS B O 1
ATOM 5301 N N . GLY B 1 154 ? 2.139 -17 -20.359 1 98.38 154 GLY B N 1
ATOM 5302 C CA . GLY B 1 154 ? 1.5 -17.516 -21.547 1 98.38 154 GLY B CA 1
ATOM 5303 C C . GLY B 1 154 ? 1.815 -18.984 -21.812 1 98.38 154 GLY B C 1
ATOM 5304 O O . GLY B 1 154 ? 0.91 -19.781 -22.047 1 98.38 154 GLY B O 1
ATOM 5305 N N . GLU B 1 155 ? 3.051 -19.328 -21.781 1 98.38 155 GLU B N 1
ATOM 5306 C CA . GLU B 1 155 ? 3.49 -20.703 -22.016 1 98.38 155 GLU B CA 1
ATOM 5307 C C . GLU B 1 155 ? 2.883 -21.656 -20.984 1 98.38 155 GLU B C 1
ATOM 5309 O O . GLU B 1 155 ? 2.398 -22.734 -21.344 1 98.38 155 GLU B O 1
ATOM 5314 N N . ALA B 1 156 ? 2.934 -21.281 -19.719 1 98.75 156 ALA B N 1
ATOM 5315 C CA . ALA B 1 156 ? 2.389 -22.109 -18.656 1 98.75 156 ALA B CA 1
ATOM 5316 C C . ALA B 1 156 ? 0.894 -22.344 -18.844 1 98.75 156 ALA B C 1
ATOM 5318 O O . ALA B 1 156 ? 0.404 -23.469 -18.656 1 98.75 156 ALA B O 1
ATOM 5319 N N . PHE B 1 157 ? 0.204 -21.281 -19.219 1 98.31 157 PHE B N 1
ATOM 5320 C CA . PHE B 1 157 ? -1.239 -21.375 -19.406 1 98.31 157 PHE B CA 1
ATOM 5321 C C . PHE B 1 157 ? -1.578 -22.281 -20.578 1 98.31 157 PHE B C 1
ATOM 5323 O O . PHE B 1 157 ? -2.467 -23.141 -20.469 1 98.31 157 PHE B O 1
ATOM 5330 N N . GLU B 1 158 ? -0.876 -22.094 -21.672 1 98.06 158 GLU B N 1
ATOM 5331 C CA . GLU B 1 158 ? -1.091 -22.922 -22.844 1 98.06 158 GLU B CA 1
ATOM 5332 C C . GLU B 1 158 ? -0.838 -24.406 -22.516 1 98.06 158 GLU B C 1
ATOM 5334 O O . GLU B 1 158 ? -1.607 -25.266 -22.938 1 98.06 158 GLU B O 1
ATOM 5339 N N . TRP B 1 159 ? 0.214 -24.641 -21.828 1 98.62 159 TRP B N 1
ATOM 5340 C CA . TRP B 1 159 ? 0.54 -25.969 -21.359 1 98.62 159 TRP B CA 1
ATOM 5341 C C . TRP B 1 159 ? -0.574 -26.531 -20.469 1 98.62 159 TRP B C 1
ATOM 5343 O O . TRP B 1 159 ? -0.997 -27.672 -20.641 1 98.62 159 TRP B O 1
ATOM 5353 N N . TYR B 1 160 ? -1.12 -25.812 -19.594 1 98.12 160 TYR B N 1
ATOM 5354 C CA . TYR B 1 160 ? -2.121 -26.203 -18.609 1 98.12 160 TYR B CA 1
ATOM 5355 C C . TYR B 1 160 ? -3.439 -26.562 -19.297 1 98.12 160 TYR B C 1
ATOM 5357 O O . TYR B 1 160 ? -3.986 -27.656 -19.062 1 98.12 160 TYR B O 1
ATOM 5365 N N . VAL B 1 161 ? -3.92 -25.703 -20.156 1 97.56 161 VAL B N 1
ATOM 5366 C CA . VAL B 1 161 ? -5.23 -25.922 -20.75 1 97.56 161 VAL B CA 1
ATOM 5367 C C . VAL B 1 161 ? -5.137 -26.984 -21.844 1 97.56 161 VAL B C 1
ATOM 5369 O O . VAL B 1 161 ? -6.133 -27.641 -22.156 1 97.56 161 VAL B O 1
ATOM 5372 N N . GLY B 1 162 ? -3.957 -27.234 -22.328 1 97.5 162 GLY B N 1
ATOM 5373 C CA . GLY B 1 162 ? -3.738 -28.25 -23.328 1 97.5 162 GLY B CA 1
ATOM 5374 C C . GLY B 1 162 ? -3.949 -29.672 -22.812 1 97.5 162 GLY B C 1
ATOM 5375 O O . GLY B 1 162 ? -4.074 -30.609 -23.594 1 97.5 162 GLY B O 1
ATOM 5376 N N . ALA B 1 163 ? -3.99 -29.797 -21.531 1 97.88 163 ALA B N 1
ATOM 5377 C CA . ALA B 1 163 ? -4.195 -31.125 -20.938 1 97.88 163 ALA B CA 1
ATOM 5378 C C . ALA B 1 163 ? -5.613 -31.625 -21.188 1 97.88 163 ALA B C 1
ATOM 5380 O O . ALA B 1 163 ? -5.867 -32.812 -21.141 1 97.88 163 ALA B O 1
ATOM 5381 N N . TYR B 1 164 ? -6.523 -30.703 -21.328 1 96.44 164 TYR B N 1
ATOM 5382 C CA . TYR B 1 164 ? -7.93 -31.062 -21.453 1 96.44 164 TYR B CA 1
ATOM 5383 C C . TYR B 1 164 ? -8.312 -31.234 -22.922 1 96.44 164 TYR B C 1
ATOM 5385 O O . TYR B 1 164 ? -8.148 -30.297 -23.719 1 96.44 164 TYR B O 1
ATOM 5393 N N . ASP B 1 165 ? -8.906 -32.375 -23.125 1 92.94 165 ASP B N 1
ATOM 5394 C CA . ASP B 1 165 ? -9.375 -32.656 -24.484 1 92.94 165 ASP B CA 1
ATOM 5395 C C . ASP B 1 165 ? -10.742 -32.031 -24.719 1 92.94 165 ASP B C 1
ATOM 5397 O O . ASP B 1 165 ? -11.586 -32 -23.828 1 92.94 165 ASP B O 1
ATOM 5401 N N . GLY B 1 166 ? -11.023 -31.391 -25.797 1 91.25 166 GLY B N 1
ATOM 5402 C CA . GLY B 1 166 ? -12.336 -30.891 -26.156 1 91.25 166 GLY B CA 1
ATOM 5403 C C . GLY B 1 166 ? -12.539 -29.422 -25.797 1 91.25 166 GLY B C 1
ATOM 5404 O O . GLY B 1 166 ? -13.672 -28.953 -25.703 1 91.25 166 GLY B O 1
ATOM 5405 N N . LEU B 1 167 ? -11.508 -28.797 -25.5 1 94 167 LEU B N 1
ATOM 5406 C CA . LEU B 1 167 ? -11.578 -27.375 -25.141 1 94 167 LEU B CA 1
ATOM 5407 C C . LEU B 1 167 ? -11.984 -26.547 -26.359 1 94 167 LEU B C 1
ATOM 5409 O O . LEU B 1 167 ? -11.414 -26.688 -27.438 1 94 167 LEU B O 1
ATOM 5413 N N . LEU B 1 168 ? -12.984 -25.688 -26.125 1 95.25 168 LEU B N 1
ATOM 5414 C CA . LEU B 1 168 ? -13.398 -24.75 -27.156 1 95.25 168 LEU B CA 1
ATOM 5415 C C . LEU B 1 168 ? -12.797 -23.375 -26.922 1 95.25 168 LEU B C 1
ATOM 5417 O O . LEU B 1 168 ? -12.766 -22.891 -25.797 1 95.25 168 LEU B O 1
ATOM 5421 N N . MET B 1 169 ? -12.297 -22.812 -27.984 1 95.81 169 MET B N 1
ATOM 5422 C CA . MET B 1 169 ? -11.781 -21.438 -27.938 1 95.81 169 MET B CA 1
ATOM 5423 C C . MET B 1 169 ? -12.828 -20.453 -28.453 1 95.81 169 MET B C 1
ATOM 5425 O O . MET B 1 169 ? -13.281 -20.562 -29.594 1 95.81 169 MET B O 1
ATOM 5429 N N . VAL B 1 170 ? -13.156 -19.531 -27.609 1 95.38 170 VAL B N 1
ATOM 5430 C CA . VAL B 1 170 ? -14.141 -18.516 -27.984 1 95.38 170 VAL B CA 1
ATOM 5431 C C . VAL B 1 170 ? -13.445 -17.172 -28.188 1 95.38 170 VAL B C 1
ATOM 5433 O O . VAL B 1 170 ? -13.203 -16.453 -27.203 1 95.38 170 VAL B O 1
ATOM 5436 N N . GLY B 1 171 ? -13.172 -16.859 -29.406 1 92.12 171 GLY B N 1
ATOM 5437 C CA . GLY B 1 171 ? -12.578 -15.57 -29.734 1 92.12 171 GLY B CA 1
ATOM 5438 C C . GLY B 1 171 ? -13.562 -14.422 -29.688 1 92.12 171 GLY B C 1
ATOM 5439 O O . GLY B 1 171 ? -14.734 -14.617 -29.375 1 92.12 171 GLY B O 1
ATOM 5440 N N . PRO B 1 172 ? -13.023 -13.219 -30.016 1 88.44 172 PRO B N 1
ATOM 5441 C CA . PRO B 1 172 ? -13.852 -12.023 -29.875 1 88.44 172 PRO B CA 1
ATOM 5442 C C . PRO B 1 172 ? -15.086 -12.055 -30.766 1 88.44 172 PRO B C 1
ATOM 5444 O O . PRO B 1 172 ? -16.109 -11.469 -30.422 1 88.44 172 PRO B O 1
ATOM 5447 N N . GLU B 1 173 ? -15.086 -12.75 -31.891 1 90.69 173 GLU B N 1
ATOM 5448 C CA . GLU B 1 173 ? -16.188 -12.742 -32.844 1 90.69 173 GLU B CA 1
ATOM 5449 C C . GLU B 1 173 ? -17 -14.023 -32.75 1 90.69 173 GLU B C 1
ATOM 5451 O O . GLU B 1 173 ? -18 -14.188 -33.469 1 90.69 173 GLU B O 1
ATOM 5456 N N . ASP B 1 174 ? -16.609 -14.844 -31.859 1 93 174 ASP B N 1
ATOM 5457 C CA . ASP B 1 174 ? -17.266 -16.141 -31.766 1 93 174 ASP B CA 1
ATOM 5458 C C . ASP B 1 174 ? -18.453 -16.094 -30.812 1 93 174 ASP B C 1
ATOM 5460 O O . ASP B 1 174 ? -18.484 -15.258 -29.906 1 93 174 ASP B O 1
ATOM 5464 N N . GLU B 1 175 ? -19.406 -16.969 -31.047 1 92 175 GLU B N 1
ATOM 5465 C CA . GLU B 1 175 ? -20.531 -17.125 -30.125 1 92 175 GLU B CA 1
ATOM 5466 C C . GLU B 1 175 ? -20.172 -18.094 -29 1 92 175 GLU B C 1
ATOM 5468 O O . GLU B 1 175 ? -19.406 -19.031 -29.188 1 92 175 GLU B O 1
ATOM 5473 N N . TYR B 1 176 ? -20.797 -17.891 -27.938 1 91.12 176 TYR B N 1
ATOM 5474 C CA . TYR B 1 176 ? -20.609 -18.797 -26.812 1 91.12 176 TYR B CA 1
ATOM 5475 C C . TYR B 1 176 ? -21.359 -20.109 -27.062 1 91.12 176 TYR B C 1
ATOM 5477 O O . TYR B 1 176 ? -22.375 -20.141 -27.75 1 91.12 176 TYR B O 1
ATOM 5485 N N . PRO B 1 177 ? -20.828 -21.094 -26.422 1 92.69 177 PRO B N 1
ATOM 5486 C CA . PRO B 1 177 ? -21.484 -22.391 -26.641 1 92.69 177 PRO B CA 1
ATOM 5487 C C . PRO B 1 177 ? -22.875 -22.469 -26.031 1 92.69 177 PRO B C 1
ATOM 5489 O O . PRO B 1 177 ? -23.094 -21.922 -24.938 1 92.69 177 PRO B O 1
ATOM 5492 N N . GLU B 1 178 ? -23.75 -23.188 -26.688 1 92.25 178 GLU B N 1
ATOM 5493 C CA . GLU B 1 178 ? -25.109 -23.391 -26.203 1 92.25 178 GLU B CA 1
ATOM 5494 C C . GLU B 1 178 ? -25.141 -24.438 -25.078 1 92.25 178 GLU B C 1
ATOM 5496 O O . GLU B 1 178 ? -25.922 -24.328 -24.141 1 92.25 178 GLU B O 1
ATOM 5501 N N . ASP B 1 179 ? -24.312 -25.438 -25.25 1 92.56 179 ASP B N 1
ATOM 5502 C CA . ASP B 1 179 ? -24.203 -26.469 -24.234 1 92.56 179 ASP B CA 1
ATOM 5503 C C . ASP B 1 179 ? -23.562 -25.938 -22.953 1 92.56 179 ASP B C 1
ATOM 5505 O O . ASP B 1 179 ? -22.375 -25.594 -22.953 1 92.56 179 ASP B O 1
ATOM 5509 N N . PRO B 1 180 ? -24.25 -25.875 -21.891 1 89.31 180 PRO B N 1
ATOM 5510 C CA . PRO B 1 180 ? -23.688 -25.312 -20.656 1 89.31 180 PRO B CA 1
ATOM 5511 C C . PRO B 1 180 ? -22.547 -26.172 -20.094 1 89.31 180 PRO B C 1
ATOM 5513 O O . PRO B 1 180 ? -21.781 -25.703 -19.266 1 89.31 180 PRO B O 1
ATOM 5516 N N . GLU B 1 181 ? -22.422 -27.375 -20.562 1 89.88 181 GLU B N 1
ATOM 5517 C CA . GLU B 1 181 ? -21.391 -28.281 -20.047 1 89.88 181 GLU B CA 1
ATOM 5518 C C . GLU B 1 181 ? -20.094 -28.156 -20.859 1 89.88 181 GLU B C 1
ATOM 5520 O O . GLU B 1 181 ? -19.047 -28.641 -20.438 1 89.88 181 GLU B O 1
ATOM 5525 N N . GLN B 1 182 ? -20.156 -27.484 -22.016 1 93.69 182 GLN B N 1
ATOM 5526 C CA . GLN B 1 182 ? -18.969 -27.297 -22.844 1 93.69 182 GLN B CA 1
ATOM 5527 C C . GLN B 1 182 ? -17.969 -26.359 -22.141 1 93.69 182 GLN B C 1
ATOM 5529 O O . GLN B 1 182 ? -18.281 -25.203 -21.859 1 93.69 182 GLN B O 1
ATOM 5534 N N . ILE B 1 183 ? -16.812 -26.953 -21.891 1 94.69 183 ILE B N 1
ATOM 5535 C CA . ILE B 1 183 ? -15.75 -26.141 -21.328 1 94.69 183 ILE B CA 1
ATOM 5536 C C . ILE B 1 183 ? -15.117 -25.281 -22.438 1 94.69 183 ILE B C 1
ATOM 5538 O O . ILE B 1 183 ? -14.789 -25.797 -23.516 1 94.69 183 ILE B O 1
ATOM 5542 N N . TYR B 1 184 ? -14.945 -24 -22.219 1 95.19 184 TYR B N 1
ATOM 5543 C CA . TYR B 1 184 ? -14.391 -23.109 -23.234 1 95.19 184 TYR B CA 1
ATOM 5544 C C . TYR B 1 184 ? -13.516 -22.031 -22.594 1 95.19 184 TYR B C 1
ATOM 5546 O O . TYR B 1 184 ? -13.578 -21.812 -21.375 1 95.19 184 TYR B O 1
ATOM 5554 N N . LEU B 1 185 ? -12.648 -21.5 -23.438 1 95.62 185 LEU B N 1
ATOM 5555 C CA . LEU B 1 185 ? -11.812 -20.375 -23.062 1 95.62 185 LEU B CA 1
ATOM 5556 C C . LEU B 1 185 ? -12.312 -19.078 -23.703 1 95.62 185 LEU B C 1
ATOM 5558 O O . LEU B 1 185 ? -12.82 -19.094 -24.828 1 95.62 185 LEU B O 1
ATOM 5562 N N . TYR B 1 186 ? -12.172 -18 -23 1 93.69 186 TYR B N 1
ATOM 5563 C CA . TYR B 1 186 ? -12.461 -16.672 -23.531 1 93.69 186 TYR B CA 1
ATOM 5564 C C . TYR B 1 186 ? -11.602 -15.609 -22.828 1 93.69 186 TYR B C 1
ATOM 5566 O O . TYR B 1 186 ? -10.945 -15.898 -21.828 1 93.69 186 TYR B O 1
ATOM 5574 N N . ALA B 1 187 ? -11.469 -14.477 -23.438 1 92.25 187 ALA B N 1
ATOM 5575 C CA . ALA B 1 187 ? -10.703 -13.391 -22.844 1 92.25 187 ALA B CA 1
ATOM 5576 C C . ALA B 1 187 ? -11.594 -12.508 -21.969 1 92.25 187 ALA B C 1
ATOM 5578 O O . ALA B 1 187 ? -12.781 -12.336 -22.266 1 92.25 187 ALA B O 1
ATOM 5579 N N . ASP B 1 188 ? -10.938 -12.086 -20.828 1 79.88 188 ASP B N 1
ATOM 5580 C CA . ASP B 1 188 ? -11.625 -11.102 -20 1 79.88 188 ASP B CA 1
ATOM 5581 C C . ASP B 1 188 ? -11.734 -9.758 -20.719 1 79.88 188 ASP B C 1
ATOM 5583 O O . ASP B 1 188 ? -10.727 -9.102 -21 1 79.88 188 ASP B O 1
ATOM 5587 N N . ALA B 1 189 ? -12.938 -9.414 -21.188 1 62.59 189 ALA B N 1
ATOM 5588 C CA . ALA B 1 189 ? -13.211 -8.234 -22.016 1 62.59 189 ALA B CA 1
ATOM 5589 C C . ALA B 1 189 ? -13.133 -6.961 -21.172 1 62.59 189 ALA B C 1
ATOM 5591 O O . ALA B 1 189 ? -13.297 -5.855 -21.703 1 62.59 189 ALA B O 1
ATOM 5592 N N . MET B 1 190 ? -12.969 -7.109 -19.891 1 55.16 190 MET B N 1
ATOM 5593 C CA . MET B 1 190 ? -13.117 -5.926 -19.047 1 55.16 190 MET B CA 1
ATOM 5594 C C . MET B 1 190 ? -12.047 -4.887 -19.391 1 55.16 190 MET B C 1
ATOM 5596 O O . MET B 1 190 ? -12.172 -3.721 -19.016 1 55.16 190 MET B O 1
ATOM 5600 N N . ALA B 1 191 ? -10.969 -5.281 -20.156 1 57.38 191 ALA B N 1
ATOM 5601 C CA . ALA B 1 191 ? -9.953 -4.242 -20.047 1 57.38 191 ALA B CA 1
ATOM 5602 C C . ALA B 1 191 ? -9.906 -3.391 -21.312 1 57.38 191 ALA B C 1
ATOM 5604 O O . ALA B 1 191 ? -9.57 -3.885 -22.391 1 57.38 191 ALA B O 1
ATOM 5605 N N . ALA B 1 192 ? -10.898 -2.303 -21.328 1 61.66 192 ALA B N 1
ATOM 5606 C CA . ALA B 1 192 ? -10.625 -1.234 -22.281 1 61.66 192 ALA B CA 1
ATOM 5607 C C . ALA B 1 192 ? -9.25 -0.618 -22.031 1 61.66 192 ALA B C 1
ATOM 5609 O O . ALA B 1 192 ? -8.742 -0.655 -20.906 1 61.66 192 ALA B O 1
ATOM 5610 N N . PRO B 1 193 ? -8.609 -0.252 -23.109 1 65.81 193 PRO B N 1
ATOM 5611 C CA . PRO B 1 193 ? -7.332 0.433 -22.922 1 65.81 193 PRO B CA 1
ATOM 5612 C C . PRO B 1 193 ? -7.418 1.557 -21.891 1 65.81 193 PRO B C 1
ATOM 5614 O O . PRO B 1 193 ? -8.422 2.273 -21.828 1 65.81 193 PRO B O 1
ATOM 5617 N N . TYR B 1 194 ? -6.492 1.551 -21.047 1 73.06 194 TYR B N 1
ATOM 5618 C CA . TYR B 1 194 ? -6.391 2.602 -20.031 1 73.06 194 TYR B CA 1
ATOM 5619 C C . TYR B 1 194 ? -6.383 3.98 -20.688 1 73.06 194 TYR B C 1
ATOM 5621 O O . TYR B 1 194 ? -5.617 4.227 -21.625 1 73.06 194 TYR B O 1
ATOM 5629 N N . ARG B 1 195 ? -7.312 4.828 -20.359 1 75 195 ARG B N 1
ATOM 5630 C CA . ARG B 1 195 ? -7.383 6.211 -20.812 1 75 195 ARG B CA 1
ATOM 5631 C C . ARG B 1 195 ? -6.871 7.172 -19.75 1 75 195 ARG B C 1
ATOM 5633 O O . ARG B 1 195 ? -7.543 7.402 -18.734 1 75 195 ARG B O 1
ATOM 5640 N N . PHE B 1 196 ? -5.621 7.688 -20.078 1 68.25 196 PHE B N 1
ATOM 5641 C CA . PHE B 1 196 ? -5 8.602 -19.125 1 68.25 196 PHE B CA 1
ATOM 5642 C C . PHE B 1 196 ? -5.898 9.805 -18.859 1 68.25 196 PHE B C 1
ATOM 5644 O O . PHE B 1 196 ? -6.422 10.406 -19.797 1 68.25 196 PHE B O 1
ATOM 5651 N N . GLY B 1 197 ? -6.102 10.133 -17.609 1 67.88 197 GLY B N 1
ATOM 5652 C CA . GLY B 1 197 ? -6.922 11.273 -17.219 1 67.88 197 GLY B CA 1
ATOM 5653 C C . GLY B 1 197 ? -8.391 10.922 -17.078 1 67.88 197 GLY B C 1
ATOM 5654 O O . GLY B 1 197 ? -9.156 11.688 -16.484 1 67.88 197 GLY B O 1
ATOM 5655 N N . ILE B 1 198 ? -8.797 9.75 -17.547 1 76.69 198 ILE B N 1
ATOM 5656 C CA . ILE B 1 198 ? -10.195 9.359 -17.484 1 76.69 198 ILE B CA 1
ATOM 5657 C C . ILE B 1 198 ? -10.359 8.172 -16.531 1 76.69 198 ILE B C 1
ATOM 5659 O O . ILE B 1 198 ? -11.188 8.211 -15.617 1 76.69 198 ILE B O 1
ATOM 5663 N N . ASP B 1 199 ? -9.461 7.227 -16.75 1 76.94 199 ASP B N 1
ATOM 5664 C CA . ASP B 1 199 ? -9.531 6.039 -15.898 1 76.94 199 ASP B CA 1
ATOM 5665 C C . ASP B 1 199 ? -8.68 6.215 -14.648 1 76.94 199 ASP B C 1
ATOM 5667 O O . ASP B 1 199 ? -7.543 6.691 -14.719 1 76.94 199 ASP B O 1
ATOM 5671 N N . HIS B 1 200 ? -9.289 5.93 -13.562 1 77.19 200 HIS B N 1
ATOM 5672 C CA . HIS B 1 200 ? -8.609 6.102 -12.281 1 77.19 200 HIS B CA 1
ATOM 5673 C C . HIS B 1 200 ? -7.559 5.02 -12.062 1 77.19 200 HIS B C 1
ATOM 5675 O O . HIS B 1 200 ? -6.473 5.297 -11.547 1 77.19 200 HIS B O 1
ATOM 5681 N N . GLU B 1 201 ? -7.855 3.844 -12.445 1 77.38 201 GLU B N 1
ATOM 5682 C CA . GLU B 1 201 ? -6.941 2.719 -12.273 1 77.38 201 GLU B CA 1
ATOM 5683 C C . GLU B 1 201 ? -6.492 2.16 -13.625 1 77.38 201 GLU B C 1
ATOM 5685 O O . GLU B 1 201 ? -7.285 2.09 -14.562 1 77.38 201 GLU B O 1
ATOM 5690 N N . ARG B 1 202 ? -5.148 1.893 -13.742 1 79 202 ARG B N 1
ATOM 5691 C CA . ARG B 1 202 ? -4.598 1.338 -14.977 1 79 202 ARG B CA 1
ATOM 5692 C C . ARG B 1 202 ? -4.793 -0.174 -15.031 1 79 202 ARG B C 1
ATOM 5694 O O . ARG B 1 202 ? -4.258 -0.906 -14.195 1 79 202 ARG B O 1
ATOM 5701 N N . ASN B 1 203 ? -5.512 -0.633 -16.016 1 83.38 203 ASN B N 1
ATOM 5702 C CA . ASN B 1 203 ? -5.781 -2.059 -16.172 1 83.38 203 ASN B CA 1
ATOM 5703 C C . ASN B 1 203 ? -5.168 -2.596 -17.469 1 83.38 203 ASN B C 1
ATOM 5705 O O . ASN B 1 203 ? -5.066 -1.873 -18.453 1 83.38 203 ASN B O 1
ATOM 5709 N N . PHE B 1 204 ? -4.684 -3.811 -17.438 1 87.44 204 PHE B N 1
ATOM 5710 C CA . PHE B 1 204 ? -4.133 -4.5 -18.609 1 87.44 204 PHE B CA 1
ATOM 5711 C C . PHE B 1 204 ? -5.035 -5.652 -19.031 1 87.44 204 PHE B C 1
ATOM 5713 O O . PHE B 1 204 ? -5.586 -6.359 -18.188 1 87.44 204 PHE B O 1
ATOM 5720 N N . SER B 1 205 ? -5.191 -5.766 -20.375 1 87.75 205 SER B N 1
ATOM 5721 C CA . SER B 1 205 ? -5.992 -6.855 -20.922 1 87.75 205 SER B CA 1
ATOM 5722 C C . SER B 1 205 ? -5.148 -8.102 -21.141 1 87.75 205 SER B C 1
ATOM 5724 O O . SER B 1 205 ? -4.867 -8.484 -22.281 1 87.75 205 SER B O 1
ATOM 5726 N N . GLY B 1 206 ? -4.797 -8.758 -20.188 1 92.12 206 GLY B N 1
ATOM 5727 C CA . GLY B 1 206 ? -3.957 -9.945 -20.281 1 92.12 206 GLY B CA 1
ATOM 5728 C C . GLY B 1 206 ? -4.496 -11.117 -19.484 1 92.12 206 GLY B C 1
ATOM 5729 O O . GLY B 1 206 ? -3.738 -11.82 -18.812 1 92.12 206 GLY B O 1
ATOM 5730 N N . CYS B 1 207 ? -5.816 -11.344 -19.594 1 93.94 207 CYS B N 1
ATOM 5731 C CA . CYS B 1 207 ? -6.445 -12.383 -18.781 1 93.94 207 CYS B CA 1
ATOM 5732 C C . CYS B 1 207 ? -7.238 -13.344 -19.656 1 93.94 207 CYS B C 1
ATOM 5734 O O . CYS B 1 207 ? -8.031 -12.922 -20.5 1 93.94 207 CYS B O 1
ATOM 5736 N N . CYS B 1 208 ? -7.012 -14.594 -19.484 1 95.31 208 CYS B N 1
ATOM 5737 C CA . CYS B 1 208 ? -7.773 -15.664 -20.109 1 95.31 208 CYS B CA 1
ATOM 5738 C C . CYS B 1 208 ? -8.672 -16.359 -19.094 1 95.31 208 CYS B C 1
ATOM 5740 O O . CYS B 1 208 ? -8.242 -16.656 -17.969 1 95.31 208 CYS B O 1
ATOM 5742 N N . CYS B 1 209 ? -9.898 -16.641 -19.469 1 93.75 209 CYS B N 1
ATOM 5743 C CA . CYS B 1 209 ? -10.898 -17.188 -18.562 1 93.75 209 CYS B CA 1
ATOM 5744 C C . CYS B 1 209 ? -11.391 -18.547 -19.031 1 93.75 209 CYS B C 1
ATOM 5746 O O . CYS B 1 209 ? -11.352 -18.844 -20.234 1 93.75 209 CYS B O 1
ATOM 5748 N N . VAL B 1 210 ? -11.758 -19.344 -18.109 1 93.81 210 VAL B N 1
ATOM 5749 C CA . VAL B 1 210 ? -12.398 -20.641 -18.375 1 93.81 210 VAL B CA 1
ATOM 5750 C C . VAL B 1 210 ? -13.891 -20.547 -18.047 1 93.81 210 VAL B C 1
ATOM 5752 O O . VAL B 1 210 ? -14.273 -20.094 -16.984 1 93.81 210 VAL B O 1
ATOM 5755 N N . GLY B 1 211 ? -14.656 -20.891 -19.031 1 91.44 211 GLY B N 1
ATOM 5756 C CA . GLY B 1 211 ? -16.094 -20.938 -18.844 1 91.44 211 GLY B CA 1
ATOM 5757 C C . GLY B 1 211 ? -16.672 -22.312 -19.078 1 91.44 211 GLY B C 1
ATOM 5758 O O . GLY B 1 211 ? -15.977 -23.219 -19.531 1 91.44 211 GLY B O 1
ATOM 5759 N N . GLY B 1 212 ? -17.922 -22.391 -18.656 1 86.5 212 GLY B N 1
ATOM 5760 C CA . GLY B 1 212 ? -18.641 -23.641 -18.875 1 86.5 212 GLY B CA 1
ATOM 5761 C C . GLY B 1 212 ? -18.531 -24.594 -17.703 1 86.5 212 GLY B C 1
ATOM 5762 O O . GLY B 1 212 ? -17.672 -24.422 -16.828 1 86.5 212 GLY B O 1
ATOM 5763 N N . GLY B 1 213 ? -19.484 -25.375 -17.594 1 77 213 GLY B N 1
ATOM 5764 C CA . GLY B 1 213 ? -19.5 -26.375 -16.531 1 77 213 GLY B CA 1
ATOM 5765 C C . GLY B 1 213 ? -19.812 -25.781 -15.172 1 77 213 GLY B C 1
ATOM 5766 O O . GLY B 1 213 ? -20.016 -24.562 -15.055 1 77 213 GLY B O 1
ATOM 5767 N N . ASN B 1 214 ? -20 -26.531 -14.141 1 66 214 ASN B N 1
ATOM 5768 C CA . ASN B 1 214 ? -20.422 -26.109 -12.805 1 66 214 ASN B CA 1
ATOM 5769 C C . ASN B 1 214 ? -19.219 -25.812 -11.906 1 66 214 ASN B C 1
ATOM 5771 O O . ASN B 1 214 ? -19.375 -25.312 -10.797 1 66 214 ASN B O 1
ATOM 5775 N N . GLU B 1 215 ? -18.141 -26.25 -12.406 1 62.66 215 GLU B N 1
ATOM 5776 C CA . GLU B 1 215 ? -17.078 -26.266 -11.406 1 62.66 215 GLU B CA 1
ATOM 5777 C C . GLU B 1 215 ? -15.883 -25.438 -11.859 1 62.66 215 GLU B C 1
ATOM 5779 O O . GLU B 1 215 ? -14.734 -25.766 -11.57 1 62.66 215 GLU B O 1
ATOM 5784 N N . THR B 1 216 ? -15.953 -24.297 -12.352 1 75.81 216 THR B N 1
ATOM 5785 C CA . THR B 1 216 ? -14.867 -23.406 -12.75 1 75.81 216 THR B CA 1
ATOM 5786 C C . THR B 1 216 ? -13.945 -24.094 -13.75 1 75.81 216 THR B C 1
ATOM 5788 O O . THR B 1 216 ? -14.328 -24.344 -14.891 1 75.81 216 THR B O 1
ATOM 5791 N N . HIS B 1 217 ? -12.742 -24.328 -13.344 1 87.94 217 HIS B N 1
ATOM 5792 C CA . HIS B 1 217 ? -11.812 -24.969 -14.266 1 87.94 217 HIS B CA 1
ATOM 5793 C C . HIS B 1 217 ? -11.352 -26.312 -13.742 1 87.94 217 HIS B C 1
ATOM 5795 O O . HIS B 1 217 ? -10.289 -26.812 -14.117 1 87.94 217 HIS B O 1
ATOM 5801 N N . ARG B 1 218 ? -12.156 -27.016 -12.898 1 91.44 218 ARG B N 1
ATOM 5802 C CA . ARG B 1 218 ? -11.828 -28.297 -12.273 1 91.44 218 ARG B CA 1
ATOM 5803 C C . ARG B 1 218 ? -11.57 -29.375 -13.32 1 91.44 218 ARG B C 1
ATOM 5805 O O . ARG B 1 218 ? -10.641 -30.172 -13.18 1 91.44 218 ARG B O 1
ATOM 5812 N N . PRO B 1 219 ? -12.414 -29.438 -14.367 1 93.12 219 PRO B N 1
ATOM 5813 C CA . PRO B 1 219 ? -12.117 -30.469 -15.367 1 93.12 219 PRO B CA 1
ATOM 5814 C C . PRO B 1 219 ? -10.711 -30.344 -15.945 1 93.12 219 PRO B C 1
ATOM 5816 O O . PRO B 1 219 ? -10.055 -31.344 -16.203 1 93.12 219 PRO B O 1
ATOM 5819 N N . ILE B 1 220 ? -10.297 -29.156 -16.141 1 95.94 220 ILE B N 1
ATOM 5820 C CA . ILE B 1 220 ? -8.953 -28.938 -16.656 1 95.94 220 ILE B CA 1
ATOM 5821 C C . ILE B 1 220 ? -7.918 -29.328 -15.609 1 95.94 220 ILE B C 1
ATOM 5823 O O . ILE B 1 220 ? -6.902 -29.953 -15.938 1 95.94 220 ILE B O 1
ATOM 5827 N N . LEU B 1 221 ? -8.172 -28.953 -14.336 1 96.69 221 LEU B N 1
ATOM 5828 C CA . LEU B 1 221 ? -7.277 -29.312 -13.242 1 96.69 221 LEU B CA 1
ATOM 5829 C C . LEU B 1 221 ? -7.133 -30.828 -13.141 1 96.69 221 LEU B C 1
ATOM 5831 O O . LEU B 1 221 ? -6.02 -31.344 -13.023 1 96.69 221 LEU B O 1
ATOM 5835 N N . GLU B 1 222 ? -8.195 -31.562 -13.219 1 96 222 GLU B N 1
ATOM 5836 C CA . GLU B 1 222 ? -8.203 -33 -13.125 1 96 222 GLU B CA 1
ATOM 5837 C C . GLU B 1 222 ? -7.52 -33.656 -14.328 1 96 222 GLU B C 1
ATOM 5839 O O . GLU B 1 222 ? -6.852 -34.688 -14.203 1 96 222 GLU B O 1
ATOM 5844 N N . ALA B 1 223 ? -7.691 -33.062 -15.484 1 97.56 223 ALA B N 1
ATOM 5845 C CA . ALA B 1 223 ? -6.984 -33.531 -16.672 1 97.56 223 ALA B CA 1
ATOM 5846 C C . ALA B 1 223 ? -5.473 -33.438 -16.484 1 97.56 223 ALA B C 1
ATOM 5848 O O . ALA B 1 223 ? -4.723 -34.281 -16.969 1 97.56 223 ALA B O 1
ATOM 5849 N N . ASN B 1 224 ? -5.039 -32.375 -15.867 1 98.56 224 ASN B N 1
ATOM 5850 C CA . ASN B 1 224 ? -3.613 -32.219 -15.609 1 98.56 224 ASN B CA 1
ATOM 5851 C C . ASN B 1 224 ? -3.102 -33.281 -14.625 1 98.56 224 ASN B C 1
ATOM 5853 O O . ASN B 1 224 ? -1.983 -33.781 -14.766 1 98.56 224 ASN B O 1
ATOM 5857 N N . ILE B 1 225 ? -3.9 -33.594 -13.594 1 98.75 225 ILE B N 1
ATOM 5858 C CA . ILE B 1 225 ? -3.543 -34.688 -12.688 1 98.75 225 ILE B CA 1
ATOM 5859 C C . ILE B 1 225 ? -3.426 -35.969 -13.469 1 98.75 225 ILE B C 1
ATOM 5861 O O . ILE B 1 225 ? -2.465 -36.719 -13.297 1 98.75 225 ILE B O 1
ATOM 5865 N N . GLN B 1 226 ? -4.359 -36.219 -14.352 1 98.62 226 GLN B N 1
ATOM 5866 C CA . GLN B 1 226 ? -4.344 -37.438 -15.148 1 98.62 226 GLN B CA 1
ATOM 5867 C C . GLN B 1 226 ? -3.105 -37.5 -16.031 1 98.62 226 GLN B C 1
ATOM 5869 O O . GLN B 1 226 ? -2.49 -38.562 -16.172 1 98.62 226 GLN B O 1
ATOM 5874 N N . LYS B 1 227 ? -2.77 -36.375 -16.641 1 98.75 227 LYS B N 1
ATOM 5875 C CA . LYS B 1 227 ? -1.559 -36.344 -17.453 1 98.75 227 LYS B CA 1
ATOM 5876 C C . LYS B 1 227 ? -0.328 -36.688 -16.625 1 98.75 227 LYS B C 1
ATOM 5878 O O . LYS B 1 227 ? 0.579 -37.375 -17.125 1 98.75 227 LYS B O 1
ATOM 5883 N N . ALA B 1 228 ? -0.279 -36.25 -15.445 1 98.81 228 ALA B N 1
ATOM 5884 C CA . ALA B 1 228 ? 0.822 -36.594 -14.555 1 98.81 228 ALA B CA 1
ATOM 5885 C C . ALA B 1 228 ? 0.854 -38.094 -14.281 1 98.81 228 ALA B C 1
ATOM 5887 O O . ALA B 1 228 ? 1.908 -38.719 -14.375 1 98.81 228 ALA B O 1
ATOM 5888 N N . LEU B 1 229 ? -0.272 -38.625 -13.961 1 98.69 229 LEU B N 1
ATOM 5889 C CA . LEU B 1 229 ? -0.389 -40.062 -13.656 1 98.69 229 LEU B CA 1
ATOM 5890 C C . LEU B 1 229 ? -0.02 -40.906 -14.867 1 98.69 229 LEU B C 1
ATOM 5892 O O . LEU B 1 229 ? 0.615 -41.938 -14.734 1 98.69 229 LEU B O 1
ATOM 5896 N N . ASP B 1 230 ? -0.38 -40.406 -16 1 98.56 230 ASP B N 1
ATOM 5897 C CA . ASP B 1 230 ? -0.16 -41.156 -17.25 1 98.56 230 ASP B CA 1
ATOM 5898 C C . ASP B 1 230 ? 1.33 -41.281 -17.562 1 98.56 230 ASP B C 1
ATOM 5900 O O . ASP B 1 230 ? 1.738 -42.125 -18.359 1 98.56 230 ASP B O 1
ATOM 5904 N N . THR B 1 231 ? 2.09 -40.406 -16.953 1 98.44 231 THR B N 1
ATOM 5905 C CA . THR B 1 231 ? 3.531 -40.531 -17.156 1 98.44 231 THR B CA 1
ATOM 5906 C C . THR B 1 231 ? 4.07 -41.812 -16.516 1 98.44 231 THR B C 1
ATOM 5908 O O . THR B 1 231 ? 5.152 -42.281 -16.875 1 98.44 231 THR B O 1
ATOM 5911 N N . GLY B 1 232 ? 3.387 -42.312 -15.5 1 98.5 232 GLY B N 1
ATOM 5912 C CA . GLY B 1 232 ? 3.859 -43.469 -14.719 1 98.5 232 GLY B CA 1
ATOM 5913 C C . GLY B 1 232 ? 4.801 -43.062 -13.602 1 98.5 232 GLY B C 1
ATOM 5914 O O . GLY B 1 232 ? 5.238 -43.906 -12.812 1 98.5 232 GLY B O 1
ATOM 5915 N N . ASN B 1 233 ? 5.035 -41.781 -13.461 1 98.69 233 ASN B N 1
ATOM 5916 C CA . ASN B 1 233 ? 6.012 -41.281 -12.5 1 98.69 233 ASN B CA 1
ATOM 5917 C C . ASN B 1 233 ? 5.328 -40.594 -11.32 1 98.69 233 ASN B C 1
ATOM 5919 O O . ASN B 1 233 ? 5.996 -40.156 -10.375 1 98.69 233 ASN B O 1
ATOM 5923 N N . ALA B 1 234 ? 3.99 -40.562 -11.328 1 98.81 234 ALA B N 1
ATOM 5924 C CA . ALA B 1 234 ? 3.311 -39.75 -10.32 1 98.81 234 ALA B CA 1
ATOM 5925 C C . ALA B 1 234 ? 2.279 -40.562 -9.555 1 98.81 234 ALA B C 1
ATOM 5927 O O . ALA B 1 234 ? 1.656 -41.469 -10.125 1 98.81 234 ALA B O 1
ATOM 5928 N N . GLN B 1 235 ? 2.113 -40.25 -8.305 1 98.69 235 GLN B N 1
ATOM 5929 C CA . GLN B 1 235 ? 1.042 -40.719 -7.445 1 98.69 235 GLN B CA 1
ATOM 5930 C C . GLN B 1 235 ? 0.422 -39.594 -6.633 1 98.69 235 GLN B C 1
ATOM 5932 O O . GLN B 1 235 ? 1.106 -38.625 -6.273 1 98.69 235 GLN B O 1
ATOM 5937 N N . THR B 1 236 ? -0.857 -39.75 -6.395 1 98.69 236 THR B N 1
ATOM 5938 C CA . THR B 1 236 ? -1.533 -38.75 -5.578 1 98.69 236 THR B CA 1
ATOM 5939 C C . THR B 1 236 ? -2.232 -39.406 -4.387 1 98.69 236 THR B C 1
ATOM 5941 O O . THR B 1 236 ? -2.754 -40.531 -4.504 1 98.69 236 THR B O 1
ATOM 5944 N N . PHE B 1 237 ? -2.195 -38.75 -3.268 1 98.38 237 PHE B N 1
ATOM 5945 C CA . PHE B 1 237 ? -2.895 -39.156 -2.057 1 98.38 237 PHE B CA 1
ATOM 5946 C C . PHE B 1 237 ? -3.732 -38 -1.495 1 98.38 237 PHE B C 1
ATOM 5948 O O . PHE B 1 237 ? -3.205 -36.938 -1.194 1 98.38 237 PHE B O 1
ATOM 5955 N N . PHE B 1 238 ? -4.961 -38.188 -1.357 1 98.25 238 PHE B N 1
ATOM 5956 C CA . PHE B 1 238 ? -5.895 -37.219 -0.785 1 98.25 238 PHE B CA 1
ATOM 5957 C C . PHE B 1 238 ? -6.141 -37.531 0.689 1 98.25 238 PHE B C 1
ATOM 5959 O O . PHE B 1 238 ? -5.672 -38.531 1.21 1 98.25 238 PHE B O 1
ATOM 5966 N N . ASP B 1 239 ? -6.777 -36.531 1.414 1 98.5 239 ASP B N 1
ATOM 5967 C CA . ASP B 1 239 ? -6.992 -36.625 2.854 1 98.5 239 ASP B CA 1
ATOM 5968 C C . ASP B 1 239 ? -5.68 -36.906 3.582 1 98.5 239 ASP B C 1
ATOM 5970 O O . ASP B 1 239 ? -5.641 -37.75 4.508 1 98.5 239 ASP B O 1
ATOM 5974 N N . SER B 1 240 ? -4.672 -36.312 3.1 1 98.25 240 SER B N 1
ATOM 5975 C CA . SER B 1 240 ? -3.318 -36.562 3.568 1 98.25 240 SER B CA 1
ATOM 5976 C C . SER B 1 240 ? -2.539 -35.281 3.785 1 98.25 240 SER B C 1
ATOM 5978 O O . SER B 1 240 ? -1.571 -35 3.072 1 98.25 240 SER B O 1
ATOM 5980 N N . PRO B 1 241 ? -2.887 -34.531 4.824 1 98.25 241 PRO B N 1
ATOM 5981 C CA . PRO B 1 241 ? -2.145 -33.312 5.102 1 98.25 241 PRO B CA 1
ATOM 5982 C C . PRO B 1 241 ? -0.681 -33.562 5.453 1 98.25 241 PRO B C 1
ATOM 5984 O O . PRO B 1 241 ? -0.369 -34.531 6.133 1 98.25 241 PRO B O 1
ATOM 5987 N N . VAL B 1 242 ? 0.237 -32.719 4.918 1 98.56 242 VAL B N 1
ATOM 5988 C CA . VAL B 1 242 ? 1.624 -32.719 5.371 1 98.56 242 VAL B CA 1
ATOM 5989 C C . VAL B 1 242 ? 1.71 -32.094 6.766 1 98.56 242 VAL B C 1
ATOM 5991 O O . VAL B 1 242 ? 1.099 -31.047 7.027 1 98.56 242 VAL B O 1
ATOM 5994 N N . VAL B 1 243 ? 2.479 -32.719 7.66 1 97.88 243 VAL B N 1
ATOM 5995 C CA . VAL B 1 243 ? 2.445 -32.25 9.039 1 97.88 243 VAL B CA 1
ATOM 5996 C C . VAL B 1 243 ? 3.867 -31.984 9.531 1 97.88 243 VAL B C 1
ATOM 5998 O O . VAL B 1 243 ? 4.062 -31.328 10.562 1 97.88 243 VAL B O 1
ATOM 6001 N N . GLN B 1 244 ? 4.848 -32.406 8.711 1 98.06 244 GLN B N 1
ATOM 6002 C CA . GLN B 1 244 ? 6.238 -32.219 9.102 1 98.06 244 GLN B CA 1
ATOM 6003 C C . GLN B 1 244 ? 7.16 -32.25 7.883 1 98.06 244 GLN B C 1
ATOM 6005 O O . GLN B 1 244 ? 6.945 -33.031 6.953 1 98.06 244 GLN B O 1
ATOM 6010 N N . LEU B 1 245 ? 8.156 -31.328 7.902 1 98.44 245 LEU B N 1
ATOM 6011 C CA . LEU B 1 245 ? 9.273 -31.453 6.973 1 98.44 245 LEU B CA 1
ATOM 6012 C C . LEU B 1 245 ? 10.469 -32.125 7.645 1 98.44 245 LEU B C 1
ATOM 6014 O O . LEU B 1 245 ? 10.758 -31.859 8.812 1 98.44 245 LEU B O 1
ATOM 6018 N N . ASP B 1 246 ? 11.086 -33 6.984 1 98 246 ASP B N 1
ATOM 6019 C CA . ASP B 1 246 ? 12.344 -33.594 7.449 1 98 246 ASP B CA 1
ATOM 6020 C C . ASP B 1 246 ? 13.531 -32.75 6.957 1 98 246 ASP B C 1
ATOM 6022 O O . ASP B 1 246 ? 13.641 -32.469 5.766 1 98 246 ASP B O 1
ATOM 6026 N N . VAL B 1 247 ? 14.367 -32.375 7.875 1 97 247 VAL B N 1
ATOM 6027 C CA . VAL B 1 247 ? 15.555 -31.594 7.562 1 97 247 VAL B CA 1
ATOM 6028 C C . VAL B 1 247 ? 16.797 -32.344 8.023 1 97 247 VAL B C 1
ATOM 6030 O O . VAL B 1 247 ? 16.859 -32.812 9.156 1 97 247 VAL B O 1
ATOM 6033 N N . ALA B 1 248 ? 17.734 -32.531 7.176 1 96.38 248 ALA B N 1
ATOM 6034 C CA . ALA B 1 248 ? 19.047 -33.125 7.492 1 96.38 248 ALA B CA 1
ATOM 6035 C C . ALA B 1 248 ? 20.172 -32.281 6.918 1 96.38 248 ALA B C 1
ATOM 6037 O O . ALA B 1 248 ? 20.203 -32 5.715 1 96.38 248 ALA B O 1
ATOM 6038 N N . ASP B 1 249 ? 21.141 -31.875 7.781 1 95.25 249 ASP B N 1
ATOM 6039 C CA . ASP B 1 249 ? 22.312 -31.094 7.395 1 95.25 249 ASP B CA 1
ATOM 6040 C C . ASP B 1 249 ? 21.891 -29.844 6.629 1 95.25 249 ASP B C 1
ATOM 6042 O O . ASP B 1 249 ? 22.453 -29.547 5.57 1 95.25 249 ASP B O 1
ATOM 6046 N N . GLY B 1 250 ? 20.75 -29.297 7.023 1 94.12 250 GLY B N 1
ATOM 6047 C CA . GLY B 1 250 ? 20.312 -28.031 6.461 1 94.12 250 GLY B CA 1
ATOM 6048 C C . GLY B 1 250 ? 19.516 -28.188 5.18 1 94.12 250 GLY B C 1
ATOM 6049 O O . GLY B 1 250 ? 19.062 -27.203 4.594 1 94.12 250 GLY B O 1
ATOM 6050 N N . ARG B 1 251 ? 19.375 -29.438 4.797 1 97.44 251 ARG B N 1
ATOM 6051 C CA . ARG B 1 251 ? 18.609 -29.734 3.588 1 97.44 251 ARG B CA 1
ATOM 6052 C C . ARG B 1 251 ? 17.25 -30.344 3.934 1 97.44 251 ARG B C 1
ATOM 6054 O O . ARG B 1 251 ? 17.156 -31.188 4.828 1 97.44 251 ARG B O 1
ATOM 6061 N N . VAL B 1 252 ? 16.219 -29.906 3.275 1 98.56 252 VAL B N 1
ATOM 6062 C CA . VAL B 1 252 ? 14.922 -30.578 3.381 1 98.56 252 VAL B CA 1
ATOM 6063 C C . VAL B 1 252 ? 14.953 -31.875 2.568 1 98.56 252 VAL B C 1
ATOM 6065 O O . VAL B 1 252 ? 15.18 -31.844 1.357 1 98.56 252 VAL B O 1
ATOM 6068 N N . THR B 1 253 ? 14.656 -33 3.234 1 98.44 253 THR B N 1
ATOM 6069 C CA . THR B 1 253 ? 14.875 -34.281 2.615 1 98.44 253 THR B CA 1
ATOM 6070 C C . THR B 1 253 ? 13.562 -35.062 2.471 1 98.44 253 THR B C 1
ATOM 6072 O O . THR B 1 253 ? 13.539 -36.156 1.911 1 98.44 253 THR B O 1
ATOM 6075 N N . GLY B 1 254 ? 12.547 -34.5 2.986 1 98.5 254 GLY B N 1
ATOM 6076 C CA . GLY B 1 254 ? 11.273 -35.188 2.873 1 98.5 254 GLY B CA 1
ATOM 6077 C C . GLY B 1 254 ? 10.164 -34.562 3.693 1 98.5 254 GLY B C 1
ATOM 6078 O O . GLY B 1 254 ? 10.305 -33.438 4.164 1 98.5 254 GLY B O 1
ATOM 6079 N N . ALA B 1 255 ? 9.039 -35.312 3.762 1 98.62 255 ALA B N 1
ATOM 6080 C CA . ALA B 1 255 ? 7.859 -34.844 4.488 1 98.62 255 ALA B CA 1
ATOM 6081 C C . ALA B 1 255 ? 7.105 -36 5.113 1 98.62 255 ALA B C 1
ATOM 6083 O O . ALA B 1 255 ? 7.148 -37.125 4.598 1 98.62 255 ALA B O 1
ATOM 6084 N N . VAL B 1 256 ? 6.496 -35.719 6.223 1 98.69 256 VAL B N 1
ATOM 6085 C CA . VAL B 1 256 ? 5.598 -36.656 6.871 1 98.69 256 VAL B CA 1
ATOM 6086 C C . VAL B 1 256 ? 4.148 -36.219 6.668 1 98.69 256 VAL B C 1
ATOM 6088 O O . VAL B 1 256 ? 3.812 -35.062 6.879 1 98.69 256 VAL B O 1
ATOM 6091 N N . CYS B 1 257 ? 3.34 -37.156 6.242 1 98.5 257 CYS B N 1
ATOM 6092 C CA . CYS B 1 257 ? 1.928 -36.875 5.996 1 98.5 257 CYS B CA 1
ATOM 6093 C C . CYS B 1 257 ? 1.045 -37.781 6.859 1 98.5 257 CYS B C 1
ATOM 6095 O O . CYS B 1 257 ? 1.412 -38.906 7.164 1 98.5 257 CYS B O 1
ATOM 6097 N N . GLN B 1 258 ? -0.063 -37.219 7.266 1 98 258 GLN B N 1
ATOM 6098 C CA . GLN B 1 258 ? -1.034 -37.969 8.047 1 98 258 GLN B CA 1
ATOM 6099 C C . GLN B 1 258 ? -2.195 -38.469 7.176 1 98 258 GLN B C 1
ATOM 6101 O O . GLN B 1 258 ? -2.771 -37.656 6.422 1 98 258 GLN B O 1
ATOM 6106 N N . ASN B 1 259 ? -2.475 -39.688 7.223 1 97.12 259 ASN B N 1
ATOM 6107 C CA . ASN B 1 259 ? -3.723 -40.188 6.656 1 97.12 259 ASN B CA 1
ATOM 6108 C C . ASN B 1 259 ? -4.914 -39.875 7.559 1 97.12 259 ASN B C 1
ATOM 6110 O O . ASN B 1 259 ? -5.051 -40.438 8.641 1 97.12 259 ASN B O 1
ATOM 6114 N N . LEU B 1 260 ? -5.781 -39 7.121 1 97.44 260 LEU B N 1
ATOM 6115 C CA . LEU B 1 260 ? -6.867 -38.531 7.973 1 97.44 260 LEU B CA 1
ATOM 6116 C C . LEU B 1 260 ? -7.91 -39.625 8.18 1 97.44 260 LEU B C 1
ATOM 6118 O O . LEU B 1 260 ? -8.695 -39.594 9.133 1 97.44 260 LEU B O 1
ATOM 6122 N N . ALA B 1 261 ? -7.953 -40.594 7.316 1 95.44 261 ALA B N 1
ATOM 6123 C CA . ALA B 1 261 ? -8.945 -41.688 7.422 1 95.44 261 ALA B CA 1
ATOM 6124 C C . ALA B 1 261 ? -8.641 -42.594 8.602 1 95.44 261 ALA B C 1
ATOM 6126 O O . ALA B 1 261 ? -9.547 -43.062 9.281 1 95.44 261 ALA B O 1
ATOM 6127 N N . ASP B 1 262 ? -7.293 -42.875 8.859 1 94.06 262 ASP B N 1
ATOM 6128 C CA . ASP B 1 262 ? -6.98 -43.844 9.906 1 94.06 262 ASP B CA 1
ATOM 6129 C C . ASP B 1 262 ? -5.969 -43.281 10.898 1 94.06 262 ASP B C 1
ATOM 6131 O O . ASP B 1 262 ? -5.598 -43.969 11.867 1 94.06 262 ASP B O 1
ATOM 6135 N N . GLY B 1 263 ? -5.473 -42.094 10.641 1 94.38 263 GLY B N 1
ATOM 6136 C CA . GLY B 1 263 ? -4.613 -41.406 11.594 1 94.38 263 GLY B CA 1
ATOM 6137 C C . GLY B 1 263 ? -3.154 -41.812 11.469 1 94.38 263 GLY B C 1
ATOM 6138 O O . GLY B 1 263 ? -2.297 -41.25 12.156 1 94.38 263 GLY B O 1
ATOM 6139 N N . SER B 1 264 ? -2.799 -42.688 10.547 1 95.69 264 SER B N 1
ATOM 6140 C CA . SER B 1 264 ? -1.423 -43.156 10.375 1 95.69 264 SER B CA 1
ATOM 6141 C C . SER B 1 264 ? -0.572 -42.062 9.695 1 95.69 264 SER B C 1
ATOM 6143 O O . SER B 1 264 ? -1.104 -41.125 9.102 1 95.69 264 SER B O 1
ATOM 6145 N N . TYR B 1 265 ? 0.714 -42.219 9.891 1 98.12 265 TYR B N 1
ATOM 6146 C CA . TYR B 1 265 ? 1.66 -41.281 9.273 1 98.12 265 TYR B CA 1
ATOM 6147 C C . TYR B 1 265 ? 2.549 -42 8.266 1 98.12 265 TYR B C 1
ATOM 6149 O O . TYR B 1 265 ? 2.971 -43.156 8.492 1 98.12 265 TYR B O 1
ATOM 6157 N N . THR B 1 266 ? 2.756 -41.438 7.145 1 98.5 266 THR B N 1
ATOM 6158 C CA . THR B 1 266 ? 3.682 -41.906 6.121 1 98.5 266 THR B CA 1
ATOM 6159 C C . THR B 1 266 ? 4.785 -40.875 5.871 1 98.5 266 THR B C 1
ATOM 6161 O O . THR B 1 266 ? 4.512 -39.688 5.75 1 98.5 266 THR B O 1
ATOM 6164 N N . ARG B 1 267 ? 6.035 -41.375 5.824 1 98.56 267 ARG B N 1
ATOM 6165 C CA . ARG B 1 267 ? 7.176 -40.562 5.457 1 98.56 267 ARG B CA 1
ATOM 6166 C C . ARG B 1 267 ? 7.516 -40.688 3.98 1 98.56 267 ARG B C 1
ATOM 6168 O O . ARG B 1 267 ? 7.656 -41.812 3.482 1 98.56 267 ARG B O 1
ATOM 6175 N N . TYR B 1 268 ? 7.574 -39.625 3.34 1 98.81 268 TYR B N 1
ATOM 6176 C CA . TYR B 1 268 ? 8.062 -39.594 1.965 1 98.81 268 TYR B CA 1
ATOM 6177 C C . TYR B 1 268 ? 9.453 -39 1.894 1 98.81 268 TYR B C 1
ATOM 6179 O O . TYR B 1 268 ? 9.641 -37.812 2.197 1 98.81 268 TYR B O 1
ATOM 6187 N N . VAL B 1 269 ? 10.43 -39.75 1.54 1 98.62 269 VAL B N 1
ATOM 6188 C CA . VAL B 1 269 ? 11.805 -39.312 1.388 1 98.62 269 VAL B CA 1
ATOM 6189 C C . VAL B 1 269 ? 12.008 -38.75 -0.021 1 98.62 269 VAL B C 1
ATOM 6191 O O . VAL B 1 269 ? 11.922 -39.5 -1.003 1 98.62 269 VAL B O 1
ATOM 6194 N N . ALA B 1 270 ? 12.234 -37.5 -0.133 1 98.5 270 ALA B N 1
ATOM 6195 C CA . ALA B 1 270 ? 12.328 -36.812 -1.412 1 98.5 270 ALA B CA 1
ATOM 6196 C C . ALA B 1 270 ? 13.781 -36.531 -1.775 1 98.5 270 ALA B C 1
ATOM 6198 O O . ALA B 1 270 ? 14.383 -35.562 -1.275 1 98.5 270 ALA B O 1
ATOM 6199 N N . ALA B 1 271 ? 14.32 -37.156 -2.705 1 98.31 271 ALA B N 1
ATOM 6200 C CA . ALA B 1 271 ? 15.734 -37.062 -3.066 1 98.31 271 ALA B CA 1
ATOM 6201 C C . ALA B 1 271 ? 16.047 -35.688 -3.674 1 98.31 271 ALA B C 1
ATOM 6203 O O . ALA B 1 271 ? 17.156 -35.156 -3.51 1 98.31 271 ALA B O 1
ATOM 6204 N N . LYS B 1 272 ? 15.062 -35.156 -4.32 1 98.5 272 LYS B N 1
ATOM 6205 C CA . LYS B 1 272 ? 15.328 -33.906 -5.051 1 98.5 272 LYS B CA 1
ATOM 6206 C C . LYS B 1 272 ? 14.688 -32.719 -4.348 1 98.5 272 LYS B C 1
ATOM 6208 O O . LYS B 1 272 ? 15.203 -31.594 -4.434 1 98.5 272 LYS B O 1
ATOM 6213 N N . GLY B 1 273 ? 13.562 -32.938 -3.709 1 98.62 273 GLY B N 1
ATOM 6214 C CA . GLY B 1 273 ? 13.047 -31.797 -2.951 1 98.62 273 GLY B CA 1
ATOM 6215 C C . GLY B 1 273 ? 11.562 -31.906 -2.645 1 98.62 273 GLY B C 1
ATOM 6216 O O . GLY B 1 273 ? 10.906 -32.875 -3.064 1 98.62 273 GLY B O 1
ATOM 6217 N N . VAL B 1 274 ? 11.078 -30.969 -1.83 1 98.94 274 VAL B N 1
ATOM 6218 C CA . VAL B 1 274 ? 9.68 -30.828 -1.432 1 98.94 274 VAL B CA 1
ATOM 6219 C C . VAL B 1 274 ? 9.141 -29.5 -1.936 1 98.94 274 VAL B C 1
ATOM 6221 O O . VAL B 1 274 ? 9.789 -28.453 -1.783 1 98.94 274 VAL B O 1
ATOM 6224 N N . VAL B 1 275 ? 7.969 -29.484 -2.596 1 98.94 275 VAL B N 1
ATOM 6225 C CA . VAL B 1 275 ? 7.285 -28.281 -3.053 1 98.94 275 VAL B CA 1
ATOM 6226 C C . VAL B 1 275 ? 6.074 -28 -2.162 1 98.94 275 VAL B C 1
ATOM 6228 O O . VAL B 1 275 ? 5.113 -28.766 -2.154 1 98.94 275 VAL B O 1
ATOM 6231 N N . LEU B 1 276 ? 6.137 -26.922 -1.422 1 98.94 276 LEU B N 1
ATOM 6232 C CA . LEU B 1 276 ? 5 -26.5 -0.61 1 98.94 276 LEU B CA 1
ATOM 6233 C C . LEU B 1 276 ? 4 -25.719 -1.447 1 98.94 276 LEU B C 1
ATOM 6235 O O . LEU B 1 276 ? 4.309 -24.609 -1.917 1 98.94 276 LEU B O 1
ATOM 6239 N N . ALA B 1 277 ? 2.854 -26.219 -1.703 1 98.75 277 ALA B N 1
ATOM 6240 C CA . ALA B 1 277 ? 1.731 -25.625 -2.424 1 98.75 277 ALA B CA 1
ATOM 6241 C C . ALA B 1 277 ? 0.447 -25.703 -1.604 1 98.75 277 ALA B C 1
ATOM 6243 O O . ALA B 1 277 ? -0.598 -26.109 -2.117 1 98.75 277 ALA B O 1
ATOM 6244 N N . THR B 1 278 ? 0.466 -25.281 -0.367 1 97.94 278 THR B N 1
ATOM 6245 C CA . THR B 1 278 ? -0.566 -25.609 0.61 1 97.94 278 THR B CA 1
ATOM 6246 C C . THR B 1 278 ? -1.573 -24.469 0.736 1 97.94 278 THR B C 1
ATOM 6248 O O . THR B 1 278 ? -2.461 -24.516 1.59 1 97.94 278 THR B O 1
ATOM 6251 N N . GLY B 1 279 ? -1.458 -23.484 -0.045 1 96.31 279 GLY B N 1
ATOM 6252 C CA . GLY B 1 279 ? -2.453 -22.422 -0.049 1 96.31 279 GLY B CA 1
ATOM 6253 C C . GLY B 1 279 ? -2.205 -21.375 1.013 1 96.31 279 GLY B C 1
ATOM 6254 O O . GLY B 1 279 ? -1.056 -21.062 1.341 1 96.31 279 GLY B O 1
ATOM 6255 N N . ASP B 1 280 ? -3.297 -20.719 1.458 1 95.38 280 ASP B N 1
ATOM 6256 C CA . ASP B 1 280 ? -3.182 -19.5 2.262 1 95.38 280 ASP B CA 1
ATOM 6257 C C . ASP B 1 280 ? -3.518 -19.781 3.725 1 95.38 280 ASP B C 1
ATOM 6259 O O . ASP B 1 280 ? -3.449 -20.922 4.176 1 95.38 280 ASP B O 1
ATOM 6263 N N . TYR B 1 281 ? -3.699 -18.672 4.543 1 95.94 281 TYR B N 1
ATOM 6264 C CA . TYR B 1 281 ? -3.924 -18.812 5.98 1 95.94 281 TYR B CA 1
ATOM 6265 C C . TYR B 1 281 ? -5.133 -18 6.426 1 95.94 281 TYR B C 1
ATOM 6267 O O . TYR B 1 281 ? -5.156 -17.469 7.535 1 95.94 281 TYR B O 1
ATOM 6275 N N . SER B 1 282 ? -6.141 -17.875 5.605 1 93.5 282 SER B N 1
ATOM 6276 C CA . SER B 1 282 ? -7.293 -17 5.809 1 93.5 282 SER B CA 1
ATOM 6277 C C . SER B 1 282 ? -8.047 -17.375 7.086 1 93.5 282 SER B C 1
ATOM 6279 O O . SER B 1 282 ? -8.734 -16.531 7.668 1 93.5 282 SER B O 1
ATOM 6281 N N . PHE B 1 283 ? -7.902 -18.609 7.5 1 94 283 PHE B N 1
ATOM 6282 C CA . PHE B 1 283 ? -8.68 -19.047 8.648 1 94 283 PHE B CA 1
ATOM 6283 C C . PHE B 1 283 ? -7.785 -19.266 9.859 1 94 283 PHE B C 1
ATOM 6285 O O . PHE B 1 283 ? -8.195 -19.906 10.836 1 94 283 PHE B O 1
ATOM 6292 N N . ASN B 1 284 ? -6.59 -18.812 9.797 1 94.81 284 ASN B N 1
ATOM 6293 C CA . ASN B 1 284 ? -5.664 -18.844 10.922 1 94.81 284 ASN B CA 1
ATOM 6294 C C . ASN B 1 284 ? -5.594 -17.484 11.609 1 94.81 284 ASN B C 1
ATOM 6296 O O . ASN B 1 284 ? -4.844 -16.594 11.188 1 94.81 284 ASN B O 1
ATOM 6300 N N . ASP B 1 285 ? -6.234 -17.312 12.742 1 92.69 285 ASP B N 1
ATOM 6301 C CA . ASP B 1 285 ? -6.379 -16.031 13.414 1 92.69 285 ASP B CA 1
ATOM 6302 C C . ASP B 1 285 ? -5.023 -15.484 13.852 1 92.69 285 ASP B C 1
ATOM 6304 O O . ASP B 1 285 ? -4.781 -14.273 13.773 1 92.69 285 ASP B O 1
ATOM 6308 N N . ASP B 1 286 ? -4.207 -16.344 14.312 1 93 286 ASP B N 1
ATOM 6309 C CA . ASP B 1 286 ? -2.896 -15.898 14.773 1 93 286 ASP B CA 1
ATOM 6310 C C . ASP B 1 286 ? -2.086 -15.305 13.625 1 93 286 ASP B C 1
ATOM 6312 O O . ASP B 1 286 ? -1.432 -14.273 13.797 1 93 286 ASP B O 1
ATOM 6316 N N . MET B 1 287 ? -2.162 -15.953 12.508 1 94.12 287 MET B N 1
ATOM 6317 C CA . MET B 1 287 ? -1.429 -15.445 11.352 1 94.12 287 MET B CA 1
ATOM 6318 C C . MET B 1 287 ? -2.076 -14.172 10.812 1 94.12 287 MET B C 1
ATOM 6320 O O . MET B 1 287 ? -1.38 -13.25 10.391 1 94.12 287 MET B O 1
ATOM 6324 N N . LEU B 1 288 ? -3.424 -14.109 10.805 1 92.25 288 LEU B N 1
ATOM 6325 C CA . LEU B 1 288 ? -4.105 -12.898 10.375 1 92.25 288 LEU B CA 1
ATOM 6326 C C . LEU B 1 288 ? -3.707 -11.711 11.25 1 92.25 288 LEU B C 1
ATOM 6328 O O . LEU B 1 288 ? -3.441 -10.617 10.734 1 92.25 288 LEU B O 1
ATOM 6332 N N . LYS B 1 289 ? -3.646 -11.891 12.508 1 88.25 289 LYS B N 1
ATOM 6333 C CA . LYS B 1 289 ? -3.271 -10.836 13.445 1 88.25 289 LYS B CA 1
ATOM 6334 C C . LYS B 1 289 ? -1.867 -10.312 13.148 1 88.25 289 LYS B C 1
ATOM 6336 O O . LYS B 1 289 ? -1.619 -9.109 13.211 1 88.25 289 LYS B O 1
ATOM 6341 N N . GLN B 1 290 ? -1.061 -11.219 12.812 1 87.5 290 GLN B N 1
ATOM 6342 C CA . GLN B 1 290 ? 0.346 -10.867 12.641 1 87.5 290 GLN B CA 1
ATOM 6343 C C . GLN B 1 290 ? 0.604 -10.281 11.258 1 87.5 290 GLN B C 1
ATOM 6345 O O . GLN B 1 290 ? 1.367 -9.32 11.117 1 87.5 290 GLN B O 1
ATOM 6350 N N . TYR B 1 291 ? -0.009 -10.836 10.234 1 91.06 291 TYR B N 1
ATOM 6351 C CA . TYR B 1 291 ? 0.455 -10.539 8.883 1 91.06 291 TYR B CA 1
ATOM 6352 C C . TYR B 1 291 ? -0.586 -9.734 8.117 1 91.06 291 TYR B C 1
ATOM 6354 O O . TYR B 1 291 ? -0.272 -9.109 7.102 1 91.06 291 TYR B O 1
ATOM 6362 N N . ALA B 1 292 ? -1.791 -9.766 8.57 1 89.31 292 ALA B N 1
ATOM 6363 C CA . ALA B 1 292 ? -2.881 -9.023 7.934 1 89.31 292 ALA B CA 1
ATOM 6364 C C . ALA B 1 292 ? -3.801 -8.398 8.984 1 89.31 292 ALA B C 1
ATOM 6366 O O . ALA B 1 292 ? -5.004 -8.672 9 1 89.31 292 ALA B O 1
ATOM 6367 N N . PRO B 1 293 ? -3.287 -7.477 9.711 1 82.94 293 PRO B N 1
ATOM 6368 C CA . PRO B 1 293 ? -4.043 -6.957 10.852 1 82.94 293 PRO B CA 1
ATOM 6369 C C . PRO B 1 293 ? -5.328 -6.246 10.43 1 82.94 293 PRO B C 1
ATOM 6371 O O . PRO B 1 293 ? -6.32 -6.27 11.164 1 82.94 293 PRO B O 1
ATOM 6374 N N . TRP B 1 294 ? -5.332 -5.629 9.336 1 81.06 294 TRP B N 1
ATOM 6375 C CA . TRP B 1 294 ? -6.543 -4.938 8.891 1 81.06 294 TRP B CA 1
ATOM 6376 C C . TRP B 1 294 ? -7.688 -5.926 8.68 1 81.06 294 TRP B C 1
ATOM 6378 O O . TRP B 1 294 ? -8.836 -5.625 9.008 1 81.06 294 TRP B O 1
ATOM 6388 N N . VAL B 1 295 ? -7.336 -7.082 8.133 1 83.5 295 VAL B N 1
ATOM 6389 C CA . VAL B 1 295 ? -8.344 -8.109 7.922 1 83.5 295 VAL B CA 1
ATOM 6390 C C . VAL B 1 295 ? -8.797 -8.68 9.266 1 83.5 295 VAL B C 1
ATOM 6392 O O . VAL B 1 295 ? -9.992 -8.906 9.484 1 83.5 295 VAL B O 1
ATOM 6395 N N . TYR B 1 296 ? -7.855 -8.922 10.062 1 86.19 296 TYR B N 1
ATOM 6396 C CA . TYR B 1 296 ? -8.195 -9.461 11.375 1 86.19 296 TYR B CA 1
ATOM 6397 C C . TYR B 1 296 ? -9.117 -8.516 12.133 1 86.19 296 TYR B C 1
ATOM 6399 O O . TYR B 1 296 ? -10.094 -8.945 12.742 1 86.19 296 TYR B O 1
ATOM 6407 N N . ALA B 1 297 ? -8.82 -7.219 12.086 1 80.5 297 ALA B N 1
ATOM 6408 C CA . ALA B 1 297 ? -9.586 -6.207 12.812 1 80.5 297 ALA B CA 1
ATOM 6409 C C . ALA B 1 297 ? -11.008 -6.102 12.266 1 80.5 297 ALA B C 1
ATOM 6411 O O . ALA B 1 297 ? -11.93 -5.723 12.992 1 80.5 297 ALA B O 1
ATOM 6412 N N . ASN B 1 298 ? -11.195 -6.488 11.039 1 81.12 298 ASN B N 1
ATOM 6413 C CA . ASN B 1 298 ? -12.492 -6.352 10.391 1 81.12 298 ASN B CA 1
ATOM 6414 C C . ASN B 1 298 ? -13.07 -7.707 9.992 1 81.12 298 ASN B C 1
ATOM 6416 O O . ASN B 1 298 ? -13.828 -7.805 9.023 1 81.12 298 ASN B O 1
ATOM 6420 N N . LYS B 1 299 ? -12.664 -8.727 10.617 1 81.62 299 LYS B N 1
ATOM 6421 C CA . LYS B 1 299 ? -12.984 -10.094 10.203 1 81.62 299 LYS B CA 1
ATOM 6422 C C . LYS B 1 299 ? -14.492 -10.32 10.156 1 81.62 299 LYS B C 1
ATOM 6424 O O . LYS B 1 299 ? -14.977 -11.125 9.367 1 81.62 299 LYS B O 1
ATOM 6429 N N . ASP B 1 300 ? -15.234 -9.555 10.969 1 79.06 300 ASP B N 1
ATOM 6430 C CA . ASP B 1 300 ? -16.688 -9.695 11.016 1 79.06 300 ASP B CA 1
ATOM 6431 C C . ASP B 1 300 ? -17.344 -9.055 9.789 1 79.06 300 ASP B C 1
ATOM 6433 O O . ASP B 1 300 ? -18.516 -9.297 9.516 1 79.06 300 ASP B O 1
ATOM 6437 N N . LYS B 1 301 ? -16.594 -8.312 9.062 1 80.25 301 LYS B N 1
ATOM 6438 C CA . LYS B 1 301 ? -17.125 -7.598 7.91 1 80.25 301 LYS B CA 1
ATOM 6439 C C . LYS B 1 301 ? -16.828 -8.352 6.613 1 80.25 301 LYS B C 1
ATOM 6441 O O . LYS B 1 301 ? -17.281 -7.945 5.539 1 80.25 301 LYS B O 1
ATOM 6446 N N . TYR B 1 302 ? -16.078 -9.43 6.73 1 77.81 302 TYR B N 1
ATOM 6447 C CA . TYR B 1 302 ? -15.711 -10.219 5.562 1 77.81 302 TYR B CA 1
ATOM 6448 C C . TYR B 1 302 ? -16.406 -11.578 5.574 1 77.81 302 TYR B C 1
ATOM 6450 O O . TYR B 1 302 ? -16.578 -12.18 6.637 1 77.81 302 TYR B O 1
ATOM 6458 N N . LEU B 1 303 ? -16.859 -11.914 4.387 1 78.44 303 LEU B N 1
ATOM 6459 C CA . LEU B 1 303 ? -17.234 -13.305 4.172 1 78.44 303 LEU B CA 1
ATOM 6460 C C . LEU B 1 303 ? -16.094 -14.094 3.549 1 78.44 303 LEU B C 1
ATOM 6462 O O . LEU B 1 303 ? -15.562 -13.711 2.506 1 78.44 303 LEU B O 1
ATOM 6466 N N . PHE B 1 304 ? -15.672 -15.062 4.203 1 75.81 304 PHE B N 1
ATOM 6467 C CA . PHE B 1 304 ? -14.641 -15.945 3.652 1 75.81 304 PHE B CA 1
ATOM 6468 C C . PHE B 1 304 ? -15.258 -16.969 2.705 1 75.81 304 PHE B C 1
ATOM 6470 O O . PHE B 1 304 ? -15.797 -17.984 3.146 1 75.81 304 PHE B O 1
ATOM 6477 N N . SER B 1 305 ? -15.102 -16.484 1.387 1 68.38 305 SER B N 1
ATOM 6478 C CA . SER B 1 305 ? -15.781 -17.25 0.351 1 68.38 305 SER B CA 1
ATOM 6479 C C . SER B 1 305 ? -14.852 -18.297 -0.273 1 68.38 305 SER B C 1
ATOM 6481 O O . SER B 1 305 ? -13.641 -18.062 -0.376 1 68.38 305 SER B O 1
ATOM 6483 N N . HIS B 1 306 ? -15.164 -19.609 -0.313 1 75.25 306 HIS B N 1
ATOM 6484 C CA . HIS B 1 306 ? -14.516 -20.656 -1.089 1 75.25 306 HIS B CA 1
ATOM 6485 C C . HIS B 1 306 ? -13.555 -21.469 -0.226 1 75.25 306 HIS B C 1
ATOM 6487 O O . HIS B 1 306 ? -12.5 -21.891 -0.7 1 75.25 306 HIS B O 1
ATOM 6493 N N . GLU B 1 307 ? -13.852 -21.484 0.917 1 85.06 307 GLU B N 1
ATOM 6494 C CA . GLU B 1 307 ? -13.023 -22.281 1.823 1 85.06 307 GLU B CA 1
ATOM 6495 C C . GLU B 1 307 ? -13.266 -23.781 1.618 1 85.06 307 GLU B C 1
ATOM 6497 O O . GLU B 1 307 ? -14.406 -24.219 1.522 1 85.06 307 GLU B O 1
ATOM 6502 N N . ALA B 1 308 ? -12.148 -24.453 1.443 1 90.88 308 ALA B N 1
ATOM 6503 C CA . ALA B 1 308 ? -12.203 -25.906 1.433 1 90.88 308 ALA B CA 1
ATOM 6504 C C . ALA B 1 308 ? -12.078 -26.469 2.846 1 90.88 308 ALA B C 1
ATOM 6506 O O . ALA B 1 308 ? -11.531 -25.812 3.736 1 90.88 308 ALA B O 1
ATOM 6507 N N . MET B 1 309 ? -12.641 -27.641 2.959 1 94.88 309 MET B N 1
ATOM 6508 C CA . MET B 1 309 ? -12.562 -28.344 4.242 1 94.88 309 MET B CA 1
ATOM 6509 C C . MET B 1 309 ? -11.992 -29.75 4.066 1 94.88 309 MET B C 1
ATOM 6511 O O . MET B 1 309 ? -12.156 -30.359 3.008 1 94.88 309 MET B O 1
ATOM 6515 N N . ASP B 1 310 ? -11.328 -30.203 5.051 1 96.19 310 ASP B N 1
ATOM 6516 C CA . ASP B 1 310 ? -10.883 -31.594 5.012 1 96.19 310 ASP B CA 1
ATOM 6517 C C . ASP B 1 310 ? -12.023 -32.531 5.355 1 96.19 310 ASP B C 1
ATOM 6519 O O . ASP B 1 310 ? -13.156 -32.094 5.605 1 96.19 310 ASP B O 1
ATOM 6523 N N . MET B 1 311 ? -11.734 -33.812 5.344 1 96.69 311 MET B N 1
ATOM 6524 C CA . MET B 1 311 ? -12.781 -34.812 5.5 1 96.69 311 MET B CA 1
ATOM 6525 C C . MET B 1 311 ? -13.375 -34.781 6.902 1 96.69 311 MET B C 1
ATOM 6527 O O . MET B 1 311 ? -14.461 -35.312 7.141 1 96.69 311 MET B O 1
ATOM 6531 N N . ASN B 1 312 ? -12.695 -34.125 7.863 1 96.5 312 ASN B N 1
ATOM 6532 C CA . ASN B 1 312 ? -13.172 -34.031 9.242 1 96.5 312 ASN B CA 1
ATOM 6533 C C . ASN B 1 312 ? -13.883 -32.688 9.492 1 96.5 312 ASN B C 1
ATOM 6535 O O . ASN B 1 312 ? -14.281 -32.406 10.617 1 96.5 312 ASN B O 1
ATOM 6539 N N . GLY B 1 313 ? -13.977 -31.875 8.516 1 95 313 GLY B N 1
ATOM 6540 C CA . GLY B 1 313 ? -14.703 -30.625 8.625 1 95 313 GLY B CA 1
ATOM 6541 C C . GLY B 1 313 ? -13.836 -29.469 9.07 1 95 313 GLY B C 1
ATOM 6542 O O . GLY B 1 313 ? -14.344 -28.406 9.43 1 95 313 GLY B O 1
ATOM 6543 N N . ASN B 1 314 ? -12.586 -29.672 9.109 1 95.56 314 ASN B N 1
ATOM 6544 C CA . ASN B 1 314 ? -11.672 -28.594 9.461 1 95.56 314 ASN B CA 1
ATOM 6545 C C . ASN B 1 314 ? -11.297 -27.75 8.242 1 95.56 314 ASN B C 1
ATOM 6547 O O . ASN B 1 314 ? -11.18 -28.281 7.137 1 95.56 314 ASN B O 1
ATOM 6551 N N . HIS B 1 315 ? -11.07 -26.438 8.492 1 95.5 315 HIS B N 1
ATOM 6552 C CA . HIS B 1 315 ? -10.695 -25.531 7.414 1 95.5 315 HIS B CA 1
ATOM 6553 C C . HIS B 1 315 ? -9.344 -25.922 6.82 1 95.5 315 HIS B C 1
ATOM 6555 O O . HIS B 1 315 ? -8.43 -26.312 7.547 1 95.5 315 HIS B O 1
ATOM 6561 N N . ALA B 1 316 ? -9.18 -25.703 5.547 1 95.31 316 ALA B N 1
ATOM 6562 C CA . ALA B 1 316 ? -7.953 -26.062 4.848 1 95.31 316 ALA B CA 1
ATOM 6563 C C . ALA B 1 316 ? -6.961 -24.906 4.852 1 95.31 316 ALA B C 1
ATOM 6565 O O . ALA B 1 316 ? -5.746 -25.109 4.922 1 95.31 316 ALA B O 1
ATOM 6566 N N . SER B 1 317 ? -7.367 -23.641 4.777 1 95.19 317 SER B N 1
ATOM 6567 C CA . SER B 1 317 ? -6.512 -22.469 4.645 1 95.19 317 SER B CA 1
ATOM 6568 C C . SER B 1 317 ? -5.957 -22.031 5.996 1 95.19 317 SER B C 1
ATOM 6570 O O . SER B 1 317 ? -6.273 -20.938 6.477 1 95.19 317 SER B O 1
ATOM 6572 N N . MET B 1 318 ? -5.035 -22.812 6.492 1 96.06 318 MET B N 1
ATOM 6573 C CA . MET B 1 318 ? -4.566 -22.625 7.859 1 96.06 318 MET B CA 1
ATOM 6574 C C . MET B 1 318 ? -3.104 -22.188 7.879 1 96.06 318 MET B C 1
ATOM 6576 O O . MET B 1 318 ? -2.512 -22.031 8.945 1 96.06 318 MET B O 1
ATOM 6580 N N . GLY B 1 319 ? -2.498 -22 6.715 1 96.94 319 GLY B N 1
ATOM 6581 C CA . GLY B 1 319 ? -1.106 -21.578 6.648 1 96.94 319 GLY B CA 1
ATOM 6582 C C . GLY B 1 319 ? -0.129 -22.719 6.918 1 96.94 319 GLY B C 1
ATOM 6583 O O . GLY B 1 319 ? 0.987 -22.469 7.383 1 96.94 319 GLY B O 1
ATOM 6584 N N . ASP B 1 320 ? -0.535 -23.938 6.594 1 97.31 320 ASP B N 1
ATOM 6585 C CA . ASP B 1 320 ? 0.271 -25.109 6.91 1 97.31 320 ASP B CA 1
ATOM 6586 C C . ASP B 1 320 ? 1.657 -25.016 6.281 1 97.31 320 ASP B C 1
ATOM 6588 O O . ASP B 1 320 ? 2.668 -25.219 6.953 1 97.31 320 ASP B O 1
ATOM 6592 N N . GLY B 1 321 ? 1.687 -24.7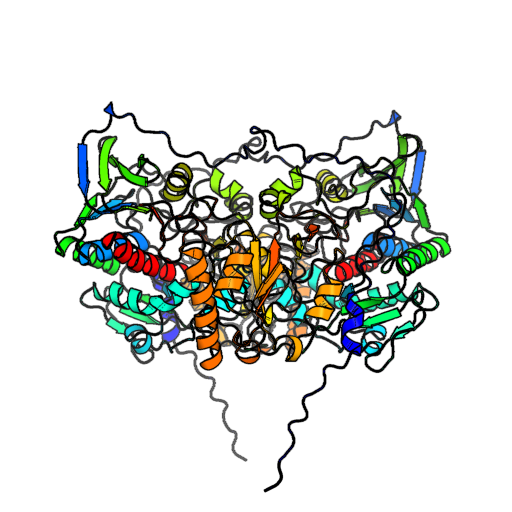03 5 1 97.94 321 GLY B N 1
ATOM 6593 C CA . GLY B 1 321 ? 2.963 -24.625 4.309 1 97.94 321 GLY B CA 1
ATOM 6594 C C . GLY B 1 321 ? 3.85 -23.5 4.828 1 97.94 321 GLY B C 1
ATOM 6595 O O . GLY B 1 321 ? 5.062 -23.672 4.953 1 97.94 321 GLY B O 1
ATOM 6596 N N . GLN B 1 322 ? 3.275 -22.359 5.09 1 97.25 322 GLN B N 1
ATOM 6597 C CA . GLN B 1 322 ? 4.031 -21.25 5.672 1 97.25 322 GLN B CA 1
ATOM 6598 C C . GLN B 1 322 ? 4.672 -21.656 6.992 1 97.25 322 GLN B C 1
ATOM 6600 O O . GLN B 1 322 ? 5.871 -21.453 7.199 1 97.25 322 GLN B O 1
ATOM 6605 N N . ARG B 1 323 ? 3.898 -22.297 7.832 1 97.12 323 ARG B N 1
ATOM 6606 C CA . ARG B 1 323 ? 4.379 -22.703 9.148 1 97.12 323 ARG B CA 1
ATOM 6607 C C . ARG B 1 323 ? 5.473 -23.75 9.039 1 97.12 323 ARG B C 1
ATOM 6609 O O . ARG B 1 323 ? 6.48 -23.688 9.742 1 97.12 323 ARG B O 1
ATOM 6616 N N . LEU B 1 324 ? 5.301 -24.734 8.188 1 97.88 324 LEU B N 1
ATOM 6617 C CA . LEU B 1 324 ? 6.305 -25.766 7.949 1 97.88 324 LEU B CA 1
ATOM 6618 C C . LEU B 1 324 ? 7.594 -25.156 7.402 1 97.88 324 LEU B C 1
ATOM 6620 O O . LEU B 1 324 ? 8.688 -25.516 7.836 1 97.88 324 LEU B O 1
ATOM 6624 N N . GLY B 1 325 ? 7.453 -24.219 6.406 1 97.81 325 GLY B N 1
ATOM 6625 C CA . GLY B 1 325 ? 8.609 -23.562 5.816 1 97.81 325 GLY B CA 1
ATOM 6626 C C . GLY B 1 325 ? 9.391 -22.719 6.812 1 97.81 325 GLY B C 1
ATOM 6627 O O . GLY B 1 325 ? 10.625 -22.719 6.797 1 97.81 325 GLY B O 1
ATOM 6628 N N . ILE B 1 326 ? 8.656 -22 7.664 1 95.5 326 ILE B N 1
ATOM 6629 C CA . ILE B 1 326 ? 9.297 -21.203 8.703 1 95.5 326 ILE B CA 1
ATOM 6630 C C . ILE B 1 326 ? 10.102 -22.109 9.633 1 95.5 326 ILE B C 1
ATOM 6632 O O . ILE B 1 326 ? 11.258 -21.812 9.945 1 95.5 326 ILE B O 1
ATOM 6636 N N . ALA B 1 327 ? 9.523 -23.25 10.039 1 95.19 327 ALA B N 1
ATOM 6637 C CA . ALA B 1 327 ? 10.188 -24.203 10.93 1 95.19 327 ALA B CA 1
ATOM 6638 C C . ALA B 1 327 ? 11.453 -24.766 10.281 1 95.19 327 ALA B C 1
ATOM 6640 O O . ALA B 1 327 ? 12.422 -25.094 10.977 1 95.19 327 ALA B O 1
ATOM 6641 N N . ALA B 1 328 ? 11.469 -24.812 8.984 1 96.88 328 ALA B N 1
ATOM 6642 C CA . ALA B 1 328 ? 12.609 -25.344 8.25 1 96.88 328 ALA B CA 1
ATOM 6643 C C . ALA B 1 328 ? 13.641 -24.25 7.973 1 96.88 328 ALA B C 1
ATOM 6645 O O . ALA B 1 328 ? 14.656 -24.5 7.32 1 96.88 328 ALA B O 1
ATOM 6646 N N . GLY B 1 329 ? 13.375 -23.031 8.406 1 95.25 329 GLY B N 1
ATOM 6647 C CA . GLY B 1 329 ? 14.344 -21.953 8.297 1 95.25 329 GLY B CA 1
ATOM 6648 C C . GLY B 1 329 ? 13.984 -20.938 7.23 1 95.25 329 GLY B C 1
ATOM 6649 O O . GLY B 1 329 ? 14.766 -20.016 6.945 1 95.25 329 GLY B O 1
ATOM 6650 N N . GLY B 1 330 ? 12.82 -21.078 6.676 1 95.81 330 GLY B N 1
ATOM 6651 C CA . GLY B 1 330 ? 12.406 -20.156 5.625 1 95.81 330 GLY B CA 1
ATOM 6652 C C . GLY B 1 330 ? 12.047 -18.781 6.145 1 95.81 330 GLY B C 1
ATOM 6653 O O . GLY B 1 330 ? 11.453 -18.656 7.215 1 95.81 330 GLY B O 1
ATOM 6654 N N . HIS B 1 331 ? 12.438 -17.797 5.371 1 92.44 331 HIS B N 1
ATOM 6655 C CA . HIS B 1 331 ? 12.062 -16.406 5.641 1 92.44 331 HIS B CA 1
ATOM 6656 C C . HIS B 1 331 ? 10.672 -16.109 5.094 1 92.44 331 HIS B C 1
ATOM 6658 O O . HIS B 1 331 ? 10.328 -16.531 3.99 1 92.44 331 HIS B O 1
ATOM 6664 N N . VAL B 1 332 ? 9.867 -15.453 5.914 1 92.81 332 VAL B N 1
ATOM 6665 C CA . VAL B 1 332 ? 8.531 -15.078 5.473 1 92.81 332 VAL B CA 1
ATOM 6666 C C . VAL B 1 332 ? 8.5 -13.594 5.113 1 92.81 332 VAL B C 1
ATOM 6668 O O . VAL B 1 332 ? 9.25 -12.797 5.684 1 92.81 332 VAL B O 1
ATOM 6671 N N . ASP B 1 333 ? 7.637 -13.234 4.168 1 91.81 333 ASP B N 1
ATOM 6672 C CA . ASP B 1 333 ? 7.438 -11.828 3.828 1 91.81 333 ASP B CA 1
ATOM 6673 C C . ASP B 1 333 ? 7.164 -10.992 5.078 1 91.81 333 ASP B C 1
ATOM 6675 O O . ASP B 1 333 ? 6.441 -11.43 5.977 1 91.81 333 ASP B O 1
ATOM 6679 N N . VAL B 1 334 ? 7.711 -9.844 5.098 1 85.81 334 VAL B N 1
ATOM 6680 C CA . VAL B 1 334 ? 7.434 -8.938 6.203 1 85.81 334 VAL B CA 1
ATOM 6681 C C . VAL B 1 334 ? 6.031 -8.352 6.051 1 85.81 334 VAL B C 1
ATOM 6683 O O . VAL B 1 334 ? 5.621 -7.984 4.949 1 85.81 334 VAL B O 1
ATOM 6686 N N . ALA B 1 335 ? 5.293 -8.32 7.078 1 88.12 335 ALA B N 1
ATOM 6687 C CA . ALA B 1 335 ? 3.955 -7.734 7.07 1 88.12 335 ALA B CA 1
ATOM 6688 C C . ALA B 1 335 ? 4 -6.266 6.668 1 88.12 335 ALA B C 1
ATOM 6690 O O . ALA B 1 335 ? 5.016 -5.594 6.863 1 88.12 335 ALA B O 1
ATOM 6691 N N . PRO B 1 336 ? 2.916 -5.723 6.207 1 87.69 336 PRO B N 1
ATOM 6692 C CA . PRO B 1 336 ? 1.619 -6.367 5.988 1 87.69 336 PRO B CA 1
ATOM 6693 C C . PRO B 1 336 ? 1.584 -7.199 4.707 1 87.69 336 PRO B C 1
ATOM 6695 O O . PRO B 1 336 ? 2.189 -6.816 3.703 1 87.69 336 PRO B O 1
ATOM 6698 N N . HIS B 1 337 ? 0.876 -8.312 4.766 1 92.25 337 HIS B N 1
ATOM 6699 C CA . HIS B 1 337 ? 0.619 -9.141 3.596 1 92.25 337 HIS B CA 1
ATOM 6700 C C . HIS B 1 337 ? -0.562 -8.609 2.791 1 92.25 337 HIS B C 1
ATOM 6702 O O . HIS B 1 337 ? -1.363 -7.824 3.301 1 92.25 337 HIS B O 1
ATOM 6708 N N . ALA B 1 338 ? -0.584 -8.945 1.524 1 92.06 338 ALA B N 1
ATOM 6709 C CA . ALA B 1 338 ? -1.72 -8.578 0.683 1 92.06 338 ALA B CA 1
ATOM 6710 C C . ALA B 1 338 ? -2.9 -9.516 0.915 1 92.06 338 ALA B C 1
ATOM 6712 O O . ALA B 1 338 ? -2.713 -10.688 1.235 1 92.06 338 ALA B O 1
ATOM 6713 N N . VAL B 1 339 ? -4.055 -8.961 0.779 1 89.19 339 VAL B N 1
ATOM 6714 C CA . VAL B 1 339 ? -5.293 -9.734 0.853 1 89.19 339 VAL B CA 1
ATOM 6715 C C . VAL B 1 339 ? -6.16 -9.438 -0.369 1 89.19 339 VAL B C 1
ATOM 6717 O O . VAL B 1 339 ? -6.211 -8.297 -0.841 1 89.19 339 VAL B O 1
ATOM 6720 N N . MET B 1 340 ? -6.73 -10.43 -0.883 1 89.5 340 MET B N 1
ATOM 6721 C CA . MET B 1 340 ? -7.715 -10.266 -1.948 1 89.5 340 MET B CA 1
ATOM 6722 C C . MET B 1 340 ? -9.133 -10.281 -1.387 1 89.5 340 MET B C 1
ATOM 6724 O O . MET B 1 340 ? -9.633 -11.336 -0.987 1 89.5 340 MET B O 1
ATOM 6728 N N . ALA B 1 341 ? -9.727 -9.164 -1.327 1 84.5 341 ALA B N 1
ATOM 6729 C CA . ALA B 1 341 ? -11.094 -9 -0.843 1 84.5 341 ALA B CA 1
ATOM 6730 C C . ALA B 1 341 ? -11.898 -8.094 -1.77 1 84.5 341 ALA B C 1
ATOM 6732 O O . ALA B 1 341 ? -11.414 -7.043 -2.193 1 84.5 341 ALA B O 1
ATOM 6733 N N . HIS B 1 342 ? -13.086 -8.594 -2.172 1 81.38 342 HIS B N 1
ATOM 6734 C CA . HIS B 1 342 ? -13.891 -7.863 -3.141 1 81.38 342 HIS B CA 1
ATOM 6735 C C . HIS B 1 342 ? -15.305 -7.637 -2.619 1 81.38 342 HIS B C 1
ATOM 6737 O O . HIS B 1 342 ? -15.797 -8.391 -1.774 1 81.38 342 HIS B O 1
ATOM 6743 N N . ILE B 1 343 ? -15.875 -6.566 -3.053 1 80.88 343 ILE B N 1
ATOM 6744 C CA . ILE B 1 343 ? -17.312 -6.367 -2.977 1 80.88 343 ILE B CA 1
ATOM 6745 C C . ILE B 1 343 ? -17.906 -6.273 -4.383 1 80.88 343 ILE B C 1
ATOM 6747 O O . ILE B 1 343 ? -17.328 -5.617 -5.258 1 80.88 343 ILE B O 1
ATOM 6751 N N . PHE B 1 344 ? -18.906 -6.961 -4.652 1 75.81 344 PHE B N 1
ATOM 6752 C CA . PHE B 1 344 ? -19.484 -6.988 -5.992 1 75.81 344 PHE B CA 1
ATOM 6753 C C . PHE B 1 344 ? -20.375 -5.781 -6.223 1 75.81 344 PHE B C 1
ATOM 6755 O O . PHE B 1 344 ? -21.594 -5.848 -5.988 1 75.81 344 PHE B O 1
ATOM 6762 N N . GLN B 1 345 ? -19.75 -4.699 -6.598 1 77.5 345 GLN B N 1
ATOM 6763 C CA . GLN B 1 345 ? -20.469 -3.484 -6.977 1 77.5 345 GLN B CA 1
ATOM 6764 C C . GLN B 1 345 ? -20.234 -3.145 -8.445 1 77.5 345 GLN B C 1
ATOM 6766 O O . GLN B 1 345 ? -19.75 -2.059 -8.766 1 77.5 345 GLN B O 1
ATOM 6771 N N . PHE B 1 346 ? -20.75 -3.928 -9.32 1 68.5 346 PHE B N 1
ATOM 6772 C CA . PHE B 1 346 ? -20.547 -3.689 -10.742 1 68.5 346 PHE B CA 1
ATOM 6773 C C . PHE B 1 346 ? -21.156 -2.359 -11.164 1 68.5 346 PHE B C 1
ATOM 6775 O O . PHE B 1 346 ? -22.281 -2.035 -10.773 1 68.5 346 PHE B O 1
ATOM 6782 N N . GLY B 1 347 ? -20.375 -1.595 -11.828 1 77.44 347 GLY B N 1
ATOM 6783 C CA . GLY B 1 347 ? -20.828 -0.345 -12.414 1 77.44 347 GLY B CA 1
ATOM 6784 C C . GLY B 1 347 ? -20.797 0.819 -11.445 1 77.44 347 GLY B C 1
ATOM 6785 O O . GLY B 1 347 ? -21.266 1.911 -11.758 1 77.44 347 GLY B O 1
ATOM 6786 N N . ALA B 1 348 ? -20.188 0.534 -10.273 1 79.94 348 ALA B N 1
ATOM 6787 C CA . ALA B 1 348 ? -20.156 1.579 -9.258 1 79.94 348 ALA B CA 1
ATOM 6788 C C . ALA B 1 348 ? -19.547 2.861 -9.805 1 79.94 348 ALA B C 1
ATOM 6790 O O . ALA B 1 348 ? -19.906 3.963 -9.383 1 79.94 348 ALA B O 1
ATOM 6791 N N . GLU B 1 349 ? -18.672 2.791 -10.781 1 84.75 349 GLU B N 1
ATOM 6792 C CA . GLU B 1 349 ? -17.953 3.943 -11.336 1 84.75 349 GLU B CA 1
ATOM 6793 C C . GLU B 1 349 ? -18.922 4.906 -12.016 1 84.75 349 GLU B C 1
ATOM 6795 O O . GLU B 1 349 ? -18.594 6.078 -12.227 1 84.75 349 GLU B O 1
ATOM 6800 N N . PHE B 1 350 ? -20.172 4.473 -12.289 1 89.06 350 PHE B N 1
ATOM 6801 C CA . PHE B 1 350 ? -21.125 5.297 -13.023 1 89.06 350 PHE B CA 1
ATOM 6802 C C . PHE B 1 350 ? -22.125 5.941 -12.078 1 89.06 350 PHE B C 1
ATOM 6804 O O . PHE B 1 350 ? -22.938 6.773 -12.5 1 89.06 350 PHE B O 1
ATOM 6811 N N . PHE B 1 351 ? -22.031 5.559 -10.867 1 91.19 351 PHE B N 1
ATOM 6812 C CA . PHE B 1 351 ? -23.125 5.961 -9.984 1 91.19 351 PHE B CA 1
ATOM 6813 C C . PHE B 1 351 ? -22.594 6.707 -8.773 1 91.19 351 PHE B C 1
ATOM 6815 O O . PHE B 1 351 ? -21.375 6.785 -8.562 1 91.19 351 PHE B O 1
ATOM 6822 N N . LEU B 1 352 ? -23.562 7.379 -8.109 1 95.69 352 LEU B N 1
ATOM 6823 C CA . LEU B 1 352 ? -23.312 8.062 -6.844 1 95.69 352 LEU B CA 1
ATOM 6824 C C . LEU B 1 352 ? -23.469 7.109 -5.664 1 95.69 352 LEU B C 1
ATOM 6826 O O . LEU B 1 352 ? -24.406 6.312 -5.633 1 95.69 352 LEU B O 1
ATOM 6830 N N . GLU B 1 353 ? -22.547 7.16 -4.734 1 95.62 353 GLU B N 1
ATOM 6831 C CA . GLU B 1 353 ? -22.672 6.402 -3.49 1 95.62 353 GLU B CA 1
ATOM 6832 C C . GLU B 1 353 ? -22.672 7.328 -2.277 1 95.62 353 GLU B C 1
ATOM 6834 O O . GLU B 1 353 ? -21.922 8.297 -2.227 1 95.62 353 GLU B O 1
ATOM 6839 N N . LEU B 1 354 ? -23.594 7.047 -1.38 1 96.38 354 LEU B N 1
ATOM 6840 C CA . LEU B 1 354 ? -23.719 7.809 -0.14 1 96.38 354 LEU B CA 1
ATOM 6841 C C . LEU B 1 354 ? -23.562 6.895 1.072 1 96.38 354 LEU B C 1
ATOM 6843 O O . LEU B 1 354 ? -23.969 5.73 1.028 1 96.38 354 LEU B O 1
ATOM 6847 N N . ASN B 1 355 ? -22.953 7.422 2.152 1 92.75 355 ASN B N 1
ATOM 6848 C CA . ASN B 1 355 ? -22.859 6.66 3.393 1 92.75 355 ASN B CA 1
ATOM 6849 C C . ASN B 1 355 ? -24.109 6.852 4.258 1 92.75 355 ASN B C 1
ATOM 6851 O O . ASN B 1 355 ? -25.078 7.48 3.832 1 92.75 355 ASN B O 1
ATOM 6855 N N . GLU B 1 356 ? -24.156 6.363 5.477 1 92.06 356 GLU B N 1
ATOM 6856 C CA . GLU B 1 356 ? -25.312 6.363 6.355 1 92.06 356 GLU B CA 1
ATOM 6857 C C . GLU B 1 356 ? -25.594 7.762 6.902 1 92.06 356 GLU B C 1
ATOM 6859 O O . GLU B 1 356 ? -26.641 8.008 7.496 1 92.06 356 GLU B O 1
ATOM 6864 N N . ARG B 1 357 ? -24.734 8.68 6.641 1 90.44 357 ARG B N 1
ATOM 6865 C CA . ARG B 1 357 ? -24.938 10.07 7.023 1 90.44 357 ARG B CA 1
ATOM 6866 C C . ARG B 1 357 ? -25.406 10.906 5.84 1 90.44 357 ARG B C 1
ATOM 6868 O O . ARG B 1 357 ? -25.531 12.133 5.945 1 90.44 357 ARG B O 1
ATOM 6875 N N . GLY B 1 358 ? -25.609 10.25 4.715 1 94.25 358 GLY B N 1
ATOM 6876 C CA . GLY B 1 358 ? -26.062 10.922 3.512 1 94.25 358 GLY B CA 1
ATOM 6877 C C . GLY B 1 358 ? -24.953 11.656 2.775 1 94.25 358 GLY B C 1
ATOM 6878 O O . GLY B 1 358 ? -25.219 12.547 1.97 1 94.25 358 GLY B O 1
ATOM 6879 N N . GLN B 1 359 ? -23.703 11.258 3.051 1 92.31 359 GLN B N 1
ATOM 6880 C CA . GLN B 1 359 ? -22.562 11.992 2.508 1 92.31 359 GLN B CA 1
ATOM 6881 C C . GLN B 1 359 ? -21.844 11.164 1.446 1 92.31 359 GLN B C 1
ATOM 6883 O O . GLN B 1 359 ? -21.719 9.945 1.578 1 92.31 359 GLN B O 1
ATOM 6888 N N . ARG B 1 360 ? -21.5 11.852 0.348 1 94.12 360 ARG B N 1
ATOM 6889 C CA . ARG B 1 360 ? -20.531 11.273 -0.578 1 94.12 360 ARG B CA 1
ATOM 6890 C C . ARG B 1 360 ? -19.141 11.18 0.063 1 94.12 360 ARG B C 1
ATOM 6892 O O . ARG B 1 360 ? -18.75 12.047 0.843 1 94.12 360 ARG B O 1
ATOM 6899 N N . PHE B 1 361 ? -18.312 10.141 -0.231 1 90.94 361 PHE B N 1
ATOM 6900 C CA . PHE B 1 361 ? -17.141 9.906 0.613 1 90.94 361 PHE B CA 1
ATOM 6901 C C . PHE B 1 361 ? -15.938 9.508 -0.228 1 90.94 361 PHE B C 1
ATOM 6903 O O . PHE B 1 361 ? -14.828 9.375 0.292 1 90.94 361 PHE B O 1
ATOM 6910 N N . CYS B 1 362 ? -16.141 9.32 -1.534 1 92 362 CYS B N 1
ATOM 6911 C CA . CYS B 1 362 ? -15 8.93 -2.355 1 92 362 CYS B CA 1
ATOM 6912 C C . CYS B 1 362 ? -15.281 9.172 -3.834 1 92 362 CYS B C 1
ATOM 6914 O O . CYS B 1 362 ? -16.375 9.602 -4.195 1 92 362 CYS B O 1
ATOM 6916 N N . ASN B 1 363 ? -14.188 9.133 -4.668 1 93 363 ASN B N 1
ATOM 6917 C CA . ASN B 1 363 ? -14.352 8.906 -6.098 1 93 363 ASN B CA 1
ATOM 6918 C C . ASN B 1 363 ? -14.852 7.492 -6.391 1 93 363 ASN B C 1
ATOM 6920 O O . ASN B 1 363 ? -14.133 6.52 -6.172 1 93 363 ASN B O 1
ATOM 6924 N N . GLU B 1 364 ? -16.016 7.344 -6.91 1 94.12 364 GLU B N 1
ATOM 6925 C CA . GLU B 1 364 ? -16.641 6.035 -7.066 1 94.12 364 GLU B CA 1
ATOM 6926 C C . GLU B 1 364 ? -15.977 5.234 -8.18 1 94.12 364 GLU B C 1
ATOM 6928 O O . GLU B 1 364 ? -16.219 4.031 -8.32 1 94.12 364 GLU B O 1
ATOM 6933 N N . ASP B 1 365 ? -15.172 5.906 -9 1 90.62 365 ASP B N 1
ATOM 6934 C CA . ASP B 1 365 ? -14.469 5.203 -10.062 1 90.62 365 ASP B CA 1
ATOM 6935 C C . ASP B 1 365 ? -13.32 4.371 -9.508 1 90.62 365 ASP B C 1
ATOM 6937 O O . ASP B 1 365 ? -12.148 4.66 -9.766 1 90.62 365 ASP B O 1
ATOM 6941 N N . LEU B 1 366 ? -13.68 3.371 -8.742 1 88.44 366 LEU B N 1
ATOM 6942 C CA . LEU B 1 366 ? -12.734 2.471 -8.086 1 88.44 366 LEU B CA 1
ATOM 6943 C C . LEU B 1 366 ? -13.094 1.014 -8.359 1 88.44 366 LEU B C 1
ATOM 6945 O O . LEU B 1 366 ? -14.258 0.688 -8.578 1 88.44 366 LEU B O 1
ATOM 6949 N N . SER B 1 367 ? -12.086 0.205 -8.359 1 83.69 367 SER B N 1
ATOM 6950 C CA . SER B 1 367 ? -12.32 -1.231 -8.469 1 83.69 367 SER B CA 1
ATOM 6951 C C . SER B 1 367 ? -13.102 -1.76 -7.277 1 83.69 367 SER B C 1
ATOM 6953 O O . SER B 1 367 ? -13.195 -1.091 -6.246 1 83.69 367 SER B O 1
ATOM 6955 N N . MET B 1 368 ? -13.594 -2.992 -7.422 1 81.81 368 MET B N 1
ATOM 6956 C CA . MET B 1 368 ? -14.391 -3.641 -6.383 1 81.81 368 MET B CA 1
ATOM 6957 C C . MET B 1 368 ? -13.578 -3.812 -5.102 1 81.81 368 MET B C 1
ATOM 6959 O O . MET B 1 368 ? -14.125 -3.77 -4 1 81.81 368 MET B O 1
ATOM 6963 N N . THR B 1 369 ? -12.312 -3.986 -5.254 1 83.19 369 THR B N 1
ATOM 6964 C CA . THR B 1 369 ? -11.438 -4.145 -4.098 1 83.19 369 THR B CA 1
ATOM 6965 C C . THR B 1 369 ? -11.227 -2.809 -3.393 1 83.19 369 THR B C 1
ATOM 6967 O O . THR B 1 369 ? -11.312 -2.727 -2.166 1 83.19 369 THR B O 1
ATOM 6970 N N . ASN B 1 370 ? -10.969 -1.792 -4.148 1 87.19 370 ASN B N 1
ATOM 6971 C CA . ASN B 1 370 ? -10.609 -0.501 -3.568 1 87.19 370 ASN B CA 1
ATOM 6972 C C . ASN B 1 370 ? -11.828 0.2 -2.969 1 87.19 370 ASN B C 1
ATOM 6974 O O . ASN B 1 370 ? -11.711 0.869 -1.939 1 87.19 370 ASN B O 1
ATOM 6978 N N . ILE B 1 371 ? -12.969 0.053 -3.58 1 86.94 371 ILE B N 1
ATOM 6979 C CA . ILE B 1 371 ? -14.156 0.681 -3.012 1 86.94 371 ILE B CA 1
ATOM 6980 C C . ILE B 1 371 ? -14.539 -0.021 -1.711 1 86.94 371 ILE B C 1
ATOM 6982 O O . ILE B 1 371 ? -15.031 0.616 -0.775 1 86.94 371 ILE B O 1
ATOM 6986 N N . ALA B 1 372 ? -14.328 -1.336 -1.673 1 83.62 372 ALA B N 1
ATOM 6987 C CA . ALA B 1 372 ? -14.586 -2.1 -0.457 1 83.62 372 ALA B CA 1
ATOM 6988 C C . ALA B 1 372 ? -13.766 -1.572 0.712 1 83.62 372 ALA B C 1
ATOM 6990 O O . ALA B 1 372 ? -14.258 -1.468 1.836 1 83.62 372 ALA B O 1
ATOM 6991 N N . LYS B 1 373 ? -12.555 -1.258 0.473 1 83.69 373 LYS B N 1
ATOM 6992 C CA . LYS B 1 373 ? -11.672 -0.741 1.512 1 83.69 373 LYS B CA 1
ATOM 6993 C C . LYS B 1 373 ? -12.188 0.583 2.068 1 83.69 373 LYS B C 1
ATOM 6995 O O . LYS B 1 373 ? -12.086 0.836 3.271 1 83.69 373 LYS B O 1
ATOM 7000 N N . VAL B 1 374 ? -12.688 1.402 1.19 1 86.94 374 VAL B N 1
ATOM 7001 C CA . VAL B 1 374 ? -13.219 2.695 1.614 1 86.94 374 VAL B CA 1
ATOM 7002 C C . VAL B 1 374 ? -14.508 2.49 2.402 1 86.94 374 VAL B C 1
ATOM 7004 O O . VAL B 1 374 ? -14.727 3.143 3.426 1 86.94 374 VAL B O 1
ATOM 7007 N N . MET B 1 375 ? -15.289 1.539 1.985 1 86.62 375 MET B N 1
ATOM 7008 C CA . MET B 1 375 ? -16.609 1.295 2.572 1 86.62 375 MET B CA 1
ATOM 7009 C C . MET B 1 375 ? -16.469 0.802 4.012 1 86.62 375 MET B C 1
ATOM 7011 O O . MET B 1 375 ? -17.281 1.161 4.867 1 86.62 375 MET B O 1
ATOM 7015 N N . VAL B 1 376 ? -15.5 0.013 4.238 1 81.06 376 VAL B N 1
ATOM 7016 C CA . VAL B 1 376 ? -15.328 -0.592 5.555 1 81.06 376 VAL B CA 1
ATOM 7017 C C . VAL B 1 376 ? -15.109 0.499 6.602 1 81.06 376 VAL B C 1
ATOM 7019 O O . VAL B 1 376 ? -15.484 0.34 7.762 1 81.06 376 VAL B O 1
ATOM 7022 N N . ASN B 1 377 ? -14.625 1.655 6.156 1 79.5 377 ASN B N 1
ATOM 7023 C CA . ASN B 1 377 ? -14.312 2.742 7.078 1 79.5 377 ASN B CA 1
ATOM 7024 C C . ASN B 1 377 ? -15.469 3.732 7.195 1 79.5 377 ASN B C 1
ATOM 7026 O O . ASN B 1 377 ? -15.367 4.727 7.918 1 79.5 377 ASN B O 1
ATOM 7030 N N . GLN B 1 378 ? -16.516 3.449 6.484 1 86 378 GLN B N 1
ATOM 7031 C CA . GLN B 1 378 ? -17.703 4.309 6.598 1 86 378 GLN B CA 1
ATOM 7032 C C . GLN B 1 378 ? -18.578 3.883 7.766 1 86 378 GLN B C 1
ATOM 7034 O O . GLN B 1 378 ? -18.484 2.752 8.25 1 86 378 GLN B O 1
ATOM 7039 N N . PRO B 1 379 ? -19.453 4.812 8.273 1 84.06 379 PRO B N 1
ATOM 7040 C CA . PRO B 1 379 ? -20.359 4.445 9.375 1 84.06 379 PRO B CA 1
ATOM 7041 C C . PRO B 1 379 ? -21.172 3.197 9.07 1 84.06 379 PRO B C 1
ATOM 7043 O O . PRO B 1 379 ? -21.812 3.111 8.008 1 84.06 379 PRO B O 1
ATOM 7046 N N . GLY B 1 380 ? -21.062 2.213 10 1 80.19 380 GLY B N 1
ATOM 7047 C CA . GLY B 1 380 ? -21.812 0.976 9.852 1 80.19 380 GLY B CA 1
ATOM 7048 C C . GLY B 1 380 ? -21.281 0.093 8.734 1 80.19 380 GLY B C 1
ATOM 7049 O O . GLY B 1 380 ? -21.844 -0.973 8.461 1 80.19 380 GLY B O 1
ATOM 7050 N N . SER B 1 381 ? -20.203 0.57 8.07 1 85.81 381 SER B N 1
ATOM 7051 C CA . SER B 1 381 ? -19.688 -0.117 6.895 1 85.81 381 SER B CA 1
ATOM 7052 C C . SER B 1 381 ? -20.797 -0.397 5.887 1 85.81 381 SER B C 1
ATOM 7054 O O . SER B 1 381 ? -20.906 -1.513 5.375 1 85.81 381 SER B O 1
ATOM 7056 N N . LYS B 1 382 ? -21.641 0.563 5.715 1 88.56 382 LYS B N 1
ATOM 7057 C CA . LYS B 1 382 ? -22.828 0.49 4.871 1 88.56 382 LYS B CA 1
ATOM 7058 C C . LYS B 1 382 ? -22.922 1.697 3.941 1 88.56 382 LYS B C 1
ATOM 7060 O O . LYS B 1 382 ? -22.656 2.828 4.359 1 88.56 382 LYS B O 1
ATOM 7065 N N . VAL B 1 383 ? -23.188 1.391 2.641 1 92 383 VAL B N 1
ATOM 7066 C CA . VAL B 1 383 ? -23.312 2.484 1.681 1 92 383 VAL B CA 1
ATOM 7067 C C . VAL B 1 383 ? -24.516 2.258 0.784 1 92 383 VAL B C 1
ATOM 7069 O O . VAL B 1 383 ? -25.078 1.159 0.751 1 92 383 VAL B O 1
ATOM 7072 N N . PHE B 1 384 ? -24.969 3.291 0.103 1 94.06 384 PHE B N 1
ATOM 7073 C CA . PHE B 1 384 ? -26.125 3.289 -0.782 1 94.06 384 PHE B CA 1
ATOM 7074 C C . PHE B 1 384 ? -25.75 3.785 -2.172 1 94.06 384 PHE B C 1
ATOM 7076 O O . PHE B 1 384 ? -25.266 4.91 -2.326 1 94.06 384 PHE B O 1
ATOM 7083 N N . GLN B 1 385 ? -25.859 2.912 -3.09 1 93.75 385 GLN B N 1
ATOM 7084 C CA . GLN B 1 385 ? -25.75 3.34 -4.48 1 93.75 385 GLN B CA 1
ATOM 7085 C C . GLN B 1 385 ? -27.078 3.885 -4.996 1 93.75 385 GLN B C 1
ATOM 7087 O O . GLN B 1 385 ? -28.094 3.195 -4.945 1 93.75 385 GLN B O 1
ATOM 7092 N N . ILE B 1 386 ? -27.094 5.145 -5.465 1 96.75 386 ILE B N 1
ATOM 7093 C CA . ILE B 1 386 ? -28.328 5.812 -5.891 1 96.75 386 ILE B CA 1
ATOM 7094 C C . ILE B 1 386 ? -28.375 5.871 -7.414 1 96.75 386 ILE B C 1
ATOM 7096 O O . ILE B 1 386 ? -27.406 6.262 -8.062 1 96.75 386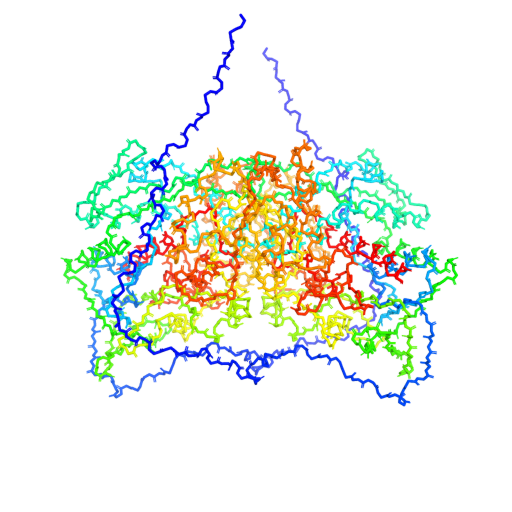 ILE B O 1
ATOM 7100 N N . VAL B 1 387 ? -29.5 5.461 -7.949 1 95.69 387 VAL B N 1
ATOM 7101 C CA . VAL B 1 387 ? -29.703 5.523 -9.391 1 95.69 387 VAL B CA 1
ATOM 7102 C C . VAL B 1 387 ? -31.062 6.164 -9.695 1 95.69 387 VAL B C 1
ATOM 7104 O O . VAL B 1 387 ? -31.906 6.293 -8.805 1 95.69 387 VAL B O 1
ATOM 7107 N N . ASP B 1 388 ? -31.172 6.672 -10.852 1 96.81 388 ASP B N 1
ATOM 7108 C CA . ASP B 1 388 ? -32.469 7.199 -11.25 1 96.81 388 ASP B CA 1
ATOM 7109 C C . ASP B 1 388 ? -33.031 6.441 -12.453 1 96.81 388 ASP B C 1
ATOM 7111 O O . ASP B 1 388 ? -32.562 5.352 -12.781 1 96.81 388 ASP B O 1
ATOM 7115 N N . ALA B 1 389 ? -34.062 6.926 -13.039 1 96.12 389 ALA B N 1
ATOM 7116 C CA . ALA B 1 389 ? -34.812 6.211 -14.07 1 96.12 389 ALA B CA 1
ATOM 7117 C C . ALA B 1 389 ? -34 6.055 -15.336 1 96.12 389 ALA B C 1
ATOM 7119 O O . ALA B 1 389 ? -34.25 5.164 -16.156 1 96.12 389 ALA B O 1
ATOM 7120 N N . THR B 1 390 ? -32.938 6.836 -15.5 1 95.88 390 THR B N 1
ATOM 7121 C CA . THR B 1 390 ? -32.156 6.82 -16.75 1 95.88 390 THR B CA 1
ATOM 7122 C C . THR B 1 390 ? -30.969 5.879 -16.641 1 95.88 390 THR B C 1
ATOM 7124 O O . THR B 1 390 ? -30.219 5.691 -17.609 1 95.88 390 THR B O 1
ATOM 7127 N N . ALA B 1 391 ? -30.781 5.27 -15.523 1 94.5 391 ALA B N 1
ATOM 7128 C CA . ALA B 1 391 ? -29.594 4.465 -15.25 1 94.5 391 ALA B CA 1
ATOM 7129 C C . ALA B 1 391 ? -29.422 3.371 -16.297 1 94.5 391 ALA B C 1
ATOM 7131 O O . ALA B 1 391 ? -28.297 3.076 -16.719 1 94.5 391 ALA B O 1
ATOM 7132 N N . GLU B 1 392 ? -30.453 2.797 -16.766 1 92.62 392 GLU B N 1
ATOM 7133 C CA . GLU B 1 392 ? -30.406 1.688 -17.719 1 92.62 392 GLU B CA 1
ATOM 7134 C C . GLU B 1 392 ? -29.875 2.141 -19.078 1 92.62 392 GLU B C 1
ATOM 7136 O O . GLU B 1 392 ? -29.469 1.314 -19.891 1 92.62 392 GLU B O 1
ATOM 7141 N N . ASP B 1 393 ? -29.859 3.455 -19.312 1 93.19 393 ASP B N 1
ATOM 7142 C CA . ASP B 1 393 ? -29.391 3.994 -20.594 1 93.19 393 ASP B CA 1
ATOM 7143 C C . ASP B 1 393 ? -27.875 3.871 -20.719 1 93.19 393 ASP B C 1
ATOM 7145 O O . ASP B 1 393 ? -27.344 3.852 -21.844 1 93.19 393 ASP B O 1
ATOM 7149 N N . TYR B 1 394 ? -27.234 3.812 -19.594 1 89.06 394 TYR B N 1
ATOM 7150 C CA . TYR B 1 394 ? -25.766 3.828 -19.688 1 89.06 394 TYR B CA 1
ATOM 7151 C C . TYR B 1 394 ? -25.156 2.646 -18.953 1 89.06 394 TYR B C 1
ATOM 7153 O O . TYR B 1 394 ? -23.969 2.348 -19.109 1 89.06 394 TYR B O 1
ATOM 7161 N N . TYR B 1 395 ? -25.953 1.965 -18.203 1 90.06 395 TYR B N 1
ATOM 7162 C CA . TYR B 1 395 ? -25.516 0.751 -17.516 1 90.06 395 TYR B CA 1
ATOM 7163 C C . TYR B 1 395 ? -26.672 -0.206 -17.297 1 90.06 395 TYR B C 1
ATOM 7165 O O . TYR B 1 395 ? -27.766 0.21 -16.875 1 90.06 395 TYR B O 1
ATOM 7173 N N . PRO B 1 396 ? -26.469 -1.509 -17.562 1 89.38 396 PRO B N 1
ATOM 7174 C CA . PRO B 1 396 ? -27.562 -2.473 -17.359 1 89.38 396 PRO B CA 1
ATOM 7175 C C . PRO B 1 396 ? -27.734 -2.865 -15.898 1 89.38 396 PRO B C 1
ATOM 7177 O O . PRO B 1 396 ? -27.438 -4.004 -15.523 1 89.38 396 PRO B O 1
ATOM 7180 N N . VAL B 1 397 ? -28.359 -2.037 -15.125 1 88.12 397 VAL B N 1
ATOM 7181 C CA . VAL B 1 397 ? -28.422 -2.156 -13.672 1 88.12 397 VAL B CA 1
ATOM 7182 C C . VAL B 1 397 ? -29.25 -3.385 -13.297 1 88.12 397 VAL B C 1
ATOM 7184 O O . VAL B 1 397 ? -28.828 -4.203 -12.477 1 88.12 397 VAL B O 1
ATOM 7187 N N . GLU B 1 398 ? -30.406 -3.551 -13.859 1 85.5 398 GLU B N 1
ATOM 7188 C CA . GLU B 1 398 ? -31.312 -4.629 -13.484 1 85.5 398 GLU B CA 1
ATOM 7189 C C . GLU B 1 398 ? -30.719 -5.992 -13.836 1 85.5 398 GLU B C 1
ATOM 7191 O O . GLU B 1 398 ? -30.812 -6.934 -13.039 1 85.5 398 GLU B O 1
ATOM 7196 N N . THR B 1 399 ? -30.156 -6 -14.969 1 82.88 399 THR B N 1
ATOM 7197 C CA . THR B 1 399 ? -29.5 -7.238 -15.391 1 82.88 399 THR B CA 1
ATOM 7198 C C . THR B 1 399 ? -28.375 -7.602 -14.438 1 82.88 399 THR B C 1
ATOM 7200 O O . THR B 1 399 ? -28.25 -8.75 -14.008 1 82.88 399 THR B O 1
ATOM 7203 N N . MET B 1 400 ? -27.625 -6.652 -14.125 1 80.56 400 MET B N 1
ATOM 7204 C CA . MET B 1 400 ? -26.469 -6.902 -13.273 1 80.56 400 MET B CA 1
ATOM 7205 C C . MET B 1 400 ? -26.906 -7.25 -11.859 1 80.56 400 MET B C 1
ATOM 7207 O O . MET B 1 400 ? -26.297 -8.109 -11.211 1 80.56 400 MET B O 1
ATOM 7211 N N . LEU B 1 401 ? -27.891 -6.598 -11.375 1 80.44 401 LEU B N 1
ATOM 7212 C CA . LEU B 1 401 ? -28.406 -6.895 -10.047 1 80.44 401 LEU B CA 1
ATOM 7213 C C . LEU B 1 401 ? -28.922 -8.328 -9.969 1 80.44 401 LEU B C 1
ATOM 7215 O O . LEU B 1 401 ? -28.781 -8.984 -8.938 1 80.44 401 LEU B O 1
ATOM 7219 N N . GLY B 1 402 ? -29.531 -8.773 -11.023 1 74.81 402 GLY B N 1
ATOM 7220 C CA . GLY B 1 402 ? -29.984 -10.156 -11.094 1 74.81 402 GLY B CA 1
ATOM 7221 C C . GLY B 1 402 ? -28.844 -11.156 -10.961 1 74.81 402 GLY B C 1
ATOM 7222 O O . GLY B 1 402 ? -29.031 -12.227 -10.375 1 74.81 402 GLY B O 1
ATOM 7223 N N . TYR B 1 403 ? -27.781 -10.711 -11.43 1 69 403 TYR B N 1
ATOM 7224 C CA . TYR B 1 403 ? -26.609 -11.578 -11.375 1 69 403 TYR B CA 1
ATOM 7225 C C . TYR B 1 403 ? -26.016 -11.594 -9.977 1 69 403 TYR B C 1
ATOM 7227 O O . TYR B 1 403 ? -25.484 -12.617 -9.523 1 69 403 TYR B O 1
ATOM 7235 N N . ILE B 1 404 ? -26.094 -10.492 -9.328 1 69.81 404 ILE B N 1
ATOM 7236 C CA . ILE B 1 404 ? -25.344 -10.367 -8.086 1 69.81 404 ILE B CA 1
ATOM 7237 C C . ILE B 1 404 ? -26.219 -10.719 -6.898 1 69.81 404 ILE B C 1
ATOM 7239 O O . ILE B 1 404 ? -25.734 -11.188 -5.867 1 69.81 404 ILE B O 1
ATOM 7243 N N . ARG B 1 405 ? -27.516 -10.484 -7.016 1 72.56 405 ARG B N 1
ATOM 7244 C CA . ARG B 1 405 ? -28.406 -10.703 -5.883 1 72.56 405 ARG B CA 1
ATOM 7245 C C . ARG B 1 405 ? -29.312 -11.906 -6.129 1 72.56 405 ARG B C 1
ATOM 7247 O O . ARG B 1 405 ? -30.422 -11.758 -6.633 1 72.56 405 ARG B O 1
ATOM 7254 N N . SER B 1 406 ? -28.812 -13.016 -5.734 1 61.03 406 SER B N 1
ATOM 7255 C CA . SER B 1 406 ? -29.547 -14.258 -5.945 1 61.03 406 SER B CA 1
ATOM 7256 C C . SER B 1 406 ? -30.766 -14.344 -5.043 1 61.03 406 SER B C 1
ATOM 7258 O O . SER B 1 406 ? -31.688 -15.125 -5.305 1 61.03 406 SER B O 1
ATOM 7260 N N . ASP B 1 407 ? -30.719 -13.555 -3.992 1 60.28 407 ASP B N 1
ATOM 7261 C CA . ASP B 1 407 ? -31.812 -13.68 -3.033 1 60.28 407 ASP B CA 1
ATOM 7262 C C . ASP B 1 407 ? -33.031 -12.883 -3.486 1 60.28 407 ASP B C 1
ATOM 7264 O O . ASP B 1 407 ? -34.062 -12.906 -2.826 1 60.28 407 ASP B O 1
ATOM 7268 N N . GLY B 1 408 ? -32.844 -12.25 -4.59 1 62.47 408 GLY B N 1
ATOM 7269 C CA . GLY B 1 408 ? -34 -11.562 -5.148 1 62.47 408 GLY B CA 1
ATOM 7270 C C . GLY B 1 408 ? -34.125 -10.125 -4.676 1 62.47 408 GLY B C 1
ATOM 7271 O O . GLY B 1 408 ? -34.969 -9.383 -5.164 1 62.47 408 GLY B O 1
ATOM 7272 N N . GLU B 1 409 ? -33.344 -9.805 -3.678 1 64.44 409 GLU B N 1
ATOM 7273 C CA . GLU B 1 409 ? -33.438 -8.406 -3.252 1 64.44 409 GLU B CA 1
ATOM 7274 C C . GLU B 1 409 ? -32.781 -7.473 -4.262 1 64.44 409 GLU B C 1
ATOM 7276 O O . GLU B 1 409 ? -31.562 -7.445 -4.383 1 64.44 409 GLU B O 1
ATOM 7281 N N . MET B 1 410 ? -33.531 -6.836 -4.996 1 80.75 410 MET B N 1
ATOM 7282 C CA . MET B 1 410 ? -33.062 -5.957 -6.059 1 80.75 410 MET B CA 1
ATOM 7283 C C . MET B 1 410 ? -32.75 -4.566 -5.512 1 80.75 410 MET B C 1
ATOM 7285 O O . MET B 1 410 ? -31.734 -4.375 -4.836 1 80.75 410 MET B O 1
ATOM 7289 N N . PHE B 1 411 ? -33.719 -3.736 -5.555 1 89.06 411 PHE B N 1
ATOM 7290 C CA . PHE B 1 411 ? -33.562 -2.387 -5.027 1 89.06 411 PHE B CA 1
ATOM 7291 C C . PHE B 1 411 ? -34.031 -2.312 -3.58 1 89.06 411 PHE B C 1
ATOM 7293 O O . PHE B 1 411 ? -35.031 -2.914 -3.225 1 89.06 411 PHE B O 1
ATOM 7300 N N . SER B 1 412 ? -33.344 -1.714 -2.758 1 90.5 412 SER B N 1
ATOM 7301 C CA . SER B 1 412 ? -33.656 -1.596 -1.342 1 90.5 412 SER B CA 1
ATOM 7302 C C . SER B 1 412 ? -34.75 -0.566 -1.113 1 90.5 412 SER B C 1
ATOM 7304 O O . SER B 1 412 ? -35.438 -0.578 -0.074 1 90.5 412 SER B O 1
ATOM 7306 N N . ALA B 1 413 ? -34.906 0.354 -2.076 1 95.19 413 ALA B N 1
ATOM 7307 C CA . ALA B 1 413 ? -35.938 1.391 -1.997 1 95.19 413 ALA B CA 1
ATOM 7308 C C . ALA B 1 413 ? -36.219 1.99 -3.373 1 95.19 413 ALA B C 1
ATOM 7310 O O . ALA B 1 413 ? -35.375 1.931 -4.266 1 95.19 413 ALA B O 1
ATOM 7311 N N . GLU B 1 414 ? -37.344 2.48 -3.539 1 96.81 414 GLU B N 1
ATOM 7312 C CA . GLU B 1 414 ? -37.812 3.195 -4.727 1 96.81 414 GLU B CA 1
ATOM 7313 C C . GLU B 1 414 ? -38.812 4.277 -4.367 1 96.81 414 GLU B C 1
ATOM 7315 O O . GLU B 1 414 ? -39.719 4.039 -3.574 1 96.81 414 GLU B O 1
ATOM 7320 N N . ALA B 1 415 ? -38.562 5.445 -4.973 1 98.31 415 ALA B N 1
ATOM 7321 C CA . ALA B 1 415 ? -39.469 6.539 -4.668 1 98.31 415 ALA B CA 1
ATOM 7322 C C . ALA B 1 415 ? -39.438 7.594 -5.773 1 98.31 415 ALA B C 1
ATOM 7324 O O . ALA B 1 415 ? -38.5 7.641 -6.574 1 98.31 415 ALA B O 1
ATOM 7325 N N . ASP B 1 416 ? -40.406 8.484 -5.75 1 98.25 416 ASP B N 1
ATOM 7326 C CA . ASP B 1 416 ? -40.5 9.516 -6.773 1 98.25 416 ASP B CA 1
ATOM 7327 C C . ASP B 1 416 ? -39.844 10.812 -6.312 1 98.25 416 ASP B C 1
ATOM 7329 O O . ASP B 1 416 ? -39.625 11.727 -7.113 1 98.25 416 ASP B O 1
ATOM 7333 N N . THR B 1 417 ? -39.531 10.859 -5.066 1 98.25 417 THR B N 1
ATOM 7334 C CA . THR B 1 417 ? -38.781 12 -4.555 1 98.25 417 THR B CA 1
ATOM 7335 C C . THR B 1 417 ? -37.562 11.523 -3.758 1 98.25 417 THR B C 1
ATOM 7337 O O . THR B 1 417 ? -37.562 10.406 -3.223 1 98.25 417 THR B O 1
ATOM 7340 N N . LEU B 1 418 ? -36.562 12.383 -3.705 1 98.38 418 LEU B N 1
ATOM 7341 C CA . LEU B 1 418 ? -35.344 12.047 -2.953 1 98.38 418 LEU B CA 1
ATOM 7342 C C . LEU B 1 418 ? -35.656 11.961 -1.459 1 98.38 418 LEU B C 1
ATOM 7344 O O . LEU B 1 418 ? -35.062 11.133 -0.754 1 98.38 418 LEU B O 1
ATOM 7348 N N . GLU B 1 419 ? -36.562 12.82 -0.96 1 98.25 419 GLU B N 1
ATOM 7349 C CA . GLU B 1 419 ? -36.938 12.797 0.445 1 98.25 419 GLU B CA 1
ATOM 7350 C C . GLU B 1 419 ? -37.594 11.469 0.82 1 98.25 419 GLU B C 1
ATOM 7352 O O . GLU B 1 419 ? -37.25 10.883 1.854 1 98.25 419 GLU B O 1
ATOM 7357 N N . ASP B 1 420 ? -38.438 11.016 -0.054 1 98.31 420 ASP B N 1
ATOM 7358 C CA . ASP B 1 420 ? -39.125 9.742 0.199 1 98.31 420 ASP B CA 1
ATOM 7359 C C . ASP B 1 420 ? -38.125 8.578 0.114 1 98.31 420 ASP B C 1
ATOM 7361 O O . ASP B 1 420 ? -38.25 7.613 0.873 1 98.31 420 ASP B O 1
ATOM 7365 N N . LEU B 1 421 ? -37.25 8.641 -0.843 1 98.38 421 LEU B N 1
ATOM 7366 C CA . LEU B 1 421 ? -36.219 7.605 -0.944 1 98.38 421 LEU B CA 1
ATOM 7367 C C . LEU B 1 421 ? -35.375 7.539 0.331 1 98.38 421 LEU B C 1
ATOM 7369 O O . LEU B 1 421 ? -35.156 6.453 0.866 1 98.38 421 LEU B O 1
ATOM 7373 N N . ALA B 1 422 ? -34.938 8.703 0.843 1 98.31 422 ALA B N 1
ATOM 7374 C CA . ALA B 1 422 ? -34.156 8.789 2.07 1 98.31 422 ALA B CA 1
ATOM 7375 C C . ALA B 1 422 ? -34.906 8.18 3.25 1 98.31 422 ALA B C 1
ATOM 7377 O O . ALA B 1 422 ? -34.344 7.438 4.051 1 98.31 422 ALA B O 1
ATOM 7378 N N . ALA B 1 423 ? -36.219 8.477 3.307 1 98 423 ALA B N 1
ATOM 7379 C CA . ALA B 1 423 ? -37.031 7.969 4.395 1 98 423 ALA B CA 1
ATOM 7380 C C . ALA B 1 423 ? -37.125 6.449 4.344 1 98 423 ALA B C 1
ATOM 7382 O O . ALA B 1 423 ? -37.062 5.781 5.379 1 98 423 ALA B O 1
ATOM 7383 N N . GLN B 1 424 ? -37.281 5.898 3.184 1 97.44 424 GLN B N 1
ATOM 7384 C CA . GLN B 1 424 ? -37.375 4.453 3.016 1 97.44 424 GLN B CA 1
ATOM 7385 C C . GLN B 1 424 ? -36.094 3.756 3.4 1 97.44 424 GLN B C 1
ATOM 7387 O O . GLN B 1 424 ? -36.094 2.607 3.848 1 97.44 424 GLN B O 1
ATOM 7392 N N . LEU B 1 425 ? -35 4.449 3.23 1 96.44 425 LEU B N 1
ATOM 7393 C CA . LEU B 1 425 ? -33.688 3.889 3.531 1 96.44 425 LEU B CA 1
ATOM 7394 C C . LEU B 1 425 ? -33.344 4.086 5 1 96.44 425 LEU B C 1
ATOM 7396 O O . LEU B 1 425 ? -32.281 3.639 5.457 1 96.44 425 LEU B O 1
ATOM 7400 N N . GLY B 1 426 ? -34.156 4.844 5.746 1 95.56 426 GLY B N 1
ATOM 7401 C CA . GLY B 1 426 ? -34 4.961 7.188 1 95.56 426 GLY B CA 1
ATOM 7402 C C . GLY B 1 426 ? -33.281 6.223 7.605 1 95.56 426 GLY B C 1
ATOM 7403 O O . GLY B 1 426 ? -32.938 6.398 8.781 1 95.56 426 GLY B O 1
ATOM 7404 N N . PHE B 1 427 ? -33.031 7.133 6.641 1 96.44 427 PHE B N 1
ATOM 7405 C CA . PHE B 1 427 ? -32.406 8.406 6.984 1 96.44 427 PHE B CA 1
ATOM 7406 C C . PHE B 1 427 ? -33.375 9.305 7.734 1 96.44 427 PHE B C 1
ATOM 7408 O O . PHE B 1 427 ? -34.562 9.398 7.367 1 96.44 427 PHE B O 1
ATOM 7415 N N . THR B 1 428 ? -32.938 9.852 8.812 1 95.69 428 THR B N 1
ATOM 7416 C CA . THR B 1 428 ? -33.75 10.758 9.602 1 95.69 428 THR B CA 1
ATOM 7417 C C . THR B 1 428 ? -32.969 12.016 9.977 1 95.69 428 THR B C 1
ATOM 7419 O O . THR B 1 428 ? -31.75 12.062 9.844 1 95.69 428 THR B O 1
ATOM 7422 N N . GLY B 1 429 ? -33.656 13.086 10.25 1 95.06 429 GLY B N 1
ATOM 7423 C CA . GLY B 1 429 ? -33.062 14.305 10.766 1 95.06 429 GLY B CA 1
ATOM 7424 C C . GLY B 1 429 ? -32.062 14.93 9.812 1 95.06 429 GLY B C 1
ATOM 7425 O O . GLY B 1 429 ? -32.375 15.133 8.633 1 95.06 429 GLY B O 1
ATOM 7426 N N . GLU B 1 430 ? -30.906 15.219 10.367 1 92.06 430 GLU B N 1
ATOM 7427 C CA . GLU B 1 430 ? -29.859 15.898 9.602 1 92.06 430 GLU B CA 1
ATOM 7428 C C . GLU B 1 430 ? -29.328 15 8.492 1 92.06 430 GLU B C 1
ATOM 7430 O O . GLU B 1 430 ? -28.938 15.484 7.426 1 92.06 430 GLU B O 1
ATOM 7435 N N . ASP B 1 431 ? -29.359 13.727 8.742 1 93.31 431 ASP B N 1
ATOM 7436 C CA . ASP B 1 431 ? -28.844 12.789 7.746 1 93.31 431 ASP B CA 1
ATOM 7437 C C . ASP B 1 431 ? -29.75 12.75 6.512 1 93.31 431 ASP B C 1
ATOM 7439 O O . ASP B 1 431 ? -29.266 12.625 5.387 1 93.31 431 ASP B O 1
ATOM 7443 N N . ALA B 1 432 ? -31.062 12.852 6.754 1 97.31 432 ALA B N 1
ATOM 7444 C CA . ALA B 1 432 ? -32 12.875 5.637 1 97.31 432 ALA B CA 1
ATOM 7445 C C . ALA B 1 432 ? -31.812 14.125 4.785 1 97.31 432 ALA B C 1
ATOM 7447 O O . ALA B 1 432 ? -31.875 14.055 3.555 1 97.31 432 ALA B O 1
ATOM 7448 N N . GLN B 1 433 ? -31.641 15.195 5.453 1 97.31 433 GLN B N 1
ATOM 7449 C CA . GLN B 1 433 ? -31.391 16.438 4.734 1 97.31 433 GLN B CA 1
ATOM 7450 C C . GLN B 1 433 ? -30.078 16.359 3.941 1 97.31 433 GLN B C 1
ATOM 7452 O O . GLN B 1 433 ? -30.031 16.797 2.785 1 97.31 433 GLN B O 1
ATOM 7457 N N . GLU B 1 434 ? -29.078 15.828 4.629 1 95.44 434 GLU B N 1
ATOM 7458 C CA . GLU B 1 434 ? -27.781 15.688 3.979 1 95.44 434 GLU B CA 1
ATOM 7459 C C . GLU B 1 434 ? -27.875 14.789 2.75 1 95.44 434 GLU B C 1
ATOM 7461 O O . GLU B 1 434 ? -27.188 15.016 1.754 1 95.44 434 GLU B O 1
ATOM 7466 N N . PHE B 1 435 ? -28.734 13.766 2.791 1 97.75 435 PHE B N 1
ATOM 7467 C CA . PHE B 1 435 ? -28.953 12.867 1.669 1 97.75 435 PHE B CA 1
ATOM 7468 C C . PHE B 1 435 ? -29.391 13.641 0.431 1 97.75 435 PHE B C 1
ATOM 7470 O O . PHE B 1 435 ? -28.812 13.477 -0.645 1 97.75 435 PHE B O 1
ATOM 7477 N N . VAL B 1 436 ? -30.266 14.5 0.593 1 98.38 436 VAL B N 1
ATOM 7478 C CA . VAL B 1 436 ? -30.812 15.281 -0.512 1 98.38 436 VAL B CA 1
ATOM 7479 C C . VAL B 1 436 ? -29.781 16.297 -1 1 98.38 436 VAL B C 1
ATOM 7481 O O . VAL B 1 436 ? -29.562 16.438 -2.205 1 98.38 436 VAL B O 1
ATOM 7484 N N . VAL B 1 437 ? -29.125 16.938 -0.078 1 97.75 437 VAL B N 1
ATOM 7485 C CA . VAL B 1 437 ? -28.125 17.953 -0.399 1 97.75 437 VAL B CA 1
ATOM 7486 C C . VAL B 1 437 ? -26.984 17.328 -1.204 1 97.75 437 VAL B C 1
ATOM 7488 O O . VAL B 1 437 ? -26.484 17.922 -2.152 1 97.75 437 VAL B O 1
ATOM 7491 N N . SER B 1 438 ? -26.578 16.109 -0.797 1 97.5 438 SER B N 1
ATOM 7492 C CA . SER B 1 438 ? -25.5 15.422 -1.479 1 97.5 438 SER B CA 1
ATOM 7493 C C . SER B 1 438 ? -25.875 15.086 -2.918 1 97.5 438 SER B C 1
ATOM 7495 O O . SER B 1 438 ? -25.047 15.234 -3.83 1 97.5 438 SER B O 1
ATOM 7497 N N . VAL B 1 439 ? -27.062 14.609 -3.133 1 98.31 439 VAL B N 1
ATOM 7498 C CA . VAL B 1 439 ? -27.516 14.281 -4.484 1 98.31 439 VAL B CA 1
ATOM 7499 C C . VAL B 1 439 ? -27.594 15.555 -5.324 1 98.31 439 VAL B C 1
ATOM 7501 O O . VAL B 1 439 ? -27.156 15.562 -6.48 1 98.31 439 VAL B O 1
ATOM 7504 N N . GLU B 1 440 ? -28.125 16.594 -4.785 1 97.88 440 GLU B N 1
ATOM 7505 C CA . GLU B 1 440 ? -28.219 17.859 -5.5 1 97.88 440 GLU B CA 1
ATOM 7506 C C . GLU B 1 440 ? -26.844 18.406 -5.848 1 97.88 440 GLU B C 1
ATOM 7508 O O . GLU B 1 440 ? -26.641 18.906 -6.953 1 97.88 440 GLU B O 1
ATOM 7513 N N . ARG B 1 441 ? -25.984 18.297 -4.875 1 97.44 441 ARG B N 1
ATOM 7514 C CA . ARG B 1 441 ? -24.609 18.719 -5.125 1 97.44 441 ARG B CA 1
ATOM 7515 C C . ARG B 1 441 ? -23.984 17.922 -6.266 1 97.44 441 ARG B C 1
ATOM 7517 O O . ARG B 1 441 ? -23.328 18.484 -7.141 1 97.44 441 ARG B O 1
ATOM 7524 N N . TYR B 1 442 ? -24.203 16.656 -6.203 1 97.44 442 TYR B N 1
ATOM 7525 C CA . TYR B 1 442 ? -23.672 15.812 -7.27 1 97.44 442 TYR B CA 1
ATOM 7526 C C . TYR B 1 442 ? -24.266 16.203 -8.617 1 97.44 442 TYR B C 1
ATOM 7528 O O . TYR B 1 442 ? -23.547 16.25 -9.625 1 97.44 442 TYR B O 1
ATOM 7536 N N . ASN B 1 443 ? -25.5 16.547 -8.664 1 98.19 443 ASN B N 1
ATOM 7537 C CA . ASN B 1 443 ? -26.156 16.984 -9.891 1 98.19 443 ASN B CA 1
ATOM 7538 C C . ASN B 1 443 ? -25.547 18.297 -10.391 1 98.19 443 ASN B C 1
ATOM 7540 O O . ASN B 1 443 ? -25.391 18.5 -11.594 1 98.19 443 ASN B O 1
ATOM 7544 N N . GLU B 1 444 ? -25.234 19.203 -9.508 1 97.94 444 GLU B N 1
ATOM 7545 C CA . GLU B 1 444 ? -24.562 20.453 -9.875 1 97.94 444 GLU B CA 1
ATOM 7546 C C . GLU B 1 444 ? -23.203 20.172 -10.523 1 97.94 444 GLU B C 1
ATOM 7548 O O . GLU B 1 444 ? -22.844 20.828 -11.5 1 97.94 444 GLU B O 1
ATOM 7553 N N . LEU B 1 445 ? -22.469 19.234 -9.945 1 96.88 445 LEU B N 1
ATOM 7554 C CA . LEU B 1 445 ? -21.172 18.875 -10.484 1 96.88 445 LEU B CA 1
ATOM 7555 C C . LEU B 1 445 ? -21.312 18.234 -11.867 1 96.88 445 LEU B C 1
ATOM 7557 O O . LEU B 1 445 ? -20.5 18.5 -12.75 1 96.88 445 LEU B O 1
ATOM 7561 N N . CYS B 1 446 ? -22.281 17.406 -12.031 1 97.06 446 CYS B N 1
ATOM 7562 C CA . CYS B 1 446 ? -22.562 16.828 -13.336 1 97.06 446 CYS B CA 1
ATOM 7563 C C . CYS B 1 446 ? -22.828 17.906 -14.375 1 97.06 446 CYS B C 1
ATOM 7565 O O . CYS B 1 446 ? -22.312 17.844 -15.492 1 97.06 446 CYS B O 1
ATOM 7567 N N . ALA B 1 447 ? -23.625 18.859 -14.016 1 97.38 447 ALA B N 1
ATOM 7568 C CA . ALA B 1 447 ? -23.938 19.969 -14.914 1 97.38 447 ALA B CA 1
ATOM 7569 C C . ALA B 1 447 ? -22.688 20.766 -15.258 1 97.38 447 ALA B C 1
ATOM 7571 O O . ALA B 1 447 ? -22.531 21.234 -16.391 1 97.38 447 ALA B O 1
ATOM 7572 N N . LYS B 1 448 ? -21.859 20.906 -14.266 1 96 448 LYS B N 1
ATOM 7573 C CA . LYS B 1 448 ? -20.594 21.625 -14.445 1 96 448 LYS B CA 1
ATOM 7574 C C . LYS B 1 448 ? -19.641 20.844 -15.336 1 96 448 LYS B C 1
ATOM 7576 O O . LYS B 1 448 ? -18.766 21.438 -15.969 1 96 448 LYS B O 1
ATOM 7581 N N . GLY B 1 449 ? -19.719 19.562 -15.312 1 95.12 449 GLY B N 1
ATOM 7582 C CA . GLY B 1 449 ? -18.844 18.703 -16.094 1 95.12 449 GLY B CA 1
ATOM 7583 C C . GLY B 1 449 ? -17.516 18.422 -15.414 1 95.12 449 GLY B C 1
ATOM 7584 O O . GLY B 1 449 ? -16.547 18.047 -16.078 1 95.12 449 GLY B O 1
ATOM 7585 N N . HIS B 1 450 ? -17.453 18.734 -14.172 1 93.5 450 HIS B N 1
ATOM 7586 C CA . HIS B 1 450 ? -16.25 18.5 -13.375 1 93.5 450 HIS B CA 1
ATOM 7587 C C . HIS B 1 450 ? -16.609 18.188 -11.922 1 93.5 450 HIS B C 1
ATOM 7589 O O . HIS B 1 450 ? -17.406 18.891 -11.312 1 93.5 450 HIS B O 1
ATOM 7595 N N . ASP B 1 451 ? -16.047 17.094 -11.438 1 94.31 451 ASP B N 1
ATOM 7596 C CA . ASP B 1 451 ? -16.266 16.719 -10.047 1 94.31 451 ASP B CA 1
ATOM 7597 C C . ASP B 1 451 ? -15.258 17.406 -9.125 1 94.31 451 ASP B C 1
ATOM 7599 O O . ASP B 1 451 ? -14.242 16.812 -8.766 1 94.31 451 ASP B O 1
ATOM 7603 N N . ASP B 1 452 ? -15.625 18.516 -8.641 1 89.38 452 ASP B N 1
ATOM 7604 C CA . ASP B 1 452 ? -14.758 19.328 -7.797 1 89.38 452 ASP B CA 1
ATOM 7605 C C . ASP B 1 452 ? -14.523 18.672 -6.441 1 89.38 452 ASP B C 1
ATOM 7607 O O . ASP B 1 452 ? -13.609 19.031 -5.711 1 89.38 452 ASP B O 1
ATOM 7611 N N . ASP B 1 453 ? -15.336 17.688 -6.148 1 90.25 453 ASP B N 1
ATOM 7612 C CA . ASP B 1 453 ? -15.297 17.141 -4.801 1 90.25 453 ASP B CA 1
ATOM 7613 C C . ASP B 1 453 ? -14.336 15.953 -4.727 1 90.25 453 ASP B C 1
ATOM 7615 O O . ASP B 1 453 ? -13.539 15.852 -3.789 1 90.25 453 ASP B O 1
ATOM 7619 N N . PHE B 1 454 ? -14.406 15.008 -5.777 1 91.94 454 PHE B N 1
ATOM 7620 C CA . PHE B 1 454 ? -13.625 13.781 -5.637 1 91.94 454 PHE B CA 1
ATOM 7621 C C . PHE B 1 454 ? -12.93 13.43 -6.941 1 91.94 454 PHE B C 1
ATOM 7623 O O . PHE B 1 454 ? -12.172 12.461 -7.004 1 91.94 454 PHE B O 1
ATOM 7630 N N . GLY B 1 455 ? -13.18 14.125 -7.988 1 89.5 455 GLY B N 1
ATOM 7631 C CA . GLY B 1 455 ? -12.406 14.023 -9.211 1 89.5 455 GLY B CA 1
ATOM 7632 C C . GLY B 1 455 ? -12.852 12.883 -10.102 1 89.5 455 GLY B C 1
ATOM 7633 O O . GLY B 1 455 ? -12.062 12.352 -10.891 1 89.5 455 GLY B O 1
ATOM 7634 N N . LYS B 1 456 ? -14.047 12.477 -9.953 1 92.19 456 LYS B N 1
ATOM 7635 C CA . LYS B 1 456 ? -14.594 11.508 -10.898 1 92.19 456 LYS B CA 1
ATOM 7636 C C . LYS B 1 456 ? -14.57 12.055 -12.32 1 92.19 456 LYS B C 1
ATOM 7638 O O . LYS B 1 456 ? -14.891 13.227 -12.547 1 92.19 456 LYS B O 1
ATOM 7643 N N . ALA B 1 457 ? -14.195 11.227 -13.297 1 91.25 457 ALA B N 1
ATOM 7644 C CA . ALA B 1 457 ? -14.125 11.68 -14.68 1 91.25 457 ALA B CA 1
ATOM 7645 C C . ALA B 1 457 ? -15.492 12.141 -15.172 1 91.25 457 ALA B C 1
ATOM 7647 O O . ALA B 1 457 ? -16.516 11.508 -14.875 1 91.25 457 ALA B O 1
ATOM 7648 N N . ALA B 1 458 ? -15.445 13.156 -15.953 1 92.88 458 ALA B N 1
ATOM 7649 C CA . ALA B 1 458 ? -16.688 13.75 -16.453 1 92.88 458 ALA B CA 1
ATOM 7650 C C . ALA B 1 458 ? -17.516 12.727 -17.219 1 92.88 458 ALA B C 1
ATOM 7652 O O . ALA B 1 458 ? -18.75 12.727 -17.125 1 92.88 458 ALA B O 1
ATOM 7653 N N . GLU B 1 459 ? -16.875 11.836 -17.969 1 92.12 459 GLU B N 1
ATOM 7654 C CA . GLU B 1 459 ? -17.516 10.844 -18.812 1 92.12 459 GLU B CA 1
ATOM 7655 C C . GLU B 1 459 ? -18.266 9.805 -17.969 1 92.12 459 GLU B C 1
ATOM 7657 O O . GLU B 1 459 ? -19.125 9.086 -18.469 1 92.12 459 GLU B O 1
ATOM 7662 N N . LYS B 1 460 ? -17.984 9.789 -16.719 1 93.25 460 LYS B N 1
ATOM 7663 C CA . LYS B 1 460 ? -18.578 8.781 -15.852 1 93.25 460 LYS B CA 1
ATOM 7664 C C . LYS B 1 460 ? -19.594 9.406 -14.891 1 93.25 460 LYS B C 1
ATOM 7666 O O . LYS B 1 460 ? -20.125 8.719 -14.016 1 93.25 460 LYS B O 1
ATOM 7671 N N . MET B 1 461 ? -19.766 10.656 -14.977 1 95.31 461 MET B N 1
ATOM 7672 C CA . MET B 1 461 ? -20.719 11.359 -14.125 1 95.31 461 MET B CA 1
ATOM 7673 C C . MET B 1 461 ? -22.109 11.383 -14.766 1 95.31 461 MET B C 1
ATOM 7675 O O . MET B 1 461 ? -22.266 11.883 -15.883 1 95.31 461 MET B O 1
ATOM 7679 N N . HIS B 1 462 ? -23.078 10.859 -14.125 1 96.56 462 HIS B N 1
ATOM 7680 C CA . HIS B 1 462 ? -24.484 10.859 -14.547 1 96.56 462 HIS B CA 1
ATOM 7681 C C . HIS B 1 462 ? -25.391 11.43 -13.461 1 96.56 462 HIS B C 1
ATOM 7683 O O . HIS B 1 462 ? -25.438 10.898 -12.352 1 96.56 462 HIS B O 1
ATOM 7689 N N . ALA B 1 463 ? -26.109 12.398 -13.82 1 97.44 463 ALA B N 1
ATOM 7690 C CA . ALA B 1 463 ? -26.953 13.078 -12.844 1 97.44 463 ALA B CA 1
ATOM 7691 C C . ALA B 1 463 ? -28.078 12.164 -12.352 1 97.44 463 ALA B C 1
ATOM 7693 O O . ALA B 1 463 ? -28.562 11.305 -13.094 1 97.44 463 ALA B O 1
ATOM 7694 N N . ILE B 1 464 ? -28.438 12.328 -11.133 1 97.88 464 ILE B N 1
ATOM 7695 C CA . ILE B 1 464 ? -29.578 11.688 -10.5 1 97.88 464 ILE B CA 1
ATOM 7696 C C . ILE B 1 464 ? -30.734 12.688 -10.391 1 97.88 464 ILE B C 1
ATOM 7698 O O . ILE B 1 464 ? -30.906 13.32 -9.344 1 97.88 464 ILE B O 1
ATOM 7702 N N . ALA B 1 465 ? -31.531 12.727 -11.43 1 97 465 ALA B N 1
ATOM 7703 C CA . ALA B 1 465 ? -32.469 13.852 -11.5 1 97 465 ALA B CA 1
ATOM 7704 C C . ALA B 1 465 ? -33.844 13.383 -11.953 1 97 465 ALA B C 1
ATOM 7706 O O . ALA B 1 465 ? -34.844 14.102 -11.789 1 97 465 ALA B O 1
ATOM 7707 N N . THR B 1 466 ? -33.938 12.227 -12.492 1 97.69 466 THR B N 1
ATOM 7708 C CA . THR B 1 466 ? -35.188 11.766 -13.086 1 97.69 466 THR B CA 1
ATOM 7709 C C . THR B 1 466 ? -35.812 10.633 -12.258 1 97.69 466 THR B C 1
ATOM 7711 O O . THR B 1 466 ? -35.25 9.523 -12.227 1 97.69 466 THR B O 1
ATOM 7714 N N . PRO B 1 467 ? -36.906 10.773 -11.617 1 97.31 467 PRO B N 1
ATOM 7715 C CA . PRO B 1 467 ? -37.531 9.688 -10.875 1 97.31 467 PRO B CA 1
ATOM 7716 C C . PRO B 1 467 ? -38.094 8.586 -11.781 1 97.31 467 PRO B C 1
ATOM 7718 O O . PRO B 1 467 ? -38.281 8.812 -12.969 1 97.31 467 PRO B O 1
ATOM 7721 N N . PRO B 1 468 ? -38.531 7.508 -11.289 1 97.56 468 PRO B N 1
ATOM 7722 C CA . PRO B 1 468 ? -38.281 7.129 -9.898 1 97.56 468 PRO B CA 1
ATOM 7723 C C . PRO B 1 468 ? -36.812 6.988 -9.578 1 97.56 468 PRO B C 1
ATOM 7725 O O . PRO B 1 468 ? -36 6.605 -10.445 1 97.56 468 PRO B O 1
ATOM 7728 N N . PHE B 1 469 ? -36.5 7.371 -8.328 1 98 469 PHE B N 1
ATOM 7729 C CA . PHE B 1 469 ? -35.156 7.148 -7.762 1 98 469 PHE B CA 1
ATOM 7730 C C . PHE B 1 469 ? -35.094 5.805 -7.047 1 98 469 PHE B C 1
ATOM 7732 O O . PHE B 1 469 ? -36.062 5.379 -6.43 1 98 469 PHE B O 1
ATOM 7739 N N . LYS B 1 470 ? -34 5.125 -7.172 1 96.5 470 LYS B N 1
ATOM 7740 C CA . LYS B 1 470 ? -33.812 3.824 -6.531 1 96.5 470 LYS B CA 1
ATOM 7741 C C . LYS B 1 470 ? -32.469 3.76 -5.816 1 96.5 470 LYS B C 1
ATOM 7743 O O . LYS B 1 470 ? -31.562 4.559 -6.098 1 96.5 470 LYS B O 1
ATOM 7748 N N . ALA B 1 471 ? -32.406 2.82 -4.859 1 95.25 471 ALA B N 1
ATOM 7749 C CA . ALA B 1 471 ? -31.172 2.629 -4.121 1 95.25 471 ALA B CA 1
ATOM 7750 C C . ALA B 1 471 ? -30.812 1.148 -4.027 1 95.25 471 ALA B C 1
ATOM 7752 O O . ALA B 1 471 ? -31.688 0.294 -3.93 1 95.25 471 ALA B O 1
ATOM 7753 N N . ILE B 1 472 ? -29.562 0.867 -4.172 1 90.62 472 ILE B N 1
ATOM 7754 C CA . ILE B 1 472 ? -28.984 -0.438 -3.867 1 90.62 472 ILE B CA 1
ATOM 7755 C C . ILE B 1 472 ? -28.141 -0.343 -2.605 1 90.62 472 ILE B C 1
ATOM 7757 O O . ILE B 1 472 ? -27.172 0.434 -2.555 1 90.62 472 ILE B O 1
ATOM 7761 N N . THR B 1 473 ? -28.5 -1.133 -1.571 1 89.5 473 THR B N 1
ATOM 7762 C CA . THR B 1 473 ? -27.781 -1.069 -0.299 1 89.5 473 THR B CA 1
ATOM 7763 C C . THR B 1 473 ? -26.703 -2.145 -0.23 1 89.5 473 THR B C 1
ATOM 7765 O O . THR B 1 473 ? -26.969 -3.312 -0.523 1 89.5 473 THR B O 1
ATOM 7768 N N . TYR B 1 474 ? -25.531 -1.705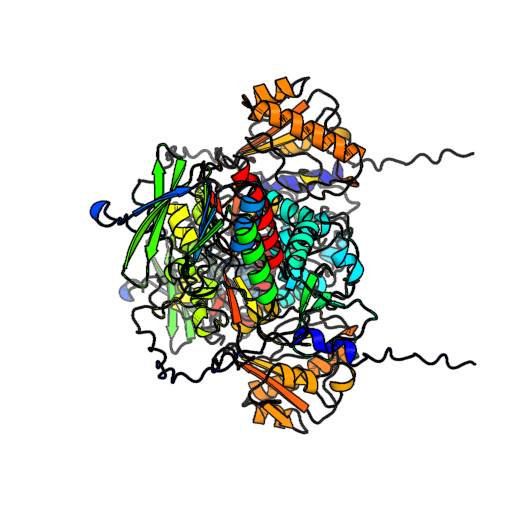 0.03 1 87.38 474 TYR B N 1
ATOM 7769 C CA . TYR B 1 474 ? -24.422 -2.598 0.355 1 87.38 474 TYR B CA 1
ATOM 7770 C C . TYR B 1 474 ? -24.078 -2.525 1.838 1 87.38 474 TYR B C 1
ATOM 7772 O O . TYR B 1 474 ? -23.594 -1.505 2.318 1 87.38 474 TYR B O 1
ATOM 7780 N N . ASP B 1 475 ? -24.406 -3.559 2.541 1 84.62 475 ASP B N 1
ATOM 7781 C CA . ASP B 1 475 ? -24.219 -3.678 3.982 1 84.62 475 ASP B CA 1
ATOM 7782 C C . ASP B 1 475 ? -23.266 -4.828 4.316 1 84.62 475 ASP B C 1
ATOM 7784 O O . ASP B 1 475 ? -23.656 -5.996 4.262 1 84.62 475 ASP B O 1
ATOM 7788 N N . THR B 1 476 ? -22.047 -4.457 4.688 1 79.75 476 THR B N 1
ATOM 7789 C CA . THR B 1 476 ? -21.016 -5.473 4.883 1 79.75 476 THR B CA 1
ATOM 7790 C C . THR B 1 476 ? -21.312 -6.309 6.125 1 79.75 476 THR B C 1
ATOM 7792 O O . THR B 1 476 ? -20.75 -7.387 6.301 1 79.75 476 THR B O 1
ATOM 7795 N N . LEU B 1 477 ? -22.172 -5.801 7 1 76.69 477 LEU B N 1
ATOM 7796 C CA . LEU B 1 477 ? -22.453 -6.508 8.242 1 76.69 477 LEU B CA 1
ATOM 7797 C C . LEU B 1 477 ? -23.594 -7.512 8.047 1 76.69 477 LEU B C 1
ATOM 7799 O O . LEU B 1 477 ? -23.844 -8.344 8.922 1 76.69 477 LEU B O 1
ATOM 7803 N N . LYS B 1 478 ? -24.281 -7.352 6.918 1 68.88 478 LYS B N 1
ATOM 7804 C CA . LYS B 1 478 ? -25.391 -8.273 6.668 1 68.88 478 LYS B CA 1
ATOM 7805 C C . LYS B 1 478 ? -24.875 -9.594 6.086 1 68.88 478 LYS B C 1
ATOM 7807 O O . LYS B 1 478 ? -25.656 -10.539 5.906 1 68.88 478 LYS B O 1
ATOM 7812 N N . HIS B 1 479 ? -23.812 -10.188 6.672 1 58.09 479 HIS B N 1
ATOM 7813 C CA . HIS B 1 479 ? -23.156 -11.398 6.203 1 58.09 479 HIS B CA 1
ATOM 7814 C C . HIS B 1 479 ? -24.125 -12.578 6.152 1 58.09 479 HIS B C 1
ATOM 7816 O O . HIS B 1 479 ? -24.094 -13.445 7.023 1 58.09 479 HIS B O 1
ATOM 7822 N N . THR B 1 480 ? -25.188 -12.547 5.422 1 51.94 480 THR B N 1
ATOM 7823 C CA . THR B 1 480 ? -26.172 -13.602 5.641 1 51.94 480 THR B CA 1
ATOM 7824 C C . THR B 1 480 ? -25.797 -14.859 4.859 1 51.94 480 THR B C 1
ATOM 7826 O O . THR B 1 480 ? -26.047 -15.977 5.32 1 51.94 480 THR B O 1
ATOM 7829 N N . SER B 1 481 ? -25.453 -14.773 3.693 1 55.03 481 SER B N 1
ATOM 7830 C CA . SER B 1 481 ? -25.188 -15.977 2.908 1 55.03 481 SER B CA 1
ATOM 7831 C C . SER B 1 481 ? -24.203 -15.695 1.786 1 55.03 481 SER B C 1
ATOM 7833 O O . SER B 1 481 ? -23.984 -14.547 1.408 1 55.03 481 SER B O 1
ATOM 7835 N N . VAL B 1 482 ? -23.328 -16.656 1.59 1 55.5 482 VAL B N 1
ATOM 7836 C CA . VAL B 1 482 ? -22.469 -16.609 0.419 1 55.5 482 VAL B CA 1
ATOM 7837 C C . VAL B 1 482 ? -23.234 -16.016 -0.768 1 55.5 482 VAL B C 1
ATOM 7839 O O . VAL B 1 482 ? -22.625 -15.492 -1.703 1 55.5 482 VAL B O 1
ATOM 7842 N N . ASP B 1 483 ? -24.547 -15.969 -0.51 1 56.5 483 ASP B N 1
ATOM 7843 C CA . ASP B 1 483 ? -25.391 -15.469 -1.599 1 56.5 483 ASP B CA 1
ATOM 7844 C C . ASP B 1 483 ? -25.641 -13.977 -1.457 1 56.5 483 ASP B C 1
ATOM 7846 O O . ASP B 1 483 ? -26.125 -13.328 -2.393 1 56.5 483 ASP B O 1
ATOM 7850 N N . ASP B 1 484 ? -25.281 -13.555 -0.3 1 59.75 484 ASP B N 1
ATOM 7851 C CA . ASP B 1 484 ? -25.453 -12.117 -0.094 1 59.75 484 ASP B CA 1
ATOM 7852 C C . ASP B 1 484 ? -24.266 -11.344 -0.649 1 59.75 484 ASP B C 1
ATOM 7854 O O . ASP B 1 484 ? -23.156 -11.438 -0.126 1 59.75 484 ASP B O 1
ATOM 7858 N N . VAL B 1 485 ? -24.438 -10.703 -1.774 1 60.53 485 VAL B N 1
ATOM 7859 C CA . VAL B 1 485 ? -23.375 -10.055 -2.535 1 60.53 485 VAL B CA 1
ATOM 7860 C C . VAL B 1 485 ? -23.125 -8.656 -1.969 1 60.53 485 VAL B C 1
ATOM 7862 O O . VAL B 1 485 ? -22.312 -7.898 -2.51 1 60.53 485 VAL B O 1
ATOM 7865 N N . SER B 1 486 ? -23.75 -8.398 -0.801 1 67.31 486 SER B N 1
ATOM 7866 C CA . SER B 1 486 ? -23.578 -7.043 -0.278 1 67.31 486 SER B CA 1
ATOM 7867 C C . SER B 1 486 ? -22.422 -6.965 0.701 1 67.31 486 SER B C 1
ATOM 7869 O O . SER B 1 486 ? -22.094 -5.891 1.216 1 67.31 486 SER B O 1
ATOM 7871 N N . CYS B 1 487 ? -21.734 -8.125 0.786 1 72.06 487 CYS B N 1
ATOM 7872 C CA . CYS B 1 487 ? -20.656 -8.102 1.761 1 72.06 487 CYS B CA 1
ATOM 7873 C C . CYS B 1 487 ? -19.297 -8.227 1.073 1 72.06 487 CYS B C 1
ATOM 7875 O O . CYS B 1 487 ? -19.219 -8.641 -0.086 1 72.06 487 CYS B O 1
ATOM 7877 N N . MET B 1 488 ? -18.297 -7.824 1.799 1 79.31 488 MET B N 1
ATOM 7878 C CA . MET B 1 488 ? -16.922 -8.023 1.357 1 79.31 488 MET B CA 1
ATOM 7879 C C . MET B 1 488 ? -16.531 -9.5 1.446 1 79.31 488 MET B C 1
ATOM 7881 O O . MET B 1 488 ? -16.828 -10.164 2.443 1 79.31 488 MET B O 1
ATOM 7885 N N . ARG B 1 489 ? -16.016 -9.992 0.342 1 83.31 489 ARG B N 1
ATOM 7886 C CA . ARG B 1 489 ? -15.586 -11.383 0.286 1 83.31 489 ARG B CA 1
ATOM 7887 C C . ARG B 1 489 ? -14.062 -11.5 0.315 1 83.31 489 ARG B C 1
ATOM 7889 O O . ARG B 1 489 ? -13.383 -10.969 -0.566 1 83.31 489 ARG B O 1
ATOM 7896 N N . LEU B 1 490 ? -13.609 -12.078 1.385 1 87.62 490 LEU B N 1
ATOM 7897 C CA . LEU B 1 490 ? -12.188 -12.422 1.418 1 87.62 490 LEU B CA 1
ATOM 7898 C C . LEU B 1 490 ? -11.922 -13.703 0.632 1 87.62 490 LEU B C 1
ATOM 7900 O O . LEU B 1 490 ? -12.391 -14.781 1.012 1 87.62 490 LEU B O 1
ATOM 7904 N N . LEU B 1 491 ? -11.195 -13.555 -0.404 1 88.31 491 LEU B N 1
ATOM 7905 C CA . LEU B 1 491 ? -10.961 -14.711 -1.267 1 88.31 491 LEU B CA 1
ATOM 7906 C C . LEU B 1 491 ? -9.703 -15.469 -0.835 1 88.31 491 LEU B C 1
ATOM 7908 O O . LEU B 1 491 ? -9.688 -16.703 -0.846 1 88.31 491 LEU B O 1
ATOM 7912 N N . VAL B 1 492 ? -8.68 -14.742 -0.499 1 91.81 492 VAL B N 1
ATOM 7913 C CA . VAL B 1 492 ? -7.426 -15.398 -0.128 1 91.81 492 VAL B CA 1
ATOM 7914 C C . VAL B 1 492 ? -6.492 -14.383 0.535 1 91.81 492 VAL B C 1
ATOM 7916 O O . VAL B 1 492 ? -6.613 -13.18 0.305 1 91.81 492 VAL B O 1
ATOM 7919 N N . THR B 1 493 ? -5.645 -14.836 1.42 1 92.5 493 THR B N 1
ATOM 7920 C CA . THR B 1 493 ? -4.496 -14.07 1.898 1 92.5 493 THR B CA 1
ATOM 7921 C C . THR B 1 493 ? -3.252 -14.398 1.083 1 92.5 493 THR B C 1
ATOM 7923 O O . THR B 1 493 ? -3.082 -15.531 0.625 1 92.5 493 THR B O 1
ATOM 7926 N N . MET B 1 494 ? -2.504 -13.375 0.932 1 92.94 494 MET B N 1
ATOM 7927 C CA . MET B 1 494 ? -1.291 -13.57 0.144 1 92.94 494 MET B CA 1
ATOM 7928 C C . MET B 1 494 ? -0.053 -13.172 0.939 1 92.94 494 MET B C 1
ATOM 7930 O O . MET B 1 494 ? -0.137 -12.344 1.854 1 92.94 494 MET B O 1
ATOM 7934 N N . GLY B 1 495 ? 1.059 -13.555 0.61 1 90.12 495 GLY B N 1
ATOM 7935 C CA . GLY B 1 495 ? 2.303 -13.5 1.361 1 90.12 495 GLY B CA 1
ATOM 7936 C C . GLY B 1 495 ? 2.736 -14.852 1.898 1 90.12 495 GLY B C 1
ATOM 7937 O O . GLY B 1 495 ? 1.899 -15.672 2.279 1 90.12 495 GLY B O 1
ATOM 7938 N N . GLY B 1 496 ? 3.928 -15.047 1.89 1 95.75 496 GLY B N 1
ATOM 7939 C CA . GLY B 1 496 ? 4.41 -16.359 2.262 1 95.75 496 GLY B CA 1
ATOM 7940 C C . GLY B 1 496 ? 5.922 -16.438 2.361 1 95.75 496 GLY B C 1
ATOM 7941 O O . GLY B 1 496 ? 6.57 -15.484 2.793 1 95.75 496 GLY B O 1
ATOM 7942 N N . LEU B 1 497 ? 6.371 -17.625 2.119 1 97.31 497 LEU B N 1
ATOM 7943 C CA . LEU B 1 497 ? 7.809 -17.891 2.186 1 97.31 497 LEU B CA 1
ATOM 7944 C C . LEU B 1 497 ? 8.539 -17.203 1.037 1 97.31 497 LEU B C 1
ATOM 7946 O O . LEU B 1 497 ? 8.227 -17.438 -0.132 1 97.31 497 LEU B O 1
ATOM 7950 N N . VAL B 1 498 ? 9.477 -16.344 1.395 1 94.88 498 VAL B N 1
ATOM 7951 C CA . VAL B 1 498 ? 10.258 -15.648 0.384 1 94.88 498 VAL B CA 1
ATOM 7952 C C . VAL B 1 498 ? 11.023 -16.656 -0.471 1 94.88 498 VAL B C 1
ATOM 7954 O O . VAL B 1 498 ? 11.609 -17.609 0.052 1 94.88 498 VAL B O 1
ATOM 7957 N N . THR B 1 499 ? 10.969 -16.484 -1.785 1 96 499 THR B N 1
ATOM 7958 C CA . THR B 1 499 ? 11.656 -17.375 -2.709 1 96 499 THR B CA 1
ATOM 7959 C C . THR B 1 499 ? 12.516 -16.594 -3.691 1 96 499 THR B C 1
ATOM 7961 O O . THR B 1 499 ? 12.32 -15.391 -3.873 1 96 499 THR B O 1
ATOM 7964 N N . ASN B 1 500 ? 13.484 -17.281 -4.238 1 91.69 500 ASN B N 1
ATOM 7965 C CA . ASN B 1 500 ? 14.094 -16.734 -5.449 1 91.69 500 ASN B CA 1
ATOM 7966 C C . ASN B 1 500 ? 13.219 -16.969 -6.672 1 91.69 500 ASN B C 1
ATOM 7968 O O . ASN B 1 500 ? 12.086 -17.453 -6.551 1 91.69 500 ASN B O 1
ATOM 7972 N N . ASP B 1 501 ? 13.656 -16.609 -7.879 1 91.75 501 ASP B N 1
ATOM 7973 C CA . ASP B 1 501 ? 12.812 -16.656 -9.07 1 91.75 501 ASP B CA 1
ATOM 7974 C C . ASP B 1 501 ? 12.688 -18.078 -9.609 1 91.75 501 ASP B C 1
ATOM 7976 O O . ASP B 1 501 ? 11.977 -18.328 -10.586 1 91.75 501 ASP B O 1
ATOM 7980 N N . ASN B 1 502 ? 13.297 -19.125 -8.922 1 95.94 502 ASN B N 1
ATOM 7981 C CA . ASN B 1 502 ? 13.047 -20.547 -9.195 1 95.94 502 ASN B CA 1
ATOM 7982 C C . ASN B 1 502 ? 12.07 -21.141 -8.188 1 95.94 502 ASN B C 1
ATOM 7984 O O . ASN B 1 502 ? 11.828 -22.344 -8.195 1 95.94 502 ASN B O 1
ATOM 7988 N N . ALA B 1 503 ? 11.625 -20.344 -7.262 1 98 503 ALA B N 1
ATOM 7989 C CA . ALA B 1 503 ? 10.648 -20.688 -6.23 1 98 503 ALA B CA 1
ATOM 7990 C C . ALA B 1 503 ? 11.305 -21.453 -5.086 1 98 503 ALA B C 1
ATOM 7992 O O . ALA B 1 503 ? 10.625 -22.109 -4.297 1 98 503 ALA B O 1
ATOM 7993 N N . GLN B 1 504 ? 12.656 -21.453 -5.039 1 98 504 GLN B N 1
ATOM 7994 C CA . GLN B 1 504 ? 13.328 -22.016 -3.871 1 98 504 GLN B CA 1
ATOM 7995 C C . GLN B 1 504 ? 13.172 -21.094 -2.658 1 98 504 GLN B C 1
ATOM 7997 O O . GLN B 1 504 ? 13.359 -19.891 -2.76 1 98 504 GLN B O 1
ATOM 8002 N N . VAL B 1 505 ? 12.797 -21.688 -1.568 1 98.12 505 VAL B N 1
ATOM 8003 C CA . VAL B 1 505 ? 12.602 -20.922 -0.343 1 98.12 505 VAL B CA 1
ATOM 8004 C C . VAL B 1 505 ? 13.938 -20.391 0.16 1 98.12 505 VAL B C 1
ATOM 8006 O O . VAL B 1 505 ? 14.945 -21.094 0.137 1 98.12 505 VAL B O 1
ATOM 8009 N N . LEU B 1 506 ? 13.938 -19.125 0.587 1 94.06 506 LEU B N 1
ATOM 8010 C CA . LEU B 1 506 ? 15.148 -18.484 1.08 1 94.06 506 LEU B CA 1
ATOM 8011 C C . LEU B 1 506 ? 15.141 -18.391 2.604 1 94.06 506 LEU B C 1
ATOM 8013 O O . LEU B 1 506 ? 14.07 -18.281 3.215 1 94.06 506 LEU B O 1
ATOM 8017 N N . ASP B 1 507 ? 16.281 -18.484 3.176 1 93 507 ASP B N 1
ATOM 8018 C CA . ASP B 1 507 ? 16.422 -18.297 4.617 1 93 507 ASP B CA 1
ATOM 8019 C C . ASP B 1 507 ? 16.578 -16.812 4.965 1 93 507 ASP B C 1
ATOM 8021 O O . ASP B 1 507 ? 16.312 -15.953 4.129 1 93 507 ASP B O 1
ATOM 8025 N N . ASP B 1 508 ? 16.891 -16.438 6.168 1 83.25 508 ASP B N 1
ATOM 8026 C CA . ASP B 1 508 ? 16.938 -15.062 6.652 1 83.25 508 ASP B CA 1
ATOM 8027 C C . ASP B 1 508 ? 18.062 -14.281 5.992 1 83.25 508 ASP B C 1
ATOM 8029 O O . ASP B 1 508 ? 18.047 -13.055 5.965 1 83.25 508 ASP B O 1
ATOM 8033 N N . ASP B 1 509 ? 19.031 -15.062 5.426 1 78.56 509 ASP B N 1
ATO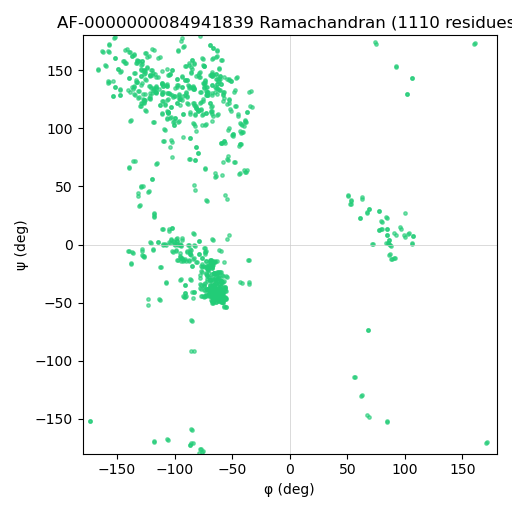M 8034 C CA . ASP B 1 509 ? 20.141 -14.43 4.73 1 78.56 509 ASP B CA 1
ATOM 8035 C C . ASP B 1 509 ? 19.922 -14.406 3.221 1 78.56 509 ASP B C 1
ATOM 8037 O O . ASP B 1 509 ? 20.828 -14.117 2.449 1 78.56 509 ASP B O 1
ATOM 8041 N N . LEU B 1 510 ? 18.703 -14.914 2.826 1 82.94 510 LEU B N 1
ATOM 8042 C CA . LEU B 1 510 ? 18.25 -14.93 1.439 1 82.94 510 LEU B CA 1
ATOM 8043 C C . LEU B 1 510 ? 19.078 -15.914 0.613 1 82.94 510 LEU B C 1
ATOM 8045 O O . LEU B 1 510 ? 19.453 -15.617 -0.52 1 82.94 510 LEU B O 1
ATOM 8049 N N . ARG B 1 511 ? 19.5 -16.891 1.278 1 88.5 511 ARG B N 1
ATOM 8050 C CA . ARG B 1 511 ? 20.094 -18.047 0.592 1 88.5 511 ARG B CA 1
ATOM 8051 C C . ARG B 1 511 ? 19.078 -19.172 0.434 1 88.5 511 ARG B C 1
ATOM 8053 O O . ARG B 1 511 ? 18.266 -19.422 1.334 1 88.5 511 ARG B O 1
ATOM 8060 N N . PRO B 1 512 ? 19.141 -19.828 -0.667 1 94.19 512 PRO B N 1
ATOM 8061 C CA . PRO B 1 512 ? 18.172 -20.906 -0.862 1 94.19 512 PRO B CA 1
ATOM 8062 C C . PRO B 1 512 ? 18.344 -22.047 0.139 1 94.19 512 PRO B C 1
ATOM 8064 O O . PRO B 1 512 ? 19.484 -22.406 0.475 1 94.19 512 PRO B O 1
ATOM 8067 N N . ILE B 1 513 ? 17.297 -22.5 0.679 1 97.31 513 ILE B N 1
ATOM 8068 C CA . ILE B 1 513 ? 17.281 -23.734 1.459 1 97.31 513 ILE B CA 1
ATOM 8069 C C . ILE B 1 513 ? 17.203 -24.938 0.521 1 97.31 513 ILE B C 1
ATOM 8071 O O . ILE B 1 513 ? 16.234 -25.109 -0.22 1 97.31 513 ILE B O 1
ATOM 8075 N N . ALA B 1 514 ? 18.234 -25.75 0.568 1 97.94 514 ALA B N 1
ATOM 8076 C CA . ALA B 1 514 ? 18.312 -26.875 -0.35 1 97.94 514 ALA B CA 1
ATOM 8077 C C . ALA B 1 514 ? 17.094 -27.797 -0.191 1 97.94 514 ALA B C 1
ATOM 8079 O O . ALA B 1 514 ? 16.719 -28.141 0.929 1 97.94 514 ALA B O 1
ATOM 8080 N N . GLY B 1 515 ? 16.453 -28.109 -1.292 1 98.69 515 GLY B N 1
ATOM 8081 C CA . GLY B 1 515 ? 15.383 -29.094 -1.315 1 98.69 515 GLY B CA 1
ATOM 8082 C C . GLY B 1 515 ? 14.023 -28.516 -0.977 1 98.69 515 GLY B C 1
ATOM 8083 O O . GLY B 1 515 ? 13.031 -29.25 -0.897 1 98.69 515 GLY B O 1
ATOM 8084 N N . LEU B 1 516 ? 13.914 -27.219 -0.783 1 98.88 516 LEU B N 1
ATOM 8085 C CA . LEU B 1 516 ? 12.641 -26.641 -0.372 1 98.88 516 LEU B CA 1
ATOM 8086 C C . LEU B 1 516 ? 12.156 -25.609 -1.382 1 98.88 516 LEU B C 1
ATOM 8088 O O . LEU B 1 516 ? 12.898 -24.672 -1.722 1 98.88 516 LEU B O 1
ATOM 8092 N N . TYR B 1 517 ? 10.945 -25.812 -1.855 1 98.88 517 TYR B N 1
ATOM 8093 C CA . TYR B 1 517 ? 10.281 -24.922 -2.785 1 98.88 517 TYR B CA 1
ATOM 8094 C C . TYR B 1 517 ? 8.938 -24.453 -2.23 1 98.88 517 TYR B C 1
ATOM 8096 O O . TYR B 1 517 ? 8.32 -25.156 -1.416 1 98.88 517 TYR B O 1
ATOM 8104 N N . ALA B 1 518 ? 8.484 -23.297 -2.615 1 98.88 518 ALA B N 1
ATOM 8105 C CA . ALA B 1 518 ? 7.141 -22.812 -2.301 1 98.88 518 ALA B CA 1
ATOM 8106 C C . ALA B 1 518 ? 6.488 -22.172 -3.518 1 98.88 518 ALA B C 1
ATOM 8108 O O . ALA B 1 518 ? 7.129 -21.391 -4.234 1 98.88 518 ALA B O 1
ATOM 8109 N N . VAL B 1 519 ? 5.23 -22.516 -3.77 1 98.62 519 VAL B N 1
ATOM 8110 C CA . VAL B 1 519 ? 4.492 -21.969 -4.91 1 98.62 519 VAL B CA 1
ATOM 8111 C C . VAL B 1 519 ? 3.061 -21.641 -4.492 1 98.62 519 VAL B C 1
ATOM 8113 O O . VAL B 1 519 ? 2.613 -22.047 -3.416 1 98.62 519 VAL B O 1
ATOM 8116 N N . GLY B 1 520 ? 2.352 -20.875 -5.312 1 97.44 520 GLY B N 1
ATOM 8117 C CA . GLY B 1 520 ? 0.998 -20.469 -4.98 1 97.44 520 GLY B CA 1
ATOM 8118 C C . GLY B 1 520 ? 0.941 -19.5 -3.811 1 97.44 520 GLY B C 1
ATOM 8119 O O . GLY B 1 520 ? 1.837 -18.672 -3.637 1 97.44 520 GLY B O 1
ATOM 8120 N N . ASN B 1 521 ? -0.119 -19.594 -3.086 1 96.31 521 ASN B N 1
ATOM 8121 C CA . ASN B 1 521 ? -0.321 -18.641 -2.004 1 96.31 521 ASN B CA 1
ATOM 8122 C C . ASN B 1 521 ? 0.6 -18.922 -0.821 1 96.31 521 ASN B C 1
ATOM 8124 O O . ASN B 1 521 ? 0.666 -18.141 0.126 1 96.31 521 ASN B O 1
ATOM 8128 N N . THR B 1 522 ? 1.367 -20 -0.932 1 98.06 522 THR B N 1
ATOM 8129 C CA . THR B 1 522 ? 2.396 -20.281 0.06 1 98.06 522 THR B CA 1
ATOM 8130 C C . THR B 1 522 ? 3.684 -19.531 -0.259 1 98.06 522 THR B C 1
ATOM 8132 O O . THR B 1 522 ? 4.543 -19.359 0.61 1 98.06 522 THR B O 1
ATOM 8135 N N . GLN B 1 523 ? 3.789 -19.109 -1.455 1 97.88 523 GLN B N 1
ATOM 8136 C CA . GLN B 1 523 ? 4.977 -18.438 -1.962 1 97.88 523 GLN B CA 1
ATOM 8137 C C . GLN B 1 523 ? 4.941 -16.938 -1.627 1 97.88 523 GLN B C 1
ATOM 8139 O O . GLN B 1 523 ? 3.895 -16.297 -1.745 1 97.88 523 GLN B O 1
ATOM 8144 N N . GLY B 1 524 ? 6.078 -16.453 -1.146 1 95.06 524 GLY B N 1
ATOM 8145 C CA . GLY B 1 524 ? 6.258 -15.031 -0.914 1 95.06 524 GLY B CA 1
ATOM 8146 C C . GLY B 1 524 ? 6.871 -14.305 -2.098 1 95.06 524 GLY B C 1
ATOM 8147 O O . GLY B 1 524 ? 7.289 -14.938 -3.07 1 95.06 524 GLY B O 1
ATOM 8148 N N . GLY B 1 525 ? 6.867 -12.977 -2.014 1 89.81 525 GLY B N 1
ATOM 8149 C CA . GLY B 1 525 ? 7.492 -12.141 -3.025 1 89.81 525 GLY B CA 1
ATOM 8150 C C . GLY B 1 525 ? 6.57 -11.82 -4.188 1 89.81 525 GLY B C 1
ATOM 8151 O O . GLY B 1 525 ? 6.902 -10.992 -5.039 1 89.81 525 GLY B O 1
ATOM 8152 N N . ARG B 1 526 ? 5.398 -12.445 -4.262 1 92.19 526 ARG B N 1
ATOM 8153 C CA . ARG B 1 526 ? 4.48 -12.258 -5.379 1 92.19 526 ARG B CA 1
ATOM 8154 C C . ARG B 1 526 ? 3.584 -11.039 -5.148 1 92.19 526 ARG B C 1
ATOM 8156 O O . ARG B 1 526 ? 3.699 -10.039 -5.852 1 92.19 526 ARG B O 1
ATOM 8163 N N . PHE B 1 527 ? 2.732 -11.102 -4.125 1 93.06 527 PHE B N 1
ATOM 8164 C CA . PHE B 1 527 ? 1.818 -10.016 -3.785 1 93.06 527 PHE B CA 1
ATOM 8165 C C . PHE B 1 527 ? 1.918 -9.672 -2.305 1 93.06 527 PHE B C 1
ATOM 8167 O O . PHE B 1 527 ? 1.663 -10.516 -1.443 1 93.06 527 PHE B O 1
ATOM 8174 N N . VAL B 1 528 ? 2.291 -8.461 -2.08 1 89.5 528 VAL B N 1
ATOM 8175 C CA . VAL B 1 528 ? 2.428 -7.992 -0.704 1 89.5 528 VAL B CA 1
ATOM 8176 C C . VAL B 1 528 ? 1.843 -6.586 -0.574 1 89.5 528 VAL B C 1
ATOM 8178 O O . VAL B 1 528 ? 1.537 -5.938 -1.578 1 89.5 528 VAL B O 1
ATOM 8181 N N . ASP B 1 529 ? 1.546 -6.137 0.583 1 87.25 529 ASP B N 1
ATOM 8182 C CA . ASP B 1 529 ? 0.978 -4.836 0.932 1 87.25 529 ASP B CA 1
ATOM 8183 C C . ASP B 1 529 ? -0.459 -4.715 0.431 1 87.25 529 ASP B C 1
ATOM 8185 O O . ASP B 1 529 ? -1.407 -4.895 1.198 1 87.25 529 ASP B O 1
ATOM 8189 N N . ASP B 1 530 ? -0.615 -4.566 -0.786 1 87.31 530 ASP B N 1
ATOM 8190 C CA . ASP B 1 530 ? -1.933 -4.531 -1.413 1 87.31 530 ASP B CA 1
ATOM 8191 C C . ASP B 1 530 ? -1.971 -5.418 -2.658 1 87.31 530 ASP B C 1
ATOM 8193 O O . ASP B 1 530 ? -0.979 -5.52 -3.381 1 87.31 530 ASP B O 1
ATOM 8197 N N . TYR B 1 531 ? -3.084 -6.074 -2.809 1 89.75 531 TYR B N 1
ATOM 8198 C CA . TYR B 1 531 ? -3.25 -6.875 -4.02 1 89.75 531 TYR B CA 1
ATOM 8199 C C . TYR B 1 531 ? -3.596 -5.992 -5.211 1 89.75 531 TYR B C 1
ATOM 8201 O O . TYR B 1 531 ? -4.609 -5.289 -5.199 1 89.75 531 TYR B O 1
ATOM 8209 N N . PRO B 1 532 ? -2.758 -6.059 -6.242 1 86.5 532 PRO B N 1
ATOM 8210 C CA . PRO B 1 532 ? -3 -5.188 -7.395 1 86.5 532 PRO B CA 1
ATOM 8211 C C . PRO B 1 532 ? -4.184 -5.645 -8.242 1 86.5 532 PRO B C 1
ATOM 8213 O O . PRO B 1 532 ? -4.355 -6.848 -8.469 1 86.5 532 PRO B O 1
ATOM 8216 N N . PHE B 1 533 ? -4.988 -4.734 -8.695 1 82.94 533 PHE B N 1
ATOM 8217 C CA . PHE B 1 533 ? -6.164 -5.047 -9.5 1 82.94 533 PHE B CA 1
ATOM 8218 C C . PHE B 1 533 ? -5.926 -4.711 -10.961 1 82.94 533 PHE B C 1
ATOM 8220 O O . PHE B 1 533 ? -6.836 -4.824 -11.789 1 82.94 533 PHE B O 1
ATOM 8227 N N . SER B 1 534 ? -4.746 -4.445 -11.344 1 86.69 534 SER B N 1
ATOM 8228 C CA . SER B 1 534 ? -4.438 -3.971 -12.688 1 86.69 534 SER B CA 1
ATOM 8229 C C . SER B 1 534 ? -4.387 -5.129 -13.68 1 86.69 534 SER B C 1
ATOM 8231 O O . SER B 1 534 ? -4.406 -4.91 -14.891 1 86.69 534 SER B O 1
ATOM 8233 N N . LEU B 1 535 ? -4.316 -6.293 -13.188 1 90.69 535 LEU B N 1
ATOM 8234 C CA . LEU B 1 535 ? -4.258 -7.477 -14.039 1 90.69 535 LEU B CA 1
ATOM 8235 C C . LEU B 1 535 ? -5.145 -8.586 -13.484 1 90.69 535 LEU B C 1
ATOM 8237 O O . LEU B 1 535 ? -4.789 -9.242 -12.508 1 90.69 535 LEU B O 1
ATOM 8241 N N . SER B 1 536 ? -6.246 -8.781 -14.188 1 90.25 536 SER B N 1
ATOM 8242 C CA . SER B 1 536 ? -7.16 -9.836 -13.75 1 90.25 536 SER B CA 1
ATOM 8243 C C . SER B 1 536 ? -6.492 -11.203 -13.812 1 90.25 536 SER B C 1
ATOM 8245 O O . SER B 1 536 ? -5.73 -11.492 -14.734 1 90.25 536 SER B O 1
ATOM 8247 N N . GLY B 1 537 ? -6.785 -12.039 -12.781 1 93.12 537 GLY B N 1
ATOM 8248 C CA . GLY B 1 537 ? -6.27 -13.398 -12.773 1 93.12 537 GLY B CA 1
ATOM 8249 C C . GLY B 1 537 ? -4.809 -13.484 -12.383 1 93.12 537 GLY B C 1
ATOM 8250 O O . GLY B 1 537 ? -4.184 -14.539 -12.508 1 93.12 537 GLY B O 1
ATOM 8251 N N . ALA B 1 538 ? -4.293 -12.375 -11.859 1 94.62 538 ALA B N 1
ATOM 8252 C CA . ALA B 1 538 ? -2.871 -12.297 -11.539 1 94.62 538 ALA B CA 1
ATOM 8253 C C . ALA B 1 538 ? -2.469 -13.398 -10.555 1 94.62 538 ALA B C 1
ATOM 8255 O O . ALA B 1 538 ? -1.46 -14.078 -10.758 1 94.62 538 ALA B O 1
ATOM 8256 N N . SER B 1 539 ? -3.215 -13.625 -9.508 1 94.44 539 SER B N 1
ATOM 8257 C CA . SER B 1 539 ? -2.857 -14.617 -8.5 1 94.44 539 SER B CA 1
ATOM 8258 C C . SER B 1 539 ? -2.838 -16.031 -9.086 1 94.44 539 SER B C 1
ATOM 8260 O O . SER B 1 539 ? -1.891 -16.781 -8.867 1 94.44 539 SER B O 1
ATOM 8262 N N . HIS B 1 540 ? -3.826 -16.375 -9.859 1 95.06 540 HIS B N 1
ATOM 8263 C CA . HIS B 1 540 ? -3.887 -17.688 -10.484 1 95.06 540 HIS B CA 1
ATOM 8264 C C . HIS B 1 540 ? -2.789 -17.859 -11.531 1 95.06 540 HIS B C 1
ATOM 8266 O O . HIS B 1 540 ? -2.207 -18.938 -11.656 1 95.06 540 HIS B O 1
ATOM 8272 N N . GLY B 1 541 ? -2.682 -16.812 -12.297 1 96.88 541 GLY B N 1
ATOM 8273 C CA . GLY B 1 541 ? -1.612 -16.859 -13.281 1 96.88 541 GLY B CA 1
ATOM 8274 C C . GLY B 1 541 ? -0.247 -17.109 -12.664 1 96.88 541 GLY B C 1
ATOM 8275 O O . GLY B 1 541 ? 0.527 -17.922 -13.164 1 96.88 541 GLY B O 1
ATOM 8276 N N . ALA B 1 542 ? 0.023 -16.375 -11.602 1 97.56 542 ALA B N 1
ATOM 8277 C CA . ALA B 1 542 ? 1.299 -16.531 -10.914 1 97.56 542 ALA B CA 1
ATOM 8278 C C . ALA B 1 542 ? 1.422 -17.922 -10.289 1 97.56 542 ALA B C 1
ATOM 8280 O O . ALA B 1 542 ? 2.484 -18.547 -10.344 1 97.56 542 ALA B O 1
ATOM 8281 N N . ALA B 1 543 ? 0.341 -18.406 -9.664 1 97.56 543 ALA B N 1
ATOM 8282 C CA . ALA B 1 543 ? 0.337 -19.734 -9.047 1 97.56 543 ALA B CA 1
ATOM 8283 C C . ALA B 1 543 ? 0.629 -20.828 -10.078 1 97.56 543 ALA B C 1
ATOM 8285 O O . ALA B 1 543 ? 1.504 -21.672 -9.867 1 97.56 543 ALA B O 1
ATOM 8286 N N . LEU B 1 544 ? -0.074 -20.75 -11.164 1 98.38 544 LEU B N 1
ATOM 8287 C CA . LEU B 1 544 ? 0.103 -21.734 -12.234 1 98.38 544 LEU B CA 1
ATOM 8288 C C . LEU B 1 544 ? 1.528 -21.703 -12.773 1 98.38 544 LEU B C 1
ATOM 8290 O O . LEU B 1 544 ? 2.172 -22.75 -12.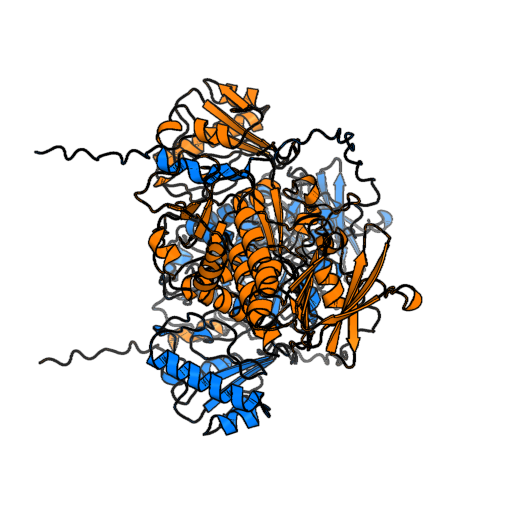906 1 98.38 544 LEU B O 1
ATOM 8294 N N . THR B 1 545 ? 1.99 -20.516 -13.039 1 98.75 545 THR B N 1
ATOM 8295 C CA . THR B 1 545 ? 3.289 -20.344 -13.68 1 98.75 545 THR B CA 1
ATOM 8296 C C . THR B 1 545 ? 4.406 -20.859 -12.781 1 98.75 545 THR B C 1
ATOM 8298 O O . THR B 1 545 ? 5.297 -21.578 -13.234 1 98.75 545 THR B O 1
ATOM 8301 N N . TYR B 1 546 ? 4.336 -20.531 -11.562 1 98.75 546 TYR B N 1
ATOM 8302 C CA . TYR B 1 546 ? 5.414 -20.953 -10.672 1 98.75 546 TYR B CA 1
ATOM 8303 C C . TYR B 1 546 ? 5.316 -22.453 -10.367 1 98.75 546 TYR B C 1
ATOM 8305 O O . TYR B 1 546 ? 6.332 -23.125 -10.18 1 98.75 546 TYR B O 1
ATOM 8313 N N . GLY B 1 547 ? 4.066 -23.031 -10.289 1 98.88 547 GLY B N 1
ATOM 8314 C CA . GLY B 1 547 ? 3.979 -24.469 -10.219 1 98.88 547 GLY B CA 1
ATOM 8315 C C . GLY B 1 547 ? 4.676 -25.172 -11.375 1 98.88 547 GLY B C 1
ATOM 8316 O O . GLY B 1 547 ? 5.453 -26.109 -11.164 1 98.88 547 GLY B O 1
ATOM 8317 N N . TYR B 1 548 ? 4.422 -24.703 -12.562 1 98.88 548 TYR B N 1
ATOM 8318 C CA . TYR B 1 548 ? 4.988 -25.203 -13.805 1 98.88 548 TYR B CA 1
ATOM 8319 C C . TYR B 1 548 ? 6.508 -25.109 -13.797 1 98.88 548 TYR B C 1
ATOM 8321 O O . TYR B 1 548 ? 7.207 -26.094 -14.047 1 98.88 548 TYR B O 1
ATOM 8329 N N . LEU B 1 549 ? 7.023 -23.938 -13.414 1 98.69 549 LEU B N 1
ATOM 8330 C CA . LEU B 1 549 ? 8.461 -23.672 -13.445 1 98.69 549 LEU B CA 1
ATOM 8331 C C . LEU B 1 549 ? 9.172 -24.438 -12.328 1 98.69 549 LEU B C 1
ATOM 8333 O O . LEU B 1 549 ? 10.242 -25 -12.547 1 98.69 549 LEU B O 1
ATOM 8337 N N . ALA B 1 550 ? 8.602 -24.422 -11.141 1 98.75 550 ALA B N 1
ATOM 8338 C CA . ALA B 1 550 ? 9.219 -25.094 -9.992 1 98.75 550 ALA B CA 1
ATOM 8339 C C . ALA B 1 550 ? 9.273 -26.594 -10.203 1 98.75 550 ALA B C 1
ATOM 8341 O O . ALA B 1 550 ? 10.258 -27.25 -9.82 1 98.75 550 ALA B O 1
ATOM 8342 N N . GLY B 1 551 ? 8.18 -27.141 -10.766 1 98.88 551 GLY B N 1
ATOM 8343 C CA . GLY B 1 551 ? 8.188 -28.562 -11.07 1 98.88 551 GLY B CA 1
ATOM 8344 C C . GLY B 1 551 ? 9.336 -28.969 -11.984 1 98.88 551 GLY B C 1
ATOM 8345 O O . GLY B 1 551 ? 10.031 -29.953 -11.719 1 98.88 551 GLY B O 1
ATOM 8346 N N . LYS B 1 552 ? 9.562 -28.203 -13.016 1 98.69 552 LYS B N 1
ATOM 8347 C CA . LYS B 1 552 ? 10.656 -28.469 -13.938 1 98.69 552 LYS B CA 1
ATOM 8348 C C . LYS B 1 552 ? 12.008 -28.328 -13.242 1 98.69 552 LYS B C 1
ATOM 8350 O O . LYS B 1 552 ? 12.898 -29.156 -13.422 1 98.69 552 LYS B O 1
ATOM 8355 N N . HIS B 1 553 ? 12.156 -27.281 -12.461 1 98.62 553 HIS B N 1
ATOM 8356 C CA . HIS B 1 553 ? 13.43 -26.969 -11.812 1 98.62 553 HIS B CA 1
ATOM 8357 C C . HIS B 1 553 ? 13.812 -28.047 -10.797 1 98.62 553 HIS B C 1
ATOM 8359 O O . HIS B 1 553 ? 14.953 -28.484 -10.766 1 98.62 553 HIS B O 1
ATOM 8365 N N . VAL B 1 554 ? 12.844 -28.438 -9.945 1 98.62 554 VAL B N 1
ATOM 8366 C CA . VAL B 1 554 ? 13.133 -29.391 -8.883 1 98.62 554 VAL B CA 1
ATOM 8367 C C . VAL B 1 554 ? 13.477 -30.75 -9.492 1 98.62 554 VAL B C 1
ATOM 8369 O O . VAL B 1 554 ? 14.32 -31.484 -8.961 1 98.62 554 VAL B O 1
ATOM 8372 N N . ALA B 1 555 ? 12.844 -31.078 -10.57 1 98.38 555 ALA B N 1
ATOM 8373 C CA . ALA B 1 555 ? 13.102 -32.344 -11.234 1 98.38 555 ALA B CA 1
ATOM 8374 C C . ALA B 1 555 ? 14.531 -32.406 -11.766 1 98.38 555 ALA B C 1
ATOM 8376 O O . ALA B 1 555 ? 15.094 -33.5 -11.914 1 98.38 555 ALA B O 1
ATOM 8377 N N . GLN B 1 556 ? 15.125 -31.312 -12.039 1 96.38 556 GLN B N 1
ATOM 8378 C CA . GLN B 1 556 ? 16.453 -31.25 -12.641 1 96.38 556 GLN B CA 1
ATOM 8379 C C . GLN B 1 556 ? 17.547 -31.234 -11.57 1 96.38 556 GLN B C 1
ATOM 8381 O O . GLN B 1 556 ? 18.734 -31.297 -11.883 1 96.38 556 GLN B O 1
ATOM 8386 N N . GLN B 1 557 ? 17.109 -31.156 -10.383 1 93.75 557 GLN B N 1
ATOM 8387 C CA . GLN B 1 557 ? 18.109 -31.156 -9.32 1 93.75 557 GLN B CA 1
ATOM 8388 C C . GLN B 1 557 ? 18.734 -32.531 -9.141 1 93.75 557 GLN B C 1
ATOM 8390 O O . GLN B 1 557 ? 19.797 -32.656 -8.531 1 93.75 557 GLN B O 1
#